Protein 7ARH (pdb70)

InterPro domains:
  IPR003838 ABC3 transporter permease, C-terminal [PF02687] (270-392)
  IPR011925 Lipoprotein-releasing system transmembrane protein LolC/E [TIGR02212] (4-399)
  IPR025857 MacB-like periplasmic core domain [PF12704] (27-212)
  IPR051447 Lipoprotein-releasing system transmembrane protein [PTHR30489] (1-399)

Solvent-accessible surface area: 60764 Å² total; per-residue (Å²): 114,55,130,71,29,28,72,13,22,2,115,95,24,34,51,85,36,116,73,241,38,15,149,103,29,42,90,6,16,11,50,2,4,13,54,0,2,39,14,20,5,14,41,16,4,30,32,19,0,69,17,97,73,38,25,81,56,6,2,33,10,19,20,17,0,17,4,8,7,95,135,41,13,2,63,41,158,134,34,56,76,106,63,8,155,35,102,28,34,108,83,32,4,15,0,5,51,15,44,0,5,1,16,8,18,114,12,2,6,46,2,24,11,9,0,11,37,38,94,65,164,9,52,9,48,114,85,24,69,115,14,135,32,97,56,3,82,92,57,127,55,16,1,1,2,0,56,97,1,12,82,89,1,31,10,111,126,70,57,104,2,32,12,21,1,22,76,16,29,98,162,35,148,148,32,189,94,52,26,72,101,99,16,65,8,45,3,30,4,37,12,129,25,64,1,2,23,35,7,5,8,11,8,25,90,32,55,5,47,83,152,86,43,17,20,0,14,6,7,39,23,116,102,25,108,98,6,86,82,24,27,144,53,179,40,42,155,29,20,97,37,69,17,26,117,117,133,42,19,89,39,11,79,8,7,122,39,32,42,88,106,39,14,120,26,4,36,31,0,9,28,5,2,8,60,5,4,19,0,41,6,0,10,13,6,52,71,16,51,13,37,16,15,3,32,8,5,10,3,11,18,37,194,73,3,34,86,19,12,29,28,21,0,22,32,1,2,100,87,0,0,104,85,0,15,57,73,0,31,108,56,1,52,71,21,91,104,150,127,93,104,125,43,132,114,173,68,81,82,94,54,42,43,20,64,77,106,120,36,32,105,91,20,11,116,80,4,60,45,63,4,75,120,18,0,76,104,0,0,126,102,2,20,51,52,81,23,10,79,52,74,109,178,129,70,62,88,57,8,79,20,142,46,19,22,182,92,187,46,49,23,15,69,60,3,52,82,30,11,20,85,3,5,9,50,1,2,18,44,9,9,28,11,30,2,11,14,13,0,34,52,99,21,0,66,76,57,3,14,26,6,22,20,13,0,19,5,44,21,44,121,120,95,33,116,88,36,94,76,10,54,77,74,6,70,145,25,132,27,11,42,6,13,4,14,4,5,83,29,38,4,7,8,41,25,59,96,28,23,108,45,11,94,14,35,0,12,50,23,123,65,6,108,137,17,19,37,17,19,76,37,32,99,37,151,41,54,182,91,33,126,68,69,51,44,19,5,6,16,0,112,12,3,16,100,23,12,153,27,139,122,47,53,143,10,29,22,12,18,15,38,56,41,128,102,146,101,46,95,105,40,66,145,33,162,1,41,4,36,8,25,2,51,11,6,2,61,22,17,60,33,13,2,11,9,9,20,67,8,0,28,92,15,36,122,75,58,69,9,5,41,0,6,5,0,65,4,108,65,27,180,61,2,97,129,17,5,90,74,2,2,95,79,45,65,99,96,2,100,13,82,16,10,66,46,64,36,14,61,22,43,108,10,13,94,76,49,51,63,63,21,96,116,8,3,61,50,0,4,22,3,2,3,38,11,1,11,12,33,1,18,34,12,9,102,104,45,21,26,26,8,5,8,7,34,5,11,2,9,86,71,47,19,2,65,12,7,12,12,86,28,2,32,65,32,1,89,142,0,3,85,45,0,30,114,84,0,36,80,40,1,117,101,10,72,78,64,28,109,156,71,32,157,108,114,73,138,128,53,40,43,54,66,68,29,33,2,76,72,40,5,26,48,26,78,185,112,35,18,125,122,8,51,70,29,2,53,112,34,1,87,105,14,0,110,115,3,0,126,98,0,13,110,43,70,16,24,150,55,143,13,215,73,14,6,67,10,72,94,7,36,20,40,109,75,87,32,99,52,80,50,54,41,8,58,86,13,78,20,39,0,21,79,19,36,38,1,2,4,20,6,34,104,69,8,12,26,66,34,32,3,19,8,16,3,10,19,29,100,30,98,45,43,28,3,53,8,86,59,97,30,12,58,175,58,68,90,55,33,42,2,74,44,25,10,60,76,9,3,4,4,15,71,116,48,38,14,2,67,36,11,30,4,39,70,2,0,6,12,5,0,67,16,28,150,73,132,113,83,63,38,86,55,64,0,64,78,49,2,109,62,13,34,13,68,127,67,12,126,69,127,7,96,105,26,67,32,25,36,65,1,41,3,8,6,7,5,12,21,4,10,80,5,76,0,5,2,4,14,18,4,49,42,70,28,65,91,91,24,14,61,25,3,36,125,41,16,22,90,39,45,179,71,64,29,10,1,13,10,6,1,8,108,71,114,132,17,5,109,146,26,86,106,68,22,10,19,97,65,11,135,59,141,84,114,143,216,69,8,0,64,8,81,69,6,34,20,79,44,142,49,61,136,117,87,62,56,38,9,32,90,18,89,16,36,0,12,105,32,48,31,1,0,5,29,10,57,100,77,15,6,15,32,44,26,4,13,7,19,2,1,12,5,93,10,112,43,47,54,5,67,5,70,66,86,25,15,68,172,62,79,51,62,42,31,13,105,27,8,14,50,68,6,2,8,7,26,50,102,50,38,12,18,59,11,4,27,2,36,31,0,1,0,11,5,2,24,26,20,159,99,141,99,77,63,9,103,52,73,0,76,97,23,4,143,62,9,40,11,59,143,38,10,123,60,109,7,78,70,24,58,37,25,40,72,3,38,4,9,16,6,5,12,18,6,14,68,10,69,0,0,2,1,10,11,4,26,25,91,30,79,82,155,30,8,54,28,7,21,114,41,18,24,74,30,56,168,127,112,23,7,1,10,6,6,1,4,121,44,114,133,62,5,136,102,22,83,91,66,29,6,10,89,75,8,129,57,121,66,114,124,88,26,24,73,79,128,115,114,134,118

Secondary structure (DSSP, 8-state):
--S-TTTGGGSSSSS---STTHHHHHTHHHHHHHHHHHHHHHHHHHHHHHHHHHIIIIITTS--EEEE-SSSSB-TTTS-TTS---TTEEEEEEEB--EEEEE-SS---EEEEEEE-TTS--TTSTT-SS--GGG--TTT-EEEEEHHHHHHHT--SS-EEEEEESSS----SS----EEEEEEEEEEE--SSSGGGSEEEEES--SSS----BSEEEEEES-TT-TTTTTTS---SS-EEE-GGGTSTTTHHHHHHHHHHHHHHTTHHHHHHHHHHHHHHHHHHHTTHHHHHHHHHH---HHHHHTHHHHHHHHHHHHHHHHHHHHHHHHHHTSSSS---S---S--S-------HHHHHHHHHHHHHHHHHTSHHHHHHHHHS-SSSS--/--SEE-----B--S-TTTT--SB-S---EE-TT-EEEEE--TTSSTTTSHHHHHTSS---SS--EETTEETTTS-TTHHHHHHHHTEEEE-SS----TTS-HHHHTTSHHHHTT--TTTHHHHTHHHHHHHT-STTTTS-GGGS-TTTGGGTTTSSSTTS--SEEEEE-TTSSS-HHHHTHHHHHHTTHHHHT--EEEEEES-STTSTTSSEE---STT--SS--/---TTTTTTTTTT----STHHHHHHHHHHTTTTTTHHHHHHHHHHHHHHHHHHHHTTTTS-S-EE--SS---S--TTHHHHHHTSTTEEEEEEEEEE--EE-SSS--B---EEE--TTTTTTT---GGGBSSS--TT--SSS-EEEEETTTHHHH---TT-EEEEEE----SSS-----EEEEEEEEEEE--SSSTTSS-EEE-STTTTTTTT-SS--SEEEEEES--S--SSTTTGGGTTTSS---EE-SHHHHTTHHHHHHHHHTTHHHHHHHHHHHHTHHHHHHHSHHHHSSHHHHHHHHHTT--HHHHHSHHHHHHHHHHHHHHHHHHHHHHHTTTT-HHHHHHHHHHHSS-SS-TTTSS-SS------HHHHHHHHHHHHHHHHHHTHHHHHHHTT--TTTS--/--SEEEE----EEESSSSEEESS-S-EEEE-TT-EEEEE--TTSSSSTHHHHHHTSS--SSS--EETTEETTTS-TTTTTTHHHHSEEEE-SS----TTS-HHHHTTHHHHHTT--GGGGGGSSHHHHHHHT-GGGTTS-GGGS-HHHHTTTTTSSSTTS--SEEEEE-SSSSS-STTTTHHHHHHHHHHHHT--EEEEEESSSSGGGGSSEE---STT--SS--/----------

Organism: Escherichia coli (strain K12) (NCBI:txid83333)

Sequence (1261 aa):
YQPVALFIGLRYMRGRAADRFGRFVSWLSTIGITLGVMALVTVLSVMNGFERELQNNILGLMPQAILSSEHGSLNPQQLPETAVKLDGVNRVAPITTGDVVLQSARSVAVGVMLGIDPAQKDPLTPYLVNVKQTDLEPGKYNVILGEQLASQLGVNRGDQIRVMVPSASQFTPMGRIPSQRLFNVIGTFAANSEVDGYEMLVNIEDASRLMGNITGWRLWLDEPLKVDSLSQQKLPEGSKWQDWRDRKGELFQAVRMEKNMMGLLLSLIVAVAAFNIITSLGLMVMEKQGEVAILQTQGLTPRQIMMVFMVQGASAGIIGAILGAALGALLASQLNNLMPIIGVLLDGAALPVAIEPLQVIVIALVAMAIALLSTLYPSWRAAATQPAEALRPLSLLIGLRFSRGRRRGGMVSLISVISTIGIALGVAVLIVGLSAMNGFERELNNRILAVVPHGEIEAVDQPWTNWQEALDHVQKVPGIAAAAPYINFTGLVESGANLRAIQVKGVNPQQEQRLSALPSFVQGDAWRNFKAGEQQIIIGKGVADALKVKQGDWVSIMIPNSNPEHKLMQPKRVRLHVAGILQLSGQLDHSFAMIPLADAQQYLDMGSSVSGIALKMTDVFNANKLVRDAGEVTNSYVYIKSWIGTYGYMYRDIQMIRAIMYLAMVLVIGVACFNIVSTLVMAVKDKSGDIAVLRTLGAKDGLIRAIFVWYGLLAGLFGSLCGVIIGVVVSLQLTPIIEWIEKLIGHQFLSSDIYFIDFLPSELHWLDVFYVLVTALLLSLLASWYPARRASNIDPARVLSKILLQCDNLCKRYQEGSVQTDVLHNVSFSVGEGEMMAIVGSSGSGKSTLLHLLGGLDTPTSGDVIFNGQPMSKLSSAAKAELRNQKLGFIYQFHHLLPDFTALENVAMPLLIGKKKPAEINSRALEMLKAVGLDHRANHRPSELSGGERQRVAIARALVNNPRLVLADEPTGNLDARNADSIFQLLGELNRLQGTAFLVVTHDLQLAKRMSRQLEMRDGRLTAELKILLQCDNLCKRYQEGSVQTDVLHNVSFSVGEGEMMAIVGSSGSGKSTLLHLLGGLDTPTSGDVIFNGQPMSKLSSAAKAELRNQKLGFIYQFHHLLPDFTALENVAMPLLIGKKKPAEINSRALEMLKAVGLDHRANHRPSELSGGERQRVAIARALVNNPRLVLADEPTGNLDARNADSIFQLLGELNRLQGTAFLVVTHDLQLAKRMSRQLEMRDGRLTAELCSSNAKIDQL

B-factor: mean 107.0, std 33.99, range [40.9, 192.32]

Nearest PDB structures (foldseek):
  7arj-assembly1_D  TM=9.709E-01  e=2.591E-40  Escherichia coli K-12
  7v8i-assembly1_F  TM=9.201E-01  e=4.115E-40  Escherichia coli K-12
  7v8m-assembly1_F  TM=9.454E-01  e=4.212E-38  Escherichia coli K-12
  5lj7-assembly1_B  TM=8.978E-01  e=3.561E-24  Aggregatibacter actinomycetemcomitans
  5lil-assembly1_A  TM=8.970E-01  e=4.956E-24  Aggregatibacter actinomycetemcomitans

Structure (mmCIF, N/CA/C/O backbone):
data_7ARH
#
_entry.id   7ARH
#
_cell.length_a   1.00
_cell.length_b   1.00
_cell.length_c   1.00
_cell.angle_alpha   90.00
_cell.angle_beta   90.00
_cell.angle_gamma   90.00
#
_symmetry.space_group_name_H-M   'P 1'
#
loop_
_entity.id
_entity.type
_entity.pdbx_description
1 polymer 'Lipoprotein-releasing ABC transporter permease subunit LolC'
2 polymer 'Lipoprotein-releasing system transmembrane protein LolE'
3 polymer 'Lipoprotein-releasing system ATP-binding protein LolD'
4 polymer LPP
5 non-polymer '(2S)-3-hydroxypropane-1,2-diyl dihexadecanoate'
6 non-polymer 'PALMITIC ACID'
#
loop_
_atom_site.group_PDB
_atom_site.id
_atom_site.type_symbol
_atom_site.label_atom_id
_atom_site.label_alt_id
_atom_site.label_comp_id
_atom_site.label_asym_id
_atom_site.label_entity_id
_atom_site.label_seq_id
_atom_site.pdbx_PDB_ins_code
_atom_site.Cartn_x
_atom_site.Cartn_y
_atom_site.Cartn_z
_atom_site.occupancy
_atom_site.B_iso_or_equiv
_atom_site.auth_seq_id
_atom_site.auth_comp_id
_atom_site.auth_asym_id
_atom_site.auth_atom_id
_atom_site.pdbx_PDB_model_num
ATOM 1 N N . TYR A 1 2 ? 125.382 95.225 93.931 1.00 117.95 2 TYR C N 1
ATOM 2 C CA . TYR A 1 2 ? 124.120 94.539 93.683 1.00 117.95 2 TYR C CA 1
ATOM 3 C C . TYR A 1 2 ? 123.541 93.972 94.975 1.00 117.95 2 TYR C C 1
ATOM 4 O O . TYR A 1 2 ? 124.181 93.170 95.655 1.00 117.95 2 TYR C O 1
ATOM 13 N N . GLN A 1 3 ? 122.323 94.397 95.308 1.00 109.39 3 GLN C N 1
ATOM 14 C CA . GLN A 1 3 ? 121.643 93.957 96.511 1.00 109.39 3 GLN C CA 1
ATOM 15 C C . GLN A 1 3 ? 120.297 93.333 96.163 1.00 109.39 3 GLN C C 1
ATOM 16 O O . GLN A 1 3 ? 119.643 93.769 95.209 1.00 109.39 3 GLN C O 1
ATOM 22 N N . PRO A 1 4 ? 119.863 92.307 96.903 1.00 108.45 4 PRO C N 1
ATOM 23 C CA . PRO A 1 4 ? 118.537 91.727 96.632 1.00 108.45 4 PRO C CA 1
ATOM 24 C C . PRO A 1 4 ? 117.391 92.638 97.035 1.00 108.45 4 PRO C C 1
ATOM 25 O O . PRO A 1 4 ? 116.297 92.521 96.470 1.00 108.45 4 PRO C O 1
ATOM 29 N N . VAL A 1 5 ? 117.605 93.536 97.990 1.00 104.60 5 VAL C N 1
ATOM 30 C CA . VAL A 1 5 ? 116.575 94.487 98.391 1.00 104.60 5 VAL C CA 1
ATOM 31 C C . VAL A 1 5 ? 116.500 95.597 97.352 1.00 104.60 5 VAL C C 1
ATOM 32 O O . VAL A 1 5 ? 117.513 96.224 97.019 1.00 104.60 5 VAL C O 1
ATOM 36 N N . ALA A 1 6 ? 115.296 95.844 96.836 1.00 105.63 6 ALA C N 1
ATOM 37 C CA . ALA A 1 6 ? 115.099 96.848 95.798 1.00 105.63 6 ALA C CA 1
ATOM 38 C C . ALA A 1 6 ? 115.051 98.271 96.339 1.00 105.63 6 ALA C C 1
ATOM 39 O O . ALA A 1 6 ? 115.059 99.216 95.544 1.00 105.63 6 ALA C O 1
ATOM 41 N N . LEU A 1 7 ? 115.003 98.448 97.658 1.00 104.64 7 LEU C N 1
ATOM 42 C CA . LEU A 1 7 ? 114.907 99.770 98.265 1.00 104.64 7 LEU C CA 1
ATOM 43 C C . LEU A 1 7 ? 116.251 100.308 98.734 1.00 104.64 7 LEU C C 1
ATOM 44 O O . LEU A 1 7 ? 116.499 101.513 98.633 1.00 104.64 7 LEU C O 1
ATOM 49 N N . PHE A 1 8 ? 117.125 99.445 99.245 1.00 106.26 8 PHE C N 1
ATOM 50 C CA . PHE A 1 8 ? 118.424 99.861 99.757 1.00 106.26 8 PHE C CA 1
ATOM 51 C C . PHE A 1 8 ? 119.512 99.869 98.691 1.00 106.26 8 PHE C C 1
ATOM 52 O O . PHE A 1 8 ? 120.644 100.265 98.986 1.00 106.26 8 PHE C O 1
ATOM 60 N N . ILE A 1 9 ? 119.201 99.448 97.467 1.00 104.56 9 ILE C N 1
ATOM 61 C CA . ILE A 1 9 ? 120.212 99.395 96.417 1.00 104.56 9 ILE C CA 1
ATOM 62 C C . ILE A 1 9 ? 120.451 100.773 95.790 1.00 104.56 9 ILE C C 1
ATOM 63 O O . ILE A 1 9 ? 121.585 101.095 95.419 1.00 104.56 9 ILE C O 1
ATOM 68 N N . GLY A 1 10 ? 119.427 101.622 95.724 1.00 101.80 10 GLY C N 1
ATOM 69 C CA . GLY A 1 10 ? 119.562 102.921 95.097 1.00 101.80 10 GLY C CA 1
ATOM 70 C C . GLY A 1 10 ? 119.960 104.032 96.046 1.00 101.80 10 GLY C C 1
ATOM 71 O O . GLY A 1 10 ? 119.688 105.207 95.781 1.00 101.80 10 GLY C O 1
ATOM 72 N N . LEU A 1 11 ? 120.604 103.677 97.160 1.00 96.88 11 LEU C N 1
ATOM 73 C CA . LEU A 1 11 ? 120.998 104.663 98.156 1.00 96.88 11 LEU C CA 1
ATOM 74 C C . LEU A 1 11 ? 122.442 104.531 98.621 1.00 96.88 11 LEU C C 1
ATOM 75 O O . LEU A 1 11 ? 122.900 105.384 99.387 1.00 96.88 11 LEU C O 1
ATOM 80 N N . ARG A 1 12 ? 123.171 103.501 98.191 1.00 105.43 12 ARG C N 1
ATOM 81 C CA . ARG A 1 12 ? 124.558 103.341 98.608 1.00 105.43 12 ARG C CA 1
ATOM 82 C C . ARG A 1 12 ? 125.504 104.278 97.869 1.00 105.43 12 ARG C C 1
ATOM 83 O O . ARG A 1 12 ? 126.624 104.503 98.341 1.00 105.43 12 ARG C O 1
ATOM 91 N N . TYR A 1 13 ? 125.085 104.825 96.731 1.00 106.65 13 TYR C N 1
ATOM 92 C CA . TYR A 1 13 ? 125.901 105.751 95.959 1.00 106.65 13 TYR C CA 1
ATOM 93 C C . TYR A 1 13 ? 125.467 107.201 96.123 1.00 106.65 13 TYR C C 1
ATOM 94 O O . TYR A 1 13 ? 126.075 108.087 95.514 1.00 106.65 13 TYR C O 1
ATOM 103 N N . MET A 1 14 ? 124.438 107.466 96.925 1.00 96.99 14 MET C N 1
ATOM 104 C CA . MET A 1 14 ? 123.958 108.822 97.153 1.00 96.99 14 MET C CA 1
ATOM 105 C C . MET A 1 14 ? 124.628 109.497 98.343 1.00 96.99 14 MET C C 1
ATOM 106 O O . MET A 1 14 ? 124.270 110.632 98.674 1.00 96.99 14 MET C O 1
ATOM 111 N N . ARG A 1 15 ? 125.585 108.831 98.991 1.00 87.96 15 ARG C N 1
ATOM 112 C CA . ARG A 1 15 ? 126.315 109.409 100.108 1.00 87.96 15 ARG C CA 1
ATOM 113 C C . ARG A 1 15 ? 127.795 109.620 99.833 1.00 87.96 15 ARG C C 1
ATOM 114 O O . ARG A 1 15 ? 128.438 110.373 100.573 1.00 87.96 15 ARG C O 1
ATOM 122 N N . GLY A 1 16 ? 128.351 108.987 98.803 1.00 98.17 16 GLY C N 1
ATOM 123 C CA . GLY A 1 16 ? 129.749 109.156 98.464 1.00 98.17 16 GLY C CA 1
ATOM 124 C C . GLY A 1 16 ? 129.957 109.499 97.004 1.00 98.17 16 GLY C C 1
ATOM 125 O O . GLY A 1 16 ? 130.915 109.036 96.378 1.00 98.17 16 GLY C O 1
ATOM 126 N N . ARG A 1 17 ? 129.056 110.314 96.449 1.00 99.19 17 ARG C N 1
ATOM 127 C CA . ARG A 1 17 ? 129.130 110.667 95.036 1.00 99.19 17 ARG C CA 1
ATOM 128 C C . ARG A 1 17 ? 130.237 111.670 94.738 1.00 99.19 17 ARG C C 1
ATOM 129 O O . ARG A 1 17 ? 130.649 111.791 93.580 1.00 99.19 17 ARG C O 1
ATOM 137 N N . ALA A 1 18 ? 130.727 112.387 95.747 1.00 95.75 18 ALA C N 1
ATOM 138 C CA . ALA A 1 18 ? 131.779 113.384 95.576 1.00 95.75 18 ALA C CA 1
ATOM 139 C C . ALA A 1 18 ? 133.061 112.843 96.196 1.00 95.75 18 ALA C C 1
ATOM 140 O O . ALA A 1 18 ? 133.136 112.651 97.414 1.00 95.75 18 ALA C O 1
ATOM 142 N N . ALA A 1 19 ? 134.067 112.599 95.357 1.00 92.22 19 ALA C N 1
ATOM 143 C CA . ALA A 1 19 ? 135.362 112.100 95.819 1.00 92.22 19 ALA C CA 1
ATOM 144 C C . ALA A 1 19 ? 136.334 113.261 96.041 1.00 92.22 19 ALA C C 1
ATOM 145 O O . ALA A 1 19 ? 137.408 113.345 95.447 1.00 92.22 19 ALA C O 1
ATOM 147 N N . ASP A 1 20 ? 135.927 114.170 96.923 1.00 87.80 20 ASP C N 1
ATOM 148 C CA . ASP A 1 20 ? 136.705 115.353 97.252 1.00 87.80 20 ASP C CA 1
ATOM 149 C C . ASP A 1 20 ? 137.010 115.372 98.744 1.00 87.80 20 ASP C C 1
ATOM 150 O O . ASP A 1 20 ? 136.390 114.659 99.538 1.00 87.80 20 ASP C O 1
ATOM 155 N N . ARG A 1 21 ? 137.988 116.202 99.118 1.00 87.86 21 ARG C N 1
ATOM 156 C CA . ARG A 1 21 ? 138.352 116.329 100.525 1.00 87.86 21 ARG C CA 1
ATOM 157 C C . ARG A 1 21 ? 137.309 117.115 101.309 1.00 87.86 21 ARG C C 1
ATOM 158 O O . ARG A 1 21 ? 137.178 116.929 102.524 1.00 87.86 21 ARG C O 1
ATOM 166 N N . PHE A 1 22 ? 136.562 117.992 100.638 1.00 76.91 22 PHE C N 1
ATOM 167 C CA . PHE A 1 22 ? 135.519 118.782 101.279 1.00 76.91 22 PHE C CA 1
ATOM 168 C C . PHE A 1 22 ? 134.111 118.352 100.899 1.00 76.91 22 PHE C C 1
ATOM 169 O O . PHE A 1 22 ? 133.192 118.517 101.704 1.00 76.91 22 PHE C O 1
ATOM 177 N N . GLY A 1 23 ? 133.921 117.796 99.699 1.00 74.46 23 GLY C N 1
ATOM 178 C CA . GLY A 1 23 ? 132.602 117.368 99.265 1.00 74.46 23 GLY C CA 1
ATOM 179 C C . GLY A 1 23 ? 132.058 116.169 100.015 1.00 74.46 23 GLY C C 1
ATOM 180 O O . GLY A 1 23 ? 130.838 115.985 100.063 1.00 74.46 23 GLY C O 1
ATOM 181 N N . ARG A 1 24 ? 132.935 115.352 100.601 1.00 74.88 24 ARG C N 1
ATOM 182 C CA . ARG A 1 24 ? 132.478 114.233 101.416 1.00 74.88 24 ARG C CA 1
ATOM 183 C C . ARG A 1 24 ? 132.131 114.672 102.833 1.00 74.88 24 ARG C C 1
ATOM 184 O O . ARG A 1 24 ? 131.288 114.044 103.484 1.00 74.88 24 ARG C O 1
ATOM 192 N N . PHE A 1 25 ? 132.759 115.744 103.319 1.00 65.37 25 PHE C N 1
ATOM 193 C CA . PHE A 1 25 ? 132.482 116.250 104.657 1.00 65.37 25 PHE C CA 1
ATOM 194 C C . PHE A 1 25 ? 131.137 116.960 104.753 1.00 65.37 25 PHE C C 1
ATOM 195 O O . PHE A 1 25 ? 130.570 117.035 105.848 1.00 65.37 25 PHE C O 1
ATOM 203 N N . VAL A 1 26 ? 130.618 117.476 103.636 1.00 65.61 26 VAL C N 1
ATOM 204 C CA . VAL A 1 26 ? 129.342 118.185 103.660 1.00 65.61 26 VAL C CA 1
ATOM 205 C C . VAL A 1 26 ? 128.188 117.203 103.831 1.00 65.61 26 VAL C C 1
ATOM 206 O O . VAL A 1 26 ? 127.268 117.435 104.627 1.00 65.61 26 VAL C O 1
ATOM 210 N N . SER A 1 27 ? 128.231 116.077 103.113 1.00 64.32 27 SER C N 1
ATOM 211 C CA . SER A 1 27 ? 127.161 115.088 103.195 1.00 64.32 27 SER C CA 1
ATOM 212 C C . SER A 1 27 ? 127.173 114.319 104.510 1.00 64.32 27 SER C C 1
ATOM 213 O O . SER A 1 27 ? 126.153 113.723 104.872 1.00 64.32 27 SER C O 1
ATOM 216 N N . TRP A 1 28 ? 128.295 114.316 105.230 1.00 61.21 28 TRP C N 1
ATOM 217 C CA . TRP A 1 28 ? 128.396 113.661 106.526 1.00 61.21 28 TRP C CA 1
A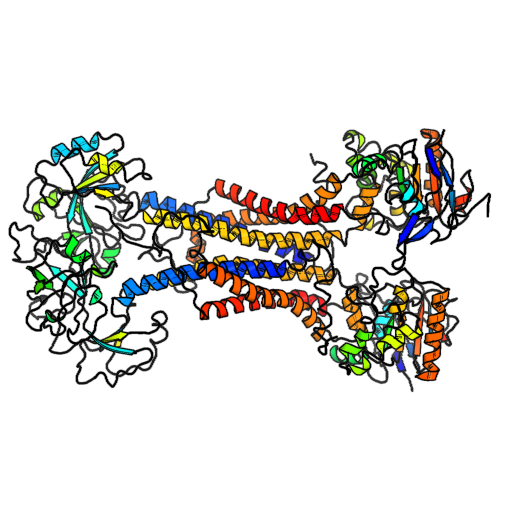TOM 218 C C . TRP A 1 28 ? 128.280 114.646 107.685 1.00 61.21 28 TRP C C 1
ATOM 219 O O . TRP A 1 28 ? 128.749 114.352 108.790 1.00 61.21 28 TRP C O 1
ATOM 230 N N . LEU A 1 29 ? 127.670 115.811 107.454 1.00 56.36 29 LEU C N 1
ATOM 231 C CA . LEU A 1 29 ? 127.479 116.778 108.529 1.00 56.36 29 LEU C CA 1
ATOM 232 C C . LEU A 1 29 ? 126.360 116.365 109.474 1.00 56.36 29 LEU C C 1
ATOM 233 O O . LEU A 1 29 ? 126.372 116.752 110.648 1.00 56.36 29 LEU C O 1
ATOM 238 N N . SER A 1 30 ? 125.392 115.586 108.986 1.00 54.48 30 SER C N 1
ATOM 239 C CA . SER A 1 30 ? 124.295 115.131 109.830 1.00 54.48 30 SER C CA 1
ATOM 240 C C . SER A 1 30 ? 124.725 114.043 110.804 1.00 54.48 30 SER C C 1
ATOM 241 O O . SER A 1 30 ? 124.054 113.839 111.820 1.00 54.48 30 SER C O 1
ATOM 244 N N . THR A 1 31 ? 125.821 113.340 110.517 1.00 54.44 31 THR C N 1
ATOM 245 C CA . THR A 1 31 ? 126.316 112.320 111.435 1.00 54.44 31 THR C CA 1
ATOM 246 C C . THR A 1 31 ? 127.015 112.946 112.637 1.00 54.44 31 THR C C 1
ATOM 247 O O . THR A 1 31 ? 126.861 112.467 113.767 1.00 54.44 31 THR C O 1
ATOM 251 N N . ILE A 1 32 ? 127.769 114.025 112.413 1.00 53.45 32 ILE C N 1
ATOM 252 C CA . ILE A 1 32 ? 128.528 114.657 113.488 1.00 53.45 32 ILE C CA 1
ATOM 253 C C . ILE A 1 32 ? 127.602 115.415 114.435 1.00 53.45 32 ILE C C 1
ATOM 254 O O . ILE A 1 32 ? 127.903 115.559 115.628 1.00 53.45 32 ILE C O 1
ATOM 259 N N . GLY A 1 33 ? 126.459 115.892 113.935 1.00 51.25 33 GLY C N 1
ATOM 260 C CA . GLY A 1 33 ? 125.533 116.624 114.784 1.00 51.25 33 GLY C CA 1
ATOM 261 C C . GLY A 1 33 ? 124.827 115.755 115.806 1.00 51.25 33 GLY C C 1
ATOM 262 O O . GLY A 1 33 ? 124.475 116.230 116.890 1.00 51.25 33 GLY C O 1
ATOM 263 N N . ILE A 1 34 ? 124.611 114.482 115.485 1.00 52.08 34 ILE C N 1
ATOM 264 C CA . ILE A 1 34 ? 124.024 113.559 116.448 1.00 52.08 34 ILE C CA 1
ATOM 265 C C . ILE A 1 34 ? 125.099 112.861 117.281 1.00 52.08 34 ILE C C 1
ATOM 266 O O . ILE A 1 34 ? 124.839 112.473 118.424 1.00 52.08 34 ILE C O 1
ATOM 271 N N . THR A 1 35 ? 126.309 112.705 116.735 1.00 53.20 35 THR C N 1
ATOM 272 C CA . THR A 1 35 ? 127.402 112.106 117.496 1.00 53.20 35 THR C CA 1
ATOM 273 C C . THR A 1 35 ? 127.864 113.032 118.617 1.00 53.20 35 THR C C 1
ATOM 274 O O . THR A 1 35 ? 128.046 112.592 119.759 1.00 53.20 35 THR C O 1
ATOM 278 N N . LEU A 1 36 ? 128.025 114.323 118.317 1.00 51.59 36 LEU C N 1
ATOM 279 C CA . LEU A 1 36 ? 128.413 115.288 119.339 1.00 51.59 36 LEU C CA 1
ATOM 280 C C . LEU A 1 36 ? 127.283 115.589 120.317 1.00 51.59 36 LEU C C 1
ATOM 281 O O . LEU A 1 36 ? 127.551 116.086 121.415 1.00 51.59 36 LEU C O 1
ATOM 286 N N . GLY A 1 37 ? 126.033 115.304 119.946 1.00 51.03 37 GLY C N 1
ATOM 287 C CA . GLY A 1 37 ? 124.927 115.535 120.859 1.00 51.03 37 GLY C CA 1
ATOM 288 C C . GLY A 1 37 ? 124.745 114.439 121.886 1.00 51.03 37 GLY C C 1
ATOM 289 O O . GLY A 1 37 ? 124.270 114.703 122.995 1.00 51.03 37 GLY C O 1
ATOM 290 N N . VAL A 1 38 ? 125.113 113.205 121.542 1.00 52.02 38 VAL C N 1
ATOM 291 C CA . VAL A 1 38 ? 124.998 112.102 122.491 1.00 52.02 38 VAL C CA 1
ATOM 292 C C . VAL A 1 38 ? 126.175 112.100 123.460 1.00 52.02 38 VAL C C 1
ATOM 293 O O . VAL A 1 38 ? 125.994 111.939 124.673 1.00 52.02 38 VAL C O 1
ATOM 297 N N . MET A 1 39 ? 127.393 112.320 122.952 1.00 57.87 39 MET C N 1
ATOM 298 C CA . MET A 1 39 ? 128.579 112.302 123.805 1.00 57.87 39 MET C CA 1
ATOM 299 C C . MET A 1 39 ? 128.658 113.511 124.731 1.00 57.87 39 MET C C 1
ATOM 300 O O . MET A 1 39 ? 129.414 113.477 125.707 1.00 57.87 39 MET C O 1
ATOM 305 N N . ALA A 1 40 ? 127.905 114.573 124.451 1.00 54.23 40 ALA C N 1
ATOM 306 C CA . ALA A 1 40 ? 127.747 115.680 125.382 1.00 54.23 40 ALA C CA 1
ATOM 307 C C . ALA A 1 40 ? 126.547 115.501 126.300 1.00 54.23 40 ALA C C 1
ATOM 308 O O . ALA A 1 40 ? 126.198 116.431 127.033 1.00 54.23 40 ALA C O 1
ATOM 310 N N . LEU A 1 41 ? 125.905 114.335 126.268 1.00 50.25 41 LEU C N 1
ATOM 311 C CA . LEU A 1 41 ? 124.762 114.024 127.117 1.00 50.25 41 LEU C CA 1
ATOM 312 C C . LEU A 1 41 ? 125.018 112.862 128.062 1.00 50.25 41 LEU C C 1
ATOM 313 O O . LEU A 1 41 ? 124.636 112.931 129.231 1.00 50.25 41 LEU C O 1
ATOM 318 N N . VAL A 1 42 ? 125.665 111.797 127.587 1.00 51.77 42 VAL C N 1
ATOM 319 C CA . VAL A 1 42 ? 125.950 110.651 128.445 1.00 51.77 42 VAL C CA 1
ATOM 320 C C . VAL A 1 42 ? 127.124 110.949 129.371 1.00 51.77 42 VAL C C 1
ATOM 321 O O . VAL A 1 42 ? 127.153 110.491 130.520 1.00 51.77 42 VAL C O 1
ATOM 325 N N . THR A 1 43 ? 128.099 111.731 128.897 1.00 57.81 43 THR C N 1
ATOM 326 C CA . THR A 1 43 ? 129.280 112.029 129.704 1.00 57.81 43 THR C CA 1
ATOM 327 C C . THR A 1 43 ? 128.947 112.992 130.840 1.00 57.81 43 THR C C 1
ATOM 328 O O . THR A 1 43 ? 129.423 112.819 131.970 1.00 57.81 43 THR C O 1
ATOM 332 N N . VAL A 1 44 ? 128.106 113.990 130.569 1.00 54.99 44 VAL C N 1
ATOM 333 C CA . VAL A 1 44 ? 127.739 114.962 131.594 1.00 54.99 44 VAL C CA 1
ATOM 334 C C . VAL A 1 44 ? 126.785 114.344 132.611 1.00 54.99 44 VAL C C 1
ATOM 335 O O . VAL A 1 44 ? 126.869 114.628 133.811 1.00 54.99 44 VAL C O 1
ATOM 339 N N . LEU A 1 45 ? 125.882 113.469 132.160 1.00 51.20 45 LEU C N 1
ATOM 340 C CA . LEU A 1 45 ? 124.969 112.808 133.086 1.00 51.20 45 LEU C CA 1
ATOM 341 C C . LEU A 1 45 ? 125.640 111.683 133.865 1.00 51.20 45 LEU C C 1
ATOM 342 O O . LEU A 1 45 ? 125.062 111.194 134.841 1.00 51.20 45 LEU C O 1
ATOM 347 N N . SER A 1 46 ? 126.841 111.260 133.458 1.00 57.57 46 SER C N 1
ATOM 348 C CA . SER A 1 46 ? 127.547 110.223 134.202 1.00 57.57 46 SER C CA 1
ATOM 349 C C . SER A 1 46 ? 128.142 110.763 135.496 1.00 57.57 46 SER C C 1
ATOM 350 O O . SER A 1 46 ? 128.176 110.049 136.504 1.00 57.57 46 SER C O 1
ATOM 353 N N . VAL A 1 47 ? 128.613 112.013 135.492 1.00 58.59 47 VAL C N 1
ATOM 354 C CA . VAL A 1 47 ? 129.151 112.591 136.719 1.00 58.59 47 VAL C CA 1
ATOM 355 C C . VAL A 1 47 ? 128.027 113.114 137.604 1.00 58.59 47 VAL C C 1
ATOM 356 O O . VAL A 1 47 ? 128.236 113.370 138.797 1.00 58.59 47 VAL C O 1
ATOM 360 N N . MET A 1 48 ? 126.823 113.285 137.049 1.00 57.12 48 MET C N 1
ATOM 361 C CA . MET A 1 48 ? 125.672 113.610 137.883 1.00 57.12 48 MET C CA 1
ATOM 362 C C . MET A 1 48 ? 125.145 112.374 138.599 1.00 57.12 48 MET C C 1
ATOM 363 O O . MET A 1 48 ? 124.613 112.482 139.709 1.00 57.12 48 MET C O 1
ATOM 368 N N . ASN A 1 49 ? 125.283 111.199 137.983 1.00 57.17 49 ASN C N 1
ATOM 369 C CA . ASN A 1 49 ? 124.956 109.952 138.660 1.00 57.17 49 ASN C CA 1
ATOM 370 C C . ASN A 1 49 ? 126.003 109.566 139.694 1.00 57.17 49 ASN C C 1
ATOM 371 O O . ASN A 1 49 ? 125.680 108.846 140.645 1.00 57.17 49 ASN C O 1
ATOM 376 N N . GLY A 1 50 ? 127.245 110.026 139.530 1.00 58.92 50 GLY C N 1
ATOM 377 C CA . GLY A 1 50 ? 128.254 109.796 140.548 1.00 58.92 50 GLY C CA 1
ATOM 378 C C . GLY A 1 50 ? 128.041 110.641 141.786 1.00 58.92 50 GLY C C 1
ATOM 379 O O . GLY A 1 50 ? 128.454 110.254 142.884 1.00 58.92 50 GLY C O 1
ATOM 380 N N . PHE A 1 51 ? 127.401 111.803 141.632 1.00 60.05 51 PHE C N 1
ATOM 381 C CA . PHE A 1 51 ? 127.038 112.607 142.793 1.00 60.05 51 PHE C CA 1
ATOM 382 C C . PHE A 1 51 ? 125.892 111.965 143.564 1.00 60.05 51 PHE C C 1
ATOM 383 O O . PHE A 1 51 ? 125.864 112.012 144.799 1.00 60.05 51 PHE C O 1
ATOM 391 N N . GLU A 1 52 ? 124.940 111.360 142.851 1.00 60.17 52 GLU C N 1
ATOM 392 C CA . GLU A 1 52 ? 123.838 110.667 143.505 1.00 60.17 52 GLU C CA 1
ATOM 393 C C . GLU A 1 52 ? 124.264 109.324 144.082 1.00 60.17 52 GLU C C 1
ATOM 394 O O . GLU A 1 52 ? 123.618 108.830 145.012 1.00 60.17 52 GLU C O 1
ATOM 400 N N . ARG A 1 53 ? 125.333 108.725 143.551 1.00 63.80 53 ARG C N 1
ATOM 401 C CA . ARG A 1 53 ? 125.835 107.467 144.091 1.00 63.80 53 ARG C CA 1
ATOM 402 C C . ARG A 1 53 ? 126.536 107.690 145.426 1.00 63.80 53 ARG C C 1
ATOM 403 O O . ARG A 1 53 ? 126.322 106.930 146.377 1.00 63.80 53 ARG C O 1
ATOM 411 N N . GLU A 1 54 ? 127.376 108.723 145.514 1.00 66.79 54 GLU C N 1
ATOM 412 C CA . GLU A 1 54 ? 128.086 109.013 146.753 1.00 66.79 54 GLU C CA 1
ATOM 413 C C . GLU A 1 54 ? 127.193 109.656 147.804 1.00 66.79 54 GLU C C 1
ATOM 414 O O . GLU A 1 54 ? 127.522 109.600 148.994 1.00 66.79 54 GLU C O 1
ATOM 420 N N . LEU A 1 55 ? 126.076 110.265 147.396 1.00 63.55 55 LEU C N 1
ATOM 421 C CA . LEU A 1 55 ? 125.153 110.838 148.369 1.00 63.55 55 LEU C CA 1
ATOM 422 C C . LEU A 1 55 ? 124.352 109.758 149.082 1.00 63.55 55 LEU C C 1
ATOM 423 O O . LEU A 1 55 ? 123.981 109.931 150.248 1.00 63.55 55 LEU C O 1
ATOM 428 N N . GLN A 1 56 ? 124.077 108.641 148.406 1.00 66.25 56 GLN C N 1
ATOM 429 C CA . GLN A 1 56 ? 123.343 107.551 149.035 1.00 66.25 56 GLN C CA 1
ATOM 430 C C . GLN A 1 56 ? 124.245 106.669 149.887 1.00 66.25 56 GLN C C 1
ATOM 431 O O . GLN A 1 56 ? 123.765 106.024 150.827 1.00 66.25 56 GLN C O 1
ATOM 437 N N . ASN A 1 57 ? 125.542 106.625 149.580 1.00 69.68 57 ASN C N 1
ATOM 438 C CA . ASN A 1 57 ? 126.474 105.824 150.363 1.00 69.68 57 ASN C CA 1
ATOM 439 C C . ASN A 1 57 ? 126.850 106.482 151.683 1.00 69.68 57 ASN C C 1
ATOM 440 O O . ASN A 1 57 ? 127.364 105.799 152.575 1.00 69.68 57 ASN C O 1
ATOM 445 N N . ASN A 1 58 ? 126.608 107.787 151.828 1.00 68.29 58 ASN C N 1
ATOM 446 C CA . ASN A 1 58 ? 126.915 108.497 153.060 1.00 68.29 58 ASN C CA 1
ATOM 447 C C . ASN A 1 58 ? 125.686 108.916 153.851 1.00 68.29 58 ASN C C 1
ATOM 448 O O . ASN A 1 58 ? 125.822 109.263 155.028 1.00 68.29 58 ASN C O 1
ATOM 453 N N . ILE A 1 59 ? 124.500 108.896 153.244 1.00 63.13 59 ILE C N 1
ATOM 454 C CA . ILE A 1 59 ? 123.277 109.283 153.939 1.00 63.13 59 ILE C CA 1
ATOM 455 C C . ILE A 1 59 ? 122.335 108.089 154.018 1.00 63.13 59 ILE C C 1
ATOM 456 O O . ILE A 1 59 ? 121.993 107.628 155.112 1.00 63.13 59 ILE C O 1
ATOM 461 N N . LEU A 1 60 ? 121.914 107.576 152.859 1.00 61.86 60 LEU C N 1
ATOM 462 C CA . LEU A 1 60 ? 120.994 106.446 152.829 1.00 61.86 60 LEU C CA 1
ATOM 463 C C . LEU A 1 60 ? 121.669 105.126 153.175 1.00 61.86 60 LEU C C 1
ATOM 464 O O . LEU A 1 60 ? 120.982 104.186 153.589 1.00 61.86 60 LEU C O 1
ATOM 469 N N . GLY A 1 61 ? 122.989 105.032 153.016 1.00 64.40 61 GLY C N 1
ATOM 470 C CA . GLY A 1 61 ? 123.709 103.837 153.412 1.00 64.40 61 GLY C CA 1
ATOM 471 C C . GLY A 1 61 ? 123.998 103.727 154.891 1.00 64.40 61 GLY C C 1
ATOM 472 O O . GLY A 1 61 ? 124.502 102.692 155.336 1.00 64.40 61 GLY C O 1
ATOM 473 N N . LEU A 1 62 ? 123.691 104.771 155.662 1.00 67.31 62 LEU C N 1
ATOM 474 C CA . LEU A 1 62 ? 123.931 104.784 157.096 1.00 67.31 62 LEU C CA 1
ATOM 475 C C . LEU A 1 62 ? 122.658 104.895 157.922 1.00 67.31 62 LEU C C 1
ATOM 476 O O . LEU A 1 62 ? 122.735 104.814 159.154 1.00 67.31 62 LEU C O 1
ATOM 481 N N . MET A 1 63 ? 121.500 105.077 157.291 1.00 67.00 63 MET C N 1
ATOM 482 C CA . MET A 1 63 ? 120.218 105.182 157.965 1.00 67.00 63 MET C CA 1
ATOM 483 C C . MET A 1 63 ? 119.273 104.095 157.458 1.00 67.00 63 MET C C 1
ATOM 484 O O . MET A 1 63 ? 119.467 103.568 156.357 1.00 67.00 63 MET C O 1
ATOM 489 N N . PRO A 1 64 ? 118.271 103.702 158.251 1.00 70.22 64 PRO C N 1
ATOM 490 C CA . PRO A 1 64 ? 117.264 102.760 157.740 1.00 70.22 64 PRO C CA 1
ATOM 491 C C . PRO A 1 64 ? 116.377 103.423 156.695 1.00 70.22 64 PRO C C 1
ATOM 492 O O . PRO A 1 64 ? 115.819 104.499 156.924 1.00 70.22 64 PRO C O 1
ATOM 496 N N . GLN A 1 65 ? 116.254 102.769 155.539 1.00 66.30 65 GLN C N 1
ATOM 497 C CA . GLN A 1 65 ? 115.488 103.333 154.432 1.00 66.30 65 GLN C CA 1
ATOM 498 C C . GLN A 1 65 ? 113.988 103.221 154.679 1.00 66.30 65 GLN C C 1
ATOM 499 O O . GLN A 1 65 ? 113.280 104.232 154.746 1.00 66.30 65 GLN C O 1
ATOM 505 N N . ALA A 1 66 ? 113.486 101.997 154.818 1.00 72.45 66 ALA C N 1
ATOM 506 C CA . ALA A 1 66 ? 112.069 101.754 155.038 1.00 72.45 66 ALA C CA 1
ATOM 507 C C . ALA A 1 66 ? 111.885 100.874 156.264 1.00 72.45 66 ALA C C 1
ATOM 508 O O . ALA A 1 66 ? 112.654 99.934 156.487 1.00 72.45 66 ALA C O 1
ATOM 510 N N . ILE A 1 67 ? 110.862 101.185 157.055 1.00 81.63 67 ILE C N 1
ATOM 511 C CA . ILE A 1 67 ? 110.534 100.441 158.264 1.00 81.63 67 ILE C CA 1
ATOM 512 C C . ILE A 1 67 ? 109.105 99.922 158.130 1.00 81.63 67 ILE C C 1
ATOM 513 O O . ILE A 1 67 ? 108.205 100.659 157.709 1.00 81.63 67 ILE C O 1
ATOM 518 N N . LEU A 1 68 ? 108.909 98.642 158.446 1.00 87.98 68 LEU C N 1
ATOM 519 C CA . LEU A 1 68 ? 107.593 98.010 158.358 1.00 87.98 68 LEU C CA 1
ATOM 520 C C . LEU A 1 68 ? 106.970 98.022 159.747 1.00 87.98 68 LEU C C 1
ATOM 521 O O . LEU A 1 68 ? 107.089 97.069 160.517 1.00 87.98 68 LEU C O 1
ATOM 526 N N . SER A 1 69 ? 106.298 99.121 160.072 1.00 92.23 69 SER C N 1
ATOM 527 C CA . SER A 1 69 ? 105.642 99.291 161.358 1.00 92.23 69 SER C CA 1
ATOM 528 C C . SER A 1 69 ? 104.137 99.085 161.218 1.00 92.23 69 SER C C 1
ATOM 529 O O . SER A 1 69 ? 103.579 99.097 160.120 1.00 92.23 69 SER C O 1
ATOM 532 N N . SER A 1 70 ? 103.482 98.896 162.358 1.00 99.48 70 SER C N 1
ATOM 533 C CA . SER A 1 70 ? 102.044 98.688 162.391 1.00 99.48 70 SER C CA 1
ATOM 534 C C . SER A 1 70 ? 101.310 100.026 162.440 1.00 99.48 70 SER C C 1
ATOM 535 O O . SER A 1 70 ? 101.898 101.083 162.679 1.00 99.48 70 SER C O 1
ATOM 538 N N . GLU A 1 71 ? 100.000 99.969 162.207 1.00 103.23 71 GLU C N 1
ATOM 539 C CA . GLU A 1 71 ? 99.163 101.160 162.220 1.00 103.23 71 GLU C CA 1
ATOM 540 C C . GLU A 1 71 ? 98.535 101.432 163.580 1.00 103.23 71 GLU C C 1
ATOM 541 O O . GLU A 1 71 ? 97.970 102.514 163.777 1.00 103.23 71 GLU C O 1
ATOM 547 N N . HIS A 1 72 ? 98.618 100.487 164.517 1.00 104.07 72 HIS C N 1
ATOM 548 C CA . HIS A 1 72 ? 98.058 100.648 165.854 1.00 104.07 72 HIS C CA 1
ATOM 549 C C . HIS A 1 72 ? 99.134 100.904 166.904 1.00 104.07 72 HIS C C 1
ATOM 550 O O . HIS A 1 72 ? 98.928 100.613 168.088 1.00 104.07 72 HIS C O 1
ATOM 557 N N . GLY A 1 73 ? 100.279 101.444 166.495 1.00 101.66 73 GLY C N 1
ATOM 558 C CA . GLY A 1 73 ? 101.357 101.722 167.422 1.00 101.66 73 GLY C CA 1
ATOM 559 C C . GLY A 1 73 ? 102.564 100.831 167.222 1.00 101.66 73 GLY C C 1
ATOM 560 O O . GLY A 1 73 ? 103.223 100.891 166.179 1.00 101.66 73 GLY C O 1
ATOM 561 N N . SER A 1 74 ? 102.863 99.997 168.214 1.00 99.79 74 SER C N 1
ATOM 562 C CA . SER A 1 74 ? 104.001 99.096 168.138 1.00 99.79 74 SER C CA 1
ATOM 563 C C . SER A 1 74 ? 103.636 97.847 167.338 1.00 99.79 74 SER C C 1
ATOM 564 O O . SER A 1 74 ? 102.505 97.677 166.873 1.00 99.79 74 SER C O 1
ATOM 567 N N . LEU A 1 75 ? 104.611 96.954 167.177 1.00 96.88 75 LEU C N 1
ATOM 568 C CA . LEU A 1 75 ? 104.433 95.720 166.422 1.00 96.88 75 LEU C CA 1
ATOM 569 C C . LEU A 1 75 ? 104.961 94.567 167.261 1.00 96.88 75 LEU C C 1
ATOM 570 O O . LEU A 1 75 ? 106.127 94.578 167.670 1.00 96.88 75 LEU C O 1
ATOM 575 N N . ASN A 1 76 ? 104.109 93.581 167.516 1.00 98.68 76 ASN C N 1
ATOM 576 C CA . ASN A 1 76 ? 104.512 92.412 168.288 1.00 98.68 76 ASN C CA 1
ATOM 577 C C . ASN A 1 76 ? 105.381 91.504 167.427 1.00 98.68 76 ASN C C 1
ATOM 578 O O . ASN A 1 76 ? 104.958 91.121 166.330 1.00 98.68 76 ASN C O 1
ATOM 583 N N . PRO A 1 77 ? 106.593 91.149 167.868 1.00 95.98 77 PRO C N 1
ATOM 584 C CA . PRO A 1 77 ? 107.435 90.255 167.055 1.00 95.98 77 PRO C CA 1
ATOM 585 C C . PRO A 1 77 ? 106.940 88.820 167.012 1.00 95.98 77 PRO C C 1
ATOM 586 O O . PRO A 1 77 ? 107.299 88.090 166.080 1.00 95.98 77 PRO C O 1
ATOM 590 N N . GLN A 1 78 ? 106.132 88.391 167.984 1.00 100.36 78 GLN C N 1
ATOM 591 C CA . GLN A 1 78 ? 105.595 87.037 167.972 1.00 100.36 78 GLN C CA 1
ATOM 592 C C . GLN A 1 78 ? 104.479 86.858 166.952 1.00 100.36 78 GLN C C 1
ATOM 593 O O . GLN A 1 78 ? 104.252 85.733 166.494 1.00 100.36 78 GLN C O 1
ATOM 599 N N . GLN A 1 79 ? 103.782 87.936 166.587 1.00 103.43 79 GLN C N 1
ATOM 600 C CA . GLN A 1 79 ? 102.717 87.832 165.596 1.00 103.43 79 GLN C CA 1
ATOM 601 C C . GLN A 1 79 ? 103.261 87.932 164.176 1.00 103.43 79 GLN C C 1
ATOM 602 O O . GLN A 1 79 ? 102.787 87.230 163.277 1.00 103.43 79 GLN C O 1
ATOM 608 N N . LEU A 1 80 ? 104.251 88.799 163.956 1.00 99.87 80 LEU C N 1
ATOM 609 C CA . LEU A 1 80 ? 104.874 88.992 162.647 1.00 99.87 80 LEU C CA 1
ATOM 610 C C . LEU A 1 80 ? 106.343 88.605 162.749 1.00 99.87 80 LEU C C 1
ATOM 611 O O . LEU A 1 80 ? 107.196 89.446 163.075 1.00 99.87 80 LEU C O 1
ATOM 616 N N . PRO A 1 81 ? 106.689 87.342 162.480 1.00 99.43 81 PRO C N 1
ATOM 617 C CA . PRO A 1 81 ? 108.097 86.930 162.559 1.00 99.43 81 PRO C CA 1
ATOM 618 C C . PRO A 1 81 ? 108.896 87.328 161.328 1.00 99.43 81 PRO C C 1
ATOM 619 O O . PRO A 1 81 ? 108.383 88.011 160.435 1.00 99.43 81 PRO C O 1
ATOM 623 N N . GLU A 1 82 ? 110.156 86.899 161.269 1.00 98.04 82 GLU C N 1
ATOM 624 C CA . GLU A 1 82 ? 111.026 87.209 160.142 1.00 98.04 82 GLU C CA 1
ATOM 625 C C . GLU A 1 82 ? 110.836 86.266 158.960 1.00 98.04 82 GLU C C 1
ATOM 626 O O . GLU A 1 82 ? 111.534 86.418 157.952 1.00 98.04 82 GLU C O 1
ATOM 632 N N . THR A 1 83 ? 109.921 85.302 159.056 1.00 101.83 83 THR C N 1
ATOM 633 C CA . THR A 1 83 ? 109.669 84.368 157.967 1.00 101.83 83 THR C CA 1
ATOM 634 C C . THR A 1 83 ? 108.509 84.783 157.073 1.00 101.83 83 THR C C 1
ATOM 635 O O . THR A 1 83 ? 108.428 84.310 155.934 1.00 101.83 83 THR C O 1
ATOM 639 N N . ALA A 1 84 ? 107.617 85.649 157.554 1.00 102.50 84 ALA C N 1
ATOM 640 C CA . ALA A 1 84 ? 106.453 86.088 156.794 1.00 102.50 84 ALA C CA 1
ATOM 641 C C . ALA A 1 84 ? 106.602 87.523 156.296 1.00 102.50 84 ALA C C 1
ATOM 642 O O . ALA A 1 84 ? 105.607 88.224 156.097 1.00 102.50 84 ALA C O 1
ATOM 644 N N . VAL A 1 85 ? 107.839 87.973 156.091 1.00 103.60 85 VAL C N 1
ATOM 645 C CA . VAL A 1 85 ? 108.096 89.322 155.600 1.00 103.60 85 VAL C CA 1
ATOM 646 C C . VAL A 1 85 ? 108.838 89.244 154.273 1.00 103.60 85 VAL C C 1
ATOM 647 O O . VAL A 1 85 ? 109.609 90.145 153.925 1.00 103.60 85 VAL C O 1
ATOM 651 N N . LYS A 1 86 ? 108.607 88.167 153.523 1.00 104.16 86 LYS C N 1
ATOM 652 C CA . LYS A 1 86 ? 109.253 87.985 152.229 1.00 104.16 86 LYS C CA 1
ATOM 653 C C . LYS A 1 86 ? 108.626 88.896 151.181 1.00 104.16 86 LYS C C 1
ATOM 654 O O . LYS A 1 86 ? 107.616 88.542 150.564 1.00 104.16 86 LYS C O 1
ATOM 660 N N . LEU A 1 87 ? 109.217 90.068 150.976 1.00 102.87 87 LEU C N 1
ATOM 661 C CA . LEU A 1 87 ? 108.727 91.053 150.024 1.00 102.87 87 LEU C CA 1
ATOM 662 C C . LEU A 1 87 ? 109.701 91.174 148.855 1.00 102.87 87 LEU C C 1
ATOM 663 O O . LEU A 1 87 ? 110.702 90.457 148.768 1.00 102.87 87 LEU C O 1
ATOM 668 N N . ASP A 1 88 ? 109.397 92.098 147.948 1.00 99.31 88 ASP C N 1
ATOM 669 C CA . ASP A 1 88 ? 110.212 92.320 146.762 1.00 99.31 88 ASP C CA 1
ATOM 670 C C . ASP A 1 88 ? 111.276 93.370 147.055 1.00 99.31 88 ASP C C 1
ATOM 671 O O . ASP A 1 88 ? 110.962 94.466 147.531 1.00 99.31 88 ASP C O 1
ATOM 676 N N . GLY A 1 89 ? 112.532 93.031 146.768 1.00 92.36 89 GLY C N 1
ATOM 677 C CA . GLY A 1 89 ? 113.644 93.926 146.998 1.00 92.36 89 GLY C CA 1
ATOM 678 C C . GLY A 1 89 ? 114.295 93.805 148.358 1.00 92.36 89 GLY C C 1
ATOM 679 O O . GLY A 1 89 ? 115.327 94.447 148.592 1.00 92.36 89 GLY C O 1
ATOM 680 N N . VAL A 1 90 ? 113.733 93.006 149.259 1.00 88.80 90 VAL C N 1
ATOM 681 C CA . VAL A 1 90 ? 114.271 92.842 150.604 1.00 88.80 90 VAL C CA 1
ATOM 682 C C . VAL A 1 90 ? 115.246 91.674 150.612 1.00 88.80 90 VAL C C 1
ATOM 683 O O . VAL A 1 90 ? 114.930 90.583 150.121 1.00 88.80 90 VAL C O 1
ATOM 687 N N . ASN A 1 91 ? 116.436 91.901 151.171 1.00 85.50 91 ASN C N 1
ATOM 688 C CA . ASN A 1 91 ? 117.441 90.859 151.315 1.00 85.50 91 ASN C CA 1
ATOM 689 C C . ASN A 1 91 ? 117.866 90.609 152.754 1.00 85.50 91 ASN C C 1
ATOM 690 O O . ASN A 1 91 ? 118.505 89.585 153.016 1.00 85.50 91 ASN C O 1
ATOM 695 N N . ARG A 1 92 ? 117.535 91.502 153.685 1.00 83.39 92 ARG C N 1
ATOM 696 C CA . ARG A 1 92 ? 117.893 91.329 155.086 1.00 83.39 92 ARG C CA 1
ATOM 697 C C . ARG A 1 92 ? 116.876 92.059 155.949 1.00 83.39 92 ARG C C 1
ATOM 698 O O . ARG A 1 92 ? 116.548 93.218 155.677 1.00 83.39 92 ARG C O 1
ATOM 706 N N . VAL A 1 93 ? 116.381 91.381 156.981 1.00 84.76 93 VAL C N 1
ATOM 707 C CA . VAL A 1 93 ? 115.386 91.930 157.895 1.00 84.76 93 VAL C CA 1
ATOM 708 C C . VAL A 1 93 ? 116.002 91.975 159.287 1.00 84.76 93 VAL C C 1
ATOM 709 O O . VAL A 1 93 ? 116.460 90.947 159.801 1.00 84.76 93 VAL C O 1
ATOM 713 N N . ALA A 1 94 ? 116.015 93.162 159.892 1.00 83.47 94 ALA C N 1
ATOM 714 C CA . ALA A 1 94 ? 116.575 93.355 161.218 1.00 83.47 94 ALA C CA 1
ATOM 715 C C . ALA A 1 94 ? 115.617 94.171 162.076 1.00 83.47 94 ALA C C 1
ATOM 716 O O . ALA A 1 94 ? 114.989 95.114 161.578 1.00 83.47 94 ALA C O 1
ATOM 718 N N . PRO A 1 95 ? 115.479 93.836 163.359 1.00 87.33 95 PRO C N 1
ATOM 719 C CA . PRO A 1 95 ? 114.593 94.619 164.229 1.00 87.33 95 PRO C CA 1
ATOM 720 C C . PRO A 1 95 ? 115.216 95.958 164.594 1.00 87.33 95 PRO C C 1
ATOM 721 O O . PRO A 1 95 ? 116.420 96.059 164.845 1.00 87.33 95 PRO C O 1
ATOM 725 N N . ILE A 1 96 ? 114.376 96.995 164.621 1.00 87.30 96 ILE C N 1
ATOM 726 C CA . ILE A 1 96 ? 114.828 98.358 164.872 1.00 87.30 96 ILE C CA 1
ATOM 727 C C . ILE A 1 96 ? 113.659 99.161 165.433 1.00 87.30 96 ILE C C 1
ATOM 728 O O . ILE A 1 96 ? 112.495 98.771 165.315 1.00 87.30 96 ILE C O 1
ATOM 733 N N . THR A 1 97 ? 113.983 100.276 166.089 1.00 91.15 97 THR C N 1
ATOM 734 C CA . THR A 1 97 ? 112.987 101.206 166.598 1.00 91.15 97 THR C CA 1
ATOM 735 C C . THR A 1 97 ? 113.363 102.627 166.200 1.00 91.15 97 THR C C 1
ATOM 736 O O . THR A 1 97 ? 114.535 102.937 165.965 1.00 91.15 97 THR C O 1
ATOM 740 N N . THR A 1 98 ? 112.348 103.486 166.103 1.00 92.77 98 THR C N 1
ATOM 741 C CA . THR A 1 98 ? 112.551 104.883 165.732 1.00 92.77 98 THR C CA 1
ATOM 742 C C . THR A 1 98 ? 111.928 105.808 166.769 1.00 92.77 98 THR C C 1
ATOM 743 O O . THR A 1 98 ? 111.504 105.357 167.838 1.00 92.77 98 THR C O 1
ATOM 747 N N . GLY A 1 99 ? 111.870 107.102 166.465 1.00 93.69 99 GLY C N 1
ATOM 748 C CA . GLY A 1 99 ? 111.258 108.058 167.367 1.00 93.69 99 GLY C CA 1
ATOM 749 C C . GLY A 1 99 ? 112.026 109.355 167.507 1.00 93.69 99 GLY C C 1
ATOM 750 O O . GLY A 1 99 ? 113.261 109.360 167.504 1.00 93.69 99 GLY C O 1
ATOM 751 N N . ASP A 1 100 ? 111.301 110.464 167.631 1.00 99.60 100 ASP C N 1
ATOM 752 C CA . ASP A 1 100 ? 111.917 111.771 167.819 1.00 99.60 100 ASP C CA 1
ATOM 753 C C . ASP A 1 100 ? 112.299 111.945 169.284 1.00 99.60 100 ASP C C 1
ATOM 754 O O . ASP A 1 100 ? 111.442 111.850 170.170 1.00 99.60 100 ASP C O 1
ATOM 759 N N . VAL A 1 101 ? 113.581 112.198 169.540 1.00 93.91 101 VAL C N 1
ATOM 760 C CA . VAL A 1 101 ? 114.089 112.390 170.890 1.00 93.91 101 VAL C CA 1
ATOM 761 C C . VAL A 1 101 ? 114.766 113.754 170.972 1.00 93.91 101 VAL C C 1
ATOM 762 O O . VAL A 1 101 ? 115.050 114.399 169.962 1.00 93.91 101 VAL C O 1
ATOM 766 N N . VAL A 1 102 ? 115.019 114.189 172.203 1.00 95.39 102 VAL C N 1
ATOM 767 C CA . VAL A 1 102 ? 115.676 115.463 172.472 1.00 95.39 102 VAL C CA 1
ATOM 768 C C . VAL A 1 102 ? 116.752 115.235 173.531 1.00 95.39 102 VAL C C 1
ATOM 769 O O . VAL A 1 102 ? 116.554 114.475 174.487 1.00 95.39 102 VAL C O 1
ATOM 773 N N . LEU A 1 103 ? 117.920 115.834 173.317 1.00 96.20 103 LEU C N 1
ATOM 774 C CA . LEU A 1 103 ? 119.026 115.682 174.247 1.00 96.20 103 LEU C CA 1
ATOM 775 C C . LEU A 1 103 ? 118.898 116.670 175.403 1.00 96.20 103 LEU C C 1
ATOM 776 O O . LEU A 1 103 ? 118.197 117.682 175.319 1.00 96.20 103 LEU C O 1
ATOM 781 N N . GLN A 1 104 ? 119.593 116.358 176.497 1.00 102.63 104 GLN C N 1
ATOM 782 C CA . GLN A 1 104 ? 119.610 117.226 177.674 1.00 102.63 104 GLN C CA 1
ATOM 783 C C . GLN A 1 104 ? 120.930 116.979 178.401 1.00 102.63 104 GLN C C 1
ATOM 784 O O . GLN A 1 104 ? 121.074 115.977 179.107 1.00 102.63 104 GLN C O 1
ATOM 790 N N . SER A 1 105 ? 121.880 117.888 178.218 1.00 101.42 105 SER C N 1
ATOM 791 C CA . SER A 1 105 ? 123.196 117.802 178.836 1.00 101.42 105 SER C CA 1
ATOM 792 C C . SER A 1 105 ? 123.376 118.953 179.821 1.00 101.42 105 SER C C 1
ATOM 793 O O . SER A 1 105 ? 122.477 119.772 180.031 1.00 101.42 105 SER C O 1
ATOM 796 N N . ALA A 1 106 ? 124.561 119.009 180.430 1.00 106.34 106 ALA C N 1
ATOM 797 C CA . ALA A 1 106 ? 124.875 120.056 181.394 1.00 106.34 106 ALA C CA 1
ATOM 798 C C . ALA A 1 106 ? 125.302 121.362 180.739 1.00 106.34 106 ALA C C 1
ATOM 799 O O . ALA A 1 106 ? 125.462 122.364 181.445 1.00 106.34 106 ALA C O 1
ATOM 801 N N . ARG A 1 107 ? 125.489 121.379 179.421 1.00 106.40 107 ARG C N 1
ATOM 802 C CA . ARG A 1 107 ? 125.902 122.576 178.700 1.00 106.40 107 ARG C CA 1
ATOM 803 C C . ARG A 1 107 ? 124.840 123.079 177.735 1.00 106.40 107 ARG C C 1
ATOM 804 O O . ARG A 1 107 ? 124.473 124.257 177.780 1.00 106.40 107 ARG C O 1
ATOM 812 N N . SER A 1 108 ? 124.329 122.212 176.864 1.00 104.11 108 SER C N 1
ATOM 813 C CA . SER A 1 108 ? 123.325 122.607 175.886 1.00 104.11 108 SER C CA 1
ATOM 814 C C . SER A 1 108 ? 122.515 121.380 175.494 1.00 104.11 108 SER C C 1
ATOM 815 O O . SER A 1 108 ? 122.801 120.258 175.918 1.00 104.11 108 SER C O 1
ATOM 818 N N . VAL A 1 109 ? 121.494 121.612 174.675 1.00 102.01 109 VAL C N 1
ATOM 819 C CA . VAL A 1 109 ? 120.648 120.549 174.158 1.00 102.01 109 VAL C CA 1
ATOM 820 C C . VAL A 1 109 ? 120.914 120.395 172.663 1.00 102.01 109 VAL C C 1
ATOM 821 O O . VAL A 1 109 ? 121.617 121.195 172.046 1.00 102.01 109 VAL C O 1
ATOM 825 N N . ALA A 1 110 ? 120.337 119.347 172.080 1.00 98.79 110 ALA C N 1
ATOM 826 C CA . ALA A 1 110 ? 120.540 119.046 170.670 1.00 98.79 110 ALA C CA 1
ATOM 827 C C . ALA A 1 110 ? 119.321 118.304 170.138 1.00 98.79 110 ALA C C 1
ATOM 828 O O . ALA A 1 110 ? 118.376 118.006 170.874 1.00 98.79 110 ALA C O 1
ATOM 830 N N . VAL A 1 111 ? 119.352 118.008 168.842 1.00 93.42 111 VAL C N 1
ATOM 831 C CA . VAL A 1 111 ? 118.272 117.304 168.169 1.00 93.42 111 VAL C CA 1
ATOM 832 C C . VAL A 1 111 ? 118.818 115.973 167.655 1.00 93.42 111 VAL C C 1
ATOM 833 O O . VAL A 1 111 ? 120.026 115.798 167.455 1.00 93.42 111 VAL C O 1
ATOM 837 N N . GLY A 1 112 ? 117.921 115.008 167.493 1.00 91.44 112 GLY C N 1
ATOM 838 C CA . GLY A 1 112 ? 118.315 113.701 166.999 1.00 91.44 112 GLY C CA 1
ATOM 839 C C . GLY A 1 112 ? 117.132 112.759 166.999 1.00 91.44 112 GLY C C 1
ATOM 840 O O . GLY A 1 112 ? 116.063 113.062 167.539 1.00 91.44 112 GLY C O 1
ATOM 841 N N . VAL A 1 113 ? 117.341 111.605 166.371 1.00 88.28 113 VAL C N 1
ATOM 842 C CA . VAL A 1 113 ? 116.351 110.536 166.323 1.00 88.28 113 VAL C CA 1
ATOM 843 C C . VAL A 1 113 ? 116.947 109.296 166.974 1.00 88.28 113 VAL C C 1
ATOM 844 O O . VAL A 1 113 ? 118.145 109.025 166.838 1.00 88.28 113 VAL C O 1
ATOM 848 N N . MET A 1 114 ? 116.112 108.550 167.692 1.00 92.41 114 MET C N 1
ATOM 849 C CA . MET A 1 114 ? 116.576 107.358 168.384 1.00 92.41 114 MET C CA 1
ATOM 850 C C . MET A 1 114 ? 116.713 106.201 167.404 1.00 92.41 114 MET C C 1
ATOM 851 O O . MET A 1 114 ? 115.838 105.970 166.565 1.00 92.41 114 MET C O 1
ATOM 856 N N . LEU A 1 115 ? 117.824 105.472 167.515 1.00 90.01 115 LEU C N 1
ATOM 857 C CA . LEU A 1 115 ? 118.168 104.399 166.583 1.00 90.01 115 LEU C CA 1
ATOM 858 C C . LEU A 1 115 ? 118.616 103.197 167.413 1.00 90.01 115 LEU C C 1
ATOM 859 O O . LEU A 1 115 ? 119.808 103.025 167.681 1.00 90.01 115 LEU C O 1
ATOM 864 N N . GLY A 1 116 ? 117.655 102.370 167.819 1.00 91.50 116 GLY C N 1
ATOM 865 C CA . GLY A 1 116 ? 117.943 101.204 168.633 1.00 91.50 116 GLY C CA 1
ATOM 866 C C . GLY A 1 116 ? 118.251 99.964 167.820 1.00 91.50 116 GLY C C 1
ATOM 867 O O . GLY A 1 116 ? 117.403 99.485 167.062 1.00 91.50 116 GLY C O 1
ATOM 868 N N . ILE A 1 117 ? 119.459 99.426 167.978 1.00 91.92 117 ILE C N 1
ATOM 869 C CA . ILE A 1 117 ? 119.914 98.290 167.192 1.00 91.92 117 ILE C CA 1
ATOM 870 C C . ILE A 1 117 ? 120.196 97.115 168.125 1.00 91.92 117 ILE C C 1
ATOM 871 O O . ILE A 1 117 ? 120.361 97.272 169.338 1.00 91.92 117 ILE C O 1
ATOM 876 N N . ASP A 1 118 ? 120.211 95.916 167.541 1.00 98.28 118 ASP C N 1
ATOM 877 C CA . ASP A 1 118 ? 120.561 94.705 168.269 1.00 98.28 118 ASP C CA 1
ATOM 878 C C . ASP A 1 118 ? 122.064 94.480 168.179 1.00 98.28 118 ASP C C 1
ATOM 879 O O . ASP A 1 118 ? 122.606 94.447 167.066 1.00 98.28 118 ASP C O 1
ATOM 884 N N . PRO A 1 119 ? 122.774 94.329 169.302 1.00 95.51 119 PRO C N 1
ATOM 885 C CA . PRO A 1 119 ? 124.233 94.140 169.233 1.00 95.51 119 PRO C CA 1
ATOM 886 C C . PRO A 1 119 ? 124.662 92.756 168.768 1.00 95.51 119 PRO C C 1
ATOM 887 O O . PRO A 1 119 ? 125.852 92.566 168.484 1.00 95.51 119 PRO C O 1
ATOM 891 N N . ALA A 1 120 ? 123.749 91.792 168.682 1.00 97.91 120 ALA C N 1
ATOM 892 C CA . ALA A 1 120 ? 124.084 90.438 168.263 1.00 97.91 120 ALA C CA 1
ATOM 893 C C . ALA A 1 120 ? 124.070 90.257 166.750 1.00 97.91 120 ALA C C 1
ATOM 894 O O . ALA A 1 120 ? 124.280 89.136 166.275 1.00 97.91 120 ALA C O 1
ATOM 896 N N . GLN A 1 121 ? 123.832 91.319 165.988 1.00 98.03 121 GLN C N 1
ATOM 897 C CA . GLN A 1 121 ? 123.778 91.255 164.536 1.00 98.03 121 GLN C CA 1
ATOM 898 C C . GLN A 1 121 ? 124.830 92.178 163.933 1.00 98.03 121 GLN C C 1
ATOM 899 O O . GLN A 1 121 ? 125.413 93.027 164.612 1.00 98.03 121 GLN C O 1
ATOM 905 N N . LYS A 1 122 ? 125.066 92.000 162.637 1.00 93.51 122 LYS C N 1
ATOM 906 C CA . LYS A 1 122 ? 126.048 92.803 161.923 1.00 93.51 122 LYS C CA 1
ATOM 907 C C . LYS A 1 122 ? 125.449 94.147 161.527 1.00 93.51 122 LYS C C 1
ATOM 908 O O . LYS A 1 122 ? 124.306 94.224 161.068 1.00 93.51 122 LYS C O 1
ATOM 914 N N . ASP A 1 123 ? 126.231 95.209 161.709 1.00 92.33 123 ASP C N 1
ATOM 915 C CA . ASP A 1 123 ? 125.805 96.561 161.397 1.00 92.33 123 ASP C CA 1
ATOM 916 C C . ASP A 1 123 ? 126.872 97.256 160.560 1.00 92.33 123 ASP C C 1
ATOM 917 O O . ASP A 1 123 ? 128.070 97.054 160.794 1.00 92.33 123 ASP C O 1
ATOM 922 N N . PRO A 1 124 ? 126.474 98.066 159.572 1.00 93.61 124 PRO C N 1
ATOM 923 C CA . PRO A 1 124 ? 127.473 98.783 158.759 1.00 93.61 124 PRO C CA 1
ATOM 924 C C . PRO A 1 124 ? 128.205 99.895 159.498 1.00 93.61 124 PRO C C 1
ATOM 925 O O . PRO A 1 124 ? 129.223 100.379 158.986 1.00 93.61 124 PRO C O 1
ATOM 929 N N . LEU A 1 125 ? 127.732 100.318 160.670 1.00 91.06 125 LEU C N 1
ATOM 930 C CA . LEU A 1 125 ? 128.410 101.352 161.442 1.00 91.06 125 LEU C CA 1
ATOM 931 C C . LEU A 1 125 ? 129.578 100.816 162.260 1.00 91.06 125 LEU C C 1
ATOM 932 O O . LEU A 1 125 ? 130.309 101.614 162.857 1.00 91.06 125 LEU C O 1
ATOM 937 N N . THR A 1 126 ? 129.772 99.498 162.302 1.00 93.43 126 THR C N 1
ATOM 938 C CA . THR A 1 126 ? 130.842 98.878 163.081 1.00 93.43 126 THR C CA 1
ATOM 939 C C . THR A 1 126 ? 132.273 99.155 162.596 1.00 93.43 126 THR C C 1
ATOM 940 O O . THR A 1 126 ? 133.169 99.217 163.447 1.00 93.43 126 THR C O 1
ATOM 944 N N . PRO A 1 127 ? 132.576 99.326 161.293 1.00 91.01 127 PRO C N 1
ATOM 945 C CA . PRO A 1 127 ? 133.908 99.862 160.956 1.00 91.01 127 PRO C CA 1
ATOM 946 C C . PRO A 1 127 ? 134.075 101.336 161.279 1.00 91.01 127 PRO C C 1
ATOM 947 O O . PRO A 1 127 ? 135.217 101.800 161.384 1.00 91.01 127 PRO C O 1
ATOM 951 N N . TYR A 1 128 ? 132.988 102.087 161.440 1.00 87.76 128 TYR C N 1
ATOM 952 C CA . TYR A 1 128 ? 133.068 103.505 161.760 1.00 87.76 128 TYR C CA 1
ATOM 953 C C . TYR A 1 128 ? 133.162 103.774 163.257 1.00 87.76 128 TYR C C 1
ATOM 954 O O . TYR A 1 128 ? 133.262 104.939 163.655 1.00 87.76 128 TYR C O 1
ATOM 963 N N . LEU A 1 129 ? 133.133 102.737 164.090 1.00 92.47 129 LEU C N 1
ATOM 964 C CA . LEU A 1 129 ? 133.235 102.911 165.533 1.00 92.47 129 LEU C CA 1
ATOM 965 C C . LEU A 1 129 ? 134.686 103.175 165.916 1.00 92.47 129 LEU C C 1
ATOM 966 O O . LEU A 1 129 ? 135.561 102.337 165.674 1.00 92.47 129 LEU C O 1
ATOM 971 N N . VAL A 1 130 ? 134.941 104.337 166.511 1.00 95.16 130 VAL C N 1
ATOM 972 C CA . VAL A 1 130 ? 136.277 104.707 166.963 1.00 95.16 130 VAL C CA 1
ATOM 973 C C . VAL A 1 130 ? 136.463 104.148 168.369 1.00 95.16 130 VAL C C 1
ATOM 974 O O . VAL A 1 130 ? 135.901 104.681 169.330 1.00 95.16 130 VAL C O 1
ATOM 978 N N . ASN A 1 131 ? 137.276 103.083 168.475 1.00 98.42 131 ASN C N 1
ATOM 979 C CA . ASN A 1 131 ? 137.575 102.265 169.659 1.00 98.42 131 ASN C CA 1
ATOM 980 C C . ASN A 1 131 ? 136.369 101.976 170.553 1.00 98.42 131 ASN C C 1
ATOM 981 O O . ASN A 1 131 ? 136.477 101.996 171.783 1.00 98.42 131 ASN C O 1
ATOM 986 N N . VAL A 1 132 ? 135.226 101.671 169.942 1.00 101.03 132 VAL C N 1
ATOM 987 C CA . VAL A 1 132 ? 134.002 101.332 170.658 1.00 101.03 132 VAL C CA 1
ATOM 988 C C . VAL A 1 132 ? 133.557 99.948 170.208 1.00 101.03 132 VAL C C 1
ATOM 989 O O . VAL A 1 132 ? 133.341 99.718 169.013 1.00 101.03 132 VAL C O 1
ATOM 993 N N . LYS A 1 133 ? 133.425 99.032 171.162 1.00 103.91 133 LYS C N 1
ATOM 994 C CA . LYS A 1 133 ? 132.958 97.685 170.873 1.00 103.91 133 LYS C CA 1
ATOM 995 C C . LYS A 1 133 ? 131.436 97.645 170.856 1.00 103.91 133 LYS C C 1
ATOM 996 O O . LYS A 1 133 ? 130.765 98.388 171.577 1.00 103.91 133 LYS C O 1
ATOM 1002 N N . GLN A 1 134 ? 130.893 96.761 170.017 1.00 104.65 134 GLN C N 1
ATOM 1003 C CA . GLN A 1 134 ? 129.447 96.623 169.901 1.00 104.65 134 GLN C CA 1
ATOM 1004 C C . GLN A 1 134 ? 128.837 95.838 171.055 1.00 104.65 134 GLN C C 1
ATOM 1005 O O . GLN A 1 134 ? 127.621 95.912 171.263 1.00 104.65 134 GLN C O 1
ATOM 1011 N N . THR A 1 135 ? 129.649 95.098 171.811 1.00 106.65 135 THR C N 1
ATOM 1012 C CA . THR A 1 135 ? 129.148 94.290 172.915 1.00 106.65 135 THR C CA 1
ATOM 1013 C C . THR A 1 135 ? 128.827 95.105 174.162 1.00 106.65 135 THR C C 1
ATOM 1014 O O . THR A 1 135 ? 128.250 94.555 175.106 1.00 106.65 135 THR C O 1
ATOM 1018 N N . ASP A 1 136 ? 129.181 96.391 174.193 1.00 106.75 136 ASP C N 1
ATOM 1019 C CA . ASP A 1 136 ? 128.901 97.223 175.356 1.00 106.75 136 ASP C CA 1
ATOM 1020 C C . ASP A 1 136 ? 127.440 97.641 175.446 1.00 106.75 136 ASP C C 1
ATOM 1021 O O . ASP A 1 136 ? 126.996 98.062 176.520 1.00 106.75 136 ASP C O 1
ATOM 1026 N N . LEU A 1 137 ? 126.684 97.535 174.352 1.00 101.44 137 LEU C N 1
ATOM 1027 C CA . LEU A 1 137 ? 125.265 97.889 174.346 1.00 101.44 137 LEU C CA 1
ATOM 1028 C C . LEU A 1 137 ? 124.476 96.739 174.967 1.00 101.44 137 LEU C C 1
ATOM 1029 O O . LEU A 1 137 ? 123.926 95.871 174.285 1.00 101.44 137 LEU C O 1
ATOM 1034 N N . GLU A 1 138 ? 124.425 96.740 176.299 1.00 102.20 138 GLU C N 1
ATOM 1035 C CA . GLU A 1 138 ? 123.733 95.715 177.061 1.00 102.20 138 GLU C CA 1
ATOM 1036 C C . GLU A 1 138 ? 122.371 96.218 177.527 1.00 102.20 138 GLU C C 1
ATOM 1037 O O . GLU A 1 138 ? 122.214 97.405 177.834 1.00 102.20 138 GLU C O 1
ATOM 1043 N N . PRO A 1 139 ? 121.362 95.346 177.574 1.00 99.02 139 PRO C N 1
ATOM 1044 C CA . PRO A 1 139 ? 120.049 95.766 178.083 1.00 99.02 139 PRO C CA 1
ATOM 1045 C C . PRO A 1 139 ? 120.087 95.978 179.591 1.00 99.02 139 PRO C C 1
ATOM 1046 O O . PRO A 1 139 ? 120.579 95.132 180.341 1.00 99.02 139 PRO C O 1
ATOM 1050 N N . GLY A 1 140 ? 119.565 97.123 180.027 1.00 97.54 140 GLY C N 1
ATOM 1051 C CA . GLY A 1 140 ? 119.573 97.508 181.418 1.00 97.54 140 GLY C CA 1
ATOM 1052 C C . GLY A 1 140 ? 120.674 98.477 181.796 1.00 97.54 140 GLY C C 1
ATOM 1053 O O . GLY A 1 140 ? 120.579 99.120 182.848 1.00 97.54 140 GLY C O 1
ATOM 1054 N N . LYS A 1 141 ? 121.711 98.600 180.969 1.00 100.51 141 LYS C N 1
ATOM 1055 C CA . LYS A 1 141 ? 122.798 99.532 181.238 1.00 100.51 141 LYS C CA 1
ATOM 1056 C C . LYS A 1 141 ? 122.544 100.914 180.653 1.00 100.51 141 LYS C C 1
ATOM 1057 O O . LYS A 1 141 ? 123.096 101.897 181.164 1.00 100.51 141 LYS C O 1
ATOM 1063 N N . TYR A 1 142 ? 121.728 100.988 179.593 1.00 96.29 142 TYR C N 1
ATOM 1064 C CA . TYR A 1 142 ? 121.309 102.226 178.924 1.00 96.29 142 TYR C CA 1
ATOM 1065 C C . TYR A 1 142 ? 122.510 103.023 178.405 1.00 96.29 142 TYR C C 1
ATOM 1066 O O . TYR A 1 142 ? 122.721 104.186 178.753 1.00 96.29 142 TYR C O 1
ATOM 1075 N N . ASN A 1 143 ? 123.291 102.373 177.548 1.00 95.53 143 ASN C N 1
ATOM 1076 C CA . ASN A 1 143 ? 124.498 102.960 176.982 1.00 95.53 143 ASN C CA 1
ATOM 1077 C C . ASN A 1 143 ? 124.177 103.615 175.645 1.00 95.53 143 ASN C C 1
ATOM 1078 O O . ASN A 1 143 ? 123.526 103.006 174.789 1.00 95.53 143 ASN C O 1
ATOM 1083 N N . VAL A 1 144 ? 124.631 104.855 175.473 1.00 87.93 144 VAL C N 1
ATOM 1084 C CA . VAL A 1 144 ? 124.391 105.639 174.267 1.00 87.93 144 VAL C CA 1
ATOM 1085 C C . VAL A 1 144 ? 125.732 105.915 173.601 1.00 87.93 144 VAL C C 1
ATOM 1086 O O . VAL A 1 144 ? 126.689 106.325 174.268 1.00 87.93 144 VAL C O 1
ATOM 1090 N N . ILE A 1 145 ? 125.800 105.690 172.292 1.00 87.26 145 ILE C N 1
ATOM 1091 C CA . ILE A 1 145 ? 126.989 105.970 171.497 1.00 87.26 145 ILE C CA 1
ATOM 1092 C C . ILE A 1 145 ? 126.679 107.202 170.656 1.00 87.26 145 ILE C C 1
ATOM 1093 O O . ILE A 1 145 ? 125.985 107.115 169.637 1.00 87.26 145 ILE C O 1
ATOM 1098 N N . LEU A 1 146 ? 127.193 108.355 171.075 1.00 89.43 146 LEU C N 1
ATOM 1099 C CA . LEU A 1 146 ? 126.934 109.600 170.371 1.00 89.43 146 LEU C CA 1
ATOM 1100 C C . LEU A 1 146 ? 127.806 109.704 169.121 1.00 89.43 146 LEU C C 1
ATOM 1101 O O . LEU A 1 146 ? 128.787 108.977 168.946 1.00 89.43 146 LEU C O 1
ATOM 1106 N N . GLY A 1 147 ? 127.434 110.636 168.240 1.00 90.61 147 GLY C N 1
ATOM 1107 C CA . GLY A 1 147 ? 128.149 110.845 167.001 1.00 90.61 147 GLY C CA 1
ATOM 1108 C C . GLY A 1 147 ? 129.319 111.802 167.152 1.00 90.61 147 GLY C C 1
ATOM 1109 O O . GLY A 1 147 ? 129.581 112.357 168.219 1.00 90.61 147 GLY C O 1
ATOM 1110 N N . GLU A 1 148 ? 130.031 111.995 166.041 1.00 91.56 148 GLU C N 1
ATOM 1111 C CA . GLU A 1 148 ? 131.203 112.866 166.039 1.00 91.56 148 GLU C CA 1
ATOM 1112 C C . GLU A 1 148 ? 130.799 114.336 166.073 1.00 91.56 148 GLU C C 1
ATOM 1113 O O . GLU A 1 148 ? 131.238 115.092 166.947 1.00 91.56 148 GLU C O 1
ATOM 1119 N N . GLN A 1 149 ? 129.961 114.758 165.125 1.00 90.68 149 GLN C N 1
ATOM 1120 C CA . GLN A 1 149 ? 129.498 116.140 165.091 1.00 90.68 149 GLN C CA 1
ATOM 1121 C C . GLN A 1 149 ? 128.449 116.434 166.154 1.00 90.68 149 GLN C C 1
ATOM 1122 O O . GLN A 1 149 ? 128.206 117.607 166.457 1.00 90.68 149 GLN C O 1
ATOM 1128 N N . LEU A 1 150 ? 127.825 115.402 166.724 1.00 89.57 150 LEU C N 1
ATOM 1129 C CA . LEU A 1 150 ? 126.836 115.610 167.775 1.00 89.57 150 LEU C CA 1
ATOM 1130 C C . LEU A 1 150 ? 127.504 115.922 169.109 1.00 89.57 150 LEU C C 1
ATOM 1131 O O . LEU A 1 150 ? 127.101 116.856 169.811 1.00 89.57 150 LEU C O 1
ATOM 1136 N N . ALA A 1 151 ? 128.529 115.151 169.473 1.00 90.98 151 ALA C N 1
ATOM 1137 C CA . ALA A 1 151 ? 129.239 115.365 170.728 1.00 90.98 151 ALA C CA 1
ATOM 1138 C C . ALA A 1 151 ? 130.246 116.505 170.659 1.00 90.98 151 ALA C C 1
ATOM 1139 O O . ALA A 1 151 ? 130.762 116.914 171.704 1.00 90.98 151 ALA C O 1
ATOM 1141 N N . SER A 1 152 ? 130.540 117.022 169.464 1.00 92.59 152 SER C N 1
ATOM 1142 C CA . SER A 1 152 ? 131.495 118.120 169.350 1.00 92.59 152 SER C CA 1
ATOM 1143 C C . SER A 1 152 ? 130.878 119.440 169.796 1.00 92.59 152 SER C C 1
ATOM 1144 O O . SER A 1 152 ? 131.556 120.273 170.409 1.00 92.59 152 SER C O 1
ATOM 1147 N N . GLN A 1 153 ? 129.596 119.649 169.500 1.00 97.89 153 GLN C N 1
ATOM 1148 C CA . GLN A 1 153 ? 128.906 120.870 169.888 1.00 97.89 153 GLN C CA 1
ATOM 1149 C C . GLN A 1 153 ? 128.196 120.754 171.230 1.00 97.89 153 GLN C C 1
ATOM 1150 O O . GLN A 1 153 ? 127.761 121.776 171.772 1.00 97.89 153 GLN C O 1
ATOM 1156 N N . LEU A 1 154 ? 128.068 119.546 171.776 1.00 96.92 154 LEU C N 1
ATOM 1157 C CA . LEU A 1 154 ? 127.438 119.355 173.075 1.00 96.92 154 LEU C CA 1
ATOM 1158 C C . LEU A 1 154 ? 128.428 119.394 174.229 1.00 96.92 154 LEU C C 1
ATOM 1159 O O . LEU A 1 154 ? 128.017 119.637 175.370 1.00 96.92 154 LEU C O 1
ATOM 1164 N N . GLY A 1 155 ? 129.711 119.166 173.964 1.00 99.15 155 GLY C N 1
ATOM 1165 C CA . GLY A 1 155 ? 130.700 119.150 175.025 1.00 99.15 155 GLY C CA 1
ATOM 1166 C C . GLY A 1 155 ? 130.640 117.926 175.908 1.00 99.15 155 GLY C C 1
ATOM 1167 O O . GLY A 1 155 ? 131.001 118.001 177.087 1.00 99.15 155 GLY C O 1
ATOM 1168 N N . VAL A 1 156 ? 130.194 116.795 175.370 1.00 93.61 156 VAL C N 1
ATOM 1169 C CA . VAL A 1 156 ? 130.054 115.555 176.123 1.00 93.61 156 VAL C CA 1
ATOM 1170 C C . VAL A 1 156 ? 131.140 114.601 175.648 1.00 93.61 156 VAL C C 1
ATOM 1171 O O . VAL A 1 156 ? 131.081 114.084 174.526 1.00 93.61 156 VAL C O 1
ATOM 1175 N N . ASN A 1 157 ? 132.134 114.367 176.500 1.00 97.52 157 ASN C N 1
ATOM 1176 C CA . ASN A 1 157 ? 133.212 113.441 176.195 1.00 97.52 157 ASN C CA 1
ATOM 1177 C C . ASN A 1 157 ? 132.843 112.049 176.709 1.00 97.52 157 ASN C C 1
ATOM 1178 O O . ASN A 1 157 ? 131.700 111.788 177.092 1.00 97.52 157 ASN C O 1
ATOM 1183 N N . ARG A 1 158 ? 133.811 111.137 176.716 1.00 101.25 158 ARG C N 1
ATOM 1184 C CA . ARG A 1 158 ? 133.573 109.786 177.198 1.00 101.25 158 ARG C CA 1
ATOM 1185 C C . ARG A 1 158 ? 133.496 109.762 178.721 1.00 101.25 158 ARG C C 1
ATOM 1186 O O . ARG A 1 158 ? 134.163 110.537 179.413 1.00 101.25 158 ARG C O 1
ATOM 1194 N N . GLY A 1 159 ? 132.665 108.864 179.238 1.00 98.91 159 GLY C N 1
ATOM 1195 C CA . GLY A 1 159 ? 132.493 108.744 180.673 1.00 98.91 159 GLY C CA 1
ATOM 1196 C C . GLY A 1 159 ? 131.651 109.833 181.298 1.00 98.91 159 GLY C C 1
ATOM 1197 O O . GLY A 1 159 ? 131.951 110.282 182.411 1.00 98.91 159 GLY C O 1
ATOM 1198 N N . ASP A 1 160 ? 130.602 110.274 180.613 1.00 98.57 160 ASP C N 1
ATOM 1199 C CA . ASP A 1 160 ? 129.711 111.316 181.106 1.00 98.57 160 ASP C CA 1
ATOM 1200 C C . ASP A 1 160 ? 128.297 110.753 181.244 1.00 98.57 160 ASP C C 1
ATOM 1201 O O . ASP A 1 160 ? 128.060 109.554 181.068 1.00 98.57 160 ASP C O 1
ATOM 1206 N N . GLN A 1 161 ? 127.351 111.634 181.565 1.00 100.21 161 GLN C N 1
ATOM 1207 C CA . GLN A 1 161 ? 125.960 111.246 181.759 1.00 100.21 161 GLN C CA 1
ATOM 1208 C C . GLN A 1 161 ? 125.058 112.288 181.119 1.00 100.21 161 GLN C C 1
ATOM 1209 O O . GLN A 1 161 ? 125.211 113.486 181.374 1.00 100.21 161 GLN C O 1
ATOM 1215 N N . ILE A 1 162 ? 124.122 111.829 180.289 1.00 98.27 162 ILE C N 1
ATOM 1216 C CA . ILE A 1 162 ? 123.203 112.718 179.585 1.00 98.27 162 ILE C CA 1
ATOM 1217 C C . ILE A 1 162 ? 121.769 112.343 179.935 1.00 98.27 162 ILE C C 1
ATOM 1218 O O . ILE A 1 162 ? 121.529 111.441 180.744 1.00 98.27 162 ILE C O 1
ATOM 1223 N N . ARG A 1 163 ? 120.807 113.040 179.334 1.00 101.32 163 ARG C N 1
ATOM 1224 C CA . ARG A 1 163 ? 119.395 112.762 179.554 1.00 101.32 163 ARG C CA 1
ATOM 1225 C C . ARG A 1 163 ? 118.670 112.799 178.219 1.00 101.32 163 ARG C C 1
ATOM 1226 O O . ARG A 1 163 ? 118.737 113.801 177.502 1.00 101.32 163 ARG C O 1
ATOM 1234 N N . VAL A 1 164 ? 117.984 111.708 177.889 1.00 99.66 164 VAL C N 1
ATOM 1235 C CA . VAL A 1 164 ? 117.241 111.582 176.640 1.00 99.66 164 VAL C CA 1
ATOM 1236 C C . VAL A 1 164 ? 115.756 111.580 176.972 1.00 99.66 164 VAL C C 1
ATOM 1237 O O . VAL A 1 164 ? 115.287 110.744 177.754 1.00 99.66 164 VAL C O 1
ATOM 1241 N N . MET A 1 165 ? 115.019 112.515 176.380 1.00 104.67 165 MET C N 1
ATOM 1242 C CA . MET A 1 165 ? 113.584 112.642 176.584 1.00 104.67 165 MET C CA 1
ATOM 1243 C C . MET A 1 165 ? 112.863 112.401 175.266 1.00 104.67 165 MET C C 1
ATOM 1244 O O . MET A 1 165 ? 113.343 112.805 174.202 1.00 104.67 165 MET C O 1
ATOM 1249 N N . VAL A 1 166 ? 111.712 111.739 175.341 1.00 106.44 166 VAL C N 1
ATOM 1250 C CA . VAL A 1 166 ? 110.922 111.419 174.154 1.00 106.44 166 VAL C CA 1
ATOM 1251 C C . VAL A 1 166 ? 109.639 112.243 174.174 1.00 106.44 166 VAL C C 1
ATOM 1252 O O . VAL A 1 166 ? 108.690 111.892 174.891 1.00 106.44 166 VAL C O 1
ATOM 1256 N N . PRO A 1 167 ? 109.563 113.342 173.415 1.00 106.82 167 PRO C N 1
ATOM 1257 C CA . PRO A 1 167 ? 108.322 114.131 173.392 1.00 106.82 167 PRO C CA 1
ATOM 1258 C C . PRO A 1 167 ? 107.201 113.490 172.593 1.00 106.82 167 PRO C C 1
ATOM 1259 O O . PRO A 1 167 ? 106.030 113.796 172.854 1.00 106.82 167 PRO C O 1
ATOM 1263 N N . SER A 1 168 ? 107.517 112.620 171.633 1.00 112.59 168 SER C N 1
ATOM 1264 C CA . SER A 1 168 ? 106.482 111.984 170.825 1.00 112.59 168 SER C CA 1
ATOM 1265 C C . SER A 1 168 ? 105.761 110.892 171.609 1.00 112.59 168 SER C C 1
ATOM 1266 O O . SER A 1 168 ? 104.541 110.947 171.796 1.00 112.59 168 SER C O 1
ATOM 1269 N N . ALA A 1 169 ? 106.506 109.888 172.076 1.00 117.03 169 ALA C N 1
ATOM 1270 C CA . ALA A 1 169 ? 105.930 108.787 172.847 1.00 117.03 169 ALA C CA 1
ATOM 1271 C C . ALA A 1 169 ? 105.895 109.190 174.318 1.00 117.03 169 ALA C C 1
ATOM 1272 O O . ALA A 1 169 ? 106.749 108.817 175.126 1.00 117.03 169 ALA C O 1
ATOM 1274 N N . SER A 1 170 ? 104.877 109.972 174.664 1.00 126.66 170 SER C N 1
ATOM 1275 C CA . SER A 1 170 ? 104.680 110.457 176.021 1.00 126.66 170 SER C CA 1
ATOM 1276 C C . SER A 1 170 ? 103.426 109.838 176.622 1.00 126.66 170 SER C C 1
ATOM 1277 O O . SER A 1 170 ? 102.434 109.599 175.926 1.00 126.66 170 SER C O 1
ATOM 1280 N N . GLN A 1 171 ? 103.479 109.580 177.926 1.00 134.00 171 GLN C N 1
ATOM 1281 C CA . GLN A 1 171 ? 102.351 108.994 178.638 1.00 134.00 171 GLN C CA 1
ATOM 1282 C C . GLN A 1 171 ? 101.292 110.062 178.879 1.00 134.00 171 GLN C C 1
ATOM 1283 O O . GLN A 1 171 ? 101.557 111.069 179.546 1.00 134.00 171 GLN C O 1
ATOM 1289 N N . PHE A 1 172 ? 100.094 109.846 178.334 1.00 142.49 172 PHE C N 1
ATOM 1290 C CA . PHE A 1 172 ? 98.991 110.797 178.470 1.00 142.49 172 PHE C CA 1
ATOM 1291 C C . PHE A 1 172 ? 98.337 110.600 179.835 1.00 142.49 172 PHE C C 1
ATOM 1292 O O . PHE A 1 172 ? 97.330 109.904 179.992 1.00 142.49 172 PHE C O 1
ATOM 1300 N N . THR A 1 173 ? 98.932 111.234 180.843 1.00 148.10 173 THR C N 1
ATOM 1301 C CA . THR A 1 173 ? 98.405 111.190 182.196 1.00 148.10 173 THR C CA 1
ATOM 1302 C C . THR A 1 173 ? 97.166 112.078 182.315 1.00 148.10 173 THR C C 1
ATOM 1303 O O . THR A 1 173 ? 97.060 113.100 181.630 1.00 148.10 173 THR C O 1
ATOM 1307 N N . PRO A 1 174 ? 96.204 111.700 183.165 1.00 151.84 174 PRO C N 1
ATOM 1308 C CA . PRO A 1 174 ? 95.017 112.552 183.348 1.00 151.84 174 PRO C CA 1
ATOM 1309 C C . PRO A 1 174 ? 95.294 113.845 184.098 1.00 151.84 174 PRO C C 1
ATOM 1310 O O . PRO A 1 174 ? 94.480 114.773 184.012 1.00 151.84 174 PRO C O 1
ATOM 1314 N N . MET A 1 175 ? 96.408 113.942 184.828 1.00 151.95 175 MET C N 1
ATOM 1315 C CA . MET A 1 175 ? 96.685 115.152 185.594 1.00 151.95 175 MET C CA 1
ATOM 1316 C C . MET A 1 175 ? 97.369 116.229 184.760 1.00 151.95 175 MET C C 1
ATOM 1317 O O . MET A 1 175 ? 97.337 117.407 185.135 1.00 151.95 175 MET C O 1
ATOM 1322 N N . GLY A 1 176 ? 97.986 115.858 183.640 1.00 147.37 176 GLY C N 1
ATOM 1323 C CA . GLY A 1 176 ? 98.657 116.832 182.801 1.00 147.37 176 GLY C CA 1
ATOM 1324 C C . GLY A 1 176 ? 99.434 116.218 181.656 1.00 147.37 176 GLY C C 1
ATOM 1325 O O . GLY A 1 176 ? 99.026 115.198 181.096 1.00 147.37 176 GLY C O 1
ATOM 1326 N N . ARG A 1 177 ? 100.559 116.834 181.297 1.00 140.77 177 ARG C N 1
ATOM 1327 C CA . ARG A 1 177 ? 101.402 116.366 180.200 1.00 140.77 177 ARG C CA 1
ATOM 1328 C C . ARG A 1 177 ? 102.843 116.305 180.688 1.00 140.77 177 ARG C C 1
ATOM 1329 O O . ARG A 1 177 ? 103.495 117.344 180.838 1.00 140.77 177 ARG C O 1
ATOM 1337 N N . ILE A 1 178 ? 103.338 115.096 180.931 1.00 132.39 178 ILE C N 1
ATOM 1338 C CA . ILE A 1 178 ? 104.722 114.899 181.355 1.00 132.39 178 ILE C CA 1
ATOM 1339 C C . ILE A 1 178 ? 105.395 113.890 180.430 1.00 132.39 178 ILE C C 1
ATOM 1340 O O . ILE A 1 178 ? 104.835 112.815 180.167 1.00 132.39 178 ILE C O 1
ATOM 1345 N N . PRO A 1 179 ? 106.576 114.195 179.898 1.00 121.52 179 PRO C N 1
ATOM 1346 C CA . PRO A 1 179 ? 107.263 113.253 179.011 1.00 121.52 179 PRO C CA 1
ATOM 1347 C C . PRO A 1 179 ? 108.111 112.249 179.775 1.00 121.52 179 PRO C C 1
ATOM 1348 O O . PRO A 1 179 ? 108.635 112.520 180.857 1.00 121.52 179 PRO C O 1
ATOM 1352 N N . SER A 1 180 ? 108.238 111.064 179.183 1.00 108.18 180 SER C N 1
ATOM 1353 C CA . SER A 1 180 ? 109.027 109.995 179.780 1.00 108.18 180 SER C CA 1
ATOM 1354 C C . SER A 1 180 ? 110.506 110.204 179.480 1.00 108.18 180 SER C C 1
ATOM 1355 O O . SER A 1 180 ? 110.884 110.479 178.336 1.00 108.18 180 SER C O 1
ATOM 1358 N N . GLN A 1 181 ? 111.341 110.071 180.509 1.00 103.00 181 GLN C N 1
ATOM 1359 C CA . GLN A 1 181 ? 112.778 110.241 180.360 1.00 103.00 181 GLN C CA 1
ATOM 1360 C C . GLN A 1 181 ? 113.491 109.426 181.428 1.00 103.00 181 GLN C C 1
ATOM 1361 O O . GLN A 1 181 ? 113.001 109.282 182.552 1.00 103.00 181 GLN C O 1
ATOM 1367 N N . ARG A 1 182 ? 114.653 108.890 181.063 1.00 99.49 182 ARG C N 1
ATOM 1368 C CA . ARG A 1 182 ? 115.480 108.099 181.964 1.00 99.49 182 ARG C CA 1
ATOM 1369 C C . ARG A 1 182 ? 116.897 108.662 181.965 1.00 99.49 182 ARG C C 1
ATOM 1370 O O . ARG A 1 182 ? 117.209 109.624 181.257 1.00 99.49 182 ARG C O 1
ATOM 1378 N N . LEU A 1 183 ? 117.761 108.051 182.770 1.00 101.05 183 LEU C N 1
ATOM 1379 C CA . LEU A 1 183 ? 119.158 108.450 182.868 1.00 101.05 183 LEU C CA 1
ATOM 1380 C C . LEU A 1 183 ? 120.000 107.604 181.922 1.00 101.05 183 LEU C C 1
ATOM 1381 O O . LEU A 1 183 ? 119.848 106.380 181.865 1.00 101.05 183 LEU C O 1
ATOM 1386 N N . PHE A 1 184 ? 120.889 108.263 181.182 1.00 96.98 184 PHE C N 1
ATOM 1387 C CA . PHE A 1 184 ? 121.693 107.606 180.163 1.00 96.98 184 PHE C CA 1
ATOM 1388 C C . PHE A 1 184 ? 123.140 108.056 180.282 1.00 96.98 184 PHE C C 1
ATOM 1389 O O . PHE A 1 184 ? 123.414 109.240 180.493 1.00 96.98 184 PHE C O 1
ATOM 1397 N N . ASN A 1 185 ? 124.063 107.109 180.142 1.00 94.00 185 ASN C N 1
ATOM 1398 C CA . ASN A 1 185 ? 125.488 107.398 180.148 1.00 94.00 185 ASN C CA 1
ATOM 1399 C C . ASN A 1 185 ? 126.095 107.066 178.790 1.00 94.00 185 ASN C C 1
ATOM 1400 O O . ASN A 1 185 ? 125.598 106.202 178.062 1.00 94.00 185 ASN C O 1
ATOM 1405 N N . VAL A 1 186 ? 127.174 107.766 178.455 1.00 93.27 186 VAL C N 1
ATOM 1406 C CA . VAL A 1 186 ? 127.847 107.599 177.174 1.00 93.27 186 VAL C CA 1
ATOM 1407 C C . VAL A 1 186 ? 129.070 106.716 177.366 1.00 93.27 186 VAL C C 1
ATOM 1408 O O . VAL A 1 186 ? 129.634 106.621 178.462 1.00 93.27 186 VAL C O 1
ATOM 1412 N N . ILE A 1 187 ? 129.483 106.058 176.286 1.00 93.53 187 ILE C N 1
ATOM 1413 C CA . ILE A 1 187 ? 130.642 105.178 176.322 1.00 93.53 187 ILE C CA 1
ATOM 1414 C C . ILE A 1 187 ? 131.698 105.537 175.285 1.00 93.53 187 ILE C C 1
ATOM 1415 O O . ILE A 1 187 ? 132.864 105.143 175.453 1.00 93.53 187 ILE C O 1
ATOM 1420 N N . GLY A 1 188 ? 131.353 106.261 174.229 1.00 96.24 188 GLY C N 1
ATOM 1421 C CA . GLY A 1 188 ? 132.339 106.605 173.227 1.00 96.24 188 GLY C CA 1
ATOM 1422 C C . GLY A 1 188 ? 131.763 107.524 172.175 1.00 96.24 188 GLY C C 1
ATOM 1423 O O . GLY A 1 188 ? 130.652 108.041 172.311 1.00 96.24 188 GLY C O 1
ATOM 1424 N N . THR A 1 189 ? 132.544 107.720 171.115 1.00 92.92 189 THR C N 1
ATOM 1425 C CA . THR A 1 189 ? 132.163 108.613 170.025 1.00 92.92 189 THR C CA 1
ATOM 1426 C C . THR A 1 189 ? 132.686 108.034 168.721 1.00 92.92 189 THR C C 1
ATOM 1427 O O . THR A 1 189 ? 133.892 107.810 168.584 1.00 92.92 189 THR C O 1
ATOM 1431 N N . PHE A 1 190 ? 131.787 107.793 167.771 1.00 87.69 190 PHE C N 1
ATOM 1432 C CA . PHE A 1 190 ? 132.145 107.248 166.471 1.00 87.69 190 PHE C CA 1
ATOM 1433 C C . PHE A 1 190 ? 132.089 108.340 165.409 1.00 87.69 190 PHE C C 1
ATOM 1434 O O . PHE A 1 190 ? 131.337 109.311 165.529 1.00 87.69 190 PHE C O 1
ATOM 1442 N N . ALA A 1 191 ? 132.900 108.170 164.368 1.00 86.18 191 ALA C N 1
ATOM 1443 C CA . ALA A 1 191 ? 132.974 109.113 163.262 1.00 86.18 191 ALA C CA 1
ATOM 1444 C C . ALA A 1 191 ? 132.836 108.364 161.946 1.00 86.18 191 ALA C C 1
ATOM 1445 O O . ALA A 1 191 ? 133.365 107.259 161.792 1.00 86.18 191 ALA C O 1
ATOM 1447 N N . ALA A 1 192 ? 132.124 108.973 160.996 1.00 82.30 192 ALA C N 1
ATOM 1448 C CA . ALA A 1 192 ? 131.901 108.363 159.695 1.00 82.30 192 ALA C CA 1
ATOM 1449 C C . ALA A 1 192 ? 132.095 109.322 158.529 1.00 82.30 192 ALA C C 1
ATOM 1450 O O . ALA A 1 192 ? 131.949 108.893 157.378 1.00 82.30 192 ALA C O 1
ATOM 1452 N N . ASN A 1 193 ? 132.417 110.595 158.801 1.00 85.73 193 ASN C N 1
ATOM 1453 C CA . ASN A 1 193 ? 132.633 111.653 157.804 1.00 85.73 193 ASN C CA 1
ATOM 1454 C C . ASN A 1 193 ? 131.410 111.834 156.900 1.00 85.73 193 ASN C C 1
ATOM 1455 O O . ASN A 1 193 ? 131.476 111.700 155.676 1.00 85.73 193 ASN C O 1
ATOM 1460 N N . SER A 1 194 ? 130.284 112.142 157.534 1.00 82.39 194 SER C N 1
ATOM 1461 C CA . SER A 1 194 ? 129.026 112.348 156.829 1.00 82.39 194 SER C CA 1
ATOM 1462 C C . SER A 1 194 ? 128.210 113.381 157.597 1.00 82.39 194 SER C C 1
ATOM 1463 O O . SER A 1 194 ? 128.711 114.035 158.517 1.00 82.39 194 SER C O 1
ATOM 1466 N N . GLU A 1 195 ? 126.941 113.529 157.216 1.00 80.31 195 GLU C N 1
ATOM 1467 C CA . GLU A 1 195 ? 126.045 114.474 157.863 1.00 80.31 195 GLU C CA 1
ATOM 1468 C C . GLU A 1 195 ? 125.040 113.814 158.795 1.00 80.31 195 GLU C C 1
ATOM 1469 O O . GLU A 1 195 ? 124.376 114.522 159.559 1.00 80.31 195 GLU C O 1
ATOM 1475 N N . VAL A 1 196 ? 124.913 112.484 158.759 1.00 80.63 196 VAL C N 1
ATOM 1476 C CA . VAL A 1 196 ? 123.963 111.791 159.627 1.00 80.63 196 VAL C CA 1
ATOM 1477 C C . VAL A 1 196 ? 124.512 111.533 161.020 1.00 80.63 196 VAL C C 1
ATOM 1478 O O . VAL A 1 196 ? 123.775 111.039 161.882 1.00 80.63 196 VAL C O 1
ATOM 1482 N N . ASP A 1 197 ? 125.784 111.854 161.268 1.00 82.47 197 ASP C N 1
ATOM 1483 C CA . ASP A 1 197 ? 126.374 111.643 162.583 1.00 82.47 197 ASP C CA 1
ATOM 1484 C C . ASP A 1 197 ? 125.915 112.672 163.607 1.00 82.47 197 ASP C C 1
ATOM 1485 O O . ASP A 1 197 ? 126.076 112.441 164.811 1.00 82.47 197 ASP C O 1
ATOM 1490 N N . GLY A 1 198 ? 125.351 113.794 163.163 1.00 84.08 198 GLY C N 1
ATOM 1491 C CA . GLY A 1 198 ? 124.914 114.833 164.075 1.00 84.08 198 GLY C CA 1
ATOM 1492 C C . GLY A 1 198 ? 123.544 114.632 164.682 1.00 84.08 198 GLY C C 1
ATOM 1493 O O . GLY A 1 198 ? 123.171 115.387 165.585 1.00 84.08 198 GLY C O 1
ATOM 1494 N N . TYR A 1 199 ? 122.778 113.642 164.211 1.00 84.17 199 TYR C N 1
ATOM 1495 C CA . TYR A 1 199 ? 121.446 113.416 164.759 1.00 84.17 199 TYR C CA 1
ATOM 1496 C C . TYR A 1 199 ? 121.118 111.934 164.923 1.00 84.17 199 TYR C C 1
ATOM 1497 O O . TYR A 1 199 ? 119.936 111.576 164.982 1.00 84.17 199 TYR C O 1
ATOM 1506 N N . GLU A 1 200 ? 122.121 111.062 164.999 1.00 87.79 200 GLU C N 1
ATOM 1507 C CA . GLU A 1 200 ? 121.883 109.632 165.149 1.00 87.79 200 GLU C CA 1
ATOM 1508 C C . GLU A 1 200 ? 122.811 109.066 166.212 1.00 87.79 200 GLU C C 1
ATOM 1509 O O . GLU A 1 200 ? 124.026 109.282 166.158 1.00 87.79 200 GLU C O 1
ATOM 1515 N N . MET A 1 201 ? 122.236 108.346 167.172 1.00 88.84 201 MET C N 1
ATOM 1516 C CA . MET A 1 201 ? 122.996 107.668 168.211 1.00 88.84 201 MET C CA 1
ATOM 1517 C C . MET A 1 201 ? 122.572 106.207 168.271 1.00 88.84 201 MET C C 1
ATOM 1518 O O . MET A 1 201 ? 121.470 105.841 167.854 1.00 88.84 201 MET C O 1
ATOM 1523 N N . LEU A 1 202 ? 123.462 105.370 168.798 1.00 88.08 202 LEU C N 1
ATOM 1524 C CA . LEU A 1 202 ? 123.230 103.932 168.890 1.00 88.08 202 LEU C CA 1
ATOM 1525 C C . LEU A 1 202 ? 122.898 103.577 170.335 1.00 88.08 202 LEU C C 1
ATOM 1526 O O . LEU A 1 202 ? 123.754 103.675 171.220 1.00 88.08 202 LEU C O 1
ATOM 1531 N N . VAL A 1 203 ? 121.652 103.165 170.570 1.00 89.35 203 VAL C N 1
ATOM 1532 C CA . VAL A 1 203 ? 121.207 102.745 171.894 1.00 89.35 203 VAL C CA 1
ATOM 1533 C C . VAL A 1 203 ? 120.776 101.287 171.830 1.00 89.35 203 VAL C C 1
ATOM 1534 O O . VAL A 1 203 ? 120.816 100.663 170.763 1.00 89.35 203 VAL C O 1
ATOM 1538 N N . ASN A 1 204 ? 120.366 100.734 172.968 1.00 95.07 204 ASN C N 1
ATOM 1539 C CA . ASN A 1 204 ? 119.904 99.356 173.017 1.00 95.07 204 ASN C CA 1
ATOM 1540 C C . ASN A 1 204 ? 118.506 99.238 172.422 1.00 95.07 204 ASN C C 1
ATOM 1541 O O . ASN A 1 204 ? 117.726 100.195 172.416 1.00 95.07 204 ASN C O 1
ATOM 1546 N N . ILE A 1 205 ? 118.196 98.044 171.912 1.00 98.75 205 ILE C N 1
ATOM 1547 C CA . ILE A 1 205 ? 116.891 97.816 171.299 1.00 98.75 205 ILE C CA 1
ATOM 1548 C C . ILE A 1 205 ? 115.812 97.681 172.372 1.00 98.75 205 ILE C C 1
ATOM 1549 O O . ILE A 1 205 ? 114.677 98.143 172.194 1.00 98.75 205 ILE C O 1
ATOM 1554 N N . GLU A 1 206 ? 116.157 97.103 173.521 1.00 101.27 206 GLU C N 1
ATOM 1555 C CA . GLU A 1 206 ? 115.212 96.922 174.621 1.00 101.27 206 GLU C CA 1
ATOM 1556 C C . GLU A 1 206 ? 115.246 98.172 175.492 1.00 101.27 206 GLU C C 1
ATOM 1557 O O . GLU A 1 206 ? 116.177 98.375 176.275 1.00 101.27 206 GLU C O 1
ATOM 1563 N N . ASP A 1 207 ? 114.226 99.016 175.353 1.00 101.62 207 ASP C N 1
ATOM 1564 C CA . ASP A 1 207 ? 114.128 100.250 176.117 1.00 101.62 207 ASP C CA 1
ATOM 1565 C C . ASP A 1 207 ? 112.689 100.448 176.569 1.00 101.62 207 ASP C C 1
ATOM 1566 O O . ASP A 1 207 ? 111.747 100.003 175.909 1.00 101.62 207 ASP C O 1
ATOM 1571 N N . ALA A 1 208 ? 112.530 101.127 177.705 1.00 103.01 208 ALA C N 1
ATOM 1572 C CA . ALA A 1 208 ? 111.219 101.396 178.279 1.00 103.01 208 ALA C CA 1
ATOM 1573 C C . ALA A 1 208 ? 110.838 102.869 178.206 1.00 103.01 208 ALA C C 1
ATOM 1574 O O . ALA A 1 208 ? 109.895 103.289 178.885 1.00 103.01 208 ALA C O 1
ATOM 1576 N N . SER A 1 209 ? 111.547 103.663 177.401 1.00 104.52 209 SER C N 1
ATOM 1577 C CA . SER A 1 209 ? 111.219 105.079 177.274 1.00 104.52 209 SER C CA 1
ATOM 1578 C C . SER A 1 209 ? 109.974 105.304 176.427 1.00 104.52 209 SER C C 1
ATOM 1579 O O . SER A 1 209 ? 109.236 106.267 176.663 1.00 104.52 209 SER C O 1
ATOM 1582 N N . ARG A 1 210 ? 109.725 104.439 175.449 1.00 104.08 210 ARG C N 1
ATOM 1583 C CA . ARG A 1 210 ? 108.549 104.544 174.601 1.00 104.08 210 ARG C CA 1
ATOM 1584 C C . ARG A 1 210 ? 107.408 103.728 175.209 1.00 104.08 210 ARG C C 1
ATOM 1585 O O . ARG A 1 210 ? 107.472 103.289 176.361 1.00 104.08 210 ARG C O 1
ATOM 1593 N N . LEU A 1 211 ? 106.344 103.525 174.437 1.00 105.70 211 LEU C N 1
ATOM 1594 C CA . LEU A 1 211 ? 105.209 102.746 174.906 1.00 105.70 211 LEU C CA 1
ATOM 1595 C C . LEU A 1 211 ? 105.552 101.258 174.931 1.00 105.70 211 LEU C C 1
ATOM 1596 O O . LEU A 1 211 ? 106.449 100.790 174.222 1.00 105.70 211 LEU C O 1
ATOM 1601 N N . MET A 1 212 ? 104.813 100.526 175.770 1.00 105.92 212 MET C N 1
ATOM 1602 C CA . MET A 1 212 ? 104.951 99.080 175.999 1.00 105.92 212 MET C CA 1
ATOM 1603 C C . MET A 1 212 ? 106.369 98.662 176.397 1.00 105.92 212 MET C C 1
ATOM 1604 O O . MET A 1 212 ? 107.170 98.259 175.554 1.00 105.92 212 MET C O 1
ATOM 1609 N N . GLY A 1 217 ? 107.746 94.280 176.326 1.00 99.77 217 GLY C N 1
ATOM 1610 C CA . GLY A 1 217 ? 108.990 94.451 175.599 1.00 99.77 217 GLY C CA 1
ATOM 1611 C C . GLY A 1 217 ? 108.906 94.003 174.153 1.00 99.77 217 GLY C C 1
ATOM 1612 O O . GLY A 1 217 ? 109.162 92.841 173.837 1.00 99.77 217 GLY C O 1
ATOM 1613 N N . ASN A 1 218 ? 108.543 94.931 173.271 1.00 100.12 218 ASN C N 1
ATOM 1614 C CA . ASN A 1 218 ? 108.410 94.661 171.847 1.00 100.12 218 ASN C CA 1
ATOM 1615 C C . ASN A 1 218 ? 109.142 95.741 171.058 1.00 100.12 218 ASN C C 1
ATOM 1616 O O . ASN A 1 218 ? 109.783 96.632 171.623 1.00 100.12 218 ASN C O 1
ATOM 1621 N N . ILE A 1 219 ? 109.041 95.655 169.732 1.00 94.52 219 ILE C N 1
ATOM 1622 C CA . ILE A 1 219 ? 109.684 96.610 168.837 1.00 94.52 219 ILE C CA 1
ATOM 1623 C C . ILE A 1 219 ? 108.615 97.392 168.088 1.00 94.52 219 ILE C C 1
ATOM 1624 O O . ILE A 1 219 ? 107.415 97.151 168.264 1.00 94.52 219 ILE C O 1
ATOM 1629 N N . THR A 1 220 ? 109.040 98.339 167.253 1.00 92.82 220 THR C N 1
ATOM 1630 C CA . THR A 1 220 ? 108.122 99.127 166.441 1.00 92.82 220 THR C CA 1
ATOM 1631 C C . THR A 1 220 ? 108.044 98.646 164.999 1.00 92.82 220 THR C C 1
ATOM 1632 O O . THR A 1 220 ? 106.957 98.634 164.414 1.00 92.82 220 THR C O 1
ATOM 1636 N N . GLY A 1 221 ? 109.167 98.247 164.414 1.00 89.36 221 GLY C N 1
ATOM 1637 C CA . GLY A 1 221 ? 109.171 97.776 163.049 1.00 89.36 221 GLY C CA 1
ATOM 1638 C C . GLY A 1 221 ? 110.426 96.991 162.740 1.00 89.36 221 GLY C C 1
ATOM 1639 O O . GLY A 1 221 ? 111.213 96.663 163.631 1.00 89.36 221 GLY C O 1
ATOM 1640 N N . TRP A 1 222 ? 110.602 96.692 161.456 1.00 86.75 222 TRP C N 1
ATOM 1641 C CA . TRP A 1 222 ? 111.750 95.944 160.966 1.00 86.75 222 TRP C CA 1
ATOM 1642 C C . TRP A 1 222 ? 112.513 96.780 159.950 1.00 86.75 222 TRP C C 1
ATOM 1643 O O . TRP A 1 222 ? 111.911 97.437 159.096 1.00 86.75 222 TRP C O 1
ATOM 1654 N N . ARG A 1 223 ? 113.841 96.750 160.044 1.00 80.75 223 ARG C N 1
ATOM 1655 C CA . ARG A 1 223 ? 114.696 97.442 159.090 1.00 80.75 223 ARG C CA 1
ATOM 1656 C C . ARG A 1 223 ? 114.959 96.537 157.894 1.00 80.75 223 ARG C C 1
ATOM 1657 O O . ARG A 1 223 ? 115.351 95.377 158.059 1.00 80.75 223 ARG C O 1
ATOM 1665 N N . LEU A 1 224 ? 114.745 97.071 156.695 1.00 75.65 224 LEU C N 1
ATOM 1666 C CA . LEU A 1 224 ? 114.932 96.321 155.464 1.00 75.65 224 LEU C CA 1
ATOM 1667 C C . LEU A 1 224 ? 115.876 97.076 154.539 1.00 75.65 224 LEU C C 1
ATOM 1668 O O . LEU A 1 224 ? 115.835 98.306 154.450 1.00 75.65 224 LEU C O 1
ATOM 1673 N N . TRP A 1 225 ? 116.731 96.323 153.855 1.00 78.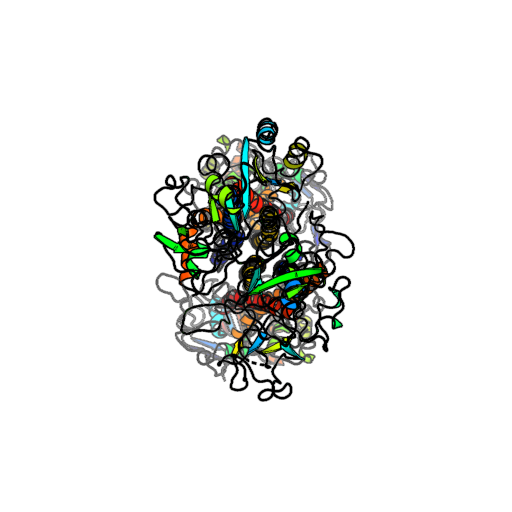18 225 TRP C N 1
ATOM 1674 C CA . TRP A 1 225 ? 117.672 96.873 152.892 1.00 78.18 225 TRP C CA 1
ATOM 1675 C C . TRP A 1 225 ? 117.174 96.610 151.476 1.00 78.18 225 TRP C C 1
ATOM 1676 O O . TRP A 1 225 ? 116.562 95.576 151.197 1.00 78.18 225 TRP C O 1
ATOM 1687 N N . LEU A 1 226 ? 117.440 97.560 150.585 1.00 80.44 226 LEU C N 1
ATOM 1688 C CA . LEU A 1 226 ? 117.021 97.472 149.196 1.00 80.44 226 LEU C CA 1
ATOM 1689 C C . LEU A 1 226 ? 118.240 97.450 148.284 1.00 80.44 226 LEU C C 1
ATOM 1690 O O . LEU A 1 226 ? 119.285 98.028 148.601 1.00 80.44 226 LEU C O 1
ATOM 1695 N N . ASP A 1 227 ? 118.097 96.773 147.143 1.00 85.88 227 ASP C N 1
ATOM 1696 C CA . ASP A 1 227 ? 119.176 96.733 146.163 1.00 85.88 227 ASP C CA 1
ATOM 1697 C C . ASP A 1 227 ? 119.283 98.048 145.402 1.00 85.88 227 ASP C C 1
ATOM 1698 O O . ASP A 1 227 ? 120.391 98.523 145.128 1.00 85.88 227 ASP C O 1
ATOM 1703 N N . GLU A 1 228 ? 118.147 98.646 145.052 1.00 90.48 228 GLU C N 1
ATOM 1704 C CA . GLU A 1 228 ? 118.107 99.936 144.365 1.00 90.48 228 GLU C CA 1
ATOM 1705 C C . GLU A 1 228 ? 117.155 100.856 145.116 1.00 90.48 228 GLU C C 1
ATOM 1706 O O . GLU A 1 228 ? 115.927 100.666 145.056 1.00 90.48 228 GLU C O 1
ATOM 1712 N N . PRO A 1 229 ? 117.672 101.861 145.833 1.00 80.23 229 PRO C N 1
ATOM 1713 C CA . PRO A 1 229 ? 116.789 102.766 146.581 1.00 80.23 229 PRO C CA 1
ATOM 1714 C C . PRO A 1 229 ? 116.292 103.945 145.755 1.00 80.23 229 PRO C C 1
ATOM 1715 O O . PRO A 1 229 ? 115.793 104.929 146.309 1.00 80.23 229 PRO C O 1
ATOM 1719 N N . LEU A 1 230 ? 116.432 103.865 144.433 1.00 91.23 230 LEU C N 1
ATOM 1720 C CA . LEU A 1 230 ? 115.918 104.890 143.535 1.00 91.23 230 LEU C CA 1
ATOM 1721 C C . LEU A 1 230 ? 114.460 104.670 143.151 1.00 91.23 230 LEU C C 1
ATOM 1722 O O . LEU A 1 230 ? 113.882 105.524 142.470 1.00 91.23 230 LEU C O 1
ATOM 1727 N N . LYS A 1 231 ? 113.856 103.560 143.566 1.00 90.59 231 LYS C N 1
ATOM 1728 C CA . LYS A 1 231 ? 112.501 103.192 143.167 1.00 90.59 231 LYS C CA 1
ATOM 1729 C C . LYS A 1 231 ? 111.687 102.747 144.376 1.00 90.59 231 LYS C C 1
ATOM 1730 O O . LYS A 1 231 ? 111.022 101.709 144.363 1.00 90.59 231 LYS C O 1
ATOM 1736 N N . VAL A 1 232 ? 111.739 103.538 145.451 1.00 87.30 232 VAL C N 1
ATOM 1737 C CA . VAL A 1 232 ? 110.953 103.224 146.641 1.00 87.30 232 VAL C CA 1
ATOM 1738 C C . VAL A 1 232 ? 109.472 103.490 146.395 1.00 87.30 232 VAL C C 1
ATOM 1739 O O . VAL A 1 232 ? 108.609 102.762 146.903 1.00 87.30 232 VAL C O 1
ATOM 1743 N N . ASP A 1 233 ? 109.150 104.518 145.607 1.00 91.23 233 ASP C N 1
ATOM 1744 C CA . ASP A 1 233 ? 107.758 104.811 145.289 1.00 91.23 233 ASP C CA 1
ATOM 1745 C C . ASP A 1 233 ? 107.164 103.810 144.305 1.00 91.23 233 ASP C C 1
ATOM 1746 O O . ASP A 1 233 ? 105.937 103.681 144.238 1.00 91.23 233 ASP C O 1
ATOM 1751 N N . SER A 1 234 ? 108.002 103.102 143.544 1.00 91.47 234 SER C N 1
ATOM 1752 C CA . SER A 1 234 ? 107.497 102.112 142.601 1.00 91.47 234 SER C CA 1
ATOM 1753 C C . SER A 1 234 ? 107.040 100.837 143.298 1.00 91.47 234 SER C C 1
ATOM 1754 O O . SER A 1 234 ? 106.081 100.200 142.847 1.00 91.47 234 SER C O 1
ATOM 1757 N N . LEU A 1 235 ? 107.703 100.449 144.388 1.00 91.69 235 LEU C N 1
ATOM 1758 C CA . LEU A 1 235 ? 107.342 99.258 145.144 1.00 91.69 235 LEU C CA 1
ATOM 1759 C C . LEU A 1 235 ? 106.494 99.581 146.370 1.00 91.69 235 LEU C C 1
ATOM 1760 O O . LEU A 1 235 ? 106.358 98.738 147.262 1.00 91.69 235 LEU C O 1
ATOM 1765 N N . SER A 1 236 ? 105.922 100.781 146.430 1.00 94.55 236 SER C N 1
ATOM 1766 C CA . SER A 1 236 ? 105.068 101.182 147.540 1.00 94.55 236 SER C CA 1
ATOM 1767 C C . SER A 1 236 ? 103.619 100.748 147.359 1.00 94.55 236 SER C C 1
ATOM 1768 O O . SER A 1 236 ? 102.809 100.950 148.271 1.00 94.55 236 SER C O 1
ATOM 1771 N N . GLN A 1 237 ? 103.272 100.161 146.214 1.00 100.13 237 GLN C N 1
ATOM 1772 C CA . GLN A 1 237 ? 101.912 99.716 145.935 1.00 100.13 237 GLN C CA 1
ATOM 1773 C C . GLN A 1 237 ? 101.851 98.210 145.700 1.00 100.13 237 GLN C C 1
ATOM 1774 O O . GLN A 1 237 ? 101.044 97.732 144.900 1.00 100.13 237 GLN C O 1
ATOM 1780 N N . GLN A 1 238 ? 102.699 97.450 146.389 1.00 98.76 238 GLN C N 1
ATOM 1781 C CA . GLN A 1 238 ? 102.711 96.001 146.261 1.00 98.76 238 GLN C CA 1
ATOM 1782 C C . GLN A 1 238 ? 101.872 95.380 147.378 1.00 98.76 238 GLN C C 1
ATOM 1783 O O . GLN A 1 238 ? 101.207 96.077 148.149 1.00 98.76 238 GLN C O 1
ATOM 1789 N N . LYS A 1 239 ? 101.896 94.052 147.475 1.00 102.39 239 LYS C N 1
ATOM 1790 C CA . LYS A 1 239 ? 101.112 93.342 148.478 1.00 102.39 239 LYS C CA 1
ATOM 1791 C C . LYS A 1 239 ? 101.863 93.345 149.805 1.00 102.39 239 LYS C C 1
ATOM 1792 O O . LYS A 1 239 ? 102.957 92.779 149.909 1.00 102.39 239 LYS C O 1
ATOM 1798 N N . LEU A 1 240 ? 101.273 93.979 150.815 1.00 101.70 240 LEU C N 1
ATOM 1799 C CA . LEU A 1 240 ? 101.822 94.024 152.159 1.00 101.70 240 LEU C CA 1
ATOM 1800 C C . LEU A 1 240 ? 100.978 93.171 153.102 1.00 101.70 240 LEU C C 1
ATOM 1801 O O . LEU A 1 240 ? 99.772 93.014 152.886 1.00 101.70 240 LEU C O 1
ATOM 1806 N N . PRO A 1 241 ? 101.582 92.582 154.135 1.00 100.76 241 PRO C N 1
ATOM 1807 C CA . PRO A 1 241 ? 100.794 91.831 155.119 1.00 100.76 241 PRO C CA 1
ATOM 1808 C C . PRO A 1 241 ? 99.907 92.750 155.946 1.00 100.76 241 PRO C C 1
ATOM 1809 O O . PRO A 1 241 ? 100.159 93.949 156.087 1.00 100.76 241 PRO C O 1
ATOM 1813 N N . GLU A 1 242 ? 98.846 92.160 156.491 1.00 105.26 242 GLU C N 1
ATOM 1814 C CA . GLU A 1 242 ? 97.864 92.920 157.248 1.00 105.26 242 GLU C CA 1
ATOM 1815 C C . GLU A 1 242 ? 98.430 93.334 158.605 1.00 105.26 242 GLU C C 1
ATOM 1816 O O . GLU A 1 242 ? 99.353 92.716 159.144 1.00 105.26 242 GLU C O 1
ATOM 1822 N N . GLY A 1 243 ? 97.862 94.404 159.152 1.00 103.03 243 GLY C N 1
ATOM 1823 C CA . GLY A 1 243 ? 98.344 94.951 160.408 1.00 103.03 243 GLY C CA 1
ATOM 1824 C C . GLY A 1 243 ? 99.691 95.633 160.300 1.00 103.03 243 GLY C C 1
ATOM 1825 O O . GLY A 1 243 ? 100.501 95.545 161.232 1.00 103.03 243 GLY C O 1
ATOM 1826 N N . SER A 1 244 ? 99.952 96.311 159.184 1.00 98.88 244 SER C N 1
ATOM 1827 C CA . SER A 1 244 ? 101.231 96.971 158.975 1.00 98.88 244 SER C CA 1
ATOM 1828 C C . SER A 1 244 ? 101.023 98.212 158.120 1.00 98.88 244 SER C C 1
ATOM 1829 O O . SER A 1 244 ? 100.045 98.323 157.376 1.00 98.88 244 SER C O 1
ATOM 1832 N N . LYS A 1 245 ? 101.963 99.147 158.238 1.00 93.64 245 LYS C N 1
ATOM 1833 C CA . LYS A 1 245 ? 101.936 100.397 157.490 1.00 93.64 245 LYS C CA 1
ATOM 1834 C C . LYS A 1 245 ? 103.315 100.647 156.899 1.00 93.64 245 LYS C C 1
ATOM 1835 O O . LYS A 1 245 ? 104.322 100.551 157.607 1.00 93.64 245 LYS C O 1
ATOM 1841 N N . TRP A 1 246 ? 103.357 100.962 155.608 1.00 82.99 246 TRP C N 1
ATOM 1842 C CA . TRP A 1 246 ? 104.619 101.201 154.919 1.00 82.99 246 TRP C CA 1
ATOM 1843 C C . TRP A 1 246 ? 105.127 102.600 155.247 1.00 82.99 246 TRP C C 1
ATOM 1844 O O . TRP A 1 246 ? 104.470 103.597 154.929 1.00 82.99 246 TRP C O 1
ATOM 1855 N N . GLN A 1 247 ? 106.296 102.673 155.882 1.00 80.25 247 GLN C N 1
ATOM 1856 C CA . GLN A 1 247 ? 106.925 103.941 156.242 1.00 80.25 247 GLN C CA 1
ATOM 1857 C C . GLN A 1 247 ? 108.332 103.960 155.662 1.00 80.25 247 GLN C C 1
ATOM 1858 O O . GLN A 1 247 ? 109.205 103.214 156.117 1.00 80.25 247 GLN C O 1
ATOM 1864 N N . ASP A 1 248 ? 108.550 104.808 154.662 1.00 75.90 248 ASP C N 1
ATOM 1865 C CA . ASP A 1 248 ? 109.835 104.933 153.998 1.00 75.90 248 ASP C CA 1
ATOM 1866 C C . ASP A 1 248 ? 110.564 106.178 154.503 1.00 75.90 248 ASP C C 1
ATOM 1867 O O . ASP A 1 248 ? 110.132 106.839 155.453 1.00 75.90 248 ASP C O 1
ATOM 1872 N N . TRP A 1 249 ? 111.684 106.506 153.862 1.00 67.72 249 TRP C N 1
ATOM 1873 C CA . TRP A 1 249 ? 112.500 107.654 154.235 1.00 67.72 249 TRP C CA 1
ATOM 1874 C C . TRP A 1 249 ? 112.024 108.957 153.604 1.00 67.72 249 TRP C C 1
ATOM 1875 O O . TRP A 1 249 ? 112.716 109.974 153.719 1.00 67.72 249 TRP C O 1
ATOM 1886 N N . ARG A 1 250 ? 110.863 108.956 152.951 1.00 76.57 250 ARG C N 1
ATOM 1887 C CA . ARG A 1 250 ? 110.337 110.155 152.310 1.00 76.57 250 ARG C CA 1
ATOM 1888 C C . ARG A 1 250 ? 109.679 111.119 153.289 1.00 76.57 250 ARG C C 1
ATOM 1889 O O . ARG A 1 250 ? 109.284 112.216 152.879 1.00 76.57 250 ARG C O 1
ATOM 1897 N N . ASP A 1 251 ? 109.547 110.744 154.563 1.00 76.93 251 ASP C N 1
ATOM 1898 C CA . ASP A 1 251 ? 108.959 111.644 155.548 1.00 76.93 251 ASP C CA 1
ATOM 1899 C C . ASP A 1 251 ? 109.962 112.668 156.070 1.00 76.93 251 ASP C C 1
ATOM 1900 O O . ASP A 1 251 ? 109.571 113.786 156.422 1.00 76.93 251 ASP C O 1
ATOM 1905 N N . ARG A 1 252 ? 111.244 112.310 156.128 1.00 74.80 252 ARG C N 1
ATOM 1906 C CA . ARG A 1 252 ? 112.293 113.209 156.588 1.00 74.80 252 ARG C CA 1
ATOM 1907 C C . ARG A 1 252 ? 113.212 113.665 155.465 1.00 74.80 252 ARG C C 1
ATOM 1908 O O . ARG A 1 252 ? 113.433 114.868 155.296 1.00 74.80 252 ARG C O 1
ATOM 1916 N N . LYS A 1 253 ? 113.759 112.729 154.689 1.00 66.58 253 LYS C N 1
ATOM 1917 C CA . LYS A 1 253 ? 114.646 113.043 153.576 1.00 66.58 253 LYS C CA 1
ATOM 1918 C C . LYS A 1 253 ? 113.924 113.004 152.233 1.00 66.58 253 LYS C C 1
ATOM 1919 O O . LYS A 1 253 ? 114.529 112.661 151.212 1.00 66.58 253 LYS C O 1
ATOM 1925 N N . GLY A 1 254 ? 112.639 113.349 152.214 1.00 66.02 254 GLY C N 1
ATOM 1926 C CA . GLY A 1 254 ? 111.856 113.345 150.997 1.00 66.02 254 GLY C CA 1
ATOM 1927 C C . GLY A 1 254 ? 112.044 114.538 150.091 1.00 66.02 254 GLY C C 1
ATOM 1928 O O . GLY A 1 254 ? 111.457 114.577 149.006 1.00 66.02 254 GLY C O 1
ATOM 1929 N N . GLU A 1 255 ? 112.845 115.520 150.502 1.00 63.74 255 GLU C N 1
ATOM 1930 C CA . GLU A 1 255 ? 113.117 116.693 149.686 1.00 63.74 255 GLU C CA 1
ATOM 1931 C C . GLU A 1 255 ? 114.586 116.834 149.320 1.00 63.74 255 GLU C C 1
ATOM 1932 O O . GLU A 1 255 ? 114.926 117.708 148.514 1.00 63.74 255 GLU C O 1
ATOM 1938 N N . LEU A 1 256 ? 115.465 116.004 149.881 1.00 61.37 256 LEU C N 1
ATOM 1939 C CA . LEU A 1 256 ? 116.892 116.069 149.579 1.00 61.37 256 LEU C CA 1
ATOM 1940 C C . LEU A 1 256 ? 117.240 115.234 148.349 1.00 61.37 256 LEU C C 1
ATOM 1941 O O . LEU A 1 256 ? 117.797 115.752 147.376 1.00 61.37 256 LEU C O 1
ATOM 1946 N N . PHE A 1 257 ? 116.918 113.940 148.382 1.00 62.32 257 PHE C N 1
ATOM 1947 C CA . PHE A 1 257 ? 117.187 113.071 147.243 1.00 62.32 257 PHE C CA 1
ATOM 1948 C C . PHE A 1 257 ? 116.198 113.275 146.106 1.00 62.32 257 PHE C C 1
ATOM 1949 O O . PHE A 1 257 ? 116.488 112.882 144.971 1.00 62.32 257 PHE C O 1
ATOM 1957 N N . GLN A 1 258 ? 115.038 113.872 146.384 1.00 57.68 258 GLN C N 1
ATOM 1958 C CA . GLN A 1 258 ? 114.131 114.289 145.324 1.00 57.68 258 GLN C CA 1
ATOM 1959 C C . GLN A 1 258 ? 114.623 115.541 144.612 1.00 57.68 258 GLN C C 1
ATOM 1960 O O . GLN A 1 258 ? 114.238 115.779 143.462 1.00 57.68 258 GLN C O 1
ATOM 1966 N N . ALA A 1 259 ? 115.463 116.342 145.271 1.00 56.88 259 ALA C N 1
ATOM 1967 C CA . ALA A 1 259 ? 116.033 117.525 144.640 1.00 56.88 259 ALA C CA 1
ATOM 1968 C C . ALA A 1 259 ? 117.097 117.175 143.608 1.00 56.88 259 ALA C C 1
ATOM 1969 O O . ALA A 1 259 ? 117.342 117.971 142.696 1.00 56.88 259 ALA C O 1
ATOM 1971 N N . VAL A 1 260 ? 117.735 116.009 143.736 1.00 54.09 260 VAL C N 1
ATOM 1972 C CA . VAL A 1 260 ? 118.740 115.595 142.762 1.00 54.09 260 VAL C CA 1
ATOM 1973 C C . VAL A 1 260 ? 118.075 115.157 141.462 1.00 54.09 260 VAL C C 1
ATOM 1974 O O . VAL A 1 260 ? 118.608 115.396 140.371 1.00 54.09 260 VAL C O 1
ATOM 1978 N N . ARG A 1 261 ? 116.897 114.532 141.551 1.00 57.67 261 ARG C N 1
ATOM 1979 C CA . ARG A 1 261 ? 116.201 114.071 140.355 1.00 57.67 261 ARG C CA 1
ATOM 1980 C C . ARG A 1 261 ? 115.622 115.231 139.553 1.00 57.67 261 ARG C C 1
ATOM 1981 O O . ARG A 1 261 ? 115.469 115.121 138.331 1.00 57.67 261 ARG C O 1
ATOM 1989 N N . MET A 1 262 ? 115.301 116.346 140.214 1.00 59.29 262 MET C N 1
ATOM 1990 C CA . MET A 1 262 ? 114.801 117.508 139.488 1.00 59.29 262 MET C CA 1
ATOM 1991 C C . MET A 1 262 ? 115.921 118.228 138.749 1.00 59.29 262 MET C C 1
ATOM 1992 O O . MET A 1 262 ? 115.673 118.860 137.716 1.00 59.29 262 MET C O 1
ATOM 1997 N N . GLU A 1 263 ? 117.152 118.145 139.257 1.00 59.95 263 GLU C N 1
ATOM 1998 C CA . GLU A 1 263 ? 118.284 118.766 138.579 1.00 59.95 263 GLU C CA 1
ATOM 1999 C C . GLU A 1 263 ? 118.697 117.993 137.333 1.00 59.95 263 GLU C C 1
ATOM 2000 O O . GLU A 1 263 ? 119.250 118.585 136.399 1.00 59.95 263 GLU C O 1
ATOM 2006 N N . LYS A 1 264 ? 118.444 116.684 137.300 1.00 57.19 264 LYS C N 1
ATOM 2007 C CA . LYS A 1 264 ? 118.739 115.893 136.112 1.00 57.19 264 LYS C CA 1
ATOM 2008 C C . LYS A 1 264 ? 117.742 116.137 134.988 1.00 57.19 264 LYS C C 1
ATOM 2009 O O . LYS A 1 264 ? 118.089 115.945 133.818 1.00 57.19 264 LYS C O 1
ATOM 2015 N N . ASN A 1 265 ? 116.518 116.552 135.315 1.00 58.85 265 ASN C N 1
ATOM 2016 C CA . ASN A 1 265 ? 115.524 116.878 134.302 1.00 58.85 265 ASN C CA 1
ATOM 2017 C C . ASN A 1 265 ? 115.725 118.263 133.701 1.00 58.85 265 ASN C C 1
ATOM 2018 O O . ASN A 1 265 ? 115.107 118.569 132.676 1.00 58.85 265 ASN C O 1
ATOM 2023 N N . MET A 1 266 ? 116.561 119.101 134.311 1.00 65.30 266 MET C N 1
ATOM 2024 C CA . MET A 1 266 ? 116.876 120.423 133.785 1.00 65.30 266 MET C CA 1
ATOM 2025 C C . MET A 1 266 ? 118.190 120.452 133.016 1.00 65.30 266 MET C C 1
ATOM 2026 O O . MET A 1 266 ? 118.278 121.111 131.976 1.00 65.30 266 MET C O 1
ATOM 2031 N N . MET A 1 267 ? 119.215 119.753 133.508 1.00 62.41 267 MET C N 1
ATOM 2032 C CA . MET A 1 267 ? 120.476 119.677 132.779 1.00 62.41 267 MET C CA 1
ATOM 2033 C C . MET A 1 267 ? 120.360 118.739 131.583 1.00 62.41 267 MET C C 1
ATOM 2034 O O . MET A 1 267 ? 120.899 119.025 130.507 1.00 62.41 267 MET C O 1
ATOM 2039 N N . GLY A 1 268 ? 119.648 117.621 131.748 1.00 58.06 268 GLY C N 1
ATOM 2040 C CA . GLY A 1 268 ? 119.457 116.681 130.658 1.00 58.06 268 GLY C CA 1
ATOM 2041 C C . GLY A 1 268 ? 118.570 117.195 129.544 1.00 58.06 268 GLY C C 1
ATOM 2042 O O . GLY A 1 268 ? 118.696 116.734 128.405 1.00 58.06 268 GLY C O 1
ATOM 2043 N N . LEU A 1 269 ? 117.677 118.138 129.844 1.00 57.70 269 LEU C N 1
ATOM 2044 C CA . LEU A 1 269 ? 116.845 118.747 128.815 1.00 57.70 269 LEU C CA 1
ATOM 2045 C C . LEU A 1 269 ? 117.553 119.899 128.116 1.00 57.70 269 LEU C C 1
ATOM 2046 O O . LEU A 1 269 ? 117.262 120.177 126.946 1.00 57.70 269 LEU C O 1
ATOM 2051 N N . LEU A 1 270 ? 118.476 120.574 128.807 1.00 56.64 270 LEU C N 1
ATOM 2052 C CA . LEU A 1 270 ? 119.275 121.612 128.163 1.00 56.64 270 LEU C CA 1
ATOM 2053 C C . LEU A 1 270 ? 120.284 121.005 127.196 1.00 56.64 270 LEU C C 1
ATOM 2054 O O . LEU A 1 270 ? 120.530 121.558 126.117 1.00 56.64 270 LEU C O 1
ATOM 2059 N N . LEU A 1 271 ? 120.870 119.865 127.561 1.00 54.22 271 LEU C N 1
ATOM 2060 C CA . LEU A 1 271 ? 121.789 119.157 126.680 1.00 54.22 271 LEU C CA 1
ATOM 2061 C C . LEU A 1 271 ? 121.075 118.385 125.579 1.00 54.22 271 LEU C C 1
ATOM 2062 O O . LEU A 1 271 ? 121.734 117.930 124.638 1.00 54.22 271 LEU C O 1
ATOM 2067 N N . SER A 1 272 ? 119.755 118.226 125.674 1.00 53.55 272 SER C N 1
ATOM 2068 C CA . SER A 1 272 ? 118.969 117.608 124.614 1.00 53.55 272 SER C CA 1
ATOM 2069 C C . SER A 1 272 ? 118.652 118.571 123.479 1.00 53.55 272 SER C C 1
ATOM 2070 O O . SER A 1 272 ? 118.033 118.158 122.493 1.00 53.55 272 SER C O 1
ATOM 2073 N N . LEU A 1 273 ? 119.049 119.839 123.595 1.00 52.38 273 LEU C N 1
ATOM 2074 C CA . LEU A 1 273 ? 118.887 120.797 122.511 1.00 52.38 273 LEU C CA 1
ATOM 2075 C C . LEU A 1 273 ? 119.959 120.659 121.439 1.00 52.38 273 LEU C C 1
ATOM 2076 O O . LEU A 1 273 ? 119.821 121.263 120.371 1.00 52.38 273 LEU C O 1
ATOM 2081 N N . ILE A 1 274 ? 121.019 119.890 121.697 1.00 48.10 274 ILE C N 1
ATOM 2082 C CA . ILE A 1 274 ? 122.045 119.674 120.681 1.00 48.10 274 ILE C CA 1
ATOM 2083 C C . ILE A 1 274 ? 121.527 118.741 119.595 1.00 48.10 274 ILE C C 1
ATOM 2084 O O . ILE A 1 274 ? 121.769 118.960 118.402 1.00 48.10 274 ILE C O 1
ATOM 2089 N N . VAL A 1 275 ? 120.805 117.687 119.987 1.00 48.71 275 VAL C N 1
ATOM 2090 C CA . VAL A 1 275 ? 120.207 116.780 119.009 1.00 48.71 275 VAL C CA 1
ATOM 2091 C C . VAL A 1 275 ? 118.885 117.294 118.468 1.00 48.71 275 VAL C C 1
ATOM 2092 O O . VAL A 1 275 ? 118.389 116.761 117.468 1.00 48.71 275 VAL C O 1
ATOM 2096 N N . ALA A 1 276 ? 118.297 118.313 119.099 1.00 47.71 276 ALA C N 1
ATOM 2097 C CA . ALA A 1 276 ? 117.076 118.906 118.564 1.00 47.71 276 ALA C CA 1
ATOM 2098 C C . ALA A 1 276 ? 117.377 119.785 117.357 1.00 47.71 276 ALA C C 1
ATOM 2099 O O . ALA A 1 276 ? 116.627 119.778 116.374 1.00 47.71 276 ALA C O 1
ATOM 2101 N N . VAL A 1 277 ? 118.468 120.551 117.416 1.00 46.56 277 VAL C N 1
ATOM 2102 C CA . VAL A 1 277 ? 118.900 121.327 116.258 1.00 46.56 277 VAL C CA 1
ATOM 2103 C C . VAL A 1 277 ? 119.487 120.402 115.196 1.00 46.56 277 VAL C C 1
ATOM 2104 O O . VAL A 1 277 ? 119.321 120.638 113.992 1.00 46.56 277 VAL C O 1
ATOM 2108 N N . ALA A 1 278 ? 120.143 119.317 115.620 1.00 47.68 278 ALA C N 1
ATOM 2109 C CA . ALA A 1 278 ? 120.667 118.337 114.673 1.00 47.68 278 ALA C CA 1
ATOM 2110 C C . ALA A 1 278 ? 119.549 117.564 113.981 1.00 47.68 278 ALA C C 1
ATOM 2111 O O . ALA A 1 278 ? 119.737 117.080 112.860 1.00 47.68 278 ALA C O 1
ATOM 2113 N N . ALA A 1 279 ? 118.388 117.435 114.629 1.00 51.04 279 ALA C N 1
ATOM 2114 C CA . ALA A 1 279 ? 117.229 116.865 113.953 1.00 51.04 279 ALA C CA 1
ATOM 2115 C C . ALA A 1 279 ? 116.644 117.839 112.939 1.00 51.04 279 ALA C C 1
ATOM 2116 O O . ALA A 1 279 ? 116.038 117.413 111.949 1.00 51.04 279 ALA C O 1
ATOM 2118 N N . PHE A 1 280 ? 116.814 119.143 113.167 1.00 52.09 280 PHE C N 1
ATOM 2119 C CA . PHE A 1 280 ? 116.398 120.144 112.194 1.00 52.09 280 PHE C CA 1
ATOM 2120 C C . PHE A 1 280 ? 117.343 120.224 111.004 1.00 52.09 280 PHE C C 1
ATOM 2121 O O . PHE A 1 280 ? 116.944 120.720 109.944 1.00 52.09 280 PHE C O 1
ATOM 2129 N N . ASN A 1 281 ? 118.583 119.753 111.156 1.00 53.78 281 ASN C N 1
ATOM 2130 C CA . ASN A 1 281 ? 119.519 119.715 110.039 1.00 53.78 281 ASN C CA 1
ATOM 2131 C C . ASN A 1 281 ? 119.157 118.641 109.023 1.00 53.78 281 ASN C C 1
ATOM 2132 O O . ASN A 1 281 ? 119.531 118.763 107.852 1.00 53.78 281 ASN C O 1
ATOM 2137 N N . ILE A 1 282 ? 118.438 117.597 109.445 1.00 52.94 282 ILE C N 1
ATOM 2138 C CA . ILE A 1 282 ? 118.020 116.546 108.523 1.00 52.94 282 ILE C CA 1
ATOM 2139 C C . ILE A 1 282 ? 116.929 117.061 107.588 1.00 52.94 282 ILE C C 1
ATOM 2140 O O . ILE A 1 282 ? 116.871 116.677 106.413 1.00 52.94 282 ILE C O 1
ATOM 2145 N N . ILE A 1 283 ? 116.079 117.969 108.077 1.00 53.95 283 ILE C N 1
ATOM 2146 C CA . ILE A 1 283 ? 115.023 118.543 107.246 1.00 53.95 283 ILE C CA 1
ATOM 2147 C C . ILE A 1 283 ? 115.607 119.472 106.188 1.00 53.95 283 ILE C C 1
ATOM 2148 O O . ILE A 1 283 ? 115.062 119.588 105.084 1.00 53.95 283 ILE C O 1
ATOM 2153 N N . THR A 1 284 ? 116.722 120.135 106.492 1.00 55.67 284 THR C N 1
ATOM 2154 C CA . THR A 1 284 ? 117.353 121.032 105.533 1.00 55.67 284 THR C CA 1
ATOM 2155 C C . THR A 1 284 ? 118.335 120.320 104.613 1.00 55.67 284 THR C C 1
ATOM 2156 O O . THR A 1 284 ? 118.542 120.768 103.479 1.00 55.67 284 THR C O 1
ATOM 2160 N N . SER A 1 285 ? 118.949 119.226 105.068 1.00 57.24 285 SER C N 1
ATOM 2161 C CA . SER A 1 285 ? 119.851 118.477 104.199 1.00 57.24 285 SER C CA 1
ATOM 2162 C C . SER A 1 285 ? 119.092 117.623 103.194 1.00 57.24 285 SER C C 1
ATOM 2163 O O . SER A 1 285 ? 119.577 117.409 102.078 1.00 57.24 285 SER C O 1
ATOM 2166 N N . LEU A 1 286 ? 117.910 117.130 103.566 1.00 59.72 286 LEU C N 1
ATOM 2167 C CA . LEU A 1 286 ? 117.081 116.355 102.654 1.00 59.72 286 LEU C CA 1
ATOM 2168 C C . LEU A 1 286 ? 116.033 117.194 101.939 1.00 59.72 286 LEU C C 1
ATOM 2169 O O . LEU A 1 286 ? 115.515 116.756 100.907 1.00 59.72 286 LEU C O 1
ATOM 2174 N N . GLY A 1 287 ? 115.709 118.379 102.459 1.00 64.07 287 GLY C N 1
ATOM 2175 C CA . GLY A 1 287 ? 114.771 119.245 101.765 1.00 64.07 287 GLY C CA 1
ATOM 2176 C C . GLY A 1 287 ? 115.378 119.883 100.530 1.00 64.07 287 GLY C C 1
ATOM 2177 O O . GLY A 1 287 ? 114.692 120.088 99.525 1.00 64.07 287 GLY C O 1
ATOM 2178 N N . LEU A 1 288 ? 116.671 120.204 100.587 1.00 64.76 288 LEU C N 1
ATOM 2179 C CA . LEU A 1 288 ? 117.368 120.738 99.425 1.00 64.76 288 LEU C CA 1
ATOM 2180 C C . LEU A 1 288 ? 117.851 119.645 98.482 1.00 64.76 288 LEU C C 1
ATOM 2181 O O . LEU A 1 288 ? 118.161 119.940 97.323 1.00 64.76 288 LEU C O 1
ATOM 2186 N N . MET A 1 289 ? 117.918 118.396 98.949 1.00 69.46 289 MET C N 1
ATOM 2187 C CA . MET A 1 289 ? 118.391 117.301 98.110 1.00 69.46 289 MET C CA 1
ATOM 2188 C C . MET A 1 289 ? 117.334 116.844 97.112 1.00 69.46 289 MET C C 1
ATOM 2189 O O . MET A 1 289 ? 117.681 116.347 96.034 1.00 69.46 289 MET C O 1
ATOM 2194 N N . VAL A 1 290 ? 116.053 116.999 97.450 1.00 74.00 290 VAL C N 1
ATOM 2195 C CA . VAL A 1 290 ? 114.985 116.591 96.541 1.00 74.00 290 VAL C CA 1
ATOM 2196 C C . VAL A 1 290 ? 114.879 117.563 95.371 1.00 74.00 290 VAL C C 1
ATOM 2197 O O . VAL A 1 290 ? 114.723 117.150 94.215 1.00 74.00 290 VAL C O 1
ATOM 2201 N N . MET A 1 291 ? 114.994 118.865 95.647 1.00 77.26 291 MET C N 1
ATOM 2202 C CA . MET A 1 291 ? 114.837 119.877 94.608 1.00 77.26 291 MET C CA 1
ATOM 2203 C C . MET A 1 291 ? 116.001 119.902 93.624 1.00 77.26 291 MET C C 1
ATOM 2204 O O . MET A 1 291 ? 115.819 120.342 92.484 1.00 77.26 291 MET C O 1
ATOM 2209 N N . GLU A 1 292 ? 117.185 119.443 94.030 1.00 75.38 292 GLU C N 1
ATOM 2210 C CA . GLU A 1 292 ? 118.299 119.336 93.097 1.00 75.38 292 GLU C CA 1
ATOM 2211 C C . GLU A 1 292 ? 118.355 117.980 92.406 1.00 75.38 292 GLU C C 1
ATOM 2212 O O . GLU A 1 292 ? 119.202 117.784 91.529 1.00 75.38 292 GLU C O 1
ATOM 2218 N N . LYS A 1 293 ? 117.480 117.049 92.779 1.00 78.35 293 LYS C N 1
ATOM 2219 C CA . LYS A 1 293 ? 117.375 115.740 92.146 1.00 78.35 293 LYS C CA 1
ATOM 2220 C C . LYS A 1 293 ? 115.938 115.463 91.733 1.00 78.35 293 LYS C C 1
ATOM 2221 O O . LYS A 1 293 ? 115.416 114.362 91.930 1.00 78.35 293 LYS C O 1
ATOM 2227 N N . GLN A 1 294 ? 115.273 116.466 91.155 1.00 85.09 294 GLN C N 1
ATOM 2228 C CA . GLN A 1 294 ? 113.895 116.293 90.711 1.00 85.09 294 GLN C CA 1
ATOM 2229 C C . GLN A 1 294 ? 113.793 115.438 89.455 1.00 85.09 294 GLN C C 1
ATOM 2230 O O . GLN A 1 294 ? 112.748 114.821 89.224 1.00 85.09 294 GLN C O 1
ATOM 2236 N N . GLY A 1 295 ? 114.849 115.388 88.641 1.00 90.58 295 GLY C N 1
ATOM 2237 C CA . GLY A 1 295 ? 114.830 114.559 87.450 1.00 90.58 295 GLY C CA 1
ATOM 2238 C C . GLY A 1 295 ? 114.978 113.079 87.729 1.00 90.58 295 GLY C C 1
ATOM 2239 O O . GLY A 1 295 ? 114.558 112.259 86.906 1.00 90.58 295 GLY C O 1
ATOM 2240 N N . GLU A 1 296 ? 115.563 112.717 88.872 1.00 89.09 296 GLU C N 1
ATOM 2241 C CA . GLU A 1 296 ? 115.733 111.313 89.223 1.00 89.09 296 GLU C CA 1
ATOM 2242 C C . GLU A 1 296 ? 114.482 110.709 89.844 1.00 89.09 296 GLU C C 1
ATOM 2243 O O . GLU A 1 296 ? 114.375 109.480 89.918 1.00 89.09 296 GLU C O 1
ATOM 2249 N N . VAL A 1 297 ? 113.539 111.539 90.291 1.00 90.22 297 VAL C N 1
ATOM 2250 C CA . VAL A 1 297 ? 112.293 111.020 90.845 1.00 90.22 297 VAL C CA 1
ATOM 2251 C C . VAL A 1 297 ? 111.357 110.569 89.731 1.00 90.22 297 VAL C C 1
ATOM 2252 O O . VAL A 1 297 ? 110.707 109.522 89.836 1.00 90.22 297 VAL C O 1
ATOM 2256 N N . ALA A 1 298 ? 111.287 111.337 88.640 1.00 97.35 298 ALA C N 1
ATOM 2257 C CA . ALA A 1 298 ? 110.410 110.991 87.528 1.00 97.35 298 ALA C CA 1
ATOM 2258 C C . ALA A 1 298 ? 110.930 109.812 86.716 1.00 97.35 298 ALA C C 1
ATOM 2259 O O . ALA A 1 298 ? 110.154 109.198 85.975 1.00 97.35 298 ALA C O 1
ATOM 2261 N N . ILE A 1 299 ? 112.219 109.487 86.830 1.00 99.83 299 ILE C N 1
ATOM 2262 C CA . ILE A 1 299 ? 112.761 108.326 86.131 1.00 99.83 299 ILE C CA 1
ATOM 2263 C C . ILE A 1 299 ? 112.276 107.037 86.784 1.00 99.83 299 ILE C C 1
ATOM 2264 O O . ILE A 1 299 ? 111.872 106.090 86.096 1.00 99.83 299 ILE C O 1
ATOM 2269 N N . LEU A 1 300 ? 112.272 106.994 88.120 1.00 98.09 300 LEU C N 1
ATOM 2270 C CA . LEU A 1 300 ? 111.789 105.814 88.830 1.00 98.09 300 LEU C CA 1
ATOM 2271 C C . LEU A 1 300 ? 110.282 105.638 88.680 1.00 98.09 300 LEU C C 1
ATOM 2272 O O . LEU A 1 300 ? 109.786 104.507 88.723 1.00 98.09 300 LEU C O 1
ATOM 2277 N N . GLN A 1 301 ? 109.543 106.735 88.494 1.00 102.50 301 GLN C N 1
ATOM 2278 C CA . GLN A 1 301 ? 108.106 106.623 88.265 1.00 102.50 301 GLN C CA 1
ATOM 2279 C C . GLN A 1 301 ? 107.798 106.112 86.863 1.00 102.50 301 GLN C C 1
ATOM 2280 O O . GLN A 1 301 ? 106.767 105.463 86.654 1.00 102.50 301 GLN C O 1
ATOM 2286 N N . THR A 1 302 ? 108.673 106.391 85.893 1.00 107.11 302 THR C N 1
ATOM 2287 C CA . THR A 1 302 ? 108.466 105.888 84.540 1.00 107.11 302 THR C CA 1
ATOM 2288 C C . THR A 1 302 ? 108.954 104.454 84.385 1.00 107.11 302 THR C C 1
ATOM 2289 O O . THR A 1 302 ? 108.371 103.687 83.610 1.00 107.11 302 THR C O 1
ATOM 2293 N N . GLN A 1 303 ? 110.012 104.074 85.106 1.00 107.54 303 GLN C N 1
ATOM 2294 C CA . GLN A 1 303 ? 110.481 102.694 85.072 1.00 107.54 303 GLN C CA 1
ATOM 2295 C C . GLN A 1 303 ? 109.590 101.762 85.882 1.00 107.54 303 GLN C C 1
ATOM 2296 O O . GLN A 1 303 ? 109.663 100.542 85.703 1.00 107.54 303 GLN C O 1
ATOM 2302 N N . GLY A 1 304 ? 108.759 102.307 86.766 1.00 105.52 304 GLY C N 1
ATOM 2303 C CA . GLY A 1 304 ? 107.835 101.512 87.548 1.00 105.52 304 GLY C CA 1
ATOM 2304 C C . GLY A 1 304 ? 108.182 101.475 89.021 1.00 105.52 304 GLY C C 1
ATOM 2305 O O . GLY A 1 304 ? 109.035 100.690 89.448 1.00 105.52 304 GLY C O 1
ATOM 2306 N N . LEU A 1 305 ? 107.506 102.314 89.807 1.00 99.39 305 LEU C N 1
ATOM 2307 C CA . LEU A 1 305 ? 107.700 102.370 91.250 1.00 99.39 305 LEU C CA 1
ATOM 2308 C C . LEU A 1 305 ? 106.491 103.056 91.865 1.00 99.39 305 LEU C C 1
ATOM 2309 O O . LEU A 1 305 ? 106.094 104.134 91.412 1.00 99.39 305 LEU C O 1
ATOM 2314 N N . THR A 1 306 ? 105.909 102.430 92.883 1.00 96.88 306 THR C N 1
ATOM 2315 C CA . THR A 1 306 ? 104.767 103.016 93.561 1.00 96.88 306 THR C CA 1
ATOM 2316 C C . THR A 1 306 ? 105.217 104.195 94.427 1.00 96.88 306 THR C C 1
ATOM 2317 O O . THR A 1 306 ? 106.346 104.214 94.925 1.00 96.88 306 THR C O 1
ATOM 2321 N N . PRO A 1 307 ? 104.364 105.215 94.589 1.00 93.67 307 PRO C N 1
ATOM 2322 C CA . PRO A 1 307 ? 104.724 106.348 95.460 1.00 93.67 307 PRO C CA 1
ATOM 2323 C C . PRO A 1 307 ? 104.814 106.000 96.939 1.00 93.67 307 PRO C C 1
ATOM 2324 O O . PRO A 1 307 ? 105.386 106.790 97.702 1.00 93.67 307 PRO C O 1
ATOM 2328 N N . ARG A 1 308 ? 104.271 104.859 97.370 1.00 91.78 308 ARG C N 1
ATOM 2329 C CA . ARG A 1 308 ? 104.421 104.449 98.762 1.00 91.78 308 ARG C CA 1
ATOM 2330 C C . ARG A 1 308 ? 105.844 103.985 99.049 1.00 91.78 308 ARG C C 1
ATOM 2331 O O . ARG A 1 308 ? 106.365 104.203 100.148 1.00 91.78 308 ARG C O 1
ATOM 2339 N N . GLN A 1 309 ? 106.491 103.348 98.070 1.00 90.40 309 GLN C N 1
ATOM 2340 C CA . GLN A 1 309 ? 107.861 102.885 98.253 1.00 90.40 309 GLN C CA 1
ATOM 2341 C C . GLN A 1 309 ? 108.892 103.976 97.999 1.00 90.40 309 GLN C C 1
ATOM 2342 O O . GLN A 1 309 ? 110.007 103.887 98.523 1.00 90.40 309 GLN C O 1
ATOM 2348 N N . ILE A 1 310 ? 108.550 105.004 97.214 1.00 82.25 310 ILE C N 1
ATOM 2349 C CA . ILE A 1 310 ? 109.484 106.107 96.984 1.00 82.25 310 ILE C CA 1
ATOM 2350 C C . ILE A 1 310 ? 109.558 107.051 98.174 1.00 82.25 310 ILE C C 1
ATOM 2351 O O . ILE A 1 310 ? 110.504 107.844 98.267 1.00 82.25 310 ILE C O 1
ATOM 2356 N N . MET A 1 311 ? 108.596 106.975 99.099 1.00 75.64 311 MET C N 1
ATOM 2357 C CA . MET A 1 311 ? 108.700 107.726 100.344 1.00 75.64 311 MET C CA 1
ATOM 2358 C C . MET A 1 311 ? 109.736 107.108 101.274 1.00 75.64 311 MET C C 1
ATOM 2359 O O . MET A 1 311 ? 110.417 107.828 102.012 1.00 75.64 311 MET C O 1
ATOM 2364 N N . MET A 1 312 ? 109.885 105.782 101.234 1.00 77.56 312 MET C N 1
ATOM 2365 C CA . MET A 1 312 ? 110.833 105.065 102.075 1.00 77.56 312 MET C CA 1
ATOM 2366 C C . MET A 1 312 ? 112.275 105.239 101.604 1.00 77.56 312 MET C C 1
ATOM 2367 O O . MET A 1 312 ? 113.204 104.972 102.375 1.00 77.56 312 MET C O 1
ATOM 2372 N N . VAL A 1 313 ? 112.480 105.727 100.377 1.00 78.02 313 VAL C N 1
ATOM 2373 C CA . VAL A 1 313 ? 113.831 105.911 99.850 1.00 78.02 313 VAL C CA 1
ATOM 2374 C C . VAL A 1 313 ? 114.543 107.048 100.576 1.00 78.02 313 VAL C C 1
ATOM 2375 O O . VAL A 1 313 ? 115.693 106.902 101.008 1.00 78.02 313 VAL C O 1
ATOM 2379 N N . PHE A 1 314 ? 113.870 108.185 100.747 1.00 74.82 314 PHE C N 1
ATOM 2380 C CA . PHE A 1 314 ? 114.459 109.301 101.474 1.00 74.82 314 PHE C CA 1
ATOM 2381 C C . PHE A 1 314 ? 114.406 109.123 102.987 1.00 74.82 314 PHE C C 1
ATOM 2382 O O . PHE A 1 314 ? 115.001 109.931 103.708 1.00 74.82 314 PHE C O 1
ATOM 2390 N N . MET A 1 315 ? 113.713 108.094 103.482 1.00 71.86 315 MET C N 1
ATOM 2391 C CA . MET A 1 315 ? 113.701 107.819 104.914 1.00 71.86 315 MET C CA 1
ATOM 2392 C C . MET A 1 315 ? 115.002 107.183 105.384 1.00 71.86 315 MET C C 1
ATOM 2393 O O . MET A 1 315 ? 115.360 107.312 106.560 1.00 71.86 315 MET C O 1
ATOM 2398 N N . VAL A 1 316 ? 115.715 106.494 104.489 1.00 70.70 316 VAL C N 1
ATOM 2399 C CA . VAL A 1 316 ? 116.964 105.841 104.868 1.00 70.70 316 VAL C CA 1
ATOM 2400 C C . VAL A 1 316 ? 118.079 106.868 105.037 1.00 70.70 316 VAL C C 1
ATOM 2401 O O . VAL A 1 316 ? 118.941 106.722 105.915 1.00 70.70 316 VAL C O 1
ATOM 2405 N N . GLN A 1 317 ? 118.073 107.928 104.222 1.00 76.99 317 GLN C N 1
ATOM 2406 C CA . GLN A 1 317 ? 119.084 108.975 104.328 1.00 76.99 317 GLN C CA 1
ATOM 2407 C C . GLN A 1 317 ? 118.960 109.780 105.616 1.00 76.99 317 GLN C C 1
ATOM 2408 O O . GLN A 1 317 ? 119.966 110.308 106.101 1.00 76.99 317 GLN C O 1
ATOM 2414 N N . GLY A 1 318 ? 117.757 109.883 106.178 1.00 68.09 318 GLY C N 1
ATOM 2415 C CA . GLY A 1 318 ? 117.570 110.531 107.459 1.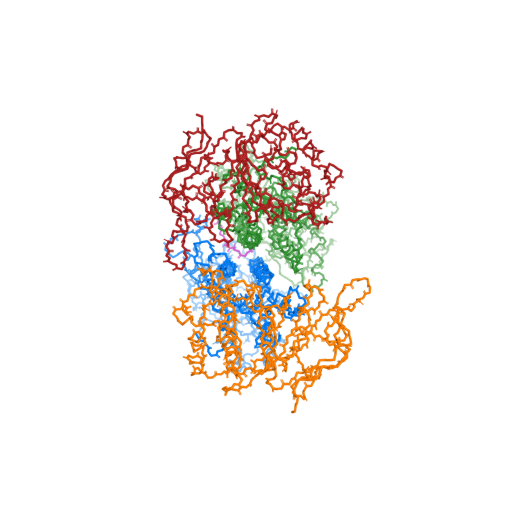00 68.09 318 GLY C CA 1
ATOM 2416 C C . GLY A 1 318 ? 117.672 109.620 108.656 1.00 68.09 318 GLY C C 1
ATOM 2417 O O . GLY A 1 318 ? 117.667 110.099 109.794 1.00 68.09 318 GLY C O 1
ATOM 2418 N N . ALA A 1 319 ? 117.764 108.309 108.431 1.00 65.11 319 ALA C N 1
ATOM 2419 C CA . ALA A 1 319 ? 117.916 107.341 109.505 1.00 65.11 319 ALA C CA 1
ATOM 2420 C C . ALA A 1 319 ? 119.302 106.718 109.563 1.00 65.11 319 ALA C C 1
ATOM 2421 O O . ALA A 1 319 ? 119.644 106.110 110.583 1.00 65.11 319 ALA C O 1
ATOM 2423 N N . SER A 1 320 ? 120.104 106.846 108.503 1.00 66.39 320 SER C N 1
ATOM 2424 C CA . SER A 1 320 ? 121.463 106.317 108.537 1.00 66.39 320 SER C CA 1
ATOM 2425 C C . SER A 1 320 ? 122.369 107.162 109.422 1.00 66.39 320 SER C C 1
ATOM 2426 O O . SER A 1 320 ? 123.309 106.635 110.028 1.00 66.39 320 SER C O 1
ATOM 2429 N N . ALA A 1 321 ? 122.106 108.467 109.509 1.00 61.79 321 ALA C N 1
ATOM 2430 C CA . ALA A 1 321 ? 122.869 109.332 110.397 1.00 61.79 321 ALA C CA 1
ATOM 2431 C C . ALA A 1 321 ? 122.453 109.185 111.854 1.00 61.79 321 ALA C C 1
ATOM 2432 O O . ALA A 1 321 ? 123.246 109.504 112.746 1.00 61.79 321 ALA C O 1
ATOM 2434 N N . GLY A 1 322 ? 121.232 108.712 112.113 1.00 58.94 322 GLY C N 1
ATOM 2435 C CA . GLY A 1 322 ? 120.791 108.528 113.484 1.00 58.94 322 GLY C CA 1
ATOM 2436 C C . GLY A 1 322 ? 121.198 107.201 114.084 1.00 58.94 322 GLY C C 1
ATOM 2437 O O . GLY A 1 322 ? 121.359 107.097 115.304 1.00 58.94 322 GLY C O 1
ATOM 2438 N N . ILE A 1 323 ? 121.370 106.174 113.252 1.00 59.06 323 ILE C N 1
ATOM 2439 C CA . ILE A 1 323 ? 121.784 104.869 113.755 1.00 59.06 323 ILE C CA 1
ATOM 2440 C C . ILE A 1 323 ? 123.276 104.861 114.063 1.00 59.06 323 ILE C C 1
ATOM 2441 O O . ILE A 1 323 ? 123.693 104.525 115.177 1.00 59.06 323 ILE C O 1
ATOM 2446 N N . ILE A 1 324 ? 124.103 105.245 113.087 1.00 58.18 324 ILE C N 1
ATOM 2447 C CA . ILE A 1 324 ? 125.546 105.258 113.303 1.00 58.18 324 ILE C CA 1
ATOM 2448 C C . ILE A 1 324 ? 125.989 106.474 114.113 1.00 58.18 324 ILE C C 1
ATOM 2449 O O . ILE A 1 324 ? 127.114 106.494 114.627 1.00 58.18 324 ILE C O 1
ATOM 2454 N N . GLY A 1 325 ? 125.127 107.484 114.262 1.00 58.14 325 GLY C N 1
ATOM 2455 C CA . GLY A 1 325 ? 125.471 108.626 115.090 1.00 58.14 325 GLY C CA 1
ATOM 2456 C C . GLY A 1 325 ? 125.230 108.397 116.565 1.00 58.14 325 GLY C C 1
ATOM 2457 O O . GLY A 1 325 ? 125.897 109.011 117.404 1.00 58.14 325 GLY C O 1
ATOM 2458 N N . ALA A 1 326 ? 124.285 107.521 116.906 1.00 58.77 326 ALA C N 1
ATOM 2459 C CA . ALA A 1 326 ? 123.998 107.211 118.300 1.00 58.77 326 ALA C CA 1
ATOM 2460 C C . ALA A 1 326 ? 124.911 106.132 118.863 1.00 58.77 326 ALA C C 1
ATOM 2461 O O . ALA A 1 326 ? 125.198 106.142 120.065 1.00 58.77 326 ALA C O 1
ATOM 2463 N N . ILE A 1 327 ? 125.370 105.200 118.025 1.00 59.97 327 ILE C N 1
ATOM 2464 C CA . ILE A 1 327 ? 126.289 104.167 118.493 1.00 59.97 327 ILE C CA 1
ATOM 2465 C C . ILE A 1 327 ? 127.681 104.750 118.703 1.00 59.97 327 ILE C C 1
ATOM 2466 O O . ILE A 1 327 ? 128.335 104.483 119.720 1.00 59.97 327 ILE C O 1
ATOM 2471 N N . LEU A 1 328 ? 128.151 105.565 117.754 1.00 61.41 328 LEU C N 1
ATOM 2472 C CA . LEU A 1 328 ? 129.457 106.201 117.896 1.00 61.41 328 LEU C CA 1
ATOM 2473 C C . LEU A 1 328 ? 129.439 107.284 118.969 1.00 61.41 328 LEU C C 1
ATOM 2474 O O . LEU A 1 328 ? 130.462 107.527 119.620 1.00 61.41 328 LEU C O 1
ATOM 2479 N N . GLY A 1 329 ? 128.290 107.930 119.179 1.00 61.27 329 GLY C N 1
ATOM 2480 C CA . GLY A 1 329 ? 128.188 108.917 120.239 1.00 61.27 329 GLY C CA 1
ATOM 2481 C C . GLY A 1 329 ? 128.158 108.303 121.623 1.00 61.27 329 GLY C C 1
ATOM 2482 O O . GLY A 1 329 ? 128.660 108.899 122.581 1.00 61.27 329 GLY C O 1
ATOM 2483 N N . ALA A 1 330 ? 127.572 107.110 121.753 1.00 60.13 330 ALA C N 1
ATOM 2484 C CA . ALA A 1 330 ? 127.551 106.427 123.040 1.00 60.13 330 ALA C CA 1
ATOM 2485 C C . ALA A 1 330 ? 128.871 105.730 123.338 1.00 60.13 330 ALA C C 1
ATOM 2486 O O . ALA A 1 330 ? 129.218 105.546 124.510 1.00 60.13 330 ALA C O 1
ATOM 2488 N N . ALA A 1 331 ? 129.611 105.331 122.301 1.00 61.39 331 ALA C N 1
ATOM 2489 C CA . ALA A 1 331 ? 130.916 104.718 122.517 1.00 61.39 331 ALA C CA 1
ATOM 2490 C C . ALA A 1 331 ? 131.945 105.754 122.950 1.00 61.39 331 ALA C C 1
ATOM 2491 O O . ALA A 1 331 ? 132.725 105.513 123.878 1.00 61.39 331 ALA C O 1
ATOM 2493 N N . LEU A 1 332 ? 131.959 106.914 122.292 1.00 65.05 332 LEU C N 1
ATOM 2494 C CA . LEU A 1 332 ? 132.842 107.999 122.698 1.00 65.05 332 LEU C CA 1
ATOM 2495 C C . LEU A 1 332 ? 132.357 108.704 123.956 1.00 65.05 332 LEU C C 1
ATOM 2496 O O . LEU A 1 332 ? 133.166 109.330 124.650 1.00 65.05 332 LEU C O 1
ATOM 2501 N N . GLY A 1 333 ? 131.061 108.621 124.263 1.00 65.27 333 GLY C N 1
ATOM 2502 C CA . GLY A 1 333 ? 130.563 109.225 125.487 1.00 65.27 333 GLY C CA 1
ATOM 2503 C C . GLY A 1 333 ? 130.928 108.421 126.720 1.00 65.27 333 GLY C C 1
ATOM 2504 O O . GLY A 1 333 ? 131.231 108.987 127.774 1.00 65.27 333 GLY C O 1
ATOM 2505 N N . ALA A 1 334 ? 130.906 107.092 126.607 1.00 68.01 334 ALA C N 1
ATOM 2506 C CA . ALA A 1 334 ? 131.308 106.233 127.712 1.00 68.01 334 ALA C CA 1
ATOM 2507 C C . ALA A 1 334 ? 132.820 106.152 127.869 1.00 68.01 334 ALA C C 1
ATOM 2508 O O . ALA A 1 334 ? 133.300 105.875 128.974 1.00 68.01 334 ALA C O 1
ATOM 2510 N N . LEU A 1 335 ? 133.577 106.382 126.794 1.00 69.98 335 LEU C N 1
ATOM 2511 C CA . LEU A 1 335 ? 135.032 106.359 126.886 1.00 69.98 335 LEU C CA 1
ATOM 2512 C C . LEU A 1 335 ? 135.574 107.635 127.517 1.00 69.98 335 LEU C C 1
ATOM 2513 O O . LEU A 1 335 ? 136.601 107.593 128.204 1.00 69.98 335 LEU C O 1
ATOM 2518 N N . LEU A 1 336 ? 134.908 108.770 127.297 1.00 69.34 336 LEU C N 1
ATOM 2519 C CA . LEU A 1 336 ? 135.351 110.023 127.898 1.00 69.34 336 LEU C CA 1
ATOM 2520 C C . LEU A 1 336 ? 135.026 110.087 129.384 1.00 69.34 336 LEU C C 1
ATOM 2521 O O . LEU A 1 336 ? 135.786 110.684 130.156 1.00 69.34 336 LEU C O 1
ATOM 2526 N N . ALA A 1 337 ? 133.915 109.478 129.803 1.00 70.28 337 ALA C N 1
ATOM 2527 C CA . ALA A 1 337 ? 133.537 109.500 131.211 1.00 70.28 337 ALA C CA 1
ATOM 2528 C C . ALA A 1 337 ? 134.402 108.560 132.042 1.00 70.28 337 ALA C C 1
ATOM 2529 O O . ALA A 1 337 ? 134.731 108.872 133.192 1.00 70.28 337 ALA C O 1
ATOM 2531 N N . SER A 1 338 ? 134.779 107.410 131.481 1.00 76.33 338 SER C N 1
ATOM 2532 C CA . SER A 1 338 ? 135.595 106.455 132.222 1.00 76.33 338 SER C CA 1
ATOM 2533 C C . SER A 1 338 ? 137.057 106.881 132.270 1.00 76.33 338 SER C C 1
ATOM 2534 O O . SER A 1 338 ? 137.727 106.694 133.292 1.00 76.33 338 SER C O 1
ATOM 2537 N N . GLN A 1 339 ? 137.568 107.454 131.182 1.00 82.25 339 GLN C N 1
ATOM 2538 C CA . GLN A 1 339 ? 138.955 107.906 131.096 1.00 82.25 339 GLN C CA 1
ATOM 2539 C C . GLN A 1 339 ? 139.075 109.410 131.300 1.00 82.25 339 GLN C C 1
ATOM 2540 O O . GLN A 1 339 ? 139.902 110.068 130.662 1.00 82.25 339 GLN C O 1
ATOM 2546 N N . LEU A 1 340 ? 138.251 109.978 132.183 1.00 84.74 340 LEU C N 1
ATOM 2547 C CA . LEU A 1 340 ? 138.280 111.418 132.415 1.00 84.74 340 LEU C CA 1
ATOM 2548 C C . LEU A 1 340 ? 139.503 111.820 133.233 1.00 84.74 340 LEU C C 1
ATOM 2549 O O . LEU A 1 340 ? 140.306 112.657 132.805 1.00 84.74 340 LEU C O 1
ATOM 2554 N N . ASN A 1 341 ? 139.660 111.231 134.415 1.00 95.89 341 ASN C N 1
ATOM 2555 C CA . ASN A 1 341 ? 140.775 111.523 135.307 1.00 95.89 341 ASN C CA 1
ATOM 2556 C C . ASN A 1 341 ? 141.590 110.268 135.599 1.00 95.89 341 ASN C C 1
ATOM 2557 O O . ASN A 1 341 ? 141.982 110.008 136.739 1.00 95.89 341 ASN C O 1
ATOM 2562 N N . ASN A 1 342 ? 141.857 109.473 134.564 1.00 106.37 342 ASN C N 1
ATOM 2563 C CA . ASN A 1 342 ? 142.620 108.238 134.699 1.00 106.37 342 ASN C CA 1
ATOM 2564 C C . ASN A 1 342 ? 144.090 108.416 134.341 1.00 106.37 342 ASN C C 1
ATOM 2565 O O . ASN A 1 342 ? 144.968 108.101 135.150 1.00 106.37 342 ASN C O 1
ATOM 2570 N N . LEU A 1 343 ? 144.379 108.917 133.140 1.00 119.04 343 LEU C N 1
ATOM 2571 C CA . LEU A 1 343 ? 145.758 109.105 132.698 1.00 119.04 343 LEU C CA 1
ATOM 2572 C C . LEU A 1 343 ? 146.260 110.512 133.014 1.00 119.04 343 LEU C C 1
ATOM 2573 O O . LEU A 1 343 ? 147.263 110.678 133.714 1.00 119.04 343 LEU C O 1
ATOM 2578 N N . MET A 1 344 ? 145.571 111.529 132.504 1.00 131.76 344 MET C N 1
ATOM 2579 C CA . MET A 1 344 ? 145.954 112.917 132.712 1.00 131.76 344 MET C CA 1
ATOM 2580 C C . MET A 1 344 ? 144.710 113.784 132.606 1.00 131.76 344 MET C C 1
ATOM 2581 O O . MET A 1 344 ? 143.790 113.450 131.849 1.00 131.76 344 MET C O 1
ATOM 2586 N N . PRO A 1 345 ? 144.638 114.888 133.365 1.00 140.90 345 PRO C N 1
ATOM 2587 C CA . PRO A 1 345 ? 143.488 115.794 133.235 1.00 140.90 345 PRO C CA 1
ATOM 2588 C C . PRO A 1 345 ? 143.500 116.553 131.917 1.00 140.90 345 PRO C C 1
ATOM 2589 O O . PRO A 1 345 ? 144.387 117.377 131.673 1.00 140.90 345 PRO C O 1
ATOM 2593 N N . ILE A 1 346 ? 142.518 116.278 131.060 1.00 146.67 346 ILE C N 1
ATOM 2594 C CA . ILE A 1 346 ? 142.441 116.897 129.741 1.00 146.67 346 ILE C CA 1
ATOM 2595 C C . ILE A 1 346 ? 141.381 117.983 129.656 1.00 146.67 346 ILE C C 1
ATOM 2596 O O . ILE A 1 346 ? 141.377 118.743 128.673 1.00 146.67 346 ILE C O 1
ATOM 2601 N N . ILE A 1 347 ? 140.487 118.087 130.642 1.00 147.00 347 ILE C N 1
ATOM 2602 C CA . ILE A 1 347 ? 139.443 119.108 130.626 1.00 147.00 347 ILE C CA 1
ATOM 2603 C C . ILE A 1 347 ? 139.818 120.346 131.428 1.00 147.00 347 ILE C C 1
ATOM 2604 O O . ILE A 1 347 ? 139.092 121.352 131.365 1.00 147.00 347 ILE C O 1
ATOM 2609 N N . GLY A 1 348 ? 140.917 120.311 132.172 1.00 153.59 348 GLY C N 1
ATOM 2610 C CA . GLY A 1 348 ? 141.343 121.448 132.971 1.00 153.59 348 GLY C CA 1
ATOM 2611 C C . GLY A 1 348 ? 141.570 121.054 134.416 1.00 153.59 348 GLY C C 1
ATOM 2612 O O . GLY A 1 348 ? 140.940 120.133 134.943 1.00 153.59 348 GLY C O 1
ATOM 2613 N N . VAL A 1 349 ? 142.486 121.764 135.069 1.00 161.26 349 VAL C N 1
ATOM 2614 C CA . VAL A 1 349 ? 142.822 121.512 136.467 1.00 161.26 349 VAL C CA 1
ATOM 2615 C C . VAL A 1 349 ? 141.816 122.279 137.318 1.00 161.26 349 VAL C C 1
ATOM 2616 O O . VAL A 1 349 ? 141.936 123.491 137.507 1.00 161.26 349 VAL C O 1
ATOM 2620 N N . LEU A 1 350 ? 140.818 121.569 137.835 1.00 160.62 350 LEU C N 1
ATOM 2621 C CA . LEU A 1 350 ? 139.809 122.188 138.679 1.00 160.62 350 LEU C CA 1
ATOM 2622 C C . LEU A 1 350 ? 140.334 122.356 140.100 1.00 160.62 350 LEU C C 1
ATOM 2623 O O . LEU A 1 350 ? 141.088 121.523 140.611 1.00 160.62 350 LEU C O 1
ATOM 2628 N N . LEU A 1 351 ? 139.927 123.452 140.737 1.00 156.47 351 LEU C N 1
ATOM 2629 C CA . LEU A 1 351 ? 140.386 123.781 142.087 1.00 156.47 351 LEU C CA 1
ATOM 2630 C C . LEU A 1 351 ? 139.413 123.241 143.137 1.00 156.47 351 LEU C C 1
ATOM 2631 O O . LEU A 1 351 ? 138.838 123.975 143.940 1.00 156.47 351 LEU C O 1
ATOM 2636 N N . ASP A 1 352 ? 139.236 121.921 143.117 1.00 147.61 352 ASP C N 1
ATOM 2637 C CA . ASP A 1 352 ? 138.391 121.237 144.088 1.00 147.61 352 ASP C CA 1
ATOM 2638 C C . ASP A 1 352 ? 139.174 120.275 144.968 1.00 147.61 352 ASP C C 1
ATOM 2639 O O . ASP A 1 352 ? 139.100 120.374 146.199 1.00 147.61 352 ASP C O 1
ATOM 2644 N N . GLY A 1 353 ? 139.935 119.359 144.375 1.00 137.89 353 GLY C N 1
ATOM 2645 C CA . GLY A 1 353 ? 140.720 118.397 145.132 1.00 137.89 353 GLY C CA 1
ATOM 2646 C C . GLY A 1 353 ? 139.903 117.402 145.928 1.00 137.89 353 GLY C C 1
ATOM 2647 O O . GLY A 1 353 ? 140.278 117.062 147.057 1.00 137.89 353 GLY C O 1
ATOM 2648 N N . ALA A 1 354 ? 138.792 116.923 145.367 1.00 129.09 354 ALA C N 1
ATOM 2649 C CA . ALA A 1 354 ? 137.882 116.040 146.086 1.00 129.09 354 ALA C CA 1
ATOM 2650 C C . ALA A 1 354 ? 137.752 114.666 145.442 1.00 129.09 354 ALA C C 1
ATOM 2651 O O . ALA A 1 354 ? 136.891 113.884 145.869 1.00 129.09 354 ALA C O 1
ATOM 2653 N N . ALA A 1 355 ? 138.583 114.363 144.434 1.00 110.64 355 ALA C N 1
ATOM 2654 C CA . ALA A 1 355 ? 138.634 113.080 143.718 1.00 110.64 355 ALA C CA 1
ATOM 2655 C C . ALA A 1 355 ? 137.272 112.735 143.102 1.00 110.64 355 ALA C C 1
ATOM 2656 O O . ALA A 1 355 ? 136.586 111.796 143.513 1.00 110.64 355 ALA C O 1
ATOM 2658 N N . LEU A 1 356 ? 136.894 113.560 142.116 1.00 93.53 356 LEU C N 1
ATOM 2659 C CA . LEU A 1 356 ? 135.622 113.505 141.400 1.00 93.53 356 LEU C CA 1
ATOM 2660 C C . LEU A 1 356 ? 135.392 112.150 140.738 1.00 93.53 356 LEU C C 1
ATOM 2661 O O . LEU A 1 356 ? 136.130 111.772 139.819 1.00 93.53 356 LEU C O 1
ATOM 2666 N N . PRO A 1 357 ? 134.393 111.393 141.180 1.00 85.22 357 PRO C N 1
ATOM 2667 C CA . PRO A 1 357 ? 134.136 110.073 140.606 1.00 85.22 357 PRO C CA 1
ATOM 2668 C C . PRO A 1 357 ? 133.184 110.148 139.416 1.00 85.22 357 PRO C C 1
ATOM 2669 O O . PRO A 1 357 ? 132.685 111.212 139.045 1.00 85.22 357 PRO C O 1
ATOM 2673 N N . VAL A 1 358 ? 132.942 108.982 138.822 1.00 73.44 358 VAL C N 1
ATOM 2674 C CA . VAL A 1 358 ? 132.042 108.849 137.687 1.00 73.44 358 VAL C CA 1
ATOM 2675 C C . VAL A 1 358 ? 131.224 107.577 137.885 1.00 73.44 358 VAL C C 1
ATOM 2676 O O . VAL A 1 358 ? 131.652 106.641 138.570 1.00 73.44 358 VAL C O 1
ATOM 2680 N N . ALA A 1 359 ? 130.016 107.564 137.324 1.00 63.69 359 ALA C N 1
ATOM 2681 C CA . ALA A 1 359 ? 129.120 106.415 137.420 1.00 63.69 359 ALA C CA 1
ATOM 2682 C C . ALA A 1 359 ? 128.405 106.261 136.086 1.00 63.69 359 ALA C C 1
ATOM 2683 O O . ALA A 1 359 ? 127.596 107.115 135.711 1.00 63.69 359 ALA C O 1
ATOM 2685 N N . ILE A 1 360 ? 128.701 105.178 135.375 1.00 61.84 360 ILE C N 1
ATOM 2686 C CA . ILE A 1 360 ? 128.119 104.898 134.068 1.00 61.84 360 ILE C CA 1
ATOM 2687 C C . ILE A 1 360 ? 127.080 103.801 134.250 1.00 61.84 360 ILE C C 1
ATOM 2688 O O . ILE A 1 360 ? 127.426 102.638 134.491 1.00 61.84 360 ILE C O 1
ATOM 2693 N N . GLU A 1 361 ? 125.806 104.167 134.137 1.00 62.11 361 GLU C N 1
ATOM 2694 C CA . GLU A 1 361 ? 124.727 103.192 134.244 1.00 62.11 361 GLU C CA 1
ATOM 2695 C C . GLU A 1 361 ? 124.464 102.561 132.882 1.00 62.11 361 GLU C C 1
ATOM 2696 O O . GLU A 1 361 ? 124.303 103.287 131.895 1.00 62.11 361 GLU C O 1
ATOM 2702 N N . PRO A 1 362 ? 124.427 101.227 132.786 1.00 61.51 362 PRO C N 1
ATOM 2703 C CA . PRO A 1 362 ? 124.201 100.599 131.474 1.00 61.51 362 PRO C CA 1
ATOM 2704 C C . PRO A 1 362 ? 122.780 100.760 130.961 1.00 61.51 362 PRO C C 1
ATOM 2705 O O . PRO A 1 362 ? 122.567 100.714 129.743 1.00 61.51 362 PRO C O 1
ATOM 2709 N N . LEU A 1 363 ? 121.802 100.946 131.848 1.00 59.06 363 LEU C N 1
ATOM 2710 C CA . LEU A 1 363 ? 120.426 101.140 131.407 1.00 59.06 363 LEU C CA 1
ATOM 2711 C C . LEU A 1 363 ? 120.193 102.550 130.878 1.00 59.06 363 LEU C C 1
ATOM 2712 O O . LEU A 1 363 ? 119.299 102.757 130.050 1.00 59.06 363 LEU C O 1
ATOM 2717 N N . GLN A 1 364 ? 120.986 103.523 131.334 1.00 57.59 364 GLN C N 1
ATOM 2718 C CA . GLN A 1 364 ? 120.808 104.902 130.897 1.00 57.59 364 GLN C CA 1
ATOM 2719 C C . GLN A 1 364 ? 121.318 105.137 129.481 1.00 57.59 364 GLN C C 1
ATOM 2720 O O . GLN A 1 364 ? 120.882 106.092 128.830 1.00 57.59 364 GLN C O 1
ATOM 2726 N N . VAL A 1 365 ? 122.227 104.292 128.990 1.00 56.60 365 VAL C N 1
ATOM 2727 C CA . VAL A 1 365 ? 122.753 104.468 127.641 1.00 56.60 365 VAL C CA 1
ATOM 2728 C C . VAL A 1 365 ? 121.730 104.017 126.603 1.00 56.60 365 VAL C C 1
ATOM 2729 O O . VAL A 1 365 ? 121.635 104.593 125.512 1.00 56.60 365 VAL C O 1
ATOM 2733 N N . ILE A 1 366 ? 120.936 102.997 126.933 1.00 56.21 366 ILE C N 1
ATOM 2734 C CA . ILE A 1 366 ? 119.984 102.445 125.973 1.00 56.21 366 ILE C CA 1
ATOM 2735 C C . ILE A 1 366 ? 118.782 103.367 125.800 1.00 56.21 366 ILE C C 1
ATOM 2736 O O . ILE A 1 366 ? 118.254 103.512 124.692 1.00 56.21 366 ILE C O 1
ATOM 2741 N N . VAL A 1 367 ? 118.333 104.007 126.881 1.00 53.12 367 VAL C N 1
ATOM 2742 C CA . VAL A 1 367 ? 117.172 104.886 126.784 1.00 53.12 367 VAL C CA 1
ATOM 2743 C C . VAL A 1 367 ? 117.549 106.211 126.111 1.00 53.12 367 VAL C C 1
ATOM 2744 O O . VAL A 1 367 ? 116.716 106.830 125.438 1.00 53.12 367 VAL C O 1
ATOM 2748 N N . ILE A 1 368 ? 118.811 106.633 126.224 1.00 52.85 368 ILE C N 1
ATOM 2749 C CA . ILE A 1 368 ? 119.245 107.879 125.597 1.00 52.85 368 ILE C CA 1
ATOM 2750 C C . ILE A 1 368 ? 119.392 107.696 124.089 1.00 52.85 368 ILE C C 1
ATOM 2751 O O . ILE A 1 368 ? 118.957 108.547 123.301 1.00 52.85 368 ILE C O 1
ATOM 2756 N N . ALA A 1 369 ? 119.964 106.564 123.663 1.00 52.59 369 ALA C N 1
ATOM 2757 C CA . ALA A 1 369 ? 120.195 106.309 122.245 1.00 52.59 369 ALA C CA 1
ATOM 2758 C C . ALA A 1 369 ? 118.906 106.085 121.463 1.00 52.59 369 ALA C C 1
ATOM 2759 O O . ALA A 1 369 ? 118.880 106.340 120.255 1.00 52.59 369 ALA C O 1
ATOM 2761 N N . LEU A 1 370 ? 117.840 105.620 122.117 1.00 51.68 370 LEU C N 1
ATOM 2762 C CA . LEU A 1 370 ? 116.557 105.472 121.441 1.00 51.68 370 LEU C CA 1
ATOM 2763 C C . LEU A 1 370 ? 115.835 106.800 121.258 1.00 51.68 370 LEU C C 1
ATOM 2764 O O . LEU A 1 370 ? 114.926 106.885 120.425 1.00 51.68 370 LEU C O 1
ATOM 2769 N N . VAL A 1 371 ? 116.212 107.832 122.016 1.00 54.76 371 VAL C N 1
ATOM 2770 C CA . VAL A 1 371 ? 115.633 109.156 121.811 1.00 54.76 371 VAL C CA 1
ATOM 2771 C C . VAL A 1 371 ? 116.193 109.788 120.542 1.00 54.76 371 VAL C C 1
ATOM 2772 O O . VAL A 1 371 ? 115.449 110.358 119.733 1.00 54.76 371 VAL C O 1
ATOM 2776 N N . ALA A 1 372 ? 117.508 109.667 120.331 1.00 54.32 372 ALA C N 1
ATOM 2777 C CA . ALA A 1 372 ? 118.143 110.231 119.144 1.00 54.32 372 ALA C CA 1
ATOM 2778 C C . ALA A 1 372 ? 117.767 109.489 117.868 1.00 54.32 372 ALA C C 1
ATOM 2779 O O . ALA A 1 372 ? 117.863 110.067 116.781 1.00 54.32 372 ALA C O 1
ATOM 2781 N N . MET A 1 373 ? 117.345 108.231 117.972 1.00 55.96 373 MET C N 1
ATOM 2782 C CA . MET A 1 373 ? 116.847 107.481 116.828 1.00 55.96 373 MET C CA 1
ATOM 2783 C C . MET A 1 373 ? 115.361 107.705 116.581 1.00 55.96 373 MET C C 1
ATOM 2784 O O . MET A 1 373 ? 114.827 107.186 115.596 1.00 55.96 373 MET C O 1
ATOM 2789 N N . ALA A 1 374 ? 114.686 108.463 117.445 1.00 56.96 374 ALA C N 1
ATOM 2790 C CA . ALA A 1 374 ? 113.260 108.734 117.312 1.00 56.96 374 ALA C CA 1
ATOM 2791 C C . ALA A 1 374 ? 112.980 110.120 116.745 1.00 56.96 374 ALA C C 1
ATOM 2792 O O . ALA A 1 374 ? 112.149 110.262 115.843 1.00 56.96 374 ALA C O 1
ATOM 2794 N N . ILE A 1 375 ? 113.658 111.151 117.258 1.00 61.66 375 ILE C N 1
ATOM 2795 C CA . ILE A 1 375 ? 113.461 112.500 116.742 1.00 61.66 375 ILE C CA 1
ATOM 2796 C C . ILE A 1 375 ? 114.113 112.681 115.378 1.00 61.66 375 ILE C C 1
ATOM 2797 O O . ILE A 1 375 ? 113.734 113.590 114.630 1.00 61.66 375 ILE C O 1
ATOM 2802 N N . ALA A 1 376 ? 115.088 111.839 115.032 1.00 61.75 376 ALA C N 1
ATOM 2803 C CA . ALA A 1 376 ? 115.673 111.870 113.699 1.00 61.75 376 ALA C CA 1
ATOM 2804 C C . ALA A 1 376 ? 114.803 111.167 112.667 1.00 61.75 376 ALA C C 1
ATOM 2805 O O . ALA A 1 376 ? 115.002 111.370 111.465 1.00 61.75 376 ALA C O 1
ATOM 2807 N N . LEU A 1 377 ? 113.848 110.349 113.109 1.00 61.68 377 LEU C N 1
ATOM 2808 C CA . LEU A 1 377 ? 112.956 109.643 112.200 1.00 61.68 377 LEU C CA 1
ATOM 2809 C C . LEU A 1 377 ? 111.652 110.390 111.956 1.00 61.68 377 LEU C C 1
ATOM 2810 O O . LEU A 1 377 ? 111.115 110.335 110.844 1.00 61.68 377 LEU C O 1
ATOM 2815 N N . LEU A 1 378 ? 111.130 111.085 112.970 1.00 65.76 378 LEU C N 1
ATOM 2816 C CA . LEU A 1 378 ? 109.892 111.839 112.802 1.00 65.76 378 LEU C CA 1
ATOM 2817 C C . LEU A 1 378 ? 110.106 113.122 112.009 1.00 65.76 378 LEU C C 1
ATOM 2818 O O . LEU A 1 378 ? 109.165 113.621 111.383 1.00 65.76 378 LEU C O 1
ATOM 2823 N N . SER A 1 379 ? 111.323 113.666 112.021 1.00 62.48 379 SER C N 1
ATOM 2824 C CA . SER A 1 379 ? 111.636 114.843 111.221 1.00 62.48 379 SER C CA 1
ATOM 2825 C C . SER A 1 379 ? 111.946 114.503 109.770 1.00 62.48 379 SER C C 1
ATOM 2826 O O . SER A 1 379 ? 112.091 115.419 108.953 1.00 62.48 379 SER C O 1
ATOM 2829 N N . THR A 1 380 ? 112.051 113.218 109.435 1.00 66.11 380 THR C N 1
ATOM 2830 C CA . THR A 1 380 ? 112.321 112.781 108.073 1.00 66.11 380 THR C CA 1
ATOM 2831 C C . THR A 1 380 ? 111.042 112.572 107.267 1.00 66.11 380 THR C C 1
ATOM 2832 O O . THR A 1 380 ? 111.094 112.553 106.031 1.00 66.11 380 THR C O 1
ATOM 2836 N N . LEU A 1 381 ? 109.893 112.448 107.943 1.00 70.97 381 LEU C N 1
ATOM 2837 C CA . LEU A 1 381 ? 108.640 112.137 107.261 1.00 70.97 381 LEU C CA 1
ATOM 2838 C C . LEU A 1 381 ? 108.143 113.293 106.400 1.00 70.97 381 LEU C C 1
ATOM 2839 O O . LEU A 1 381 ? 107.470 113.062 105.390 1.00 70.97 381 LEU C O 1
ATOM 2844 N N . TYR A 1 382 ? 108.459 114.530 106.771 1.00 71.46 382 TYR C N 1
ATOM 2845 C CA . TYR A 1 382 ? 108.016 115.677 105.982 1.00 71.46 382 TYR C CA 1
ATOM 2846 C C . TYR A 1 382 ? 108.840 115.911 104.707 1.00 71.46 382 TYR C C 1
ATOM 2847 O O . TYR A 1 382 ? 108.233 116.244 103.681 1.00 71.46 382 TYR C O 1
ATOM 2856 N N . PRO A 1 383 ? 110.183 115.781 104.681 1.00 67.70 383 PRO C N 1
ATOM 2857 C CA . PRO A 1 383 ? 110.856 115.789 103.369 1.00 67.70 383 PRO C CA 1
ATOM 2858 C C . PRO A 1 383 ? 110.579 114.553 102.532 1.00 67.70 383 PRO C C 1
ATOM 2859 O O . PRO A 1 383 ? 110.670 114.630 101.301 1.00 67.70 383 PRO C O 1
ATOM 2863 N N . SER A 1 384 ? 110.245 113.420 103.153 1.00 71.36 384 SER C N 1
ATOM 2864 C CA . SER A 1 384 ? 109.917 112.220 102.395 1.00 71.36 384 SER C CA 1
ATOM 2865 C C . SER A 1 384 ? 108.523 112.277 101.785 1.00 71.36 384 SER C C 1
ATOM 2866 O O . SER A 1 384 ? 108.280 111.620 100.768 1.00 71.36 384 SER C O 1
ATOM 2869 N N . TRP A 1 385 ? 107.609 113.048 102.378 1.00 74.42 385 TRP C N 1
ATOM 2870 C CA . TRP A 1 385 ? 106.258 113.151 101.840 1.00 74.42 385 TRP C CA 1
ATOM 2871 C C . TRP A 1 385 ? 106.181 114.123 100.671 1.00 74.42 385 TRP C C 1
ATOM 2872 O O . TRP A 1 385 ? 105.338 113.951 99.784 1.00 74.42 385 TRP C O 1
ATOM 2883 N N . ARG A 1 386 ? 107.046 115.141 100.648 1.00 75.95 386 ARG C N 1
ATOM 2884 C CA . ARG A 1 386 ? 107.038 116.102 99.551 1.00 75.95 386 ARG C CA 1
ATOM 2885 C C . ARG A 1 386 ? 107.600 115.516 98.263 1.00 75.95 386 ARG C C 1
ATOM 2886 O O . ARG A 1 386 ? 107.265 116.003 97.178 1.00 75.95 386 ARG C O 1
ATOM 2894 N N . ALA A 1 387 ? 108.444 114.489 98.355 1.00 75.13 387 ALA C N 1
ATOM 2895 C CA . ALA A 1 387 ? 108.974 113.829 97.170 1.00 75.13 387 ALA C CA 1
ATOM 2896 C C . ALA A 1 387 ? 108.031 112.775 96.606 1.00 75.13 387 ALA C C 1
ATOM 2897 O O . ALA A 1 387 ? 108.268 112.285 95.497 1.00 75.13 387 ALA C O 1
ATOM 2899 N N . ALA A 1 388 ? 106.975 112.415 97.336 1.00 79.32 388 ALA C N 1
ATOM 2900 C CA . ALA A 1 388 ? 106.018 111.414 96.884 1.00 79.32 388 ALA C CA 1
ATOM 2901 C C . ALA A 1 388 ? 104.645 111.979 96.561 1.00 79.32 388 ALA C C 1
ATOM 2902 O O . ALA A 1 388 ? 103.973 111.455 95.672 1.00 79.32 388 ALA C O 1
ATOM 2904 N N . ALA A 1 389 ? 104.213 113.033 97.257 1.00 85.01 389 ALA C N 1
ATOM 2905 C CA . ALA A 1 389 ? 102.906 113.622 96.994 1.00 85.01 389 ALA C CA 1
ATOM 2906 C C . ALA A 1 389 ? 102.892 114.487 95.742 1.00 85.01 389 ALA C C 1
ATOM 2907 O O . ALA A 1 389 ? 101.812 114.761 95.208 1.00 85.01 389 ALA C O 1
ATOM 2909 N N . THR A 1 390 ? 104.055 114.924 95.268 1.00 98.15 390 THR C N 1
ATOM 2910 C CA . THR A 1 390 ? 104.118 115.725 94.057 1.00 98.15 390 THR C CA 1
ATOM 2911 C C . THR A 1 390 ? 103.894 114.851 92.827 1.00 98.15 390 THR C C 1
ATOM 2912 O O . THR A 1 390 ? 104.020 113.624 92.867 1.00 98.15 390 THR C O 1
ATOM 2916 N N . GLN A 1 391 ? 103.546 115.501 91.726 1.00 113.59 391 GLN C N 1
ATOM 2917 C CA . GLN A 1 391 ? 103.325 114.770 90.488 1.00 113.59 391 GLN C CA 1
ATOM 2918 C C . GLN A 1 391 ? 104.661 114.484 89.803 1.00 113.59 391 GLN C C 1
ATOM 2919 O O . GLN A 1 391 ? 105.569 115.319 89.844 1.00 113.59 391 GLN C O 1
ATOM 2925 N N . PRO A 1 392 ? 104.812 113.307 89.181 1.00 116.42 392 PRO C N 1
ATOM 2926 C CA . PRO A 1 392 ? 106.081 112.980 88.513 1.00 116.42 392 PRO C CA 1
ATOM 2927 C C . PRO A 1 392 ? 106.317 113.791 87.249 1.00 116.42 392 PRO C C 1
ATOM 2928 O O . PRO A 1 392 ? 107.456 114.163 86.947 1.00 116.42 392 PRO C O 1
ATOM 2932 N N . ALA A 1 393 ? 105.248 114.072 86.501 1.00 127.38 393 ALA C N 1
ATOM 2933 C CA . ALA A 1 393 ? 105.366 114.737 85.212 1.00 127.38 393 ALA C CA 1
ATOM 2934 C C . ALA A 1 393 ? 104.969 116.206 85.226 1.00 127.38 393 ALA C C 1
ATOM 2935 O O . ALA A 1 393 ? 105.405 116.951 84.343 1.00 127.38 393 ALA C O 1
ATOM 2937 N N . GLU A 1 394 ? 104.159 116.643 86.190 1.00 134.94 394 GLU C N 1
ATOM 2938 C CA . GLU A 1 394 ? 103.739 118.038 86.237 1.00 134.94 394 GLU C CA 1
ATOM 2939 C C . GLU A 1 394 ? 104.737 118.940 86.950 1.00 134.94 394 GLU C C 1
ATOM 2940 O O . GLU A 1 394 ? 104.525 120.157 86.990 1.00 134.94 394 GLU C O 1
ATOM 2946 N N . ALA A 1 395 ? 105.813 118.384 87.510 1.00 128.51 395 ALA C N 1
ATOM 2947 C CA . ALA A 1 395 ? 106.769 119.202 88.247 1.00 128.51 395 ALA C CA 1
ATOM 2948 C C . ALA A 1 395 ? 107.730 119.921 87.305 1.00 128.51 395 ALA C C 1
ATOM 2949 O O . ALA A 1 395 ? 107.750 121.155 87.245 1.00 128.51 395 ALA C O 1
ATOM 2951 N N . LEU A 1 396 ? 108.533 119.164 86.560 1.00 124.20 396 LEU C N 1
ATOM 2952 C CA . LEU A 1 396 ? 109.507 119.748 85.644 1.00 124.20 396 LEU C CA 1
ATOM 2953 C C . LEU A 1 396 ? 109.420 119.169 84.240 1.00 124.20 396 LEU C C 1
ATOM 2954 O O . LEU A 1 396 ? 109.619 119.902 83.264 1.00 124.20 396 LEU C O 1
ATOM 2959 N N . ARG A 1 397 ? 109.117 117.881 84.105 1.00 128.43 397 ARG C N 1
ATOM 2960 C CA . ARG A 1 397 ? 109.070 117.233 82.796 1.00 128.43 397 ARG C CA 1
ATOM 2961 C C . ARG A 1 397 ? 107.992 116.157 82.749 1.00 128.43 397 ARG C C 1
ATOM 2962 O O . ARG A 1 397 ? 108.281 114.969 82.893 1.00 128.43 397 ARG C O 1
ATOM 2970 N N . PRO B 2 4 ? 126.646 153.759 101.908 1.00 107.72 4 PRO E N 1
ATOM 2971 C CA . PRO B 2 4 ? 128.076 153.550 101.657 1.00 107.72 4 PRO E CA 1
ATOM 2972 C C . PRO B 2 4 ? 128.452 152.071 101.603 1.00 107.72 4 PRO E C 1
ATOM 2973 O O . PRO B 2 4 ? 129.256 151.610 102.413 1.00 107.72 4 PRO E O 1
ATOM 2977 N N . LEU B 2 5 ? 127.870 151.342 100.654 1.00 101.14 5 LEU E N 1
ATOM 2978 C CA . LEU B 2 5 ? 128.162 149.925 100.498 1.00 101.14 5 LEU E CA 1
ATOM 2979 C C . LEU B 2 5 ? 129.530 149.734 99.856 1.00 101.14 5 LEU E C 1
ATOM 2980 O O . LEU B 2 5 ? 129.912 150.469 98.941 1.00 101.14 5 LEU E O 1
ATOM 2985 N N . SER B 2 6 ? 130.267 148.740 100.341 1.00 92.37 6 SER E N 1
ATOM 2986 C CA . SER B 2 6 ? 131.603 148.452 99.852 1.00 92.37 6 SER E CA 1
ATOM 2987 C C . SER B 2 6 ? 131.535 147.412 98.735 1.00 92.37 6 SER E C 1
ATOM 2988 O O . SER B 2 6 ? 130.457 147.029 98.271 1.00 92.37 6 SER E O 1
ATOM 2991 N N . LEU B 2 7 ? 132.703 146.946 98.294 1.00 89.50 7 LEU E N 1
ATOM 2992 C CA . LEU B 2 7 ? 132.790 146.001 97.188 1.00 89.50 7 LEU E CA 1
ATOM 2993 C C . LEU B 2 7 ? 132.785 144.551 97.656 1.00 89.50 7 LEU E C 1
ATOM 2994 O O . LEU B 2 7 ? 132.341 143.669 96.910 1.00 89.50 7 LEU E O 1
ATOM 2999 N N . LEU B 2 8 ? 133.249 144.287 98.881 1.00 82.73 8 LEU E N 1
ATOM 3000 C CA . LEU B 2 8 ? 133.351 142.911 99.360 1.00 82.73 8 LEU E CA 1
ATOM 3001 C C . LEU B 2 8 ? 131.980 142.318 99.665 1.00 82.73 8 LEU E C 1
ATOM 3002 O O . LEU B 2 8 ? 131.727 141.145 99.367 1.00 82.73 8 LEU E O 1
ATOM 3007 N N . ILE B 2 9 ? 131.083 143.108 100.256 1.00 80.74 9 ILE E N 1
ATOM 3008 C CA . ILE B 2 9 ? 129.729 142.620 100.498 1.00 80.74 9 ILE E CA 1
ATOM 3009 C C . ILE B 2 9 ? 128.902 142.675 99.215 1.00 80.74 9 ILE E C 1
ATOM 3010 O O . ILE B 2 9 ? 128.136 141.751 98.917 1.00 80.74 9 ILE E O 1
ATOM 3015 N N . GLY B 2 10 ? 129.086 143.722 98.408 1.00 85.19 10 GLY E N 1
ATOM 3016 C CA . GLY B 2 10 ? 128.363 143.850 97.159 1.00 85.19 10 GLY E CA 1
ATOM 3017 C C . GLY B 2 10 ? 126.889 144.151 97.369 1.00 85.19 10 GLY E C 1
ATOM 3018 O O . GLY B 2 10 ? 126.480 144.779 98.350 1.00 85.19 10 GLY E O 1
ATOM 3019 N N . LEU B 2 11 ? 126.077 143.685 96.422 1.00 87.83 11 LEU E N 1
ATOM 3020 C CA . LEU B 2 11 ? 124.632 143.862 96.487 1.00 87.83 11 LEU E CA 1
ATOM 3021 C C . LEU B 2 11 ? 123.945 142.504 96.502 1.00 87.83 11 LEU E C 1
ATOM 3022 O O . LEU B 2 11 ? 122.980 142.278 95.765 1.00 87.83 11 LEU E O 1
ATOM 3027 N N . ARG B 2 12 ? 124.440 141.592 97.341 1.00 85.30 12 ARG E N 1
ATOM 3028 C CA . ARG B 2 12 ? 123.949 140.220 97.409 1.00 85.30 12 ARG E CA 1
ATOM 3029 C C . ARG B 2 12 ? 122.717 140.061 98.298 1.00 85.30 12 ARG E C 1
ATOM 3030 O O . ARG B 2 12 ? 122.394 138.931 98.683 1.00 85.30 12 ARG E O 1
ATOM 3038 N N . PHE B 2 13 ? 122.027 141.154 98.636 1.00 93.34 13 PHE E N 1
ATOM 3039 C CA . PHE B 2 13 ? 120.776 141.035 99.376 1.00 93.34 13 PHE E CA 1
ATOM 3040 C C . PHE B 2 13 ? 119.654 140.510 98.491 1.00 93.34 13 PHE E C 1
ATOM 3041 O O . PHE B 2 13 ? 118.745 139.829 98.980 1.00 93.34 13 PHE E O 1
ATOM 3049 N N . SER B 2 14 ? 119.702 140.807 97.191 1.00 94.32 14 SER E N 1
ATOM 3050 C CA . SER B 2 14 ? 118.708 140.309 96.252 1.00 94.32 14 SER E CA 1
ATOM 3051 C C . SER B 2 14 ? 119.001 138.893 95.775 1.00 94.32 14 SER E C 1
ATOM 3052 O O . SER B 2 14 ? 118.144 138.290 95.119 1.00 94.32 14 SER E O 1
ATOM 3055 N N . ARG B 2 15 ? 120.182 138.351 96.084 1.00 86.17 15 ARG E N 1
ATOM 3056 C CA . ARG B 2 15 ? 120.490 136.978 95.699 1.00 86.17 15 ARG E CA 1
ATOM 3057 C C . ARG B 2 15 ? 119.754 135.975 96.578 1.00 86.17 15 ARG E C 1
ATOM 3058 O O . ARG B 2 15 ? 119.435 134.870 96.125 1.00 86.17 15 ARG E O 1
ATOM 3066 N N . GLY B 2 16 ? 119.461 136.344 97.825 1.00 90.54 16 GLY E N 1
ATOM 3067 C CA . GLY B 2 16 ? 118.737 135.469 98.728 1.00 90.54 16 GLY E CA 1
ATOM 3068 C C . GLY B 2 16 ? 117.246 135.377 98.486 1.00 90.54 16 GLY E C 1
ATOM 3069 O O . GLY B 2 16 ? 116.575 134.582 99.151 1.00 90.54 16 GLY E O 1
ATOM 3070 N N . ARG B 2 17 ? 116.711 136.167 97.556 1.00 94.05 17 ARG E N 1
ATOM 3071 C CA . ARG B 2 17 ? 115.285 136.131 97.230 1.00 94.05 17 ARG E CA 1
ATOM 3072 C C . ARG B 2 17 ? 115.027 135.171 96.067 1.00 94.05 17 ARG E C 1
ATOM 3073 O O . ARG B 2 17 ? 114.549 135.544 94.996 1.00 94.05 17 ARG E O 1
ATOM 3081 N N . ARG B 2 18 ? 115.359 133.907 96.304 1.00 94.21 18 ARG E N 1
ATOM 3082 C CA . ARG B 2 18 ? 115.197 132.855 95.313 1.00 94.21 18 ARG E CA 1
ATOM 3083 C C . ARG B 2 18 ? 113.782 132.287 95.355 1.00 94.21 18 ARG E C 1
ATOM 3084 O O . ARG B 2 18 ? 113.038 132.467 96.322 1.00 94.21 18 ARG E O 1
ATOM 3092 N N . ARG B 2 19 ? 113.416 131.595 94.278 1.00 99.52 19 ARG E N 1
ATOM 3093 C CA . ARG B 2 19 ? 112.110 130.961 94.154 1.00 99.52 19 ARG E CA 1
ATOM 3094 C C . ARG B 2 19 ? 112.302 129.515 93.725 1.00 99.52 19 ARG E C 1
ATOM 3095 O O . ARG B 2 19 ? 113.059 129.236 92.790 1.00 99.52 19 ARG E O 1
ATOM 3103 N N . GLY B 2 20 ? 111.618 128.602 94.409 1.00 98.05 20 GLY E N 1
ATOM 3104 C CA . GLY B 2 20 ? 111.734 127.189 94.110 1.00 98.05 20 GLY E CA 1
ATOM 3105 C C . GLY B 2 20 ? 110.506 126.396 94.505 1.00 98.05 20 GLY E C 1
ATOM 3106 O O . GLY B 2 20 ? 109.373 126.818 94.254 1.00 98.05 20 GLY E O 1
ATOM 3107 N N . GLY B 2 21 ? 110.723 125.240 95.126 1.00 84.63 21 GLY E N 1
ATOM 3108 C CA . GLY B 2 21 ? 109.636 124.400 95.585 1.00 84.63 21 GLY E CA 1
ATOM 3109 C C . GLY B 2 21 ? 109.383 124.567 97.068 1.00 84.63 21 GLY E C 1
ATOM 3110 O O . GLY B 2 21 ? 108.713 125.515 97.487 1.00 84.63 21 GLY E O 1
ATOM 3111 N N . MET B 2 22 ? 109.917 123.649 97.876 1.00 76.20 22 MET E N 1
ATOM 3112 C CA . MET B 2 22 ? 109.802 123.715 99.328 1.00 76.20 22 MET E CA 1
ATOM 3113 C C . MET B 2 22 ? 110.935 124.509 99.973 1.00 76.20 22 MET E C 1
ATOM 3114 O O . MET B 2 22 ? 111.247 124.291 101.152 1.00 76.20 22 MET E O 1
ATOM 3119 N N . VAL B 2 23 ? 111.555 125.432 99.233 1.00 73.91 23 VAL E N 1
ATOM 3120 C CA . VAL B 2 23 ? 112.660 126.218 99.772 1.00 73.91 23 VAL E CA 1
ATOM 3121 C C . VAL B 2 23 ? 112.169 127.325 100.703 1.00 73.91 23 VAL E C 1
ATOM 3122 O O . VAL B 2 23 ? 112.969 127.895 101.456 1.00 73.91 23 VAL E O 1
ATOM 3126 N N . SER B 2 24 ? 110.867 127.629 100.692 1.00 68.32 24 SER E N 1
ATOM 3127 C CA . SER B 2 24 ? 110.332 128.642 101.596 1.00 68.32 24 SER E CA 1
ATOM 3128 C C . SER B 2 24 ? 110.288 128.146 103.036 1.00 68.32 24 SER E C 1
ATOM 3129 O O . SER B 2 24 ? 110.304 128.956 103.969 1.00 68.32 24 SER E O 1
ATOM 3132 N N . LEU B 2 25 ? 110.234 126.829 103.234 1.00 63.80 25 LEU E N 1
ATOM 3133 C CA . LEU B 2 25 ? 110.260 126.252 104.570 1.00 63.80 25 LEU E CA 1
ATOM 3134 C C . LEU B 2 25 ? 111.677 126.034 105.085 1.00 63.80 25 LEU E C 1
ATOM 3135 O O . LEU B 2 25 ? 111.875 125.976 106.304 1.00 63.80 25 LEU E O 1
ATOM 3140 N N . ILE B 2 26 ? 112.662 125.923 104.189 1.00 60.40 26 ILE E N 1
ATOM 3141 C CA . ILE B 2 26 ? 114.050 125.751 104.610 1.00 60.40 26 ILE E CA 1
ATOM 3142 C C . ILE B 2 26 ? 114.581 127.028 105.253 1.00 60.40 26 ILE E C 1
ATOM 3143 O O . ILE B 2 26 ? 115.370 126.972 106.205 1.00 60.40 26 ILE E O 1
ATOM 3148 N N . SER B 2 27 ? 114.142 128.193 104.771 1.00 57.05 27 SER E N 1
ATOM 3149 C CA . SER B 2 27 ? 114.565 129.457 105.362 1.00 57.05 27 SER E CA 1
ATOM 3150 C C . SER B 2 27 ? 113.916 129.714 106.717 1.00 57.05 27 SER E C 1
ATOM 3151 O O . SER B 2 27 ? 114.416 130.547 107.480 1.00 57.05 27 SER E O 1
ATOM 3154 N N . VAL B 2 28 ? 112.821 129.023 107.032 1.00 53.24 28 VAL E N 1
ATOM 3155 C CA . VAL B 2 28 ? 112.175 129.194 108.329 1.00 53.24 28 VAL E CA 1
ATOM 3156 C C . VAL B 2 28 ? 112.935 128.436 109.411 1.00 53.24 28 VAL E C 1
ATOM 3157 O O . VAL B 2 28 ? 113.226 128.979 110.483 1.00 53.24 28 VAL E O 1
ATOM 3161 N N . ILE B 2 29 ? 113.286 127.176 109.136 1.00 49.48 29 ILE E N 1
ATOM 3162 C CA . ILE B 2 29 ? 113.974 126.348 110.124 1.00 49.48 29 ILE E CA 1
ATOM 3163 C C . ILE B 2 29 ? 115.425 126.794 110.292 1.00 49.48 29 ILE E C 1
ATOM 3164 O O . ILE B 2 29 ? 116.028 126.587 111.354 1.00 49.48 29 ILE E O 1
ATOM 3169 N N . SER B 2 30 ? 116.000 127.435 109.270 1.00 49.12 30 SER E N 1
ATOM 3170 C CA . SER B 2 30 ? 117.380 127.904 109.356 1.00 49.12 30 SER E CA 1
ATOM 3171 C C . SER B 2 30 ? 117.542 129.080 110.313 1.00 49.12 30 SER E C 1
ATOM 3172 O O . SER B 2 30 ? 118.647 129.300 110.819 1.00 49.12 30 SER E O 1
ATOM 3175 N N . THR B 2 31 ? 116.475 129.837 110.571 1.00 50.59 31 THR E N 1
ATOM 3176 C CA . THR B 2 31 ? 116.509 130.919 111.545 1.00 50.59 31 THR E CA 1
ATOM 3177 C C . THR B 2 31 ? 115.879 130.542 112.879 1.00 50.59 31 THR E C 1
ATOM 3178 O O . THR B 2 31 ? 115.931 131.343 113.818 1.00 50.59 31 THR E O 1
ATOM 3182 N N . ILE B 2 32 ? 115.288 129.356 112.985 1.00 45.08 32 ILE E N 1
ATOM 3183 C CA . ILE B 2 32 ? 114.721 128.886 114.246 1.00 45.08 32 ILE E CA 1
ATOM 3184 C C . ILE B 2 32 ? 115.735 128.061 115.029 1.00 45.08 32 ILE E C 1
ATOM 3185 O O . ILE B 2 32 ? 115.936 128.277 116.228 1.00 45.08 32 ILE E O 1
ATOM 3190 N N . GLY B 2 33 ? 116.407 127.124 114.354 1.00 43.66 33 GLY E N 1
ATOM 3191 C CA . GLY B 2 33 ? 117.388 126.289 115.025 1.00 43.66 33 GLY E CA 1
ATOM 3192 C C . GLY B 2 33 ? 118.651 127.031 115.416 1.00 43.66 33 GLY E C 1
ATOM 3193 O O . GLY B 2 33 ? 119.327 126.646 116.374 1.00 43.66 33 GLY E O 1
ATOM 3194 N N . ILE B 2 34 ? 118.989 128.099 114.688 1.00 44.01 34 ILE E N 1
ATOM 3195 C CA . ILE B 2 34 ? 120.140 128.920 115.059 1.00 44.01 34 ILE E CA 1
ATOM 3196 C C . ILE B 2 34 ? 119.791 129.944 116.127 1.00 44.01 34 ILE E C 1
ATOM 3197 O O . ILE B 2 34 ? 120.697 130.513 116.749 1.00 44.01 34 ILE E O 1
ATOM 3202 N N . ALA B 2 35 ? 118.504 130.181 116.376 1.00 42.92 35 ALA E N 1
ATOM 3203 C CA . ALA B 2 35 ? 118.062 131.056 117.452 1.00 42.92 35 ALA E CA 1
ATOM 3204 C C . ALA B 2 35 ? 117.619 130.285 118.685 1.00 42.92 35 ALA E C 1
ATOM 3205 O O . ALA B 2 35 ? 117.291 130.903 119.703 1.00 42.92 35 ALA E O 1
ATOM 3207 N N . LEU B 2 36 ? 117.601 128.952 118.618 1.00 43.21 36 LEU E N 1
ATOM 3208 C CA . LEU B 2 36 ? 117.208 128.145 119.766 1.00 43.21 36 LEU E CA 1
ATOM 3209 C C . LEU B 2 36 ? 118.301 128.096 120.825 1.00 43.21 36 LEU E C 1
ATOM 3210 O O . LEU B 2 36 ? 117.996 127.879 122.002 1.00 43.21 36 LEU E O 1
ATOM 3215 N N . GLY B 2 37 ? 119.558 128.303 120.440 1.00 43.61 37 GLY E N 1
ATOM 3216 C CA . GLY B 2 37 ? 120.654 128.292 121.388 1.00 43.61 37 GLY E CA 1
ATOM 3217 C C . GLY B 2 37 ? 121.096 129.679 121.804 1.00 43.61 37 GLY E C 1
ATOM 3218 O O . GLY B 2 37 ? 121.873 129.834 122.751 1.00 43.61 37 GLY E O 1
ATOM 3219 N N . VAL B 2 38 ? 120.607 130.697 121.102 1.00 43.74 38 VAL E N 1
ATOM 3220 C CA . VAL B 2 38 ? 120.936 132.080 121.433 1.00 43.74 38 VAL E CA 1
ATOM 3221 C C . VAL B 2 38 ? 119.903 132.682 122.378 1.00 43.74 38 VAL E C 1
ATOM 3222 O O . VAL B 2 38 ? 120.259 133.357 123.348 1.00 43.74 38 VAL E O 1
ATOM 3226 N N . ALA B 2 39 ? 118.616 132.432 122.122 1.00 46.03 39 ALA E N 1
ATOM 3227 C CA . ALA B 2 39 ? 117.558 132.960 122.976 1.00 46.03 39 ALA E CA 1
ATOM 3228 C C . ALA B 2 39 ? 117.514 132.283 124.339 1.00 46.03 39 ALA E C 1
ATOM 3229 O O . ALA B 2 39 ? 117.027 132.887 125.300 1.00 46.03 39 ALA E O 1
ATOM 3231 N N . VAL B 2 40 ? 118.008 131.049 124.447 1.00 44.88 40 VAL E N 1
ATOM 3232 C CA . VAL B 2 40 ? 118.056 130.373 125.738 1.00 44.88 40 VAL E CA 1
ATOM 3233 C C . VAL B 2 40 ? 119.341 130.699 126.498 1.00 44.88 40 VAL E C 1
ATOM 3234 O O . VAL B 2 40 ? 119.401 130.488 127.718 1.00 44.88 40 VAL E O 1
ATOM 3238 N N . LEU B 2 41 ? 120.359 131.237 125.821 1.00 43.41 41 LEU E N 1
ATOM 3239 C CA . LEU B 2 41 ? 121.591 131.612 126.504 1.00 43.41 41 LEU E CA 1
ATOM 3240 C C . LEU B 2 41 ? 121.489 132.991 127.142 1.00 43.41 41 LEU E C 1
ATOM 3241 O O . LEU B 2 41 ? 122.148 133.250 128.155 1.00 43.41 41 LEU E O 1
ATOM 3246 N N . ILE B 2 42 ? 120.676 133.881 126.567 1.00 47.02 42 ILE E N 1
ATOM 3247 C CA . ILE B 2 42 ? 120.452 135.188 127.178 1.00 47.02 42 ILE E CA 1
ATOM 3248 C C . ILE B 2 42 ? 119.612 135.045 128.441 1.00 47.02 42 ILE E C 1
ATOM 3249 O O . ILE B 2 42 ? 119.916 135.648 129.478 1.00 47.02 42 ILE E O 1
ATOM 3254 N N . VAL B 2 43 ? 118.559 134.227 128.386 1.00 47.76 43 VAL E N 1
ATOM 3255 C CA . VAL B 2 43 ? 117.755 133.970 129.575 1.00 47.76 43 VAL E CA 1
ATOM 3256 C C . VAL B 2 43 ? 118.456 132.994 130.519 1.00 47.76 43 VAL E C 1
ATOM 3257 O O . VAL B 2 43 ? 118.116 132.935 131.708 1.00 47.76 43 VAL E O 1
ATOM 3261 N N . GLY B 2 44 ? 119.448 132.250 130.032 1.00 48.48 44 GLY E N 1
ATOM 3262 C CA . GLY B 2 44 ? 120.214 131.356 130.877 1.00 48.48 44 GLY E CA 1
ATOM 3263 C C . GLY B 2 44 ? 121.175 132.098 131.782 1.00 48.48 44 GLY E C 1
ATOM 3264 O O . GLY B 2 44 ? 121.305 131.769 132.965 1.00 48.48 44 GLY E O 1
ATOM 3265 N N . LEU B 2 45 ? 121.856 133.105 131.234 1.00 48.74 45 LEU E N 1
ATOM 3266 C CA . LEU B 2 45 ? 122.749 133.940 132.026 1.00 48.74 45 LEU E CA 1
ATOM 3267 C C . LEU B 2 45 ? 122.018 135.046 132.773 1.00 48.74 45 LEU E C 1
ATOM 3268 O O . LEU B 2 45 ? 122.632 135.708 133.617 1.00 48.74 45 LEU E O 1
ATOM 3273 N N . SER B 2 46 ? 120.734 135.267 132.482 1.00 52.03 46 SER E N 1
ATOM 3274 C CA . SER B 2 46 ? 119.966 136.249 133.239 1.00 52.03 46 SER E CA 1
ATOM 3275 C C . SER B 2 46 ? 119.635 135.729 134.631 1.00 52.03 46 SER E C 1
ATOM 3276 O O . SER B 2 46 ? 119.673 136.486 135.608 1.00 52.03 46 SER E O 1
ATOM 3279 N N . ALA B 2 47 ? 119.313 134.438 134.742 1.00 53.00 47 ALA E N 1
ATOM 3280 C CA . ALA B 2 47 ? 119.039 133.845 136.044 1.00 53.00 47 ALA E CA 1
ATOM 3281 C C . ALA B 2 47 ? 120.306 133.633 136.860 1.00 53.00 47 ALA E C 1
ATOM 3282 O O . ALA B 2 47 ? 120.229 133.553 138.091 1.00 53.00 47 ALA E O 1
ATOM 3284 N N . MET B 2 48 ? 121.466 133.535 136.206 1.00 52.79 48 MET E N 1
ATOM 3285 C CA . MET B 2 48 ? 122.722 133.427 136.941 1.00 52.79 48 MET E CA 1
ATOM 3286 C C . MET B 2 48 ? 123.098 134.756 137.581 1.00 52.79 48 MET E C 1
ATOM 3287 O O . MET B 2 48 ? 123.677 134.785 138.673 1.00 52.79 48 MET E O 1
ATOM 3292 N N . ASN B 2 49 ? 122.779 135.868 136.914 1.00 54.52 49 ASN E N 1
ATOM 3293 C CA . ASN B 2 49 ? 123.003 137.178 137.515 1.00 54.52 49 ASN E CA 1
ATOM 3294 C C . ASN B 2 49 ? 121.964 137.484 138.585 1.00 54.52 49 ASN E C 1
ATOM 3295 O O . ASN B 2 49 ? 122.228 138.278 139.495 1.00 54.52 49 ASN E O 1
ATOM 3300 N N . GLY B 2 50 ? 120.783 136.869 138.493 1.00 57.27 50 GLY E N 1
ATOM 3301 C CA . GLY B 2 50 ? 119.773 137.065 139.517 1.00 57.27 50 GLY E CA 1
ATOM 3302 C C . GLY B 2 50 ? 120.077 136.324 140.802 1.00 57.27 50 GLY E C 1
ATOM 3303 O O . GLY B 2 50 ? 119.672 136.761 141.883 1.00 57.27 50 GLY E O 1
ATOM 3304 N N . PHE B 2 51 ? 120.788 135.198 140.707 1.00 58.54 51 PHE E N 1
ATOM 3305 C CA . PHE B 2 51 ? 121.184 134.472 141.910 1.00 58.54 51 PHE E CA 1
ATOM 3306 C C . PHE B 2 51 ? 122.301 135.191 142.654 1.00 58.54 51 PHE E C 1
ATOM 3307 O O . PHE B 2 51 ? 122.372 135.115 143.886 1.00 58.54 51 PHE E O 1
ATOM 3315 N N . GLU B 2 52 ? 123.177 135.889 141.930 1.00 59.21 52 GLU E N 1
ATOM 3316 C CA . GLU B 2 52 ? 124.234 136.658 142.576 1.00 59.21 52 GLU E CA 1
ATOM 3317 C C . GLU B 2 52 ? 123.713 137.972 143.143 1.00 59.21 52 GLU E C 1
ATOM 3318 O O . GLU B 2 52 ? 124.284 138.496 144.105 1.00 59.21 52 GLU E O 1
ATOM 3324 N N . ARG B 2 53 ? 122.638 138.513 142.566 1.00 61.69 53 ARG E N 1
ATOM 3325 C CA . ARG B 2 53 ? 122.075 139.761 143.071 1.00 61.69 53 ARG E CA 1
ATOM 3326 C C . ARG B 2 53 ? 121.312 139.536 144.371 1.00 61.69 53 ARG E C 1
ATOM 3327 O O . ARG B 2 53 ? 121.393 140.354 145.295 1.00 61.69 53 ARG E O 1
ATOM 3335 N N . GLU B 2 54 ? 120.573 138.430 144.465 1.00 64.42 54 GLU E N 1
ATOM 3336 C CA . GLU B 2 54 ? 119.822 138.116 145.673 1.00 64.42 54 GLU E CA 1
ATOM 3337 C C . GLU B 2 54 ? 120.700 137.586 146.798 1.00 64.42 54 GLU E C 1
ATOM 3338 O O . GLU B 2 54 ? 120.241 137.534 147.945 1.00 64.42 54 GLU E O 1
ATOM 3344 N N . LEU B 2 55 ? 121.941 137.192 146.504 1.00 66.15 55 LEU E N 1
ATOM 3345 C CA . LEU B 2 55 ? 122.834 136.703 147.547 1.00 66.15 55 LEU E CA 1
ATOM 3346 C C . LEU B 2 55 ? 123.379 137.838 148.403 1.00 66.15 55 LEU E C 1
ATOM 3347 O O . LEU B 2 55 ? 123.604 137.649 149.604 1.00 66.15 55 LEU E O 1
ATOM 3352 N N 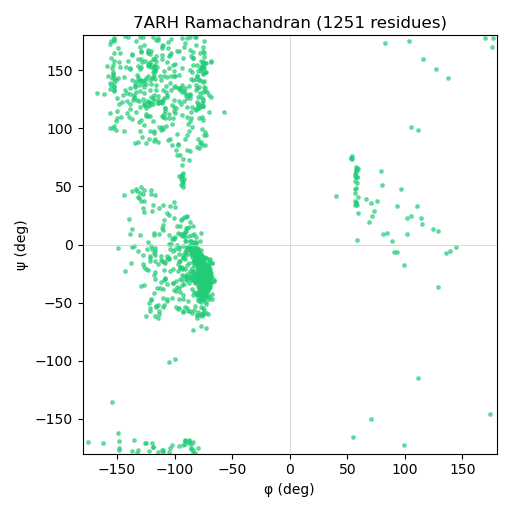. ASN B 2 56 ? 123.593 139.014 147.814 1.00 69.48 56 ASN E N 1
ATOM 3353 C CA . ASN B 2 56 ? 124.112 140.156 148.554 1.00 69.48 56 ASN E CA 1
ATOM 3354 C C . ASN B 2 56 ? 123.046 140.870 149.373 1.00 69.48 56 ASN E C 1
ATOM 3355 O O . ASN B 2 56 ? 123.386 141.766 150.153 1.00 69.48 56 ASN E O 1
ATOM 3360 N N . ASN B 2 57 ? 121.773 140.500 149.220 1.00 75.20 57 ASN E N 1
ATOM 3361 C CA . ASN B 2 57 ? 120.688 141.130 149.956 1.00 75.20 57 ASN E CA 1
ATOM 3362 C C . ASN B 2 57 ? 119.947 140.190 150.895 1.00 75.20 57 ASN E C 1
ATOM 3363 O O . ASN B 2 57 ? 119.341 140.669 151.859 1.00 75.20 57 ASN E O 1
ATOM 3368 N N . ARG B 2 58 ? 119.977 138.879 150.651 1.00 72.92 58 ARG E N 1
ATOM 3369 C CA . ARG B 2 58 ? 119.263 137.922 151.481 1.00 72.92 58 ARG E CA 1
ATOM 3370 C C . ARG B 2 58 ? 120.156 136.869 152.120 1.00 72.92 58 ARG E C 1
ATOM 3371 O O . ARG B 2 58 ? 119.685 136.146 153.006 1.00 72.92 58 ARG E O 1
ATOM 3379 N N . ILE B 2 59 ? 121.418 136.757 151.707 1.00 71.19 59 ILE E N 1
ATOM 3380 C CA . ILE B 2 59 ? 122.344 135.765 152.239 1.00 71.19 59 ILE E CA 1
ATOM 3381 C C . ILE B 2 59 ? 123.574 136.423 152.853 1.00 71.19 59 ILE E C 1
ATOM 3382 O O . ILE B 2 59 ? 123.900 136.189 154.020 1.00 71.19 59 ILE E O 1
ATOM 3387 N N . LEU B 2 60 ? 124.265 137.264 152.082 1.00 76.58 60 LEU E N 1
ATOM 3388 C CA . LEU B 2 60 ? 125.486 137.892 152.575 1.00 76.58 60 LEU E CA 1
ATOM 3389 C C . LEU B 2 60 ? 125.197 139.037 153.539 1.00 76.58 60 LEU E C 1
ATOM 3390 O O . LEU B 2 60 ? 126.045 139.365 154.376 1.00 76.58 60 LEU E O 1
ATOM 3395 N N . ALA B 2 61 ? 124.016 139.645 153.447 1.00 80.58 61 ALA E N 1
ATOM 3396 C CA . ALA B 2 61 ? 123.675 140.788 154.284 1.00 80.58 61 ALA E CA 1
ATOM 3397 C C . ALA B 2 61 ? 123.020 140.397 155.603 1.00 80.58 61 ALA E C 1
ATOM 3398 O O . ALA B 2 61 ? 122.720 141.285 156.408 1.00 80.58 61 ALA E O 1
ATOM 3400 N N . VAL B 2 62 ? 122.790 139.108 155.849 1.00 81.99 62 VAL E N 1
ATOM 3401 C CA . VAL B 2 62 ? 122.112 138.665 157.064 1.00 81.99 62 VAL E CA 1
ATOM 3402 C C . VAL B 2 62 ? 123.024 137.909 158.019 1.00 81.99 62 VAL E C 1
ATOM 3403 O O . VAL B 2 62 ? 122.635 137.699 159.180 1.00 81.99 62 VAL E O 1
ATOM 3407 N N . VAL B 2 63 ? 124.210 137.495 157.585 1.00 82.58 63 VAL E N 1
ATOM 3408 C CA . VAL B 2 63 ? 125.134 136.776 158.460 1.00 82.58 63 VAL E CA 1
ATOM 3409 C C . VAL B 2 63 ? 126.421 137.585 158.595 1.00 82.58 63 VAL E C 1
ATOM 3410 O O . VAL B 2 63 ? 126.788 138.321 157.668 1.00 82.58 63 VAL E O 1
ATOM 3414 N N . PRO B 2 64 ? 127.115 137.515 159.728 1.00 87.72 64 PRO E N 1
ATOM 3415 C CA . PRO B 2 64 ? 128.411 138.187 159.840 1.00 87.72 64 PRO E CA 1
ATOM 3416 C C . PRO B 2 64 ? 129.496 137.436 159.082 1.00 87.72 64 PRO E C 1
ATOM 3417 O O . PRO B 2 64 ? 129.444 136.219 158.898 1.00 87.72 64 PRO E O 1
ATOM 3421 N N . HIS B 2 65 ? 130.497 138.198 158.640 1.00 93.12 65 HIS E N 1
ATOM 3422 C CA . HIS B 2 65 ? 131.581 137.623 157.851 1.00 93.12 65 HIS E CA 1
ATOM 3423 C C . HIS B 2 65 ? 132.611 136.937 158.742 1.00 93.12 65 HIS E C 1
ATOM 3424 O O . HIS B 2 65 ? 132.848 135.731 158.622 1.00 93.12 65 HIS E O 1
ATOM 3431 N N . GLY B 2 66 ? 133.232 137.693 159.644 1.00 99.82 66 GLY E N 1
ATOM 3432 C CA . GLY B 2 66 ? 134.237 137.156 160.543 1.00 99.82 66 GLY E CA 1
ATOM 3433 C C . GLY B 2 66 ? 133.641 136.865 161.910 1.00 99.82 66 GLY E C 1
ATOM 3434 O O . GLY B 2 66 ? 132.878 137.668 162.451 1.00 99.82 66 GLY E O 1
ATOM 3435 N N . GLU B 2 67 ? 134.000 135.706 162.455 1.00 105.02 67 GLU E N 1
ATOM 3436 C CA . GLU B 2 67 ? 133.521 135.264 163.759 1.00 105.02 67 GLU E CA 1
ATOM 3437 C C . GLU B 2 67 ? 134.720 134.939 164.637 1.00 105.02 67 GLU E C 1
ATOM 3438 O O . GLU B 2 67 ? 135.523 134.064 164.297 1.00 105.02 67 GLU E O 1
ATOM 3444 N N . ILE B 2 68 ? 134.839 135.641 165.761 1.00 108.20 68 ILE E N 1
ATOM 3445 C CA . ILE B 2 68 ? 135.909 135.420 166.729 1.00 108.20 68 ILE E CA 1
ATOM 3446 C C . ILE B 2 68 ? 135.240 135.010 168.035 1.00 108.20 68 ILE E C 1
ATOM 3447 O O . ILE B 2 68 ? 134.638 135.842 168.724 1.00 108.20 68 ILE E O 1
ATOM 3452 N N . GLU B 2 69 ? 135.342 133.730 168.380 1.00 115.01 69 GLU E N 1
ATOM 3453 C CA . GLU B 2 69 ? 134.720 133.188 169.576 1.00 115.01 69 GLU E CA 1
ATOM 3454 C C . GLU B 2 69 ? 135.774 132.941 170.653 1.00 115.01 69 GLU E C 1
ATOM 3455 O O . GLU B 2 69 ? 136.963 133.212 170.476 1.00 115.01 69 GLU E O 1
ATOM 3461 N N . ALA B 2 70 ? 135.324 132.416 171.789 1.00 118.38 70 ALA E N 1
ATOM 3462 C CA . ALA B 2 70 ? 136.192 132.078 172.907 1.00 118.38 70 ALA E CA 1
ATOM 3463 C C . ALA B 2 70 ? 136.299 130.565 173.035 1.00 118.38 70 ALA E C 1
ATOM 3464 O O . ALA B 2 70 ? 135.331 129.841 172.783 1.00 118.38 70 ALA E O 1
ATOM 3466 N N . VAL B 2 71 ? 137.477 130.091 173.430 1.00 119.09 71 VAL E N 1
ATOM 3467 C CA . VAL B 2 71 ? 137.732 128.641 173.525 1.00 119.09 71 VAL E CA 1
ATOM 3468 C C . VAL B 2 71 ? 137.333 128.213 174.935 1.00 119.09 71 VAL E C 1
ATOM 3469 O O . VAL B 2 71 ? 138.156 128.039 175.841 1.00 119.09 71 VAL E O 1
ATOM 3473 N N . ASP B 2 72 ? 136.019 128.002 175.109 1.00 122.46 72 ASP E N 1
ATOM 3474 C CA . ASP B 2 72 ? 135.391 127.452 176.322 1.00 122.46 72 ASP E CA 1
ATOM 3475 C C . ASP B 2 72 ? 135.724 128.256 177.580 1.00 122.46 72 ASP E C 1
ATOM 3476 O O . ASP B 2 72 ? 135.919 127.690 178.658 1.00 122.46 72 ASP E O 1
ATOM 3481 N N . GLN B 2 73 ? 135.807 129.581 177.453 1.00 124.95 73 GLN E N 1
ATOM 3482 C CA . GLN B 2 73 ? 136.179 130.440 178.566 1.00 124.95 73 GLN E CA 1
ATOM 3483 C C . GLN B 2 73 ? 135.318 131.694 178.564 1.00 124.95 73 GLN E C 1
ATOM 3484 O O . GLN B 2 73 ? 135.110 132.302 177.503 1.00 124.95 73 GLN E O 1
ATOM 3490 N N . PRO B 2 74 ? 134.798 132.100 179.723 1.00 125.99 74 PRO E N 1
ATOM 3491 C CA . PRO B 2 74 ? 134.056 133.367 179.793 1.00 125.99 74 PRO E CA 1
ATOM 3492 C C . PRO B 2 74 ? 135.010 134.551 179.716 1.00 125.99 74 PRO E C 1
ATOM 3493 O O . PRO B 2 74 ? 136.024 134.597 180.415 1.00 125.99 74 PRO E O 1
ATOM 3497 N N . TRP B 2 75 ? 134.676 135.511 178.857 1.00 122.00 75 TRP E N 1
ATOM 3498 C CA . TRP B 2 75 ? 135.519 136.680 178.628 1.00 122.00 75 TRP E CA 1
ATOM 3499 C C . TRP B 2 75 ? 135.184 137.746 179.665 1.00 122.00 75 TRP E C 1
ATOM 3500 O O . TRP B 2 75 ? 134.116 138.365 179.608 1.00 122.00 75 TRP E O 1
ATOM 3511 N N . THR B 2 76 ? 136.098 137.961 180.610 1.00 125.62 76 THR E N 1
ATOM 3512 C CA . THR B 2 76 ? 135.934 138.989 181.627 1.00 125.62 76 THR E CA 1
ATOM 3513 C C . THR B 2 76 ? 136.528 140.329 181.218 1.00 125.62 76 THR E C 1
ATOM 3514 O O . THR B 2 76 ? 136.352 141.315 181.942 1.00 125.62 76 THR E O 1
ATOM 3518 N N . ASN B 2 77 ? 137.222 140.390 180.084 1.00 122.70 77 ASN E N 1
ATOM 3519 C CA . ASN B 2 77 ? 137.843 141.612 179.583 1.00 122.70 77 ASN E CA 1
ATOM 3520 C C . ASN B 2 77 ? 137.522 141.797 178.106 1.00 122.70 77 ASN E C 1
ATOM 3521 O O . ASN B 2 77 ? 138.388 142.103 177.284 1.00 122.70 77 ASN E O 1
ATOM 3526 N N . TRP B 2 78 ? 136.250 141.610 177.751 1.00 119.87 78 TRP E N 1
ATOM 3527 C CA . TRP B 2 78 ? 135.814 141.758 176.368 1.00 119.87 78 TRP E CA 1
ATOM 3528 C C . TRP B 2 78 ? 135.564 143.207 175.973 1.00 119.87 78 TRP E C 1
ATOM 3529 O O . TRP B 2 78 ? 135.304 143.471 174.794 1.00 119.87 78 TRP E O 1
ATOM 3540 N N . GLN B 2 79 ? 135.631 144.145 176.920 1.00 118.87 79 GLN E N 1
ATOM 3541 C CA . GLN B 2 79 ? 135.405 145.549 176.595 1.00 118.87 79 GLN E CA 1
ATOM 3542 C C . GLN B 2 79 ? 136.595 146.153 175.858 1.00 118.87 79 GLN E C 1
ATOM 3543 O O . GLN B 2 79 ? 136.413 146.956 174.937 1.00 118.87 79 GLN E O 1
ATOM 3549 N N . GLU B 2 80 ? 137.816 145.781 176.248 1.00 120.98 80 GLU E N 1
ATOM 3550 C CA . GLU B 2 80 ? 139.005 146.283 175.572 1.00 120.98 80 GLU E CA 1
ATOM 3551 C C . GLU B 2 80 ? 139.257 145.592 174.239 1.00 120.98 80 GLU E C 1
ATOM 3552 O O . GLU B 2 80 ? 140.000 146.127 173.410 1.00 120.98 80 GLU E O 1
ATOM 3558 N N . ALA B 2 81 ? 138.658 144.421 174.015 1.00 118.36 81 ALA E N 1
ATOM 3559 C CA . ALA B 2 81 ? 138.821 143.717 172.750 1.00 118.36 81 ALA E CA 1
ATOM 3560 C C . ALA B 2 81 ? 137.997 144.330 171.627 1.00 118.36 81 ALA E C 1
ATOM 3561 O O . ALA B 2 81 ? 138.307 144.100 170.453 1.00 118.36 81 ALA E O 1
ATOM 3563 N N . LEU B 2 82 ? 136.957 145.099 171.958 1.00 115.63 82 LEU E N 1
ATOM 3564 C CA . LEU B 2 82 ? 136.145 145.740 170.931 1.00 115.63 82 LEU E CA 1
ATOM 3565 C C . LEU B 2 82 ? 136.851 146.951 170.334 1.00 115.63 82 LEU E C 1
ATOM 3566 O O . LEU B 2 82 ? 136.582 147.316 169.184 1.00 115.63 82 LEU E O 1
ATOM 3571 N N . ASP B 2 83 ? 137.753 147.580 171.089 1.00 117.84 83 ASP E N 1
ATOM 3572 C CA . ASP B 2 83 ? 138.488 148.728 170.571 1.00 117.84 83 ASP E CA 1
ATOM 3573 C C . ASP B 2 83 ? 139.603 148.312 169.620 1.00 117.84 83 ASP E C 1
ATOM 3574 O O . ASP B 2 83 ? 139.930 149.061 168.693 1.00 117.84 83 ASP E O 1
ATOM 3579 N N . HIS B 2 84 ? 140.192 147.133 169.829 1.00 118.98 84 HIS E N 1
ATOM 3580 C CA . HIS B 2 84 ? 141.276 146.675 168.968 1.00 118.98 84 HIS E CA 1
ATOM 3581 C C . HIS B 2 84 ? 140.771 146.193 167.614 1.00 118.98 84 HIS E C 1
ATOM 3582 O O . HIS B 2 84 ? 141.467 146.355 166.606 1.00 118.98 84 HIS E O 1
ATOM 3589 N N . VAL B 2 85 ? 139.574 145.604 167.568 1.00 115.07 85 VAL E N 1
ATOM 3590 C CA . VAL B 2 85 ? 139.033 145.116 166.304 1.00 115.07 85 VAL E CA 1
ATOM 3591 C C . VAL B 2 85 ? 138.426 146.255 165.486 1.00 115.07 85 VAL E C 1
ATOM 3592 O O . VAL B 2 85 ? 138.372 146.170 164.251 1.00 115.07 85 VAL E O 1
ATOM 3596 N N . GLN B 2 86 ? 138.024 147.351 166.136 1.00 110.44 86 GLN E N 1
ATOM 3597 C CA . GLN B 2 86 ? 137.401 148.459 165.418 1.00 110.44 86 GLN E CA 1
ATOM 3598 C C . GLN B 2 86 ? 138.421 149.268 164.624 1.00 110.44 86 GLN E C 1
ATOM 3599 O O . GLN B 2 86 ? 138.081 149.833 163.578 1.00 110.44 86 GLN E O 1
ATOM 3605 N N . LYS B 2 87 ? 139.666 149.332 165.092 1.00 116.70 87 LYS E N 1
ATOM 3606 C CA . LYS B 2 87 ? 140.711 150.098 164.427 1.00 116.70 87 LYS E CA 1
ATOM 3607 C C . LYS B 2 87 ? 141.480 149.286 163.391 1.00 116.70 87 LYS E C 1
ATOM 3608 O O . LYS B 2 87 ? 142.548 149.722 162.950 1.00 116.70 87 LYS E O 1
ATOM 3614 N N . VAL B 2 88 ? 140.970 148.127 162.997 1.00 116.68 88 VAL E N 1
ATOM 3615 C CA . VAL B 2 88 ? 141.629 147.316 161.971 1.00 116.68 88 VAL E CA 1
ATOM 3616 C C . VAL B 2 88 ? 141.327 147.919 160.602 1.00 116.68 88 VAL E C 1
ATOM 3617 O O . VAL B 2 88 ? 140.154 148.199 160.304 1.00 116.68 88 VAL E O 1
ATOM 3621 N N . PRO B 2 89 ? 142.339 148.142 159.752 1.00 118.43 89 PRO E N 1
ATOM 3622 C CA . PRO B 2 89 ? 142.079 148.726 158.428 1.00 118.43 89 PRO E CA 1
ATOM 3623 C C . PRO B 2 89 ? 141.422 147.746 157.468 1.00 118.43 89 PRO E C 1
ATOM 3624 O O . PRO B 2 89 ? 142.100 147.081 156.677 1.00 118.43 89 PRO E O 1
ATOM 3628 N N . GLY B 2 90 ? 140.096 147.654 157.529 1.00 116.32 90 GLY E N 1
ATOM 3629 C CA . GLY B 2 90 ? 139.359 146.730 156.690 1.00 116.32 90 GLY E CA 1
ATOM 3630 C C . GLY B 2 90 ? 138.152 146.123 157.375 1.00 116.32 90 GLY E C 1
ATOM 3631 O O . GLY B 2 90 ? 137.413 145.342 156.768 1.00 116.32 90 GLY E O 1
ATOM 3632 N N . ILE B 2 91 ? 137.941 146.474 158.640 1.00 109.31 91 ILE E N 1
ATOM 3633 C CA . ILE B 2 91 ? 136.778 146.037 159.405 1.00 109.31 91 ILE E CA 1
ATOM 3634 C C . ILE B 2 91 ? 135.892 147.253 159.639 1.00 109.31 91 ILE E C 1
ATOM 3635 O O . ILE B 2 91 ? 136.337 148.252 160.218 1.00 109.31 91 ILE E O 1
ATOM 3640 N N . ALA B 2 92 ? 134.640 147.169 159.188 1.00 103.55 92 ALA E N 1
ATOM 3641 C CA . ALA B 2 92 ? 133.735 148.311 159.273 1.00 103.55 92 ALA E CA 1
ATOM 3642 C C . ALA B 2 92 ? 133.199 148.498 160.688 1.00 103.55 92 ALA E C 1
ATOM 3643 O O . ALA B 2 92 ? 133.429 149.536 161.319 1.00 103.55 92 ALA E O 1
ATOM 3645 N N . ALA B 2 93 ? 132.482 147.503 161.204 1.00 101.00 93 ALA E N 1
ATOM 3646 C CA . ALA B 2 93 ? 131.863 147.582 162.519 1.00 101.00 93 ALA E CA 1
ATOM 3647 C C . ALA B 2 93 ? 132.137 146.295 163.288 1.00 101.00 93 ALA E C 1
ATOM 3648 O O . ALA B 2 93 ? 132.714 145.338 162.763 1.00 101.00 93 ALA E O 1
ATOM 3650 N N . ALA B 2 94 ? 131.714 146.279 164.550 1.00 99.47 94 ALA E N 1
ATOM 3651 C CA . ALA B 2 94 ? 131.882 145.120 165.414 1.00 99.47 94 ALA E CA 1
ATOM 3652 C C . ALA B 2 94 ? 130.782 145.125 166.464 1.00 99.47 94 ALA E C 1
ATOM 3653 O O . ALA B 2 94 ? 130.388 146.187 166.953 1.00 99.47 94 ALA E O 1
ATOM 3655 N N . ALA B 2 95 ? 130.290 143.932 166.805 1.00 99.02 95 ALA E N 1
ATOM 3656 C CA . ALA B 2 95 ? 129.224 143.793 167.781 1.00 99.02 95 ALA E CA 1
ATOM 3657 C C . ALA B 2 95 ? 129.325 142.427 168.447 1.00 99.02 95 ALA E C 1
ATOM 3658 O O . ALA B 2 95 ? 129.538 141.426 167.745 1.00 99.02 95 ALA E O 1
ATOM 3660 N N . PRO B 2 96 ? 129.184 142.349 169.767 1.00 101.21 96 PRO E N 1
ATOM 3661 C CA . PRO B 2 96 ? 129.243 141.051 170.443 1.00 101.21 96 PRO E CA 1
ATOM 3662 C C . PRO B 2 96 ? 127.951 140.266 170.271 1.00 101.21 96 PRO E C 1
ATOM 3663 O O . PRO B 2 96 ? 126.882 140.815 169.996 1.00 101.21 96 PRO E O 1
ATOM 3667 N N . TYR B 2 97 ? 128.071 138.951 170.445 1.00 101.41 97 TYR E N 1
ATOM 3668 C CA . TYR B 2 97 ? 126.928 138.058 170.328 1.00 101.41 97 TYR E CA 1
ATOM 3669 C C . TYR B 2 97 ? 127.171 136.822 171.182 1.00 101.41 97 TYR E C 1
ATOM 3670 O O . TYR B 2 97 ? 128.313 136.395 171.374 1.00 101.41 97 TYR E O 1
ATOM 3679 N N . ILE B 2 98 ? 126.082 136.259 171.701 1.00 104.10 98 ILE E N 1
ATOM 3680 C CA . ILE B 2 98 ? 126.121 135.073 172.549 1.00 104.10 98 ILE E CA 1
ATOM 3681 C C . ILE B 2 98 ? 125.330 133.969 171.862 1.00 104.10 98 ILE E C 1
ATOM 3682 O O . ILE B 2 98 ? 124.162 134.164 171.507 1.00 104.10 98 ILE E O 1
ATOM 3687 N N . ASN B 2 99 ? 125.964 132.813 171.678 1.00 103.56 99 ASN E N 1
ATOM 3688 C CA . ASN B 2 99 ? 125.324 131.670 171.041 1.00 103.56 99 ASN E CA 1
ATOM 3689 C C . ASN B 2 99 ? 124.610 130.823 172.086 1.00 103.56 99 ASN E C 1
ATOM 3690 O O . ASN B 2 99 ? 125.204 130.444 173.101 1.00 103.56 99 ASN E O 1
ATOM 3695 N N . PHE B 2 100 ? 123.338 130.527 171.832 1.00 108.11 100 PHE E N 1
ATOM 3696 C CA . PHE B 2 100 ? 122.525 129.688 172.703 1.00 108.11 100 PHE E CA 1
ATOM 3697 C C . PHE B 2 100 ? 121.989 128.519 171.890 1.00 108.11 100 PHE E C 1
ATOM 3698 O O . PHE B 2 100 ? 121.260 128.722 170.913 1.00 108.11 100 PHE E O 1
ATOM 3706 N N . THR B 2 101 ? 122.348 127.301 172.293 1.00 108.80 101 THR E N 1
ATOM 3707 C CA . THR B 2 101 ? 121.897 126.090 171.609 1.00 108.80 101 THR E CA 1
ATOM 3708 C C . THR B 2 101 ? 120.715 125.517 172.385 1.00 108.80 101 THR E C 1
ATOM 3709 O O . THR B 2 101 ? 120.843 124.591 173.187 1.00 108.80 101 THR E O 1
ATOM 3713 N N . GLY B 2 102 ? 119.536 126.092 172.134 1.00 111.51 102 GLY E N 1
ATOM 3714 C CA . GLY B 2 102 ? 118.308 125.649 172.751 1.00 111.51 102 GLY E CA 1
ATOM 3715 C C . GLY B 2 102 ? 117.271 125.277 171.701 1.00 111.51 102 GLY E C 1
ATOM 3716 O O . GLY B 2 102 ? 117.420 125.570 170.510 1.00 111.51 102 GLY E O 1
ATOM 3717 N N . LEU B 2 103 ? 116.209 124.623 172.164 1.00 118.12 103 LEU E N 1
ATOM 3718 C CA . LEU B 2 103 ? 115.122 124.183 171.304 1.00 118.12 103 LEU E CA 1
ATOM 3719 C C . LEU B 2 103 ? 113.800 124.698 171.856 1.00 118.12 103 LEU E C 1
ATOM 3720 O O . LEU B 2 103 ? 113.731 125.252 172.956 1.00 118.12 103 LEU E O 1
ATOM 3725 N N . VAL B 2 104 ? 112.741 124.512 171.073 1.00 124.36 104 VAL E N 1
ATOM 3726 C CA . VAL B 2 104 ? 111.397 124.943 171.441 1.00 124.36 104 VAL E CA 1
ATOM 3727 C C . VAL B 2 104 ? 110.519 123.699 171.567 1.00 124.36 104 VAL E C 1
ATOM 3728 O O . VAL B 2 104 ? 110.646 122.754 170.776 1.00 124.36 104 VAL E O 1
ATOM 3732 N N . GLU B 2 105 ? 109.692 123.663 172.611 1.00 131.37 105 GLU E N 1
ATOM 3733 C CA . GLU B 2 105 ? 108.771 122.560 172.875 1.00 131.37 105 GLU E CA 1
ATOM 3734 C C . GLU B 2 105 ? 107.398 123.160 173.163 1.00 131.37 105 GLU E C 1
ATOM 3735 O O . GLU B 2 105 ? 107.052 123.421 174.318 1.00 131.37 105 GLU E O 1
ATOM 3741 N N . SER B 2 106 ? 106.614 123.379 172.109 1.00 133.57 106 SER E N 1
ATOM 3742 C CA . SER B 2 106 ? 105.281 123.959 172.255 1.00 133.57 106 SER E CA 1
ATOM 3743 C C . SER B 2 106 ? 104.398 123.418 171.140 1.00 133.57 106 SER E C 1
ATOM 3744 O O . SER B 2 106 ? 104.569 123.792 169.976 1.00 133.57 106 SER E O 1
ATOM 3747 N N . GLY B 2 107 ? 103.458 122.551 171.495 1.00 135.75 107 GLY E N 1
ATOM 3748 C CA . GLY B 2 107 ? 102.543 121.975 170.534 1.00 135.75 107 GLY E CA 1
ATOM 3749 C C . GLY B 2 107 ? 102.853 120.561 170.094 1.00 135.75 107 GLY E C 1
ATOM 3750 O O . GLY B 2 107 ? 102.411 120.173 169.005 1.00 135.75 107 GLY E O 1
ATOM 3751 N N . ALA B 2 108 ? 103.596 119.794 170.908 1.00 137.12 108 ALA E N 1
ATOM 3752 C CA . ALA B 2 108 ? 103.977 118.397 170.645 1.00 137.12 108 ALA E CA 1
ATOM 3753 C C . ALA B 2 108 ? 104.724 118.249 169.318 1.00 137.12 108 ALA E C 1
ATOM 3754 O O . ALA B 2 108 ? 104.351 117.458 168.449 1.00 137.12 108 ALA E O 1
ATOM 3756 N N . ASN B 2 109 ? 105.796 119.026 169.169 1.00 133.77 109 ASN E N 1
ATOM 3757 C CA . ASN B 2 109 ? 106.619 119.004 167.969 1.00 133.77 109 ASN E CA 1
ATOM 3758 C C . ASN B 2 109 ? 108.081 119.128 168.376 1.00 133.77 109 ASN E C 1
ATOM 3759 O O . ASN B 2 109 ? 108.411 119.246 169.560 1.00 133.77 109 ASN E O 1
ATOM 3764 N N . LEU B 2 110 ? 108.966 119.101 167.381 1.00 124.30 110 LEU E N 1
ATOM 3765 C CA . LEU B 2 110 ? 110.401 119.198 167.631 1.00 124.30 110 LEU E CA 1
ATOM 3766 C C . LEU B 2 110 ? 111.041 119.874 166.426 1.00 124.30 110 LEU E C 1
ATOM 3767 O O . LEU B 2 110 ? 111.013 119.327 165.319 1.00 124.30 110 LEU E O 1
ATOM 3772 N N . ARG B 2 111 ? 111.601 121.063 166.640 1.00 121.37 111 ARG E N 1
ATOM 3773 C CA . ARG B 2 111 ? 112.245 121.834 165.586 1.00 121.37 111 ARG E CA 1
ATOM 3774 C C . ARG B 2 111 ? 113.610 122.308 166.063 1.00 121.37 111 ARG E C 1
ATOM 3775 O O . ARG B 2 111 ? 113.786 122.637 167.240 1.00 121.37 111 ARG E O 1
ATOM 3783 N N . ALA B 2 112 ? 114.571 122.340 165.143 1.00 120.30 112 ALA E N 1
ATOM 3784 C CA . ALA B 2 112 ? 115.928 122.786 165.445 1.00 120.30 112 ALA E CA 1
ATOM 3785 C C . ALA B 2 112 ? 116.009 124.293 165.228 1.00 120.30 112 ALA E C 1
ATOM 3786 O O . ALA B 2 112 ? 115.955 124.768 164.089 1.00 120.30 112 ALA E O 1
ATOM 3788 N N . ILE B 2 113 ? 116.143 125.043 166.319 1.00 113.21 113 ILE E N 1
ATOM 3789 C CA . ILE B 2 113 ? 116.216 126.498 166.280 1.00 113.21 113 ILE E CA 1
ATOM 3790 C C . ILE B 2 113 ? 117.563 126.925 166.857 1.00 113.21 113 ILE E C 1
ATOM 3791 O O . ILE B 2 113 ? 118.105 126.265 167.751 1.00 113.21 113 ILE E O 1
ATOM 3796 N N . GLN B 2 114 ? 118.135 127.989 166.297 1.00 110.76 114 GLN E N 1
ATOM 3797 C CA . GLN B 2 114 ? 119.418 128.531 166.739 1.00 110.76 114 GLN E CA 1
ATOM 3798 C C . GLN B 2 114 ? 119.202 129.985 167.150 1.00 110.76 114 GLN E C 1
ATOM 3799 O O . GLN B 2 114 ? 119.178 130.881 166.300 1.00 110.76 114 GLN E O 1
ATOM 3805 N N . VAL B 2 115 ? 119.045 130.215 168.448 1.00 102.66 115 VAL E N 1
ATOM 3806 C CA . VAL B 2 115 ? 118.805 131.548 168.988 1.00 102.66 115 VAL E CA 1
ATOM 3807 C C . VAL B 2 115 ? 120.139 132.172 169.388 1.00 102.66 115 VAL E C 1
ATOM 3808 O O . VAL B 2 115 ? 121.021 131.502 169.941 1.00 102.66 115 VAL E O 1
ATOM 3812 N N . LYS B 2 116 ? 120.313 133.452 169.058 1.00 100.45 116 LYS E N 1
ATOM 3813 C CA . LYS B 2 116 ? 121.523 134.189 169.387 1.00 100.45 116 LYS E CA 1
ATOM 3814 C C . LYS B 2 116 ? 121.154 135.506 170.053 1.00 100.45 116 LYS E C 1
ATOM 3815 O O . LYS B 2 116 ? 120.086 136.071 169.802 1.00 100.45 116 LYS E O 1
ATOM 3821 N N . GLY B 2 117 ? 122.050 135.989 170.910 1.00 101.24 117 GLY E N 1
ATOM 3822 C CA . GLY B 2 117 ? 121.814 137.225 171.629 1.00 101.24 117 GLY E CA 1
ATOM 3823 C C . GLY B 2 117 ? 122.560 138.410 171.055 1.00 101.24 117 GLY E C 1
ATOM 3824 O O . GLY B 2 117 ? 123.768 138.552 171.266 1.00 101.24 117 GLY E O 1
ATOM 3825 N N . VAL B 2 118 ? 121.852 139.274 170.333 1.00 101.65 118 VAL E N 1
ATOM 3826 C CA . VAL B 2 118 ? 122.451 140.445 169.708 1.00 101.65 118 VAL E CA 1
ATOM 3827 C C . VAL B 2 118 ? 121.785 141.691 170.282 1.00 101.65 118 VAL E C 1
ATOM 3828 O O . VAL B 2 118 ? 120.651 141.647 170.772 1.00 101.65 118 VAL E O 1
ATOM 3832 N N . ASN B 2 119 ? 122.524 142.795 170.273 1.00 105.55 119 ASN E N 1
ATOM 3833 C CA . ASN B 2 119 ? 121.995 144.068 170.746 1.00 105.55 119 ASN E CA 1
ATOM 3834 C C . ASN B 2 119 ? 121.045 144.643 169.702 1.00 105.55 119 ASN E C 1
ATOM 3835 O O . ASN B 2 119 ? 121.447 144.816 168.546 1.00 105.55 119 ASN E O 1
ATOM 3840 N N . PRO B 2 120 ? 119.788 144.938 170.054 1.00 105.88 120 PRO E N 1
ATOM 3841 C CA . PRO B 2 120 ? 118.861 145.503 169.058 1.00 105.88 120 PRO E CA 1
ATOM 3842 C C . PRO B 2 120 ? 119.190 146.930 168.655 1.00 105.88 120 PRO E C 1
ATOM 3843 O O . PRO B 2 120 ? 118.750 147.367 167.584 1.00 105.88 120 PRO E O 1
ATOM 3847 N N . GLN B 2 121 ? 119.944 147.667 169.470 1.00 105.82 121 GLN E N 1
ATOM 3848 C CA . GLN B 2 121 ? 120.341 149.021 169.108 1.00 105.82 121 GLN E CA 1
ATOM 3849 C C . GLN B 2 121 ? 121.533 149.047 168.160 1.00 105.82 121 GLN E C 1
ATOM 3850 O O . GLN B 2 121 ? 121.719 150.039 167.448 1.00 105.82 121 GLN E O 1
ATOM 3856 N N . GLN B 2 122 ? 122.336 147.983 168.131 1.00 105.53 122 GLN E N 1
ATOM 3857 C CA . GLN B 2 122 ? 123.523 147.924 167.287 1.00 105.53 122 GLN E CA 1
ATOM 3858 C C . GLN B 2 122 ? 123.414 146.879 166.184 1.00 105.53 122 GLN E C 1
ATOM 3859 O O . GLN B 2 122 ? 124.410 146.611 165.501 1.00 105.53 122 GLN E O 1
ATOM 3865 N N . GLU B 2 123 ? 122.238 146.280 165.989 1.00 106.14 123 GLU E N 1
ATOM 3866 C CA . GLU B 2 123 ? 122.076 145.266 164.954 1.00 106.14 123 GLU E CA 1
ATOM 3867 C C . GLU B 2 123 ? 121.868 145.862 163.569 1.00 106.14 123 GLU E C 1
ATOM 3868 O O . GLU B 2 123 ? 121.996 145.140 162.574 1.00 106.14 123 GLU E O 1
ATOM 3874 N N . GLN B 2 124 ? 121.551 147.153 163.480 1.00 107.51 124 GLN E N 1
ATOM 3875 C CA . GLN B 2 124 ? 121.319 147.818 162.206 1.00 107.51 124 GLN E CA 1
ATOM 3876 C C . GLN B 2 124 ? 122.563 148.522 161.674 1.00 107.51 124 GLN E C 1
ATOM 3877 O O . GLN B 2 124 ? 122.451 149.363 160.775 1.00 107.51 124 GLN E O 1
ATOM 3883 N N . ARG B 2 125 ? 123.741 148.200 162.210 1.00 106.43 125 ARG E N 1
ATOM 3884 C CA . ARG B 2 125 ? 124.984 148.818 161.774 1.00 106.43 125 ARG E CA 1
ATOM 3885 C C . ARG B 2 125 ? 125.976 147.840 161.162 1.00 106.43 125 ARG E C 1
ATOM 3886 O O . ARG B 2 125 ? 126.989 148.284 160.610 1.00 106.43 125 ARG E O 1
ATOM 3894 N N . LEU B 2 126 ? 125.724 146.534 161.241 1.00 99.72 126 LEU E N 1
ATOM 3895 C CA . LEU B 2 126 ? 126.614 145.538 160.657 1.00 99.72 126 LEU E CA 1
ATOM 3896 C C . LEU B 2 126 ? 125.920 144.549 159.733 1.00 99.72 126 LEU E C 1
ATOM 3897 O O . LEU B 2 126 ? 126.612 143.881 158.954 1.00 99.72 126 LEU E O 1
ATOM 3902 N N . SER B 2 127 ? 124.596 144.429 159.785 1.00 94.86 127 SER E N 1
ATOM 3903 C CA . SER B 2 127 ? 123.875 143.495 158.934 1.00 94.86 127 SER E CA 1
ATOM 3904 C C . SER B 2 127 ? 122.464 144.016 158.709 1.00 94.86 127 SER E C 1
ATOM 3905 O O . SER B 2 127 ? 121.944 144.818 159.490 1.00 94.86 127 SER E O 1
ATOM 3908 N N . ALA B 2 128 ? 121.847 143.546 157.626 1.00 93.03 128 ALA E N 1
ATOM 3909 C CA . ALA B 2 128 ? 120.483 143.943 157.276 1.00 93.03 128 ALA E CA 1
ATOM 3910 C C . ALA B 2 128 ? 119.472 142.937 157.831 1.00 93.03 128 ALA E C 1
ATOM 3911 O O . ALA B 2 128 ? 118.663 142.350 157.113 1.00 93.03 128 ALA E O 1
ATOM 3913 N N . LEU B 2 129 ? 119.535 142.749 159.147 1.00 95.51 129 LEU E N 1
ATOM 3914 C CA . LEU B 2 129 ? 118.648 141.826 159.852 1.00 95.51 129 LEU E CA 1
ATOM 3915 C C . LEU B 2 129 ? 117.232 142.363 160.118 1.00 95.51 129 LEU E C 1
ATOM 3916 O O . LEU B 2 129 ? 116.279 141.631 159.820 1.00 95.51 129 LEU E O 1
ATOM 3921 N N . PRO B 2 130 ? 116.996 143.570 160.651 1.00 100.35 130 PRO E N 1
ATOM 3922 C CA . PRO B 2 130 ? 115.605 143.986 160.875 1.00 100.35 130 PRO E CA 1
ATOM 3923 C C . PRO B 2 130 ? 114.905 144.565 159.655 1.00 100.35 130 PRO E C 1
ATOM 3924 O O . PRO B 2 130 ? 113.801 145.098 159.799 1.00 100.35 130 PRO E O 1
ATOM 3928 N N . SER B 2 131 ? 115.500 144.483 158.467 1.00 97.09 131 SER E N 1
ATOM 3929 C CA . SER B 2 131 ? 114.880 144.979 157.247 1.00 97.09 131 SER E CA 1
ATOM 3930 C C . SER B 2 131 ? 114.051 143.917 156.534 1.00 97.09 131 SER E C 1
ATOM 3931 O O . SER B 2 131 ? 113.567 144.167 155.426 1.00 97.09 131 SER E O 1
ATOM 3934 N N . PHE B 2 132 ? 113.879 142.745 157.140 1.00 96.90 132 PHE E N 1
ATOM 3935 C CA . PHE B 2 132 ? 113.098 141.656 156.565 1.00 96.90 132 PHE E CA 1
ATOM 3936 C C . PHE B 2 132 ? 112.108 141.112 157.584 1.00 96.90 132 PHE E C 1
ATOM 3937 O O . PHE B 2 132 ? 111.886 139.902 157.681 1.00 96.90 132 PHE E O 1
ATOM 3945 N N . VAL B 2 133 ? 111.498 142.003 158.360 1.00 102.02 133 VAL E N 1
ATOM 3946 C CA . VAL B 2 133 ? 110.514 141.632 159.370 1.00 102.02 133 VAL E CA 1
ATOM 3947 C C . VAL B 2 133 ? 109.128 141.949 158.828 1.00 102.02 133 VAL E C 1
ATOM 3948 O O . VAL B 2 133 ? 108.893 143.044 158.302 1.00 102.02 133 VAL E O 1
ATOM 3952 N N . GLN B 2 134 ? 108.207 140.992 158.957 1.00 111.26 134 GLN E N 1
ATOM 3953 C CA . GLN B 2 134 ? 106.844 141.168 158.472 1.00 111.26 134 GLN E CA 1
ATOM 3954 C C . GLN B 2 134 ? 106.005 142.081 159.358 1.00 111.26 134 GLN E C 1
ATOM 3955 O O . GLN B 2 134 ? 104.909 142.476 158.946 1.00 111.26 134 GLN E O 1
ATOM 3961 N N . GLY B 2 135 ? 106.483 142.422 160.554 1.00 117.34 135 GLY E N 1
ATOM 3962 C CA . GLY B 2 135 ? 105.762 143.309 161.438 1.00 117.34 135 GLY E CA 1
ATOM 3963 C C . GLY B 2 135 ? 105.830 144.758 160.995 1.00 117.34 135 GLY E C 1
ATOM 3964 O O . GLY B 2 135 ? 106.508 145.125 160.035 1.00 117.34 135 GLY E O 1
ATOM 3965 N N . ASP B 2 136 ? 105.100 145.603 161.727 1.00 123.92 136 ASP E N 1
ATOM 3966 C CA . ASP B 2 136 ? 105.049 147.020 161.380 1.00 123.92 136 ASP E CA 1
ATOM 3967 C C . ASP B 2 136 ? 106.313 147.753 161.817 1.00 123.92 136 ASP E C 1
ATOM 3968 O O . ASP B 2 136 ? 106.757 148.690 161.144 1.00 123.92 136 ASP E O 1
ATOM 3973 N N . ALA B 2 137 ? 106.906 147.341 162.936 1.00 122.47 137 ALA E N 1
ATOM 3974 C CA . ALA B 2 137 ? 108.113 147.972 163.448 1.00 122.47 137 ALA E CA 1
ATOM 3975 C C . ALA B 2 137 ? 108.893 146.949 164.264 1.00 122.47 137 ALA E C 1
ATOM 3976 O O . ALA B 2 137 ? 108.442 145.821 164.482 1.00 122.47 137 ALA E O 1
ATOM 3978 N N . TRP B 2 138 ? 110.080 147.357 164.717 1.00 119.60 138 TRP E N 1
ATOM 3979 C CA . TRP B 2 138 ? 110.913 146.498 165.548 1.00 119.60 138 TRP E CA 1
ATOM 3980 C C . TRP B 2 138 ? 111.535 147.253 166.717 1.00 119.60 138 TRP E C 1
ATOM 3981 O O . TRP B 2 138 ? 112.442 146.717 167.366 1.00 119.60 138 TRP E O 1
ATOM 3992 N N . ARG B 2 139 ? 111.070 148.466 167.016 1.00 126.77 139 ARG E N 1
ATOM 3993 C CA . ARG B 2 139 ? 111.636 149.285 168.080 1.00 126.77 139 ARG E CA 1
ATOM 3994 C C . ARG B 2 139 ? 111.122 148.914 169.465 1.00 126.77 139 ARG E C 1
ATOM 3995 O O . ARG B 2 139 ? 111.511 149.560 170.443 1.00 126.77 139 ARG E O 1
ATOM 4003 N N . ASN B 2 140 ? 110.266 147.901 169.577 1.00 129.06 140 ASN E N 1
ATOM 4004 C CA . ASN B 2 140 ? 109.727 147.466 170.857 1.00 129.06 140 ASN E CA 1
ATOM 4005 C C . ASN B 2 140 ? 110.618 146.448 171.560 1.00 129.06 140 ASN E C 1
ATOM 4006 O O . ASN B 2 140 ? 110.212 145.891 172.585 1.00 129.06 140 ASN E O 1
ATOM 4011 N N . PHE B 2 141 ? 111.818 146.194 171.037 1.00 124.72 141 PHE E N 1
ATOM 4012 C CA . PHE B 2 141 ? 112.743 145.235 171.643 1.00 124.72 141 PHE E CA 1
ATOM 4013 C C . PHE B 2 141 ? 113.589 145.939 172.705 1.00 124.72 141 PHE E C 1
ATOM 4014 O O . PHE B 2 141 ? 114.780 146.208 172.536 1.00 124.72 141 PHE E O 1
ATOM 4022 N N . LYS B 2 142 ? 112.937 146.238 173.824 1.00 126.92 142 LYS E N 1
ATOM 4023 C CA . LYS B 2 142 ? 113.591 146.876 174.955 1.00 126.92 142 LYS E CA 1
ATOM 4024 C C . LYS B 2 142 ? 114.129 145.803 175.901 1.00 126.92 142 LYS E C 1
ATOM 4025 O O . LYS B 2 142 ? 114.168 144.614 175.572 1.00 126.92 142 LYS E O 1
ATOM 4031 N N . ALA B 2 143 ? 114.552 146.215 177.092 1.00 129.63 143 ALA E N 1
ATOM 4032 C CA . ALA B 2 143 ? 115.116 145.313 178.087 1.00 129.63 143 ALA E CA 1
ATOM 4033 C C . ALA B 2 143 ? 114.177 145.234 179.283 1.00 129.63 143 ALA E C 1
ATOM 4034 O O . ALA B 2 143 ? 113.858 146.260 179.894 1.00 129.63 143 ALA E O 1
ATOM 4036 N N . GLY B 2 144 ? 113.742 144.027 179.612 1.00 130.94 144 GLY E N 1
ATOM 4037 C CA . GLY B 2 144 ? 112.921 143.788 180.774 1.00 130.94 144 GLY E CA 1
ATOM 4038 C C . GLY B 2 144 ? 111.495 143.325 180.519 1.00 130.94 144 GLY E C 1
ATOM 4039 O O . GLY B 2 144 ? 110.645 143.505 181.401 1.00 130.94 144 GLY E O 1
ATOM 4040 N N . GLU B 2 145 ? 111.205 142.738 179.354 1.00 131.25 145 GLU E N 1
ATOM 4041 C CA . GLU B 2 145 ? 109.863 142.234 179.092 1.00 131.25 145 GLU E CA 1
ATOM 4042 C C . GLU B 2 145 ? 109.860 140.882 178.385 1.00 131.25 145 GLU E C 1
ATOM 4043 O O . GLU B 2 145 ? 108.784 140.430 177.968 1.00 131.25 145 GLU E O 1
ATOM 4049 N N . GLN B 2 146 ? 111.025 140.234 178.248 1.00 130.78 146 GLN E N 1
ATOM 4050 C CA . GLN B 2 146 ? 111.196 138.865 177.743 1.00 130.78 146 GLN E CA 1
ATOM 4051 C C . GLN B 2 146 ? 110.657 138.714 176.314 1.00 130.78 146 GLN E C 1
ATOM 4052 O O . GLN B 2 146 ? 109.693 137.994 176.046 1.00 130.78 146 GLN E O 1
ATOM 4058 N N . GLN B 2 147 ? 111.313 139.423 175.401 1.00 125.58 147 GLN E N 1
ATOM 4059 C CA . GLN B 2 147 ? 110.942 139.396 173.994 1.00 125.58 147 GLN E CA 1
ATOM 4060 C C . GLN B 2 147 ? 111.573 138.207 173.279 1.00 125.58 147 GLN E C 1
ATOM 4061 O O . GLN B 2 147 ? 112.618 137.691 173.684 1.00 125.58 147 GLN E O 1
ATOM 4067 N N . ILE B 2 148 ? 110.919 137.780 172.201 1.00 120.34 148 ILE E N 1
ATOM 4068 C CA . ILE B 2 148 ? 111.421 136.727 171.322 1.00 120.34 148 ILE E CA 1
ATOM 4069 C C . ILE B 2 148 ? 110.887 136.991 169.918 1.00 120.34 148 ILE E C 1
ATOM 4070 O O . ILE B 2 148 ? 109.760 137.468 169.744 1.00 120.34 148 ILE E O 1
ATOM 4075 N N . ILE B 2 149 ? 111.728 136.742 168.917 1.00 113.18 149 ILE E N 1
ATOM 4076 C CA . ILE B 2 149 ? 111.360 136.896 167.516 1.00 113.18 149 ILE E CA 1
ATOM 4077 C C . ILE B 2 149 ? 111.877 135.682 166.752 1.00 113.18 149 ILE E C 1
ATOM 4078 O O . ILE B 2 149 ? 113.056 135.327 166.858 1.00 113.18 149 ILE E O 1
ATOM 4083 N N . ILE B 2 150 ? 110.984 135.028 166.010 1.00 111.19 150 ILE E N 1
ATOM 4084 C CA . ILE B 2 150 ? 111.311 133.788 165.314 1.00 111.19 150 ILE E CA 1
ATOM 4085 C C . ILE B 2 150 ? 111.192 133.997 163.811 1.00 111.19 150 ILE E C 1
ATOM 4086 O O . ILE B 2 150 ? 110.799 135.075 163.351 1.00 111.19 150 ILE E O 1
ATOM 4091 N N . GLY B 2 151 ? 111.534 132.969 163.036 1.00 112.66 151 GLY E N 1
ATOM 4092 C CA . GLY B 2 151 ? 111.488 133.040 161.592 1.00 112.66 151 GLY E CA 1
ATOM 4093 C C . GLY B 2 151 ? 110.151 132.597 161.030 1.00 112.66 151 GLY E C 1
ATOM 4094 O O . GLY B 2 151 ? 109.177 132.368 161.749 1.00 112.66 151 GLY E O 1
ATOM 4095 N N . LYS B 2 152 ? 110.115 132.476 159.701 1.00 115.53 152 LYS E N 1
ATOM 4096 C CA . LYS B 2 152 ? 108.893 132.057 159.024 1.00 115.53 152 LYS E CA 1
ATOM 4097 C C . LYS B 2 152 ? 108.713 130.545 159.049 1.00 115.53 152 LYS E C 1
ATOM 4098 O O . LYS B 2 152 ? 107.576 130.061 159.099 1.00 115.53 152 LYS E O 1
ATOM 4104 N N . GLY B 2 153 ? 109.808 129.787 159.024 1.00 120.99 153 GLY E N 1
ATOM 4105 C CA . GLY B 2 153 ? 109.751 128.339 159.021 1.00 120.99 153 GLY E CA 1
ATOM 4106 C C . GLY B 2 153 ? 109.543 127.682 160.365 1.00 120.99 153 GLY E C 1
ATOM 4107 O O . GLY B 2 153 ? 109.603 126.453 160.458 1.00 120.99 153 GLY E O 1
ATOM 4108 N N . VAL B 2 154 ? 109.302 128.463 161.417 1.00 119.99 154 VAL E N 1
ATOM 4109 C CA . VAL B 2 154 ? 109.061 127.917 162.747 1.00 119.99 154 VAL E CA 1
ATOM 4110 C C . VAL B 2 154 ? 107.562 127.942 163.014 1.00 119.99 154 VAL E C 1
ATOM 4111 O O . VAL B 2 154 ? 107.021 127.054 163.684 1.00 119.99 154 VAL E O 1
ATOM 4115 N N . ALA B 2 155 ? 106.877 128.953 162.472 1.00 126.47 155 ALA E N 1
ATOM 4116 C CA . ALA B 2 155 ? 105.453 129.133 162.739 1.00 126.47 155 ALA E CA 1
ATOM 4117 C C . ALA B 2 155 ? 104.579 128.112 162.022 1.00 126.47 155 ALA E C 1
ATOM 4118 O O . ALA B 2 155 ? 103.409 127.957 162.387 1.00 126.47 155 ALA E O 1
ATOM 4120 N N . ASP B 2 156 ? 105.110 127.417 161.012 1.00 131.64 156 ASP E N 1
ATOM 4121 C CA . ASP B 2 156 ? 104.318 126.403 160.323 1.00 131.64 156 ASP E CA 1
ATOM 4122 C C . ASP B 2 156 ? 104.152 125.140 161.161 1.00 131.64 156 ASP E C 1
ATOM 4123 O O . ASP B 2 156 ? 103.145 124.435 161.025 1.00 131.64 156 ASP E O 1
ATOM 4128 N N . ALA B 2 157 ? 105.120 124.841 162.027 1.00 133.57 157 ALA E N 1
ATOM 4129 C CA . ALA B 2 157 ? 105.051 123.665 162.883 1.00 133.57 157 ALA E CA 1
ATOM 4130 C C . ALA B 2 157 ? 104.461 123.953 164.255 1.00 133.57 157 ALA E C 1
ATOM 4131 O O . ALA B 2 157 ? 103.901 123.041 164.873 1.00 133.57 157 ALA E O 1
ATOM 4133 N N . LEU B 2 158 ? 104.567 125.190 164.743 1.00 131.70 158 LEU E N 1
ATOM 4134 C CA . LEU B 2 158 ? 104.019 125.556 166.042 1.00 131.70 158 LEU E CA 1
ATOM 4135 C C . LEU B 2 158 ? 102.613 126.131 165.961 1.00 131.70 158 LEU E C 1
ATOM 4136 O O . LEU B 2 158 ? 101.904 126.114 166.975 1.00 131.70 158 LEU E O 1
ATOM 4141 N N . LYS B 2 159 ? 102.217 126.639 164.784 1.00 132.96 159 LYS E N 1
ATOM 4142 C CA . LYS B 2 159 ? 100.869 127.154 164.499 1.00 132.96 159 LYS E CA 1
ATOM 4143 C C . LYS B 2 159 ? 100.493 128.310 165.425 1.00 132.96 159 LYS E C 1
ATOM 4144 O O . LYS B 2 159 ? 99.361 128.404 165.905 1.00 132.96 159 LYS E O 1
ATOM 4150 N N . VAL B 2 160 ? 101.450 129.199 165.679 1.00 132.24 160 VAL E N 1
ATOM 4151 C CA . VAL B 2 160 ? 101.236 130.349 166.546 1.00 132.24 160 VAL E CA 1
ATOM 4152 C C . VAL B 2 160 ? 101.481 131.623 165.751 1.00 132.24 160 VAL E C 1
ATOM 4153 O O . VAL B 2 160 ? 102.248 131.641 164.782 1.00 132.24 160 VAL E O 1
ATOM 4157 N N . LYS B 2 161 ? 100.814 132.693 166.167 1.00 130.79 161 LYS E N 1
ATOM 4158 C CA . LYS B 2 161 ? 100.920 134.003 165.541 1.00 130.79 161 LYS E CA 1
ATOM 4159 C C . LYS B 2 161 ? 101.439 135.013 166.564 1.00 130.79 161 LYS E C 1
ATOM 4160 O O . LYS B 2 161 ? 101.870 134.649 167.662 1.00 130.79 161 LYS E O 1
ATOM 4166 N N . GLN B 2 162 ? 101.407 136.290 166.183 1.00 129.93 162 GLN E N 1
ATOM 4167 C CA . GLN B 2 162 ? 101.887 137.359 167.050 1.00 129.93 162 GLN E CA 1
ATOM 4168 C C . GLN B 2 162 ? 100.970 137.527 168.256 1.00 129.93 162 GLN E C 1
ATOM 4169 O O . GLN B 2 162 ? 99.754 137.687 168.110 1.00 129.93 162 GLN E O 1
ATOM 4175 N N . GLY B 2 163 ? 101.558 137.490 169.448 1.00 131.08 163 GLY E N 1
ATOM 4176 C CA . GLY B 2 163 ? 100.810 137.586 170.682 1.00 131.08 163 GLY E CA 1
ATOM 4177 C C . GLY B 2 163 ? 100.584 136.279 171.408 1.00 131.08 163 GLY E C 1
ATOM 4178 O O . GLY B 2 163 ? 99.812 136.256 172.373 1.00 131.08 163 GLY E O 1
ATOM 4179 N N . ASP B 2 164 ? 101.229 135.197 170.982 1.00 132.04 164 ASP E N 1
ATOM 4180 C CA . ASP B 2 164 ? 101.061 133.885 171.594 1.00 132.04 164 ASP E CA 1
ATOM 4181 C C . ASP B 2 164 ? 102.275 133.560 172.455 1.00 132.04 164 ASP E C 1
ATOM 4182 O O . ASP B 2 164 ? 103.413 133.833 172.060 1.00 132.04 164 ASP E O 1
ATOM 4187 N N . TRP B 2 165 ? 102.027 132.978 173.625 1.00 131.84 165 TRP E N 1
ATOM 4188 C CA . TRP B 2 165 ? 103.098 132.604 174.541 1.00 131.84 165 TRP E CA 1
ATOM 4189 C C . TRP B 2 165 ? 103.610 131.212 174.188 1.00 131.84 165 TRP E C 1
ATOM 4190 O O . TRP B 2 165 ? 102.829 130.257 174.116 1.00 131.84 165 TRP E O 1
ATOM 4201 N N . VAL B 2 166 ? 104.918 131.097 173.970 1.00 129.82 166 VAL E N 1
ATOM 4202 C CA . VAL B 2 166 ? 105.552 129.825 173.651 1.00 129.82 166 VAL E CA 1
ATOM 4203 C C . VAL B 2 166 ? 106.572 129.499 174.732 1.00 129.82 166 VAL E C 1
ATOM 4204 O O . VAL B 2 166 ? 107.038 130.380 175.463 1.00 129.82 166 VAL E O 1
ATOM 4208 N N . SER B 2 167 ? 106.917 128.218 174.831 1.00 128.22 167 SER E N 1
ATOM 4209 C CA . SER B 2 167 ? 107.869 127.725 175.819 1.00 128.22 167 SER E CA 1
ATOM 4210 C C . SER B 2 167 ? 109.041 127.075 175.097 1.00 128.22 167 SER E C 1
ATOM 4211 O O . SER B 2 167 ? 108.851 126.131 174.323 1.00 128.22 167 SER E O 1
ATOM 4214 N N . ILE B 2 168 ? 110.244 127.580 175.350 1.00 124.88 168 ILE E N 1
ATOM 4215 C CA . ILE B 2 168 ? 111.456 127.054 174.745 1.00 124.88 168 ILE E CA 1
ATOM 4216 C C . ILE B 2 168 ? 112.289 126.364 175.822 1.00 124.88 168 ILE E C 1
ATOM 4217 O O . ILE B 2 168 ? 112.019 126.475 177.019 1.00 124.88 168 ILE E O 1
ATOM 4222 N N . MET B 2 169 ? 113.314 125.641 175.381 1.00 121.86 169 MET E N 1
ATOM 4223 C CA . MET B 2 169 ? 114.223 124.933 176.274 1.00 121.86 169 MET E CA 1
ATOM 4224 C C . MET B 2 169 ? 115.501 125.748 176.427 1.00 121.86 169 MET E C 1
ATOM 4225 O O . MET B 2 169 ? 116.207 125.994 175.442 1.00 121.86 169 MET E O 1
ATOM 4230 N N . ILE B 2 170 ? 115.793 126.163 177.652 1.00 122.92 170 ILE E N 1
ATOM 4231 C CA . ILE B 2 170 ? 116.968 126.968 177.969 1.00 122.92 170 ILE E CA 1
ATOM 4232 C C . ILE B 2 170 ? 117.880 126.135 178.863 1.00 122.92 170 ILE E C 1
ATOM 4233 O O . ILE B 2 170 ? 117.449 125.695 179.937 1.00 122.92 170 ILE E O 1
ATOM 4238 N N . PRO B 2 171 ? 119.127 125.886 178.468 1.00 121.59 171 PRO E N 1
ATOM 4239 C CA . PRO B 2 171 ? 120.028 125.100 179.316 1.00 121.59 171 PRO E CA 1
ATOM 4240 C C . PRO B 2 171 ? 120.531 125.910 180.501 1.00 121.59 171 PRO E C 1
ATOM 4241 O O . PRO B 2 171 ? 120.551 127.143 180.491 1.00 121.59 171 PRO E O 1
ATOM 4245 N N . ASN B 2 172 ? 120.944 125.187 181.537 1.00 124.64 172 ASN E N 1
ATOM 4246 C CA . ASN B 2 172 ? 121.451 125.786 182.765 1.00 124.64 172 ASN E CA 1
ATOM 4247 C C . ASN B 2 172 ? 122.971 125.859 182.711 1.00 124.64 172 ASN E C 1
ATOM 4248 O O . ASN B 2 172 ? 123.632 124.880 182.350 1.00 124.64 172 ASN E O 1
ATOM 4253 N N . SER B 2 173 ? 123.518 127.019 183.072 1.00 129.72 173 SER E N 1
ATOM 4254 C CA . SER B 2 173 ? 124.967 127.224 183.085 1.00 129.72 173 SER E CA 1
ATOM 4255 C C . SER B 2 173 ? 125.511 126.925 184.483 1.00 129.72 173 SER E C 1
ATOM 4256 O O . SER B 2 173 ? 125.962 127.802 185.223 1.00 129.72 173 SER E O 1
ATOM 4259 N N . ASN B 2 174 ? 125.459 125.644 184.834 1.00 130.37 174 ASN E N 1
ATOM 4260 C CA . ASN B 2 174 ? 125.941 125.206 186.136 1.00 130.37 174 ASN E CA 1
ATOM 4261 C C . ASN B 2 174 ? 127.466 125.099 186.123 1.00 130.37 174 ASN E C 1
ATOM 4262 O O . ASN B 2 174 ? 128.049 124.675 185.122 1.00 130.37 174 ASN E O 1
ATOM 4267 N N . PRO B 2 175 ? 128.134 125.484 187.216 1.00 131.15 175 PRO E N 1
ATOM 4268 C CA . PRO B 2 175 ? 129.599 125.354 187.249 1.00 131.15 175 PRO E CA 1
ATOM 4269 C C . PRO B 2 175 ? 130.070 123.917 187.382 1.00 131.15 175 PRO E C 1
ATOM 4270 O O . PRO B 2 175 ? 131.169 123.592 186.914 1.00 131.15 175 PRO E O 1
ATOM 4274 N N . GLU B 2 176 ? 129.278 123.049 188.003 1.00 132.14 176 GLU E N 1
ATOM 4275 C CA . GLU B 2 176 ? 129.605 121.636 188.127 1.00 132.14 176 GLU E CA 1
ATOM 4276 C C . GLU B 2 176 ? 128.851 120.839 187.071 1.00 132.14 176 GLU E C 1
ATOM 4277 O O . GLU B 2 176 ? 127.716 121.171 186.719 1.00 132.14 176 GLU E O 1
ATOM 4283 N N . HIS B 2 177 ? 129.492 119.786 186.567 1.00 128.04 177 HIS E N 1
ATOM 4284 C CA . HIS B 2 177 ? 128.926 118.966 185.496 1.00 128.04 177 HIS E CA 1
ATOM 4285 C C . HIS B 2 177 ? 127.887 118.026 186.095 1.00 128.04 177 HIS E C 1
ATOM 4286 O O . HIS B 2 177 ? 128.180 116.886 186.458 1.00 128.04 177 HIS E O 1
ATOM 4293 N N . LYS B 2 178 ? 126.652 118.514 186.197 1.00 124.77 178 LYS E N 1
ATOM 4294 C CA . LYS B 2 178 ? 125.551 117.721 186.722 1.00 124.77 178 LYS E CA 1
ATOM 4295 C C . LYS B 2 178 ? 124.247 118.230 186.123 1.00 124.77 178 LYS E C 1
ATOM 4296 O O . LYS B 2 178 ? 124.183 119.323 185.555 1.00 124.77 178 LYS E O 1
ATOM 4302 N N . LEU B 2 179 ? 123.202 117.418 186.257 1.00 121.56 179 LEU E N 1
ATOM 4303 C CA . LEU B 2 179 ? 121.871 117.744 185.762 1.00 121.56 179 LEU E CA 1
ATOM 4304 C C . LEU B 2 179 ? 120.897 117.755 186.930 1.00 121.56 179 LEU E C 1
ATOM 4305 O O . LEU B 2 179 ? 120.820 116.781 187.686 1.00 121.56 179 LEU E O 1
ATOM 4310 N N . MET B 2 180 ? 120.157 118.854 187.076 1.00 128.60 180 MET E N 1
ATOM 4311 C CA . MET B 2 180 ? 119.191 118.999 188.156 1.00 128.60 180 MET E CA 1
ATOM 4312 C C . MET B 2 180 ? 117.756 119.058 187.646 1.00 128.60 180 MET E C 1
ATOM 4313 O O . MET B 2 180 ? 116.930 118.230 188.043 1.00 128.60 180 MET E O 1
ATOM 4318 N N . GLN B 2 181 ? 117.437 120.003 186.761 1.00 130.40 181 GLN E N 1
ATOM 4319 C CA . GLN B 2 181 ? 116.099 120.130 186.198 1.00 130.40 181 GLN E CA 1
ATOM 4320 C C . GLN B 2 181 ? 116.196 120.915 184.898 1.00 130.40 181 GLN E C 1
ATOM 4321 O O . GLN B 2 181 ? 117.149 121.682 184.714 1.00 130.40 181 GLN E O 1
ATOM 4327 N N . PRO B 2 182 ? 115.264 120.721 183.967 1.00 126.07 182 PRO E N 1
ATOM 4328 C CA . PRO B 2 182 ? 115.212 121.591 182.789 1.00 126.07 182 PRO E CA 1
ATOM 4329 C C . PRO B 2 182 ? 114.529 122.912 183.101 1.00 126.07 182 PRO E C 1
ATOM 4330 O O . PRO B 2 182 ? 113.643 123.001 183.954 1.00 126.07 182 PRO E O 1
ATOM 4334 N N . LYS B 2 183 ? 114.958 123.950 182.389 1.00 124.69 183 LYS E N 1
ATOM 4335 C CA . LYS B 2 183 ? 114.448 125.302 182.579 1.00 124.69 183 LYS E CA 1
ATOM 4336 C C . LYS B 2 183 ? 113.543 125.677 181.413 1.00 124.69 183 LYS E C 1
ATOM 4337 O O . LYS B 2 183 ? 113.936 125.544 180.249 1.00 124.69 183 LYS E O 1
ATOM 4343 N N . ARG B 2 184 ? 112.337 126.145 181.731 1.00 128.06 184 ARG E N 1
ATOM 4344 C CA . ARG B 2 184 ? 111.363 126.567 180.731 1.00 128.06 184 ARG E CA 1
ATOM 4345 C C . ARG B 2 184 ? 110.848 127.946 181.110 1.00 128.06 184 ARG E C 1
ATOM 4346 O O . ARG B 2 184 ? 110.249 128.116 182.177 1.00 128.06 184 ARG E O 1
ATOM 4354 N N . VAL B 2 185 ? 111.079 128.927 180.239 1.00 130.26 185 VAL E N 1
ATOM 4355 C CA . VAL B 2 185 ? 110.660 130.307 180.461 1.00 130.26 185 VAL E CA 1
ATOM 4356 C C . VAL B 2 185 ? 109.613 130.663 179.415 1.00 130.26 185 VAL E C 1
ATOM 4357 O O . VAL B 2 185 ? 109.838 130.479 178.213 1.00 130.26 185 VAL E O 1
ATOM 4361 N N . ARG B 2 186 ? 108.469 131.167 179.873 1.00 134.59 186 ARG E N 1
ATOM 4362 C CA . ARG B 2 186 ? 107.378 131.538 178.980 1.00 134.59 186 ARG E CA 1
ATOM 4363 C C . ARG B 2 186 ? 107.710 132.848 178.274 1.00 134.59 186 ARG E C 1
ATOM 4364 O O . ARG B 2 186 ? 107.902 133.881 178.925 1.00 134.59 186 ARG E O 1
ATOM 4372 N N . LEU B 2 187 ? 107.776 132.804 176.945 1.00 130.70 187 LEU E N 1
ATOM 4373 C CA . LEU B 2 187 ? 108.081 133.969 176.127 1.00 130.70 187 LEU E CA 1
ATOM 4374 C C . LEU B 2 187 ? 106.974 134.171 175.103 1.00 130.70 187 LEU E C 1
ATOM 4375 O O . LEU B 2 187 ? 106.419 133.200 174.579 1.00 130.70 187 LEU E O 1
ATOM 4380 N N . HIS B 2 188 ? 106.654 135.431 174.821 1.00 128.16 188 HIS E N 1
ATOM 4381 C CA . HIS B 2 188 ? 105.632 135.788 173.845 1.00 128.16 188 HIS E CA 1
ATOM 4382 C C . HIS B 2 188 ? 106.295 136.403 172.619 1.00 128.16 188 HIS E C 1
ATOM 4383 O O . HIS B 2 188 ? 107.165 137.272 172.746 1.00 128.16 188 HIS E O 1
ATOM 4390 N N . VAL B 2 189 ? 105.887 135.948 171.437 1.00 124.61 189 VAL E N 1
ATOM 4391 C CA . VAL B 2 189 ? 106.491 136.406 170.190 1.00 124.61 189 VAL E CA 1
ATOM 4392 C C . VAL B 2 189 ? 105.797 137.686 169.733 1.00 124.61 189 VAL E C 1
ATOM 4393 O O . VAL B 2 189 ? 104.589 137.870 169.933 1.00 124.61 189 VAL E O 1
ATOM 4397 N N . ALA B 2 190 ? 106.579 138.610 169.176 1.00 122.60 190 ALA E N 1
ATOM 4398 C CA . ALA B 2 190 ? 106.086 139.898 168.702 1.00 122.60 190 ALA E CA 1
ATOM 4399 C C . ALA B 2 190 ? 106.285 140.043 167.198 1.00 122.60 190 ALA E C 1
ATOM 4400 O O . ALA B 2 190 ? 106.686 141.098 166.704 1.00 122.60 190 ALA E O 1
ATOM 4402 N N . GLY B 2 191 ? 106.008 138.983 166.454 1.00 119.29 191 GLY E N 1
ATOM 4403 C CA . GLY B 2 191 ? 106.124 138.994 165.010 1.00 119.29 191 GLY E CA 1
ATOM 4404 C C . GLY B 2 191 ? 107.191 138.031 164.515 1.00 119.29 191 GLY E C 1
ATOM 4405 O O . GLY B 2 191 ? 108.092 137.612 165.242 1.00 119.29 191 GLY E O 1
ATOM 4406 N N . ILE B 2 192 ? 107.064 137.685 163.235 1.00 112.63 192 ILE E N 1
ATOM 4407 C CA . ILE B 2 192 ? 107.972 136.755 162.580 1.00 112.63 192 ILE E CA 1
ATOM 4408 C C . ILE B 2 192 ? 108.714 137.487 161.470 1.00 112.63 192 ILE E C 1
ATOM 4409 O O . ILE B 2 192 ? 108.311 138.563 161.019 1.00 112.63 192 ILE E O 1
ATOM 4414 N N . LEU B 2 193 ? 109.816 136.885 161.031 1.00 107.58 193 LEU E N 1
ATOM 4415 C CA . LEU B 2 193 ? 110.620 137.413 159.940 1.00 107.58 193 LEU E CA 1
ATOM 4416 C C . LEU B 2 193 ? 110.726 136.372 158.835 1.00 107.58 193 LEU E C 1
ATOM 4417 O O . LEU B 2 193 ? 110.614 135.167 159.081 1.00 107.58 193 LEU E O 1
ATOM 4422 N N . GLN B 2 194 ? 110.942 136.846 157.612 1.00 103.89 194 GLN E N 1
ATOM 4423 C CA . GLN B 2 194 ? 111.109 135.981 156.456 1.00 103.89 194 GLN E CA 1
ATOM 4424 C C . GLN B 2 194 ? 112.494 136.175 155.851 1.00 103.89 194 GLN E C 1
ATOM 4425 O O . GLN B 2 194 ? 113.052 137.276 155.870 1.00 103.89 194 GLN E O 1
ATOM 4431 N N . LEU B 2 195 ? 113.046 135.088 155.320 1.00 102.54 195 LEU E N 1
ATOM 4432 C CA . LEU B 2 195 ? 114.343 135.114 154.658 1.00 102.54 195 LEU E CA 1
ATOM 4433 C C . LEU B 2 195 ? 114.219 134.316 153.365 1.00 102.54 195 LEU E C 1
ATOM 4434 O O . LEU B 2 195 ? 113.114 133.981 152.928 1.00 102.54 195 LEU E O 1
ATOM 4439 N N . SER B 2 196 ? 115.358 134.016 152.738 1.00 95.68 196 SER E N 1
ATOM 4440 C CA . SER B 2 196 ? 115.325 133.560 151.348 1.00 95.68 196 SER E CA 1
ATOM 4441 C C . SER B 2 196 ? 114.901 132.098 151.221 1.00 95.68 196 SER E C 1
ATOM 4442 O O . SER B 2 196 ? 113.806 131.801 150.736 1.00 95.68 196 SER E O 1
ATOM 4445 N N . GLY B 2 197 ? 115.751 131.168 151.655 1.00 94.51 197 GLY E N 1
ATOM 4446 C CA . GLY B 2 197 ? 115.351 129.775 151.627 1.00 94.51 197 GLY E CA 1
ATOM 4447 C C . GLY B 2 197 ? 115.924 128.868 152.696 1.00 94.51 197 GLY E C 1
ATOM 4448 O O . GLY B 2 197 ? 115.579 127.684 152.746 1.00 94.51 197 GLY E O 1
ATOM 4449 N N . GLN B 2 198 ? 116.794 129.391 153.557 1.00 101.13 198 GLN E N 1
ATOM 4450 C CA . GLN B 2 198 ? 117.518 128.539 154.493 1.00 101.13 198 GLN E CA 1
ATOM 4451 C C . GLN B 2 198 ? 117.296 128.918 155.947 1.00 101.13 198 GLN E C 1
ATOM 4452 O O . GLN B 2 198 ? 116.974 128.048 156.766 1.00 101.13 198 GLN E O 1
ATOM 4458 N N . LEU B 2 199 ? 117.457 130.190 156.295 1.00 105.25 199 LEU E N 1
ATOM 4459 C CA . LEU B 2 199 ? 117.386 130.620 157.691 1.00 105.25 199 LEU E CA 1
ATOM 4460 C C . LEU B 2 199 ? 115.982 131.087 158.066 1.00 105.25 199 LEU E C 1
ATOM 4461 O O . LEU B 2 199 ? 115.779 132.192 158.566 1.00 105.25 199 LEU E O 1
ATOM 4466 N N . ASP B 2 200 ? 114.996 130.228 157.821 1.00 109.92 200 ASP E N 1
ATOM 4467 C CA . ASP B 2 200 ? 113.613 130.476 158.206 1.00 109.92 200 ASP E CA 1
ATOM 4468 C C . ASP B 2 200 ? 113.162 129.628 159.381 1.00 109.92 200 ASP E C 1
ATOM 4469 O O . ASP B 2 200 ? 112.364 130.089 160.200 1.00 109.92 200 ASP E O 1
ATOM 4474 N N . HIS B 2 201 ? 113.658 128.397 159.486 1.00 116.10 201 HIS E N 1
ATOM 4475 C CA . HIS B 2 201 ? 113.300 127.497 160.572 1.00 116.10 201 HIS E CA 1
ATOM 4476 C C . HIS B 2 201 ? 114.404 127.347 161.609 1.00 116.10 201 HIS E C 1
ATOM 4477 O O . HIS B 2 201 ? 114.223 126.607 162.581 1.00 116.10 201 HIS E O 1
ATOM 4484 N N . SER B 2 202 ? 115.535 128.028 161.434 1.00 114.76 202 SER E N 1
ATOM 4485 C CA . SER B 2 202 ? 116.667 127.907 162.348 1.00 114.76 202 SER E CA 1
ATOM 4486 C C . SER B 2 202 ? 117.269 129.273 162.645 1.00 114.76 202 SER E C 1
ATOM 4487 O O . SER B 2 202 ? 118.492 129.451 162.617 1.00 114.76 202 SER E O 1
ATOM 4490 N N . PHE B 2 203 ? 116.423 130.260 162.933 1.00 111.22 203 PHE E N 1
ATOM 4491 C CA . PHE B 2 203 ? 116.890 131.604 163.248 1.00 111.22 203 PHE E CA 1
ATOM 4492 C C . PHE B 2 203 ? 115.991 132.229 164.303 1.00 111.22 203 PHE E C 1
ATOM 4493 O O . PHE B 2 203 ? 114.766 132.240 164.154 1.00 111.22 203 PHE E O 1
ATOM 4501 N N . ALA B 2 204 ? 116.607 132.749 165.364 1.00 108.27 204 ALA E N 1
ATOM 4502 C CA . ALA B 2 204 ? 115.894 133.449 166.422 1.00 108.27 204 ALA E CA 1
ATOM 4503 C C . ALA B 2 204 ? 116.849 134.436 167.076 1.00 108.27 204 ALA E C 1
ATOM 4504 O O . ALA B 2 204 ? 118.068 134.248 167.050 1.00 108.27 204 ALA E O 1
ATOM 4506 N N . MET B 2 205 ? 116.287 135.492 167.661 1.00 104.10 205 MET E N 1
ATOM 4507 C CA . MET B 2 205 ? 117.091 136.549 168.258 1.00 104.10 205 MET E CA 1
ATOM 4508 C C . MET B 2 205 ? 116.500 136.971 169.594 1.00 104.10 205 MET E C 1
ATOM 4509 O O . MET B 2 205 ? 115.277 137.034 169.752 1.00 104.10 205 MET E O 1
ATOM 4514 N N . ILE B 2 206 ? 117.379 137.254 170.550 1.00 102.91 206 ILE E N 1
ATOM 4515 C CA . ILE B 2 206 ? 117.008 137.812 171.849 1.00 102.91 206 ILE E CA 1
ATOM 4516 C C . ILE B 2 206 ? 117.894 139.029 172.101 1.00 102.91 206 ILE E C 1
ATOM 4517 O O . ILE B 2 206 ? 118.997 139.108 171.540 1.00 102.91 206 ILE E O 1
ATOM 4522 N N . PRO B 2 207 ? 117.450 140.009 172.887 1.00 106.20 207 PRO E N 1
ATOM 4523 C CA . PRO B 2 207 ? 118.330 141.132 173.231 1.00 106.20 207 PRO E CA 1
ATOM 4524 C C . PRO B 2 207 ? 119.477 140.698 174.132 1.00 106.20 207 PRO E C 1
ATOM 4525 O O . PRO B 2 207 ? 119.421 139.674 174.818 1.00 106.20 207 PRO E O 1
ATOM 4529 N N . LEU B 2 208 ? 120.540 141.507 174.113 1.00 109.01 208 LEU E N 1
ATOM 4530 C CA . LEU B 2 208 ? 121.740 141.179 174.876 1.00 109.01 208 LEU E CA 1
ATOM 4531 C C . LEU B 2 208 ? 121.531 141.373 176.373 1.00 109.01 208 LEU E C 1
ATOM 4532 O O . LEU B 2 208 ? 122.133 140.655 177.179 1.00 109.01 208 LEU E O 1
ATOM 4537 N N . ALA B 2 209 ? 120.683 142.328 176.763 1.00 115.72 209 ALA E N 1
ATOM 4538 C CA . ALA B 2 209 ? 120.407 142.541 178.178 1.00 115.72 209 ALA E CA 1
ATOM 4539 C C . ALA B 2 209 ? 119.502 141.463 178.758 1.00 115.72 209 ALA E C 1
ATOM 4540 O O . ALA B 2 209 ? 119.540 141.226 179.970 1.00 115.72 209 ALA E O 1
ATOM 4542 N N . ASP B 2 210 ? 118.692 140.810 177.928 1.00 119.16 210 ASP E N 1
ATOM 4543 C CA . ASP B 2 210 ? 117.844 139.712 178.366 1.00 119.16 210 ASP E CA 1
ATOM 4544 C C . ASP B 2 210 ? 118.553 138.366 178.320 1.00 119.16 210 ASP E C 1
ATOM 4545 O O . ASP B 2 210 ? 117.973 137.360 178.742 1.00 119.16 210 ASP E O 1
ATOM 4550 N N . ALA B 2 211 ? 119.788 138.321 177.820 1.00 118.06 211 ALA E N 1
ATOM 4551 C CA . ALA B 2 211 ? 120.545 137.083 177.724 1.00 118.06 211 ALA E CA 1
ATOM 4552 C C . ALA B 2 211 ? 121.507 136.877 178.885 1.00 118.06 211 ALA E C 1
ATOM 4553 O O . ALA B 2 211 ? 121.971 135.750 179.090 1.00 118.06 211 ALA E O 1
ATOM 4555 N N . GLN B 2 212 ? 121.816 137.928 179.647 1.00 123.40 212 GLN E N 1
ATOM 4556 C CA . GLN B 2 212 ? 122.743 137.789 180.763 1.00 123.40 212 GLN E CA 1
ATOM 4557 C C . GLN B 2 212 ? 122.083 137.155 181.981 1.00 123.40 212 GLN E C 1
ATOM 4558 O O . GLN B 2 212 ? 122.774 136.551 182.809 1.00 123.40 212 GLN E O 1
ATOM 4564 N N . GLN B 2 213 ? 120.760 137.278 182.108 1.00 124.83 213 GLN E N 1
ATOM 4565 C CA . GLN B 2 213 ? 120.054 136.686 183.237 1.00 124.83 213 GLN E CA 1
ATOM 4566 C C . GLN B 2 213 ? 119.823 135.191 183.069 1.00 124.83 213 GLN E C 1
ATOM 4567 O O . GLN B 2 213 ? 119.531 134.509 184.057 1.00 124.83 213 GLN E O 1
ATOM 4573 N N . TYR B 2 214 ? 119.945 134.667 181.847 1.00 125.49 214 TYR E N 1
ATOM 4574 C CA . TYR B 2 214 ? 119.764 133.237 181.631 1.00 125.49 214 TYR E CA 1
ATOM 4575 C C . TYR B 2 214 ? 120.997 132.439 182.035 1.00 125.49 214 TYR E C 1
ATOM 4576 O O . TYR B 2 214 ? 120.873 131.276 182.433 1.00 125.49 214 TYR E O 1
ATOM 4585 N N . LEU B 2 215 ? 122.182 133.039 181.941 1.00 127.82 215 LEU E N 1
ATOM 4586 C CA . LEU B 2 215 ? 123.424 132.387 182.327 1.00 127.82 215 LEU E CA 1
ATOM 4587 C C . LEU B 2 215 ? 123.856 132.730 183.746 1.00 127.82 215 LEU E C 1
ATOM 4588 O O . LEU B 2 215 ? 124.856 132.176 184.217 1.00 127.82 215 LEU E O 1
ATOM 4593 N N . ASP B 2 216 ? 123.120 133.626 184.421 1.00 131.49 216 ASP E N 1
ATOM 4594 C CA . ASP B 2 216 ? 123.396 134.093 185.788 1.00 131.49 216 ASP E CA 1
ATOM 4595 C C . ASP B 2 216 ? 124.799 134.692 185.908 1.00 131.49 216 ASP E C 1
ATOM 4596 O O . ASP B 2 216 ? 125.540 134.421 186.856 1.00 131.49 216 ASP E O 1
ATOM 4601 N N . MET B 2 217 ? 125.159 135.516 184.931 1.00 134.25 217 MET E N 1
ATOM 4602 C CA . MET B 2 217 ? 126.455 136.177 184.883 1.00 134.25 217 MET E CA 1
ATOM 4603 C C . MET B 2 217 ? 126.257 137.692 184.920 1.00 134.25 217 MET E C 1
ATOM 4604 O O . MET B 2 217 ? 125.141 138.193 185.081 1.00 134.25 217 MET E O 1
ATOM 4609 N N . GLY B 2 218 ? 127.359 138.423 184.767 1.00 128.43 218 GLY E N 1
ATOM 4610 C CA . GLY B 2 218 ? 127.316 139.871 184.778 1.00 128.43 218 GLY E CA 1
ATOM 4611 C C . GLY B 2 218 ? 127.455 140.477 183.397 1.00 128.43 218 GLY E C 1
ATOM 4612 O O . GLY B 2 218 ? 126.490 140.514 182.627 1.00 128.43 218 GLY E O 1
ATOM 4613 N N . SER B 2 219 ? 128.652 140.960 183.073 1.00 126.50 219 SER E N 1
ATOM 4614 C CA . SER B 2 219 ? 128.953 141.553 181.771 1.00 126.50 219 SER E CA 1
ATOM 4615 C C . SER B 2 219 ? 130.029 140.696 181.109 1.00 126.50 219 SER E C 1
ATOM 4616 O O . SER B 2 219 ? 131.225 140.954 181.261 1.00 126.50 219 SER E O 1
ATOM 4619 N N . SER B 2 220 ? 129.597 139.675 180.371 1.00 122.53 220 SER E N 1
ATOM 4620 C CA . SER B 2 220 ? 130.518 138.772 179.695 1.00 122.53 220 SER E CA 1
ATOM 4621 C C . SER B 2 220 ? 129.834 138.192 178.468 1.00 122.53 220 SER E C 1
ATOM 4622 O O . SER B 2 220 ? 128.689 137.739 178.550 1.00 122.53 220 SER E O 1
ATOM 4625 N N . VAL B 2 221 ? 130.538 138.209 177.337 1.00 116.43 221 VAL E N 1
ATOM 4626 C CA . VAL B 2 221 ? 130.014 137.666 176.089 1.00 116.43 221 VAL E CA 1
ATOM 4627 C C . VAL B 2 221 ? 130.851 136.462 175.679 1.00 116.43 221 VAL E C 1
ATOM 4628 O O . VAL B 2 221 ? 131.847 136.133 176.332 1.00 116.43 221 VAL E O 1
ATOM 4632 N N . SER B 2 222 ? 130.453 135.799 174.596 1.00 112.15 222 SER E N 1
ATOM 4633 C CA . SER B 2 222 ? 131.148 134.618 174.098 1.00 112.15 222 SER E CA 1
ATOM 4634 C C . SER B 2 222 ? 131.876 134.851 172.785 1.00 112.15 222 SER E C 1
ATOM 4635 O O . SER B 2 222 ? 133.034 134.451 172.649 1.00 112.15 222 SER E O 1
ATOM 4638 N N . GLY B 2 223 ? 131.226 135.490 171.807 1.00 108.05 223 GLY E N 1
ATOM 4639 C CA . GLY B 2 223 ? 131.833 135.728 170.519 1.00 108.05 223 GLY E CA 1
ATOM 4640 C C . GLY B 2 223 ? 131.717 137.187 170.113 1.00 108.05 223 GLY E C 1
ATOM 4641 O O . GLY B 2 223 ? 130.944 137.958 170.688 1.00 108.05 223 GLY E O 1
ATOM 4642 N N . ILE B 2 224 ? 132.506 137.550 169.104 1.00 103.74 224 ILE E N 1
ATOM 4643 C CA . ILE B 2 224 ? 132.536 138.905 168.564 1.00 103.74 224 ILE E CA 1
ATOM 4644 C C . ILE B 2 224 ? 132.268 138.823 167.068 1.00 103.74 224 ILE E C 1
ATOM 4645 O O . ILE B 2 224 ? 133.045 138.207 166.328 1.00 103.74 224 ILE E O 1
ATOM 4650 N N . ALA B 2 225 ? 131.173 139.432 166.627 1.00 101.72 225 ALA E N 1
ATOM 4651 C CA . ALA B 2 225 ? 130.853 139.515 165.211 1.00 101.72 225 ALA E CA 1
ATOM 4652 C C . ALA B 2 225 ? 131.398 140.813 164.625 1.00 101.72 225 ALA E C 1
ATOM 4653 O O . ALA B 2 225 ? 131.691 141.772 165.343 1.00 101.72 225 ALA E O 1
ATOM 4655 N N . LEU B 2 226 ? 131.531 140.834 163.301 1.00 99.34 226 LEU E N 1
ATOM 4656 C CA . LEU B 2 226 ? 132.085 141.989 162.608 1.00 99.34 226 LEU E CA 1
ATOM 4657 C C . LEU B 2 226 ? 131.523 142.037 161.192 1.00 99.34 226 LEU E C 1
ATOM 4658 O O . LEU B 2 226 ? 130.771 141.155 160.767 1.00 99.34 226 LEU E O 1
ATOM 4663 N N . LYS B 2 227 ? 131.899 143.085 160.462 1.00 103.09 227 LYS E N 1
ATOM 4664 C CA . LYS B 2 227 ? 131.492 143.269 159.076 1.00 103.09 227 LYS E CA 1
ATOM 4665 C C . LYS B 2 227 ? 132.651 143.883 158.308 1.00 103.09 227 LYS E C 1
ATOM 4666 O O . LYS B 2 227 ? 133.268 144.844 158.776 1.00 103.09 227 LYS E O 1
ATOM 4672 N N . MET B 2 228 ? 132.944 143.327 157.136 1.00 112.09 228 MET E N 1
ATOM 4673 C CA . MET B 2 228 ? 134.052 143.776 156.309 1.00 112.09 228 MET E CA 1
ATOM 4674 C C . MET B 2 228 ? 133.532 144.326 154.988 1.00 112.09 228 MET E C 1
ATOM 4675 O O . MET B 2 228 ? 132.425 144.004 154.546 1.00 112.09 228 MET E O 1
ATOM 4680 N N . THR B 2 229 ? 134.351 145.170 154.358 1.00 113.52 229 THR E N 1
ATOM 4681 C CA . THR B 2 229 ? 133.978 145.764 153.078 1.00 113.52 229 THR E CA 1
ATOM 4682 C C . THR B 2 229 ? 134.134 144.762 151.939 1.00 113.52 229 THR E C 1
ATOM 4683 O O . THR B 2 229 ? 133.167 144.442 151.241 1.00 113.52 229 THR E O 1
ATOM 4687 N N . ASP B 2 230 ? 135.349 144.258 151.739 1.00 113.97 230 ASP E N 1
ATOM 4688 C CA . ASP B 2 230 ? 135.597 143.264 150.705 1.00 113.97 230 ASP E CA 1
ATOM 4689 C C . ASP B 2 230 ? 135.185 141.885 151.205 1.00 113.97 230 ASP E C 1
ATOM 4690 O O . ASP B 2 230 ? 135.506 141.501 152.334 1.00 113.97 230 ASP E O 1
ATOM 4695 N N . VAL B 2 231 ? 134.472 141.140 150.362 1.00 107.18 231 VAL E N 1
ATOM 4696 C CA . VAL B 2 231 ? 133.966 139.822 150.731 1.00 107.18 231 VAL E CA 1
ATOM 4697 C C . VAL B 2 231 ? 134.635 138.694 149.962 1.00 107.18 231 VAL E C 1
ATOM 4698 O O . VAL B 2 231 ? 134.436 137.522 150.320 1.00 107.18 231 VAL E O 1
ATOM 4702 N N . PHE B 2 232 ? 135.420 138.999 148.928 1.00 118.88 232 PHE E N 1
ATOM 4703 C CA . PHE B 2 232 ? 136.101 137.957 148.170 1.00 118.88 232 PHE E CA 1
ATOM 4704 C C . PHE B 2 232 ? 137.312 137.394 148.901 1.00 118.88 232 PHE E C 1
ATOM 4705 O O . PHE B 2 232 ? 137.783 136.309 148.546 1.00 118.88 232 PHE E O 1
ATOM 4713 N N . ASN B 2 233 ? 137.822 138.102 149.908 1.00 115.82 233 ASN E N 1
ATOM 4714 C CA . ASN B 2 233 ? 138.957 137.650 150.715 1.00 115.82 233 ASN E CA 1
ATOM 4715 C C . ASN B 2 233 ? 138.511 137.666 152.174 1.00 115.82 233 ASN E C 1
ATOM 4716 O O . ASN B 2 233 ? 138.698 138.661 152.880 1.00 115.82 233 ASN E O 1
ATOM 4721 N N . ALA B 2 234 ? 137.920 136.559 152.623 1.00 107.95 234 ALA E N 1
ATOM 4722 C CA . ALA B 2 234 ? 137.418 136.432 153.985 1.00 107.95 234 ALA E CA 1
ATOM 4723 C C . ALA B 2 234 ? 138.241 135.455 154.817 1.00 107.95 234 ALA E C 1
ATOM 4724 O O . ALA B 2 234 ? 137.780 134.998 155.866 1.00 107.95 234 ALA E O 1
ATOM 4726 N N . ASN B 2 235 ? 139.452 135.123 154.366 1.00 107.99 235 ASN E N 1
ATOM 4727 C CA . ASN B 2 235 ? 140.334 134.230 155.103 1.00 107.99 235 ASN E CA 1
ATOM 4728 C C . ASN B 2 235 ? 141.536 134.931 155.715 1.00 107.99 235 ASN E C 1
ATOM 4729 O O . ASN B 2 235 ? 142.110 134.407 156.675 1.00 107.99 235 ASN E O 1
ATOM 4734 N N . LYS B 2 236 ? 141.929 136.091 155.191 1.00 113.31 236 LYS E N 1
ATOM 4735 C CA . LYS B 2 236 ? 143.072 136.824 155.721 1.00 113.31 236 LYS E CA 1
ATOM 4736 C C . LYS B 2 236 ? 142.674 137.862 156.760 1.00 113.31 236 LYS E C 1
ATOM 4737 O O . LYS B 2 236 ? 143.458 138.142 157.675 1.00 113.31 236 LYS E O 1
ATOM 4743 N N . LEU B 2 237 ? 141.473 138.434 156.647 1.00 112.87 237 LEU E N 1
ATOM 4744 C CA . LEU B 2 237 ? 141.031 139.464 157.579 1.00 112.87 237 LEU E CA 1
ATOM 4745 C C . LEU B 2 237 ? 140.622 138.904 158.935 1.00 112.87 237 LEU E C 1
ATOM 4746 O O . LEU B 2 237 ? 140.523 139.669 159.900 1.00 112.87 237 LEU E O 1
ATOM 4751 N N . VAL B 2 238 ? 140.378 137.600 159.030 1.00 114.80 238 VAL E N 1
ATOM 4752 C CA . VAL B 2 238 ? 139.995 136.998 160.302 1.00 114.80 238 VAL E CA 1
ATOM 4753 C C . VAL B 2 238 ? 141.218 136.536 161.095 1.00 114.80 238 VAL E C 1
ATOM 4754 O O . VAL B 2 238 ? 141.193 136.542 162.331 1.00 114.80 238 VAL E O 1
ATOM 4758 N N . ARG B 2 239 ? 142.299 136.157 160.406 1.00 120.70 239 ARG E N 1
ATOM 4759 C CA . ARG B 2 239 ? 143.483 135.639 161.086 1.00 120.70 239 ARG E CA 1
ATOM 4760 C C . ARG B 2 239 ? 144.229 136.744 161.828 1.00 120.70 239 ARG E C 1
ATOM 4761 O O . ARG B 2 239 ? 144.626 136.568 162.986 1.00 120.70 239 ARG E O 1
ATOM 4769 N N . ASP B 2 240 ? 144.421 137.896 161.182 1.00 121.73 240 ASP E N 1
ATOM 4770 C CA . ASP B 2 240 ? 145.149 138.990 161.811 1.00 121.73 240 ASP E CA 1
ATOM 4771 C C . ASP B 2 240 ? 144.317 139.738 162.845 1.00 121.73 240 ASP E C 1
ATOM 4772 O O . ASP B 2 240 ? 144.888 140.430 163.696 1.00 121.73 240 ASP E O 1
ATOM 4777 N N . ALA B 2 241 ? 142.990 139.618 162.793 1.00 118.78 241 ALA E N 1
ATOM 4778 C CA . ALA B 2 241 ? 142.133 140.306 163.750 1.00 118.78 241 ALA E CA 1
ATOM 4779 C C . ALA B 2 241 ? 142.056 139.594 165.093 1.00 118.78 241 ALA E C 1
ATOM 4780 O O . ALA B 2 241 ? 141.600 140.195 166.072 1.00 118.78 241 ALA E O 1
ATOM 4782 N N . GLY B 2 242 ? 142.485 138.337 165.164 1.00 122.24 242 GLY E N 1
ATOM 4783 C CA . GLY B 2 242 ? 142.454 137.567 166.388 1.00 122.24 242 GLY E CA 1
ATOM 4784 C C . GLY B 2 242 ? 143.781 137.426 167.101 1.00 122.24 242 GLY E C 1
ATOM 4785 O O . GLY B 2 242 ? 143.852 136.707 168.104 1.00 122.24 242 GLY E O 1
ATOM 4786 N N . GLU B 2 243 ? 144.834 138.085 166.623 1.00 124.48 243 GLU E N 1
ATOM 4787 C CA . GLU B 2 243 ? 146.150 138.015 167.242 1.00 124.48 243 GLU E CA 1
ATOM 4788 C C . GLU B 2 243 ? 146.394 139.139 168.241 1.00 124.48 243 GLU E C 1
ATOM 4789 O O . GLU B 2 243 ? 147.526 139.299 168.710 1.00 124.48 243 GLU E O 1
ATOM 4795 N N . VAL B 2 244 ? 145.366 139.917 168.576 1.00 122.87 244 VAL E N 1
ATOM 4796 C CA . VAL B 2 244 ? 145.508 141.033 169.507 1.00 122.87 244 VAL E CA 1
ATOM 4797 C C . VAL B 2 244 ? 144.793 140.797 170.827 1.00 122.87 244 VAL E C 1
ATOM 4798 O O . VAL B 2 244 ? 145.057 141.532 171.794 1.00 122.87 244 VAL E O 1
ATOM 4802 N N . THR B 2 245 ? 143.904 139.808 170.909 1.00 123.94 245 THR E N 1
ATOM 4803 C CA . THR B 2 245 ? 143.165 139.538 172.139 1.00 123.94 245 THR E CA 1
ATOM 4804 C C . THR B 2 245 ? 143.930 138.585 173.055 1.00 123.94 245 THR E C 1
ATOM 4805 O O . THR B 2 245 ? 144.211 138.916 174.211 1.00 123.94 245 THR E O 1
ATOM 4809 N N . ASN B 2 246 ? 144.270 137.405 172.552 1.00 124.43 246 ASN E N 1
ATOM 4810 C CA . ASN B 2 246 ? 144.973 136.399 173.339 1.00 124.43 246 ASN E CA 1
ATOM 4811 C C . ASN B 2 246 ? 145.859 135.593 172.392 1.00 124.43 246 ASN E C 1
ATOM 4812 O O . ASN B 2 246 ? 146.156 136.035 171.277 1.00 124.43 246 ASN E O 1
ATOM 4817 N N . SER B 2 247 ? 146.294 134.415 172.845 1.00 124.70 247 SER E N 1
ATOM 4818 C CA . SER B 2 247 ? 147.212 133.596 172.058 1.00 124.70 247 SER E CA 1
ATOM 4819 C C . SER B 2 247 ? 146.517 132.988 170.844 1.00 124.70 247 SER E C 1
ATOM 4820 O O . SER B 2 247 ? 146.909 133.239 169.698 1.00 124.70 247 SER E O 1
ATOM 4823 N N . TYR B 2 248 ? 145.479 132.186 171.073 1.00 122.16 248 TYR E N 1
ATOM 4824 C CA . TYR B 2 248 ? 144.791 131.513 169.980 1.00 122.16 248 TYR E CA 1
ATOM 4825 C C . TYR B 2 248 ? 143.346 131.240 170.370 1.00 122.16 248 TYR E C 1
ATOM 4826 O O . TYR B 2 248 ? 143.067 130.803 171.490 1.00 122.16 248 TYR E O 1
ATOM 4835 N N . VAL B 2 249 ? 142.435 131.501 169.434 1.00 118.47 249 VAL E N 1
ATOM 4836 C CA . VAL B 2 249 ? 141.018 131.212 169.583 1.00 118.47 249 VAL E CA 1
ATOM 4837 C C . VAL B 2 249 ? 140.545 130.451 168.348 1.00 118.47 249 VAL E C 1
ATOM 4838 O O . VAL B 2 249 ? 141.312 130.192 167.422 1.00 118.47 249 VAL E O 1
ATOM 4842 N N . TYR B 2 250 ? 139.264 130.094 168.347 1.00 116.19 250 TYR E N 1
ATOM 4843 C CA . TYR B 2 250 ? 138.648 129.420 167.211 1.00 116.19 250 TYR E CA 1
ATOM 4844 C C . TYR B 2 250 ? 138.179 130.467 166.208 1.00 116.19 250 TYR E C 1
ATOM 4845 O O . TYR B 2 250 ? 137.272 131.254 166.502 1.00 116.19 250 TYR E O 1
ATOM 4854 N N . ILE B 2 251 ? 138.795 130.476 165.030 1.00 110.83 251 ILE E N 1
ATOM 4855 C CA . ILE B 2 251 ? 138.479 131.432 163.976 1.00 110.83 251 ILE E CA 1
ATOM 4856 C C . ILE B 2 251 ? 137.717 130.713 162.873 1.00 110.83 251 ILE E C 1
ATOM 4857 O O . ILE B 2 251 ? 137.985 129.542 162.577 1.00 110.83 251 ILE E O 1
ATOM 4862 N N . LYS B 2 252 ? 136.766 131.418 162.267 1.00 102.91 252 LYS E N 1
ATOM 4863 C CA . LYS B 2 252 ? 135.973 130.877 161.172 1.00 102.91 252 LYS E CA 1
ATOM 4864 C C . LYS B 2 252 ? 135.446 132.040 160.345 1.00 102.91 252 LYS E C 1
ATOM 4865 O O . LYS B 2 252 ? 135.594 133.208 160.713 1.00 102.91 252 LYS E O 1
ATOM 4871 N N . SER B 2 253 ? 134.826 131.704 159.218 1.00 91.75 253 SER E N 1
ATOM 4872 C CA . SER B 2 253 ? 134.283 132.706 158.311 1.00 91.75 253 SER E CA 1
ATOM 4873 C C . SER B 2 253 ? 133.055 132.119 157.624 1.00 91.75 253 SER E C 1
ATOM 4874 O O . SER B 2 253 ? 132.620 131.006 157.934 1.00 91.75 253 SER E O 1
ATOM 4877 N N . TRP B 2 254 ? 132.494 132.875 156.685 1.00 82.63 254 TRP E N 1
ATOM 4878 C CA . TRP B 2 254 ? 131.330 132.439 155.925 1.00 82.63 254 TRP E CA 1
ATOM 4879 C C . TRP B 2 254 ? 131.700 131.629 154.689 1.00 82.63 254 TRP E C 1
ATOM 4880 O O . TRP B 2 254 ? 130.806 131.244 153.931 1.00 82.63 254 TRP E O 1
ATOM 4891 N N . ILE B 2 255 ? 132.987 131.363 154.469 1.00 81.43 255 ILE E N 1
ATOM 4892 C CA . ILE B 2 255 ? 133.396 130.577 153.310 1.00 81.43 255 ILE E CA 1
ATOM 4893 C C . ILE B 2 255 ? 133.132 129.094 153.544 1.00 81.43 255 ILE E C 1
ATOM 4894 O O . ILE B 2 255 ? 132.641 128.392 152.653 1.00 81.43 255 ILE E O 1
ATOM 4899 N N . GLY B 2 256 ? 133.438 128.598 154.742 1.00 82.93 256 GLY E N 1
ATOM 4900 C CA . GLY B 2 256 ? 133.258 127.192 155.049 1.00 82.93 256 GLY E CA 1
ATOM 4901 C C . GLY B 2 256 ? 131.830 126.752 155.286 1.00 82.93 256 GLY E C 1
ATOM 4902 O O . GLY B 2 256 ? 131.568 125.546 155.308 1.00 82.93 256 GLY E O 1
ATOM 4903 N N . THR B 2 257 ? 130.899 127.692 155.466 1.00 77.56 257 THR E N 1
ATOM 4904 C CA . THR B 2 257 ? 129.506 127.357 155.717 1.00 77.56 257 THR E CA 1
ATOM 4905 C C . THR B 2 257 ? 128.526 127.962 154.722 1.00 77.56 257 THR E C 1
ATOM 4906 O O . THR B 2 257 ? 127.417 127.435 154.584 1.00 77.56 257 THR E O 1
ATOM 4910 N N . TYR B 2 258 ? 128.894 129.041 154.030 1.00 72.65 258 TYR E N 1
ATOM 4911 C CA . TYR B 2 258 ? 128.017 129.642 153.035 1.00 72.65 258 TYR E CA 1
ATOM 4912 C C . TYR B 2 258 ? 128.740 130.044 151.758 1.00 72.65 258 TYR E C 1
ATOM 4913 O O . TYR B 2 258 ? 128.086 130.535 150.833 1.00 72.65 258 TYR E O 1
ATOM 4922 N N . GLY B 2 259 ? 130.055 129.856 151.673 1.00 70.02 259 GLY E N 1
ATOM 4923 C CA . GLY B 2 259 ? 130.820 130.231 150.504 1.00 70.02 259 GLY E CA 1
ATOM 4924 C C . GLY B 2 259 ? 130.824 129.231 149.374 1.00 70.02 259 GLY E C 1
ATOM 4925 O O . GLY B 2 259 ? 131.465 129.475 148.348 1.00 70.02 259 GLY E O 1
ATOM 4926 N N . TYR B 2 260 ? 130.127 128.105 149.526 1.00 69.25 260 TYR E N 1
ATOM 4927 C CA . TYR B 2 260 ? 130.046 127.109 148.466 1.00 69.25 260 TYR E CA 1
ATOM 4928 C C . TYR B 2 260 ? 129.043 127.481 147.382 1.00 69.25 260 TYR E C 1
ATOM 4929 O O . TYR B 2 260 ? 129.012 126.820 146.338 1.00 69.25 260 TYR E O 1
ATOM 4938 N N . MET B 2 261 ? 128.225 128.513 147.602 1.00 65.32 261 MET E N 1
ATOM 4939 C CA . MET B 2 261 ? 127.257 128.927 146.595 1.00 65.32 261 MET E CA 1
ATOM 4940 C C . MET B 2 261 ? 127.916 129.677 145.444 1.00 65.32 261 MET E C 1
ATOM 4941 O O . MET B 2 261 ? 127.394 129.661 144.324 1.00 65.32 261 MET E O 1
ATOM 4946 N N . TYR B 2 262 ? 129.051 130.334 145.695 1.00 66.08 262 TYR E N 1
ATOM 4947 C CA . TYR B 2 262 ? 129.770 131.001 144.614 1.00 66.08 262 TYR E CA 1
ATOM 4948 C C . TYR B 2 262 ? 130.465 129.999 143.702 1.00 66.08 262 TYR E C 1
ATOM 4949 O O . TYR B 2 262 ? 130.679 130.284 142.519 1.00 66.08 262 TYR E O 1
ATOM 4958 N N . ARG B 2 263 ? 130.826 128.828 144.233 1.00 67.87 263 ARG E N 1
ATOM 4959 C CA . ARG B 2 263 ? 131.437 127.796 143.404 1.00 67.87 263 ARG E CA 1
ATOM 4960 C C . ARG B 2 263 ? 130.414 127.138 142.487 1.00 67.87 263 ARG E C 1
ATOM 4961 O O . ARG B 2 263 ? 130.743 126.775 141.352 1.00 67.87 263 ARG E O 1
ATOM 4969 N N . ASP B 2 264 ? 129.171 126.990 142.951 1.00 63.37 264 ASP E N 1
ATOM 4970 C CA . ASP B 2 264 ? 128.145 126.347 142.140 1.00 63.37 264 ASP E CA 1
ATOM 4971 C C . ASP B 2 264 ? 127.542 127.295 141.111 1.00 63.37 264 ASP E C 1
ATOM 4972 O O . ASP B 2 264 ? 127.040 126.838 140.079 1.00 63.37 264 ASP E O 1
ATOM 4977 N N . ILE B 2 265 ? 127.578 128.603 141.368 1.00 57.34 265 ILE E N 1
ATOM 4978 C CA . ILE B 2 265 ? 127.042 129.565 140.407 1.00 57.34 265 ILE E CA 1
ATOM 4979 C C . ILE B 2 265 ? 128.000 129.725 139.230 1.00 57.34 265 ILE E C 1
ATOM 4980 O O . ILE B 2 265 ? 127.589 129.686 138.063 1.00 57.34 265 ILE E O 1
ATOM 4985 N N . GLN B 2 266 ? 129.296 129.869 139.519 1.00 55.49 266 GLN E N 1
ATOM 4986 C CA . GLN B 2 266 ? 130.293 130.018 138.464 1.00 55.49 266 GLN E CA 1
ATOM 4987 C C . GLN B 2 266 ? 130.538 128.723 137.699 1.00 55.49 266 GLN E C 1
ATOM 4988 O O . GLN B 2 266 ? 131.089 128.769 136.594 1.00 55.49 266 GLN E O 1
ATOM 4994 N N . MET B 2 267 ? 130.150 127.574 138.258 1.00 59.13 267 MET E N 1
ATOM 4995 C CA . MET B 2 267 ? 130.302 126.314 137.538 1.00 59.13 267 MET E CA 1
ATOM 4996 C C . MET B 2 267 ? 129.276 126.179 136.421 1.00 59.13 267 MET E C 1
ATOM 4997 O O . MET B 2 267 ? 129.541 125.507 135.418 1.00 59.13 267 MET E O 1
ATOM 5002 N N . ILE B 2 268 ? 128.106 126.803 136.575 1.00 52.56 268 ILE E N 1
ATOM 5003 C CA . ILE B 2 268 ? 127.094 126.766 135.524 1.00 52.56 268 ILE E CA 1
ATOM 5004 C C . ILE B 2 268 ? 127.530 127.618 134.336 1.00 52.56 268 ILE E C 1
ATOM 5005 O O . ILE B 2 268 ? 127.303 127.253 133.175 1.00 52.56 268 ILE E O 1
ATOM 5010 N N . ARG B 2 269 ? 128.194 128.746 134.604 1.00 49.70 269 ARG E N 1
ATOM 5011 C CA . ARG B 2 269 ? 128.708 129.592 133.531 1.00 49.70 269 ARG E CA 1
ATOM 5012 C C . ARG B 2 269 ? 129.859 128.941 132.773 1.00 49.70 269 ARG E C 1
ATOM 5013 O O . ARG B 2 269 ? 130.100 129.297 131.615 1.00 49.70 269 ARG E O 1
ATOM 5021 N N . ALA B 2 270 ? 130.571 128.003 133.393 1.00 49.78 270 ALA E N 1
ATOM 5022 C CA . ALA B 2 270 ? 131.611 127.240 132.719 1.00 49.78 270 ALA E CA 1
ATOM 5023 C C . ALA B 2 270 ? 131.081 125.965 132.076 1.00 49.78 270 ALA E C 1
ATOM 5024 O O . ALA B 2 270 ? 131.869 125.197 131.515 1.00 49.78 270 ALA E O 1
ATOM 5026 N N . ILE B 2 271 ? 129.771 125.724 132.144 1.00 46.89 271 ILE E N 1
ATOM 5027 C CA . ILE B 2 271 ? 129.142 124.540 131.572 1.00 46.89 271 ILE E CA 1
ATOM 5028 C C . ILE B 2 271 ? 128.099 124.917 130.525 1.00 46.89 271 ILE E C 1
ATOM 5029 O O . ILE B 2 271 ? 128.094 124.375 129.414 1.00 46.89 271 ILE E O 1
ATOM 5034 N N . MET B 2 272 ? 127.224 125.875 130.853 1.00 44.14 272 MET E N 1
ATOM 5035 C CA . MET B 2 272 ? 126.182 126.296 129.919 1.00 44.14 272 MET E CA 1
ATOM 5036 C C . MET B 2 272 ? 126.769 127.044 128.726 1.00 44.14 272 MET E C 1
ATOM 5037 O O . MET B 2 272 ? 126.289 126.893 127.597 1.00 44.14 272 MET E O 1
ATOM 5042 N N . TYR B 2 273 ? 127.811 127.847 128.954 1.00 47.23 273 TYR E N 1
ATOM 5043 C CA . TYR B 2 273 ? 128.488 128.506 127.842 1.00 47.23 273 TYR E CA 1
ATOM 5044 C C . TYR B 2 273 ? 129.290 127.514 127.010 1.00 47.23 273 TYR E C 1
ATOM 5045 O O . TYR B 2 273 ? 129.447 127.707 125.799 1.00 47.23 273 TYR E O 1
ATOM 5054 N N . LEU B 2 274 ? 129.802 126.453 127.636 1.00 44.24 274 LEU E N 1
ATOM 5055 C CA . LEU B 2 274 ? 130.520 125.424 126.895 1.00 44.24 274 LEU E CA 1
ATOM 5056 C C . LEU B 2 274 ? 129.562 124.505 126.146 1.00 44.24 274 LEU E C 1
ATOM 5057 O O . LEU B 2 274 ? 129.924 123.967 125.094 1.00 44.24 274 LEU E O 1
ATOM 5062 N N . ALA B 2 275 ? 128.349 124.311 126.668 1.00 44.58 275 ALA E N 1
ATOM 5063 C CA . ALA B 2 275 ? 127.374 123.465 125.989 1.00 44.58 275 ALA E CA 1
ATOM 5064 C C . ALA B 2 275 ? 126.750 124.159 124.787 1.00 44.58 275 ALA E C 1
ATOM 5065 O O . ALA B 2 275 ? 126.375 123.489 123.819 1.00 44.58 275 ALA E O 1
ATOM 5067 N N . MET B 2 276 ? 126.637 125.488 124.821 1.00 44.01 276 MET E N 1
ATOM 5068 C CA . MET B 2 276 ? 126.048 126.229 123.714 1.00 44.01 276 MET E CA 1
ATOM 5069 C C . MET B 2 276 ? 127.008 126.425 122.549 1.00 44.01 276 MET E C 1
ATOM 5070 O O . MET B 2 276 ? 126.582 126.912 121.496 1.00 44.01 276 MET E O 1
ATOM 5075 N N . VAL B 2 277 ? 128.286 126.078 122.715 1.00 43.74 277 VAL E N 1
ATOM 5076 C CA . VAL B 2 277 ? 129.202 126.049 121.581 1.00 43.74 277 VAL E CA 1
ATOM 5077 C C . VAL B 2 277 ? 128.814 124.927 120.624 1.00 43.74 277 VAL E C 1
ATOM 5078 O O . VAL B 2 277 ? 128.785 125.113 119.401 1.00 43.74 277 VAL E O 1
ATOM 5082 N N . LEU B 2 278 ? 128.467 123.758 121.168 1.00 45.24 278 LEU E N 1
ATOM 5083 C CA . LEU B 2 278 ? 128.022 122.641 120.347 1.00 45.24 278 LEU E CA 1
ATOM 5084 C C . LEU B 2 278 ? 126.607 122.826 119.814 1.00 45.24 278 LEU E C 1
ATOM 5085 O O . LEU B 2 278 ? 126.244 122.179 118.827 1.00 45.24 278 LEU E O 1
ATOM 5090 N N . VAL B 2 279 ? 125.804 123.688 120.438 1.00 41.40 279 VAL E N 1
ATOM 5091 C CA . VAL B 2 279 ? 124.459 123.954 119.935 1.00 41.40 279 VAL E CA 1
ATOM 5092 C C . VAL B 2 279 ? 124.518 124.853 118.706 1.00 41.40 279 VAL E C 1
ATOM 5093 O O . VAL B 2 279 ? 123.884 124.575 117.682 1.00 41.40 279 VAL E O 1
ATOM 5097 N N . ILE B 2 280 ? 125.292 125.937 118.786 1.00 42.52 280 ILE E N 1
ATOM 5098 C CA . ILE B 2 280 ? 125.467 126.816 117.635 1.00 42.52 280 ILE E CA 1
ATOM 5099 C C . ILE B 2 280 ? 126.402 126.165 116.617 1.00 42.52 280 ILE E C 1
ATOM 5100 O O . ILE B 2 280 ? 126.314 126.436 115.411 1.00 42.52 280 ILE E O 1
ATOM 5105 N N . GLY B 2 281 ? 127.270 125.256 117.073 1.00 46.09 281 GLY E N 1
ATOM 5106 C CA . GLY B 2 281 ? 128.165 124.558 116.165 1.00 46.09 281 GLY E CA 1
ATOM 5107 C C . GLY B 2 281 ? 127.458 123.589 115.238 1.00 46.09 281 GLY E C 1
ATOM 5108 O O . GLY B 2 281 ? 127.894 123.386 114.101 1.00 46.09 281 GLY E O 1
ATOM 5109 N N . VAL B 2 282 ? 126.364 122.976 115.702 1.00 43.29 282 VAL E N 1
ATOM 5110 C CA . VAL B 2 282 ? 125.528 122.170 114.815 1.00 43.29 282 VAL E CA 1
ATOM 5111 C C . VAL B 2 282 ? 124.423 122.992 114.171 1.00 43.29 282 VAL E C 1
ATOM 5112 O O . VAL B 2 282 ? 123.780 122.515 113.224 1.00 43.29 282 VAL E O 1
ATOM 5116 N N . ALA B 2 283 ? 124.180 124.213 114.652 1.00 43.39 283 ALA E N 1
ATOM 5117 C CA . ALA B 2 283 ? 123.275 125.129 113.973 1.00 43.39 283 ALA E CA 1
ATOM 5118 C C . ALA B 2 283 ? 123.946 125.839 112.808 1.00 43.39 283 ALA E C 1
ATOM 5119 O O . ALA B 2 283 ? 123.255 126.267 111.877 1.00 43.39 283 ALA E O 1
ATOM 5121 N N . CYS B 2 284 ? 125.273 125.974 112.841 1.00 47.11 284 CYS E N 1
ATOM 5122 C CA . CYS B 2 284 ? 126.021 126.537 111.725 1.00 47.11 284 CYS E CA 1
ATOM 5123 C C . CYS B 2 284 ? 126.221 125.540 110.591 1.00 47.11 284 CYS E C 1
ATOM 5124 O O . CYS B 2 284 ? 126.695 125.935 109.520 1.00 47.11 284 CYS E O 1
ATOM 5127 N N . PHE B 2 285 ? 125.877 124.265 110.798 1.00 46.24 285 PHE E N 1
ATOM 5128 C CA . PHE B 2 285 ? 125.876 123.299 109.706 1.00 46.24 285 PHE E CA 1
ATOM 5129 C C . PHE B 2 285 ? 124.702 123.512 108.760 1.00 46.24 285 PHE E C 1
ATOM 5130 O O . PHE B 2 285 ? 124.759 123.065 107.610 1.00 46.24 285 PHE E O 1
ATOM 5138 N N . ASN B 2 286 ? 123.636 124.168 109.229 1.00 50.28 286 ASN E N 1
ATOM 5139 C CA . ASN B 2 286 ? 122.552 124.581 108.345 1.00 50.28 286 ASN E CA 1
ATOM 5140 C C . ASN B 2 286 ? 123.016 125.639 107.351 1.00 50.28 286 ASN E C 1
ATOM 5141 O O . ASN B 2 286 ? 122.500 125.702 106.229 1.00 50.28 286 ASN E O 1
ATOM 5146 N N . ILE B 2 287 ? 123.982 126.474 107.743 1.00 48.14 287 ILE E N 1
ATOM 5147 C CA . ILE B 2 287 ? 124.531 127.463 106.822 1.00 48.14 287 ILE E CA 1
ATOM 5148 C C . ILE B 2 287 ? 125.416 126.791 105.780 1.00 48.14 287 ILE E C 1
ATOM 5149 O O . ILE B 2 287 ? 125.483 127.242 104.630 1.00 48.14 287 ILE E O 1
ATOM 5154 N N . VAL B 2 288 ? 126.102 125.708 106.153 1.00 48.17 288 VAL E N 1
ATOM 5155 C CA . VAL B 2 288 ? 126.946 124.994 105.199 1.00 48.17 288 VAL E CA 1
ATOM 5156 C C . VAL B 2 288 ? 126.091 124.218 104.204 1.00 48.17 288 VAL E C 1
ATOM 5157 O O . VAL B 2 288 ? 126.431 124.127 103.017 1.00 48.17 288 VAL E O 1
ATOM 5161 N N . SER B 2 289 ? 124.955 123.678 104.654 1.00 51.41 289 SER E N 1
ATOM 5162 C CA . SER B 2 289 ? 124.076 122.921 103.769 1.00 51.41 289 SER E CA 1
ATOM 5163 C C . SER B 2 289 ? 123.346 123.807 102.767 1.00 51.41 289 SER E C 1
ATOM 5164 O O . SER B 2 289 ? 122.889 123.303 101.736 1.00 51.41 289 SER E O 1
ATOM 5167 N N . THR B 2 290 ? 123.228 125.106 103.038 1.00 52.31 290 THR E N 1
ATOM 5168 C CA . THR B 2 290 ? 122.586 126.034 102.118 1.00 52.31 290 THR E CA 1
ATOM 5169 C C . THR B 2 290 ? 123.580 126.897 101.354 1.00 52.31 290 THR E C 1
ATOM 5170 O O . THR B 2 290 ? 123.165 127.676 100.491 1.00 52.31 290 THR E O 1
ATOM 5174 N N . LEU B 2 291 ? 124.877 126.782 101.645 1.00 55.91 291 LEU E N 1
ATOM 5175 C CA . LEU B 2 291 ? 125.894 127.507 100.892 1.00 55.91 291 LEU E CA 1
ATOM 5176 C C . LEU B 2 291 ? 126.496 126.655 99.782 1.00 55.91 291 LEU E C 1
ATOM 5177 O O . LEU B 2 291 ? 126.736 127.158 98.680 1.00 55.91 291 LEU E O 1
ATOM 5182 N N . VAL B 2 292 ? 126.749 125.373 100.058 1.00 59.15 292 VAL E N 1
ATOM 5183 C CA . VAL B 2 292 ? 127.226 124.462 99.022 1.00 59.15 292 VAL E CA 1
ATOM 5184 C C . VAL B 2 292 ? 126.112 124.179 98.019 1.00 59.15 292 VAL E C 1
ATOM 5185 O O . VAL B 2 292 ? 126.368 124.030 96.817 1.00 59.15 292 VAL E O 1
ATOM 5189 N N . MET B 2 293 ? 124.861 124.138 98.487 1.00 65.77 293 MET E N 1
ATOM 5190 C CA . MET B 2 293 ? 123.724 123.967 97.589 1.00 65.77 293 MET E CA 1
ATOM 5191 C C . MET B 2 293 ? 123.505 125.199 96.717 1.00 65.77 293 MET E C 1
ATOM 5192 O O . MET B 2 293 ? 122.993 125.080 95.598 1.00 65.77 293 MET E O 1
ATOM 5197 N N . ALA B 2 294 ? 123.895 126.379 97.199 1.00 62.79 294 ALA E N 1
ATOM 5198 C CA . ALA B 2 294 ? 123.753 127.615 96.439 1.00 62.79 294 ALA E CA 1
ATOM 5199 C C . ALA B 2 294 ? 124.894 127.852 95.456 1.00 62.79 294 ALA E C 1
ATOM 5200 O O . ALA B 2 294 ? 124.900 128.887 94.781 1.00 62.79 294 ALA E O 1
ATOM 5202 N N . VAL B 2 295 ? 125.851 126.934 95.358 1.00 65.59 295 VAL E N 1
ATOM 5203 C CA . VAL B 2 295 ? 126.978 127.092 94.443 1.00 65.59 295 VAL E CA 1
ATOM 5204 C C . VAL B 2 295 ? 126.728 126.366 93.125 1.00 65.59 295 VAL E C 1
ATOM 5205 O O . VAL B 2 295 ? 126.917 126.936 92.046 1.00 65.59 295 VAL E O 1
ATOM 5209 N N . LYS B 2 296 ? 126.269 125.112 93.191 1.00 70.78 296 LYS E N 1
ATOM 5210 C CA . LYS B 2 296 ? 126.163 124.293 91.987 1.00 70.78 296 LYS E CA 1
ATOM 5211 C C . LYS B 2 296 ? 124.984 124.699 91.110 1.00 70.78 296 LYS E C 1
ATOM 5212 O O . LYS B 2 296 ? 125.031 124.505 89.890 1.00 70.78 296 LYS E O 1
ATOM 5218 N N . ASP B 2 297 ? 123.924 125.259 91.697 1.00 75.01 297 ASP E N 1
ATOM 5219 C CA . ASP B 2 297 ? 122.797 125.704 90.884 1.00 75.01 297 ASP E CA 1
ATOM 5220 C C . ASP B 2 297 ? 123.028 127.094 90.305 1.00 75.01 297 ASP E C 1
ATOM 5221 O O . ASP B 2 297 ? 122.540 127.394 89.210 1.0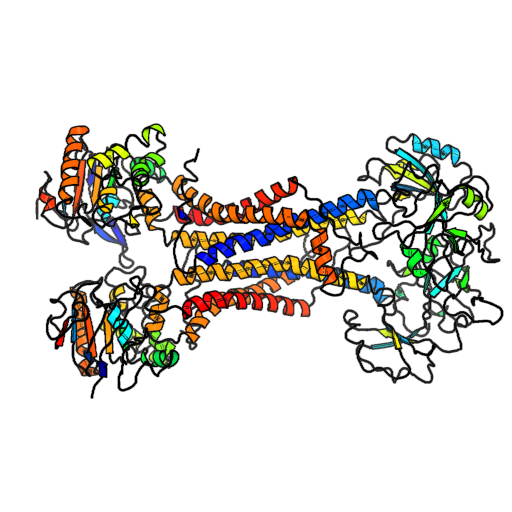0 75.01 297 ASP E O 1
ATOM 5226 N N . LYS B 2 298 ? 123.763 127.947 91.020 1.00 75.06 298 LYS E N 1
ATOM 5227 C CA . LYS B 2 298 ? 124.087 129.292 90.565 1.00 75.06 298 LYS E CA 1
ATOM 5228 C C . LYS B 2 298 ? 125.532 129.392 90.083 1.00 75.06 298 LYS E C 1
ATOM 5229 O O . LYS B 2 298 ? 126.171 130.436 90.229 1.00 75.06 298 LYS E 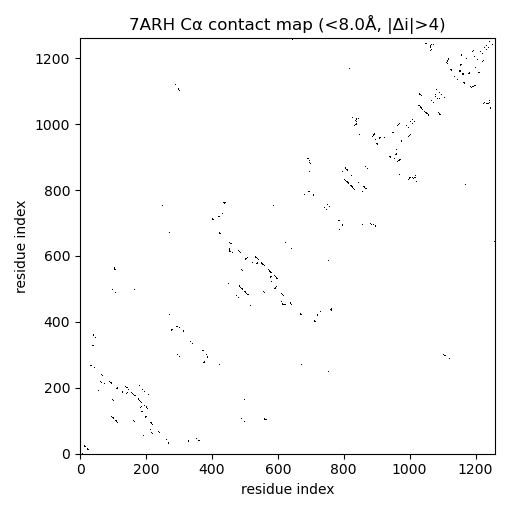O 1
ATOM 5235 N N . SER B 2 299 ? 126.057 128.310 89.508 1.00 78.26 299 SER E N 1
ATOM 5236 C CA . SER B 2 299 ? 127.420 128.304 88.992 1.00 78.26 299 SER E CA 1
ATOM 5237 C C . SER B 2 299 ? 127.555 129.037 87.665 1.00 78.26 299 SER E C 1
ATOM 5238 O O . SER B 2 299 ? 128.682 129.327 87.250 1.00 78.26 299 SER E O 1
ATOM 5241 N N . GLY B 2 300 ? 126.443 129.337 86.992 1.00 83.03 300 GLY E N 1
ATOM 5242 C CA . GLY B 2 300 ? 126.523 130.098 85.757 1.00 83.03 300 GLY E CA 1
ATOM 5243 C C . GLY B 2 300 ? 126.836 131.562 85.995 1.00 83.03 300 GLY E C 1
ATOM 5244 O O . GLY B 2 300 ? 127.544 132.190 85.204 1.00 83.03 300 GLY E O 1
ATOM 5245 N N . ASP B 2 301 ? 126.323 132.123 87.093 1.00 85.05 301 ASP E N 1
ATOM 5246 C CA . ASP B 2 301 ? 126.585 133.518 87.424 1.00 85.05 301 ASP E CA 1
ATOM 5247 C C . ASP B 2 301 ? 127.997 133.744 87.945 1.00 85.05 301 ASP E C 1
ATOM 5248 O O . ASP B 2 301 ? 128.482 134.881 87.907 1.00 85.05 301 ASP E O 1
ATOM 5253 N N . ILE B 2 302 ? 128.663 132.696 88.432 1.00 83.27 302 ILE E N 1
ATOM 5254 C CA . ILE B 2 302 ? 130.046 132.835 88.877 1.00 83.27 302 ILE E CA 1
ATOM 5255 C C . ILE B 2 302 ? 130.980 132.942 87.678 1.00 83.27 302 ILE E C 1
ATOM 5256 O O . ILE B 2 302 ? 131.972 133.681 87.708 1.00 83.27 302 ILE E O 1
ATOM 5261 N N . ALA B 2 303 ? 130.670 132.223 86.596 1.00 86.97 303 ALA E N 1
ATOM 5262 C CA . ALA B 2 303 ? 131.480 132.282 85.387 1.00 86.97 303 ALA E CA 1
ATOM 5263 C C . ALA B 2 303 ? 131.297 133.582 84.615 1.00 86.97 303 ALA E C 1
ATOM 5264 O O . ALA B 2 303 ? 132.151 133.920 83.789 1.00 86.97 303 ALA E O 1
ATOM 5266 N N . VAL B 2 304 ? 130.205 134.311 84.858 1.00 85.29 304 VAL E N 1
ATOM 5267 C CA . VAL B 2 304 ? 130.012 135.603 84.208 1.00 85.29 304 VAL E CA 1
ATOM 5268 C C . VAL B 2 304 ? 130.954 136.644 84.802 1.00 85.29 304 VAL E C 1
ATOM 5269 O O . VAL B 2 304 ? 131.595 137.409 84.071 1.00 85.29 304 VAL E O 1
ATOM 5273 N N . LEU B 2 305 ? 131.075 136.668 86.134 1.00 84.46 305 LEU E N 1
ATOM 5274 C CA . LEU B 2 305 ? 131.928 137.652 86.795 1.00 84.46 305 LEU E CA 1
ATOM 5275 C C . LEU B 2 305 ? 133.408 137.387 86.545 1.00 84.46 305 LEU E C 1
ATOM 5276 O O . LEU B 2 305 ? 134.216 138.322 86.584 1.00 84.46 305 LEU E O 1
ATOM 5281 N N . ARG B 2 306 ? 133.783 136.132 86.281 1.00 89.52 306 ARG E N 1
ATOM 5282 C CA . ARG B 2 306 ? 135.174 135.834 85.958 1.00 89.52 306 ARG E CA 1
ATOM 5283 C C . ARG B 2 306 ? 135.544 136.321 84.563 1.00 89.52 306 ARG E C 1
ATOM 5284 O O . ARG B 2 306 ? 136.702 136.680 84.321 1.00 89.52 306 ARG E O 1
ATOM 5292 N N . THR B 2 307 ? 134.582 136.342 83.639 1.00 93.49 307 THR E N 1
ATOM 5293 C CA . THR B 2 307 ? 134.830 136.885 82.310 1.00 93.49 307 THR E CA 1
ATOM 5294 C C . THR B 2 307 ? 134.808 138.407 82.290 1.00 93.49 307 THR E C 1
ATOM 5295 O O . THR B 2 307 ? 135.384 139.010 81.379 1.00 93.49 307 THR E O 1
ATOM 5299 N N . LEU B 2 308 ? 134.160 139.035 83.268 1.00 92.53 308 LEU E N 1
ATOM 5300 C CA . LEU B 2 308 ? 134.124 140.487 83.379 1.00 92.53 308 LEU E CA 1
ATOM 5301 C C . LEU B 2 308 ? 135.348 141.057 84.082 1.00 92.53 308 LEU E C 1
ATOM 5302 O O . LEU B 2 308 ? 135.487 142.282 84.156 1.00 92.53 308 LEU E O 1
ATOM 5307 N N . GLY B 2 309 ? 136.234 140.207 84.595 1.00 94.58 309 GLY E N 1
ATOM 5308 C CA . GLY B 2 309 ? 137.487 140.668 85.156 1.00 94.58 309 GLY E CA 1
ATOM 5309 C C . GLY B 2 309 ? 137.491 140.848 86.660 1.00 94.58 309 GLY E C 1
ATOM 5310 O O . GLY B 2 309 ? 137.950 141.877 87.162 1.00 94.58 309 GLY E O 1
ATOM 5311 N N . ALA B 2 310 ? 136.993 139.855 87.390 1.00 91.83 310 ALA E N 1
ATOM 5312 C CA . ALA B 2 310 ? 136.986 139.884 88.846 1.00 91.83 310 ALA E CA 1
ATOM 5313 C C . ALA B 2 310 ? 138.191 139.128 89.388 1.00 91.83 310 ALA E C 1
ATOM 5314 O O . ALA B 2 310 ? 138.627 138.132 88.804 1.00 91.83 310 ALA E O 1
ATOM 5316 N N . LYS B 2 311 ? 138.723 139.607 90.510 1.00 89.20 311 LYS E N 1
ATOM 5317 C CA . LYS B 2 311 ? 139.884 138.989 91.128 1.00 89.20 311 LYS E CA 1
ATOM 5318 C C . LYS B 2 311 ? 139.458 137.794 91.981 1.00 89.20 311 LYS E C 1
ATOM 5319 O O . LYS B 2 311 ? 138.278 137.448 92.076 1.00 89.20 311 LYS E O 1
ATOM 5325 N N . ASP B 2 312 ? 140.443 137.153 92.613 1.00 82.44 312 ASP E N 1
ATOM 5326 C CA . ASP B 2 312 ? 140.160 136.008 93.469 1.00 82.44 312 ASP E CA 1
ATOM 5327 C C . ASP B 2 312 ? 139.551 136.428 94.801 1.00 82.44 312 ASP E C 1
ATOM 5328 O O . ASP B 2 312 ? 138.730 135.693 95.361 1.00 82.44 312 ASP E O 1
ATOM 5333 N N . GLY B 2 313 ? 139.934 137.597 95.319 1.00 78.14 313 GLY E N 1
ATOM 5334 C CA . GLY B 2 313 ? 139.389 138.070 96.579 1.00 78.14 313 GLY E CA 1
ATOM 5335 C C . GLY B 2 313 ? 137.960 138.563 96.490 1.00 78.14 313 GLY E C 1
ATOM 5336 O O . GLY B 2 313 ? 137.268 138.608 97.511 1.00 78.14 313 GLY E O 1
ATOM 5337 N N . LEU B 2 314 ? 137.503 138.933 95.292 1.00 74.98 314 LEU E N 1
ATOM 5338 C CA . LEU B 2 314 ? 136.130 139.399 95.137 1.00 74.98 314 LEU E CA 1
ATOM 5339 C C . LEU B 2 314 ? 135.154 138.235 95.028 1.00 74.98 314 LEU E C 1
ATOM 5340 O O . LEU B 2 314 ? 134.075 138.268 95.631 1.00 74.98 314 LEU E O 1
ATOM 5345 N N . ILE B 2 315 ? 135.519 137.192 94.279 1.00 73.96 315 ILE E N 1
ATOM 5346 C CA . ILE B 2 315 ? 134.627 136.049 94.110 1.00 73.96 315 ILE E CA 1
ATOM 5347 C C . ILE B 2 315 ? 134.615 135.151 95.345 1.00 73.96 315 ILE E C 1
ATOM 5348 O O . ILE B 2 315 ? 133.714 134.314 95.487 1.00 73.96 315 ILE E O 1
ATOM 5353 N N . ARG B 2 316 ? 135.578 135.315 96.253 1.00 69.33 316 ARG E N 1
ATOM 5354 C CA . ARG B 2 316 ? 135.593 134.565 97.502 1.00 69.33 316 ARG E CA 1
ATOM 5355 C C . ARG B 2 316 ? 134.795 135.253 98.601 1.00 69.33 316 ARG E C 1
ATOM 5356 O O . ARG B 2 316 ? 134.181 134.572 99.430 1.00 69.33 316 ARG E O 1
ATOM 5364 N N . ALA B 2 317 ? 134.779 136.585 98.616 1.00 63.97 317 ALA E N 1
ATOM 5365 C CA . ALA B 2 317 ? 134.076 137.346 99.641 1.00 63.97 317 ALA E CA 1
ATOM 5366 C C . ALA B 2 317 ? 132.584 137.489 99.370 1.00 63.97 317 ALA E C 1
ATOM 5367 O O . ALA B 2 317 ? 131.879 138.078 100.197 1.00 63.97 317 ALA E O 1
ATOM 5369 N N . ILE B 2 318 ? 132.088 136.982 98.240 1.00 64.36 318 ILE E N 1
ATOM 5370 C CA . ILE B 2 318 ? 130.654 137.037 97.969 1.00 64.36 318 ILE E CA 1
ATOM 5371 C C . ILE B 2 318 ? 129.912 136.039 98.850 1.00 64.36 318 ILE E C 1
ATOM 5372 O O . ILE B 2 318 ? 128.935 136.386 99.525 1.00 64.36 318 ILE E O 1
ATOM 5377 N N . PHE B 2 319 ? 130.381 134.791 98.879 1.00 61.66 319 PHE E N 1
ATOM 5378 C CA . PHE B 2 319 ? 129.742 133.752 99.675 1.00 61.66 319 PHE E CA 1
ATOM 5379 C C . PHE B 2 319 ? 130.053 133.858 101.162 1.00 61.66 319 PHE E C 1
ATOM 5380 O O . PHE B 2 319 ? 129.406 133.173 101.961 1.00 61.66 319 PHE E O 1
ATOM 5388 N N . VAL B 2 320 ? 131.024 134.687 101.553 1.00 59.77 320 VAL E N 1
ATOM 5389 C CA . VAL B 2 320 ? 131.266 134.928 102.972 1.00 59.77 320 VAL E CA 1
ATOM 5390 C C . VAL B 2 320 ? 130.155 135.792 103.555 1.00 59.77 320 VAL E C 1
ATOM 5391 O O . VAL B 2 320 ? 129.548 135.449 104.576 1.00 59.77 320 VAL E O 1
ATOM 5395 N N . TRP B 2 321 ? 129.860 136.917 102.904 1.00 64.14 321 TRP E N 1
ATOM 5396 C CA . TRP B 2 321 ? 128.769 137.783 103.330 1.00 64.14 321 TRP E CA 1
ATOM 5397 C C . TRP B 2 321 ? 127.396 137.219 102.989 1.00 64.14 321 TRP E C 1
ATOM 5398 O O . TRP B 2 321 ? 126.401 137.670 103.566 1.00 64.14 321 TRP E O 1
ATOM 5409 N N . TYR B 2 322 ? 127.315 136.253 102.071 1.00 65.46 322 TYR E N 1
ATOM 5410 C CA . TYR B 2 322 ? 126.037 135.616 101.773 1.00 65.46 322 TYR E CA 1
ATOM 5411 C C . TYR B 2 322 ? 125.622 134.662 102.885 1.00 65.46 322 TYR E C 1
ATOM 5412 O O . TYR B 2 322 ? 124.437 134.582 103.228 1.00 65.46 322 TYR E O 1
ATOM 5421 N N . GLY B 2 323 ? 126.581 133.931 103.457 1.00 58.46 323 GLY E N 1
ATOM 5422 C CA . GLY B 2 323 ? 126.288 133.071 104.588 1.00 58.46 323 GLY E CA 1
ATOM 5423 C C . GLY B 2 323 ? 126.048 133.822 105.880 1.00 58.46 323 GLY E C 1
ATOM 5424 O O . GLY B 2 323 ? 125.414 133.280 106.792 1.00 58.46 323 GLY E O 1
ATOM 5425 N N . LEU B 2 324 ? 126.540 135.058 105.980 1.00 56.36 324 LEU E N 1
ATOM 5426 C CA . LEU B 2 324 ? 126.297 135.874 107.162 1.00 56.36 324 LEU E CA 1
ATOM 5427 C C . LEU B 2 324 ? 124.909 136.498 107.167 1.00 56.36 324 LEU E C 1
ATOM 5428 O O . LEU B 2 324 ? 124.446 136.929 108.227 1.00 56.36 324 LEU E O 1
ATOM 5433 N N . LEU B 2 325 ? 124.240 136.560 106.013 1.00 63.04 325 LEU E N 1
ATOM 5434 C CA . LEU B 2 325 ? 122.888 137.112 105.973 1.00 63.04 325 LEU E CA 1
ATOM 5435 C C . LEU B 2 325 ? 121.884 136.151 106.595 1.00 63.04 325 LEU E C 1
ATOM 5436 O O . LEU B 2 325 ? 120.912 136.582 107.227 1.00 63.04 325 LEU E O 1
ATOM 5441 N N . ALA B 2 326 ? 122.100 134.846 106.427 1.00 60.10 326 ALA E N 1
ATOM 5442 C CA . ALA B 2 326 ? 121.248 133.854 107.066 1.00 60.10 326 ALA E CA 1
ATOM 5443 C C . ALA B 2 326 ? 121.553 133.694 108.549 1.00 60.10 326 ALA E C 1
ATOM 5444 O O . ALA B 2 326 ? 120.714 133.169 109.288 1.00 60.10 326 ALA E O 1
ATOM 5446 N N . GLY B 2 327 ? 122.727 134.133 108.996 1.00 53.16 327 GLY E N 1
ATOM 5447 C CA . GLY B 2 327 ? 123.088 134.044 110.396 1.00 53.16 327 GLY E CA 1
ATOM 5448 C C . GLY B 2 327 ? 122.715 135.280 111.187 1.00 53.16 327 GLY E C 1
ATOM 5449 O O . GLY B 2 327 ? 122.370 135.183 112.367 1.00 53.16 327 GLY E O 1
ATOM 5450 N N . LEU B 2 328 ? 122.781 136.451 110.546 1.00 55.10 328 LEU E N 1
ATOM 5451 C CA . LEU B 2 328 ? 122.440 137.698 111.223 1.00 55.10 328 LEU E CA 1
ATOM 5452 C C . LEU B 2 328 ? 120.939 137.831 111.443 1.00 55.10 328 LEU E C 1
ATOM 5453 O O . LEU B 2 328 ? 120.515 138.461 112.418 1.00 55.10 328 LEU E O 1
ATOM 5458 N N . PHE B 2 329 ? 120.125 137.257 110.554 1.00 56.10 329 PHE E N 1
ATOM 5459 C CA . PHE B 2 329 ? 118.680 137.296 110.748 1.00 56.10 329 PHE E CA 1
ATOM 5460 C C . PHE B 2 329 ? 118.239 136.352 111.860 1.00 56.10 329 PHE E C 1
ATOM 5461 O O . PHE B 2 329 ? 117.201 136.581 112.491 1.00 56.10 329 PHE E O 1
ATOM 5469 N N . GLY B 2 330 ? 119.008 135.297 112.114 1.00 54.45 330 GLY E N 1
ATOM 5470 C CA . GLY B 2 330 ? 118.684 134.362 113.171 1.00 54.45 330 GLY E CA 1
ATOM 5471 C C . GLY B 2 330 ? 119.281 134.748 114.508 1.00 54.45 330 GLY E C 1
ATOM 5472 O O . GLY B 2 330 ? 118.706 134.449 115.559 1.00 54.45 330 GLY E O 1
ATOM 5473 N N . SER B 2 331 ? 120.441 135.409 114.483 1.00 53.89 331 SER E N 1
ATOM 5474 C CA . SER B 2 331 ? 121.062 135.853 115.727 1.00 53.89 331 SER E CA 1
ATOM 5475 C C . SER B 2 331 ? 120.317 137.041 116.321 1.00 53.89 331 SER E C 1
ATOM 5476 O O . SER B 2 331 ? 120.154 137.129 117.543 1.00 53.89 331 SER E O 1
ATOM 5479 N N . LEU B 2 332 ? 119.852 137.962 115.473 1.00 57.01 332 LEU E N 1
ATOM 5480 C CA . LEU B 2 332 ? 119.063 139.088 115.958 1.00 57.01 332 LEU E CA 1
ATOM 5481 C C . LEU B 2 332 ? 117.645 138.680 116.330 1.00 57.01 332 LEU E C 1
ATOM 5482 O O . LEU B 2 332 ? 116.967 139.426 117.043 1.00 57.01 332 LEU E O 1
ATOM 5487 N N . CYS B 2 333 ? 117.182 137.519 115.863 1.00 58.00 333 CYS E N 1
ATOM 5488 C CA . CYS B 2 333 ? 115.880 137.002 116.263 1.00 58.00 333 CYS E CA 1
ATOM 5489 C C . CYS B 2 333 ? 115.894 136.386 117.656 1.00 58.00 333 CYS E C 1
ATOM 5490 O O . CYS B 2 333 ? 114.821 136.119 118.207 1.00 58.00 333 CYS E O 1
ATOM 5493 N N . GLY B 2 334 ? 117.071 136.146 118.229 1.00 55.20 334 GLY E N 1
ATOM 5494 C CA . GLY B 2 334 ? 117.169 135.638 119.582 1.00 55.20 334 GLY E CA 1
ATOM 5495 C C . GLY B 2 334 ? 117.295 136.749 120.603 1.00 55.20 334 GLY E C 1
ATOM 5496 O O . GLY B 2 334 ? 117.032 136.544 121.792 1.00 55.20 334 GLY E O 1
ATOM 5497 N N . VAL B 2 335 ? 117.703 137.934 120.147 1.00 53.24 335 VAL E N 1
ATOM 5498 C CA . VAL B 2 335 ? 117.790 139.083 121.041 1.00 53.24 335 VAL E CA 1
ATOM 5499 C C . VAL B 2 335 ? 116.400 139.634 121.347 1.00 53.24 335 VAL E C 1
ATOM 5500 O O . VAL B 2 335 ? 116.155 140.129 122.453 1.00 53.24 335 VAL E O 1
ATOM 5504 N N . ILE B 2 336 ? 115.472 139.548 120.390 1.00 55.28 336 ILE E N 1
ATOM 5505 C CA . ILE B 2 336 ? 114.109 140.015 120.626 1.00 55.28 336 ILE E CA 1
ATOM 5506 C C . ILE B 2 336 ? 113.385 139.084 121.592 1.00 55.28 336 ILE E C 1
ATOM 5507 O O . ILE B 2 336 ? 112.636 139.535 122.466 1.00 55.28 336 ILE E O 1
ATOM 5512 N N . ILE B 2 337 ? 113.604 137.774 121.459 1.00 56.63 337 ILE E N 1
ATOM 5513 C CA . ILE B 2 337 ? 113.037 136.829 122.415 1.00 56.63 337 ILE E CA 1
ATOM 5514 C C . ILE B 2 337 ? 113.788 136.897 123.741 1.00 56.63 337 ILE E C 1
ATOM 5515 O O . ILE B 2 337 ? 113.192 136.731 124.812 1.00 56.63 337 ILE E O 1
ATOM 5520 N N . GLY B 2 338 ? 115.091 137.183 123.699 1.00 54.47 338 GLY E N 1
ATOM 5521 C CA . GLY B 2 338 ? 115.914 137.210 124.898 1.00 54.47 338 GLY E CA 1
ATOM 5522 C C . GLY B 2 338 ? 115.634 138.360 125.846 1.00 54.47 338 GLY E C 1
ATOM 5523 O O . GLY B 2 338 ? 116.079 138.304 126.998 1.00 54.47 338 GLY E O 1
ATOM 5524 N N . VAL B 2 339 ? 114.918 139.392 125.401 1.00 59.24 339 VAL E N 1
ATOM 5525 C CA . VAL B 2 339 ? 114.567 140.518 126.262 1.00 59.24 339 VAL E CA 1
ATOM 5526 C C . VAL B 2 339 ? 113.100 140.528 126.661 1.00 59.24 339 VAL E C 1
ATOM 5527 O O . VAL B 2 339 ? 112.731 141.291 127.569 1.00 59.24 339 VAL E O 1
ATOM 5531 N N . VAL B 2 340 ? 112.251 139.721 126.023 1.00 62.45 340 VAL E N 1
ATOM 5532 C CA . VAL B 2 340 ? 110.857 139.625 126.446 1.00 62.45 340 VAL E CA 1
ATOM 5533 C C . VAL B 2 340 ? 110.613 138.447 127.384 1.00 62.45 340 VAL E C 1
ATOM 5534 O O . VAL B 2 340 ? 109.556 138.391 128.029 1.00 62.45 340 VAL E O 1
ATOM 5538 N N . VAL B 2 341 ? 111.553 137.511 127.480 1.00 60.63 341 VAL E N 1
ATOM 5539 C CA . VAL B 2 341 ? 111.446 136.411 128.433 1.00 60.63 341 VAL E CA 1
ATOM 5540 C C . VAL B 2 341 ? 112.216 136.719 129.713 1.00 60.63 341 VAL E C 1
ATOM 5541 O O . VAL B 2 341 ? 111.755 136.405 130.813 1.00 60.63 341 VAL E O 1
ATOM 5545 N N . SER B 2 342 ? 113.376 137.370 129.591 1.00 57.18 342 SER E N 1
ATOM 5546 C CA . SER B 2 342 ? 114.184 137.681 130.767 1.00 57.18 342 SER E CA 1
ATOM 5547 C C . SER B 2 342 ? 113.560 138.798 131.597 1.00 57.18 342 SER E C 1
ATOM 5548 O O . SER B 2 342 ? 113.570 138.739 132.832 1.00 57.18 342 SER E O 1
ATOM 5551 N N . LEU B 2 343 ? 113.011 139.822 130.942 1.00 62.42 343 LEU E N 1
ATOM 5552 C CA . LEU B 2 343 ? 112.411 140.934 131.670 1.00 62.42 343 LEU E CA 1
ATOM 5553 C C . LEU B 2 343 ? 111.042 140.595 132.245 1.00 62.42 343 LEU E C 1
ATOM 5554 O O . LEU B 2 343 ? 110.578 141.292 133.153 1.00 62.42 343 LEU E O 1
ATOM 5559 N N . GLN B 2 344 ? 110.389 139.550 131.743 1.00 69.09 344 GLN E N 1
ATOM 5560 C CA . GLN B 2 344 ? 109.070 139.129 132.206 1.00 69.09 344 GLN E CA 1
ATOM 5561 C C . GLN B 2 344 ? 109.088 137.654 132.583 1.00 69.09 344 GLN E C 1
ATOM 5562 O O . GLN B 2 344 ? 108.212 136.875 132.202 1.00 69.09 344 GLN E O 1
ATOM 5568 N N . LEU B 2 345 ? 110.102 137.250 133.351 1.00 68.61 345 LEU E N 1
ATOM 5569 C CA . LEU B 2 345 ? 110.247 135.845 133.715 1.00 68.61 345 LEU E CA 1
ATOM 5570 C C . LEU B 2 345 ? 109.300 135.437 134.836 1.00 68.61 345 LEU E C 1
ATOM 5571 O O . LEU B 2 345 ? 108.860 134.282 134.877 1.00 68.61 345 LEU E O 1
ATOM 5576 N N . THR B 2 346 ? 108.978 136.355 135.744 1.00 76.63 346 THR E N 1
ATOM 5577 C CA . THR B 2 346 ? 108.090 136.065 136.868 1.00 76.63 346 THR E CA 1
ATOM 5578 C C . THR B 2 346 ? 106.631 135.747 136.504 1.00 76.63 346 THR E C 1
ATOM 5579 O O . THR B 2 346 ? 106.006 134.974 137.242 1.00 76.63 346 THR E O 1
ATOM 5583 N N . PRO B 2 347 ? 106.024 136.275 135.427 1.00 78.89 347 PRO E N 1
ATOM 5584 C CA . PRO B 2 347 ? 104.754 135.677 134.981 1.00 78.89 347 PRO E CA 1
ATOM 5585 C C . PRO B 2 347 ? 104.911 134.398 134.174 1.00 78.89 347 PRO E C 1
ATOM 5586 O O . PRO B 2 347 ? 103.901 133.729 133.917 1.00 78.89 347 PRO E O 1
ATOM 5590 N N . ILE B 2 348 ? 106.124 134.038 133.765 1.00 80.84 348 ILE E N 1
ATOM 5591 C CA . ILE B 2 348 ? 106.332 132.845 132.948 1.00 80.84 348 ILE E CA 1
ATOM 5592 C C . ILE B 2 348 ? 106.528 131.605 133.812 1.00 80.84 348 ILE E C 1
ATOM 5593 O O . ILE B 2 348 ? 105.883 130.576 133.590 1.00 80.84 348 ILE E O 1
ATOM 5598 N N . ILE B 2 349 ? 107.403 131.693 134.818 1.00 83.39 349 ILE E N 1
ATOM 5599 C CA . ILE B 2 349 ? 107.711 130.535 135.655 1.00 83.39 349 ILE E CA 1
ATOM 5600 C C . ILE B 2 349 ? 106.536 130.200 136.568 1.00 83.39 349 ILE E C 1
ATOM 5601 O O . ILE B 2 349 ? 106.249 129.025 136.829 1.00 83.39 349 ILE E O 1
ATOM 5606 N N . GLU B 2 350 ? 105.820 131.221 137.045 1.00 92.08 350 GLU E N 1
ATOM 5607 C CA . GLU B 2 350 ? 104.641 130.987 137.873 1.00 92.08 350 GLU E CA 1
ATOM 5608 C C . GLU B 2 350 ? 103.466 130.436 137.075 1.00 92.08 350 GLU E C 1
ATOM 5609 O O . GLU B 2 350 ? 102.550 129.855 137.667 1.00 92.08 350 GLU E O 1
ATOM 5615 N N . TRP B 2 351 ? 103.468 130.604 135.752 1.00 98.43 351 TRP E N 1
ATOM 5616 C CA . TRP B 2 351 ? 102.387 130.075 134.929 1.00 98.43 351 TRP E CA 1
ATOM 5617 C C . TRP B 2 351 ? 102.522 128.574 134.702 1.00 98.43 351 TRP E C 1
ATOM 5618 O O . TRP B 2 351 ? 101.511 127.878 134.580 1.00 98.43 351 TRP E O 1
ATOM 5629 N N . ILE B 2 352 ? 103.748 128.056 134.649 1.00 99.31 352 ILE E N 1
ATOM 5630 C CA . ILE B 2 352 ? 103.935 126.624 134.444 1.00 99.31 352 ILE E CA 1
ATOM 5631 C C . ILE B 2 352 ? 103.668 125.854 135.733 1.00 99.31 352 ILE E C 1
ATOM 5632 O O . ILE B 2 352 ? 103.172 124.722 135.693 1.00 99.31 352 ILE E O 1
ATOM 5637 N N . GLU B 2 353 ? 103.962 126.453 136.891 1.00 103.54 353 GLU E N 1
ATOM 5638 C CA . GLU B 2 353 ? 103.814 125.753 138.162 1.00 103.54 353 GLU E CA 1
ATOM 5639 C C . GLU B 2 353 ? 102.358 125.582 138.581 1.00 103.54 353 GLU E C 1
ATOM 5640 O O . GLU B 2 353 ? 102.073 124.742 139.440 1.00 103.54 353 GLU E O 1
ATOM 5646 N N . LYS B 2 354 ? 101.435 126.350 138.004 1.00 105.44 354 LYS E N 1
ATOM 5647 C CA . LYS B 2 354 ? 100.024 126.269 138.357 1.00 105.44 354 LYS E CA 1
ATOM 5648 C C . LYS B 2 354 ? 99.205 125.447 137.367 1.00 105.44 354 LYS E C 1
ATOM 5649 O O . LYS B 2 354 ? 97.976 125.400 137.488 1.00 105.44 354 LYS E O 1
ATOM 5655 N N . LEU B 2 355 ? 99.849 124.799 136.396 1.00 110.24 355 LEU E N 1
ATOM 5656 C CA . LEU B 2 355 ? 99.169 123.903 135.469 1.00 110.24 355 LEU E CA 1
ATOM 5657 C C . LEU B 2 355 ? 99.641 122.458 135.544 1.00 110.24 355 LEU E C 1
ATOM 5658 O O . LEU B 2 355 ? 98.867 121.559 135.209 1.00 110.24 355 LEU E O 1
ATOM 5663 N N . ILE B 2 356 ? 100.879 122.207 135.973 1.00 115.83 356 ILE E N 1
ATOM 5664 C CA . ILE B 2 356 ? 101.358 120.832 136.092 1.00 115.83 356 ILE E CA 1
ATOM 5665 C C . ILE B 2 356 ? 100.743 120.159 137.314 1.00 115.83 356 ILE E C 1
ATOM 5666 O O . ILE B 2 356 ? 100.271 119.018 137.245 1.00 115.83 356 ILE E O 1
ATOM 5671 N N . GLY B 2 357 ? 100.725 120.859 138.444 1.00 118.23 357 GLY E N 1
ATOM 5672 C CA . GLY B 2 357 ? 100.173 120.311 139.666 1.00 118.23 357 GLY E CA 1
ATOM 5673 C C . GLY B 2 357 ? 101.124 120.449 140.835 1.00 118.23 357 GLY E C 1
ATOM 5674 O O . GLY B 2 357 ? 100.699 120.686 141.970 1.00 118.23 357 GLY E O 1
ATOM 5675 N N . HIS B 2 358 ? 102.418 120.305 140.566 1.00 117.78 358 HIS E N 1
ATOM 5676 C CA . HIS B 2 358 ? 103.456 120.475 141.571 1.00 117.78 358 HIS E CA 1
ATOM 5677 C C . HIS B 2 358 ? 104.456 121.511 141.083 1.00 117.78 358 HIS E C 1
ATOM 5678 O O . HIS B 2 358 ? 104.831 121.520 139.906 1.00 117.78 358 HIS E O 1
ATOM 5685 N N . GLN B 2 359 ? 104.882 122.384 141.988 1.00 105.78 359 GLN E N 1
ATOM 5686 C CA . GLN B 2 359 ? 105.830 123.437 141.665 1.00 105.78 359 GLN E CA 1
ATOM 5687 C C . GLN B 2 359 ? 107.251 122.978 141.965 1.00 105.78 359 GLN E C 1
ATOM 5688 O O . GLN B 2 359 ? 107.483 122.132 142.832 1.00 105.78 359 GLN E O 1
ATOM 5694 N N . PHE B 2 360 ? 108.202 123.542 141.228 1.00 94.47 360 PHE E N 1
ATOM 5695 C CA . PHE B 2 360 ? 109.612 123.267 141.439 1.00 94.47 360 PHE E CA 1
ATOM 5696 C C . PHE B 2 360 ? 110.254 124.438 142.178 1.00 94.47 360 PHE E C 1
ATOM 5697 O O . PHE B 2 360 ? 109.608 125.455 142.453 1.00 94.47 360 PHE E O 1
ATOM 5705 N N . LEU B 2 361 ? 111.544 124.272 142.498 1.00 82.64 361 LEU E N 1
ATOM 5706 C CA . LEU B 2 361 ? 112.372 125.245 143.222 1.00 82.64 361 LEU E CA 1
ATOM 5707 C C . LEU B 2 361 ? 111.762 125.598 144.582 1.00 82.64 361 LEU E C 1
ATOM 5708 O O . LEU B 2 361 ? 111.394 126.742 144.856 1.00 82.64 361 LEU E O 1
ATOM 5713 N N . SER B 2 362 ? 111.657 124.581 145.433 1.00 83.69 362 SER E N 1
ATOM 5714 C CA . SER B 2 362 ? 111.081 124.752 146.758 1.00 83.69 362 SER E CA 1
ATOM 5715 C C . SER B 2 362 ? 112.067 125.440 147.694 1.00 83.69 362 SER E C 1
ATOM 5716 O O . SER B 2 362 ? 113.287 125.349 147.526 1.00 83.69 362 SER E O 1
ATOM 5719 N N . SER B 2 363 ? 111.522 126.135 148.692 1.00 83.33 363 SER E N 1
ATOM 5720 C CA . SER B 2 363 ? 112.332 126.881 149.655 1.00 83.33 363 SER E CA 1
ATOM 5721 C C . SER B 2 363 ? 112.572 126.054 150.920 1.00 83.33 363 SER E C 1
ATOM 5722 O O . SER B 2 363 ? 112.221 126.441 152.034 1.00 83.33 363 SER E O 1
ATOM 5725 N N . ASP B 2 364 ? 113.185 124.888 150.727 1.00 85.00 364 ASP E N 1
ATOM 5726 C CA . ASP B 2 364 ? 113.549 124.014 151.835 1.00 85.00 364 ASP E CA 1
ATOM 5727 C C . ASP B 2 364 ? 115.052 123.837 151.961 1.00 85.00 364 ASP E C 1
ATOM 5728 O O . ASP B 2 364 ? 115.613 124.074 153.038 1.00 85.00 364 ASP E O 1
ATOM 5733 N N . ILE B 2 365 ? 115.725 123.426 150.887 1.00 80.69 365 ILE E N 1
ATOM 5734 C CA . ILE B 2 365 ? 117.175 123.285 150.864 1.00 80.69 365 ILE E CA 1
ATOM 5735 C C . ILE B 2 365 ? 117.821 124.094 149.751 1.00 80.69 365 ILE E C 1
ATOM 5736 O O . ILE B 2 365 ? 119.052 124.124 149.658 1.00 80.69 365 ILE E O 1
ATOM 5741 N N . TYR B 2 366 ? 117.031 124.747 148.906 1.00 77.34 366 TYR E N 1
ATOM 5742 C CA . TYR B 2 366 ? 117.550 125.518 147.788 1.00 77.34 366 TYR E CA 1
ATOM 5743 C C . TYR B 2 366 ? 117.942 126.924 148.236 1.00 77.34 366 TYR E C 1
ATOM 5744 O O . TYR B 2 366 ? 117.987 127.243 149.427 1.00 77.34 366 TYR E O 1
ATOM 5753 N N . PHE B 2 367 ? 118.226 127.784 147.259 1.00 77.68 367 PHE E N 1
ATOM 5754 C CA . PHE B 2 367 ? 118.574 129.174 147.529 1.00 77.68 367 PHE E CA 1
ATOM 5755 C C . PHE B 2 367 ? 117.333 129.997 147.856 1.00 77.68 367 PHE E C 1
ATOM 5756 O O . PHE B 2 367 ? 117.225 130.578 148.941 1.00 77.68 367 PHE E O 1
ATOM 5764 N N . ILE B 2 368 ? 116.388 130.059 146.920 1.00 77.26 368 ILE E N 1
ATOM 5765 C CA . ILE B 2 368 ? 115.157 130.823 147.059 1.00 77.26 368 ILE E CA 1
ATOM 5766 C C . ILE B 2 368 ? 114.000 129.979 146.539 1.00 77.26 368 ILE E C 1
ATOM 5767 O O . ILE B 2 368 ? 114.174 128.828 146.130 1.00 77.26 368 ILE E O 1
ATOM 5772 N N . ASP B 2 369 ? 112.804 130.566 146.556 1.00 78.54 369 ASP E N 1
ATOM 5773 C CA . ASP B 2 369 ? 111.610 129.917 146.030 1.00 78.54 369 ASP E CA 1
ATOM 5774 C C . ASP B 2 369 ? 111.210 130.411 144.647 1.00 78.54 369 ASP E C 1
ATOM 5775 O O . ASP B 2 369 ? 110.685 129.627 143.850 1.00 78.54 369 ASP E O 1
ATOM 5780 N N . PHE B 2 370 ? 111.442 131.686 144.346 1.00 74.74 370 PHE E N 1
ATOM 5781 C CA . PHE B 2 370 ? 111.130 132.257 143.047 1.00 74.74 370 PHE E CA 1
ATOM 5782 C C . PHE B 2 370 ? 112.360 132.191 142.145 1.00 74.74 370 PHE E C 1
ATOM 5783 O O . PHE B 2 370 ? 113.442 131.760 142.552 1.00 74.74 370 PHE E O 1
ATOM 5791 N N . LEU B 2 371 ? 112.192 132.635 140.906 1.00 69.16 371 LEU E N 1
ATOM 5792 C CA . LEU B 2 371 ? 113.265 132.604 139.913 1.00 69.16 371 LEU E CA 1
ATOM 5793 C C . LEU B 2 371 ? 113.511 134.005 139.373 1.00 69.16 371 LEU E C 1
ATOM 5794 O O . LEU B 2 371 ? 112.656 134.544 138.645 1.00 69.16 371 LEU E O 1
ATOM 5799 N N . PRO B 2 372 ? 114.640 134.632 139.688 1.00 63.69 372 PRO E N 1
ATOM 5800 C CA . PRO B 2 372 ? 114.900 135.995 139.225 1.00 63.69 372 PRO E CA 1
ATOM 5801 C C . PRO B 2 372 ? 115.633 136.012 137.888 1.00 63.69 372 PRO E C 1
ATOM 5802 O O . PRO B 2 372 ? 116.067 134.982 137.367 1.00 63.69 372 PRO E O 1
ATOM 5806 N N . SER B 2 373 ? 115.769 137.220 137.342 1.00 61.08 373 SER E N 1
ATOM 5807 C CA . SER B 2 373 ? 116.473 137.414 136.076 1.00 61.08 373 SER E CA 1
ATOM 5808 C C . SER B 2 373 ? 116.963 138.854 136.024 1.00 61.08 373 SER E C 1
ATOM 5809 O O . SER B 2 373 ? 116.150 139.781 135.951 1.00 61.08 373 SER E O 1
ATOM 5812 N N . GLU B 2 374 ? 118.279 139.037 136.060 1.00 58.54 374 GLU E N 1
ATOM 5813 C CA . GLU B 2 374 ? 118.905 140.353 135.960 1.00 58.54 374 GLU E CA 1
ATOM 5814 C C . GLU B 2 374 ? 119.612 140.423 134.611 1.00 58.54 374 GLU E C 1
ATOM 5815 O O . GLU B 2 374 ? 120.723 139.908 134.455 1.00 58.54 374 GLU E O 1
ATOM 5821 N N . LEU B 2 375 ? 118.964 141.059 133.639 1.00 57.99 375 LEU E N 1
ATOM 5822 C CA . LEU B 2 375 ? 119.498 141.140 132.285 1.00 57.99 375 LEU E CA 1
ATOM 5823 C C . LEU B 2 375 ? 120.617 142.174 132.231 1.00 57.99 375 LEU E C 1
ATOM 5824 O O . LEU B 2 375 ? 120.406 143.346 132.561 1.00 57.99 375 LEU E O 1
ATOM 5829 N N . HIS B 2 376 ? 121.802 141.739 131.814 1.00 60.82 376 HIS E N 1
ATOM 5830 C CA . HIS B 2 376 ? 122.951 142.613 131.638 1.00 60.82 376 HIS E CA 1
ATOM 5831 C C . HIS B 2 376 ? 123.215 142.815 130.153 1.00 60.82 376 HIS E C 1
ATOM 5832 O O . HIS B 2 376 ? 123.164 141.862 129.369 1.00 60.82 376 HIS E O 1
ATOM 5839 N N . TRP B 2 377 ? 123.497 144.060 129.770 1.00 57.87 377 TRP E N 1
ATOM 5840 C CA . TRP B 2 377 ? 123.750 144.382 128.372 1.00 57.87 377 TRP E CA 1
ATOM 5841 C C . TRP B 2 377 ? 125.141 143.974 127.908 1.00 57.87 377 TRP E C 1
ATOM 5842 O O . TRP B 2 377 ? 125.391 143.958 126.698 1.00 57.87 377 TRP E O 1
ATOM 5853 N N . LEU B 2 378 ? 126.049 143.649 128.830 1.00 57.44 378 LEU E N 1
ATOM 5854 C CA . LEU B 2 378 ? 127.370 143.174 128.438 1.00 57.44 378 LEU E CA 1
ATOM 5855 C C . LEU B 2 378 ? 127.327 141.737 127.934 1.00 57.44 378 LEU E C 1
ATOM 5856 O O . LEU B 2 378 ? 128.105 141.373 127.046 1.00 57.44 378 LEU E O 1
ATOM 5861 N N . ASP B 2 379 ? 126.430 140.914 128.481 1.00 58.53 379 ASP E N 1
ATOM 5862 C CA . ASP B 2 379 ? 126.287 139.538 128.024 1.00 58.53 379 ASP E CA 1
ATOM 5863 C C . ASP B 2 379 ? 125.565 139.436 126.687 1.00 58.53 379 ASP E C 1
ATOM 5864 O O . ASP B 2 379 ? 125.686 138.409 126.010 1.00 58.53 379 ASP E O 1
ATOM 5869 N N . VAL B 2 380 ? 124.817 140.470 126.297 1.00 55.72 380 VAL E N 1
ATOM 5870 C CA . VAL B 2 380 ? 124.170 140.472 124.989 1.00 55.72 380 VAL E CA 1
ATOM 5871 C C . VAL B 2 380 ? 125.205 140.688 123.891 1.00 55.72 380 VAL E C 1
ATOM 5872 O O . VAL B 2 380 ? 125.123 140.090 122.811 1.00 55.72 380 VAL E O 1
ATOM 5876 N N . PHE B 2 381 ? 126.208 141.530 124.155 1.00 57.41 381 PHE E N 1
ATOM 5877 C CA . PHE B 2 381 ? 127.283 141.726 123.190 1.00 57.41 381 PHE E CA 1
ATOM 5878 C C . PHE B 2 381 ? 128.212 140.520 123.130 1.00 57.41 381 PHE E C 1
ATOM 5879 O O . PHE B 2 381 ? 128.827 140.265 122.089 1.00 57.41 381 PHE E O 1
ATOM 5887 N N . TYR B 2 382 ? 128.323 139.766 124.226 1.00 56.01 382 TYR E N 1
ATOM 5888 C CA . TYR B 2 382 ? 129.183 138.587 124.233 1.00 56.01 382 TYR E CA 1
ATOM 5889 C C . TYR B 2 382 ? 128.560 137.432 123.458 1.00 56.01 382 TYR E C 1
ATOM 5890 O O . TYR B 2 382 ? 129.276 136.662 122.808 1.00 56.01 382 TYR E O 1
ATOM 5899 N N . VAL B 2 383 ? 127.234 137.294 123.513 1.00 49.36 383 VAL E N 1
ATOM 5900 C CA . VAL B 2 383 ? 126.568 136.223 122.778 1.00 49.36 383 VAL E CA 1
ATOM 5901 C C . VAL B 2 383 ? 126.377 136.590 121.308 1.00 49.36 383 VAL E C 1
ATOM 5902 O O . VAL B 2 383 ? 126.185 135.699 120.470 1.00 49.36 383 VAL E O 1
ATOM 5906 N N . LEU B 2 384 ? 126.462 137.877 120.961 1.00 48.44 384 LEU E N 1
ATOM 5907 C CA . LEU B 2 384 ? 126.298 138.285 119.569 1.00 48.44 384 LEU E CA 1
ATOM 5908 C C . LEU B 2 384 ? 127.541 137.979 118.743 1.00 48.44 384 LEU E C 1
ATOM 5909 O O . LEU B 2 384 ? 127.432 137.493 117.612 1.00 48.44 384 LEU E O 1
ATOM 5914 N N . VAL B 2 385 ? 128.730 138.249 119.291 1.00 45.71 385 VAL E N 1
ATOM 5915 C CA . VAL B 2 385 ? 129.973 137.963 118.576 1.00 45.71 385 VAL E CA 1
ATOM 5916 C C . VAL B 2 385 ? 130.293 136.475 118.573 1.00 45.71 385 VAL E C 1
ATOM 5917 O O . VAL B 2 385 ? 130.944 135.988 117.638 1.00 45.71 385 VAL E O 1
ATOM 5921 N N . THR B 2 386 ? 129.784 135.721 119.552 1.00 46.47 386 THR E N 1
ATOM 5922 C CA . THR B 2 386 ? 130.042 134.285 119.605 1.00 46.47 386 THR E CA 1
ATOM 5923 C C . THR B 2 386 ? 129.260 133.537 118.531 1.00 46.47 386 THR E C 1
ATOM 5924 O O . THR B 2 386 ? 129.774 132.585 117.934 1.00 46.47 386 THR E O 1
ATOM 5928 N N . ALA B 2 387 ? 128.020 133.957 118.268 1.00 45.56 387 ALA E N 1
ATOM 5929 C CA . ALA B 2 387 ? 127.234 133.342 117.206 1.00 45.56 387 ALA E CA 1
ATOM 5930 C C . ALA B 2 387 ? 127.718 133.745 115.820 1.00 45.56 387 ALA E C 1
ATOM 5931 O O . ALA B 2 387 ? 127.523 132.986 114.865 1.00 45.56 387 ALA E O 1
ATOM 5933 N N . LEU B 2 388 ? 128.339 134.917 115.685 1.00 40.90 388 LEU E N 1
ATOM 5934 C CA . LEU B 2 388 ? 128.875 135.352 114.403 1.00 40.90 388 LEU E CA 1
ATOM 5935 C C . LEU B 2 388 ? 130.269 134.809 114.123 1.00 40.90 388 LEU E C 1
ATOM 5936 O O . LEU B 2 388 ? 130.657 134.721 112.952 1.00 40.90 388 LEU E O 1
ATOM 5941 N N . LEU B 2 389 ? 131.029 134.449 115.160 1.00 43.17 389 LEU E N 1
ATOM 5942 C CA . LEU B 2 389 ? 132.352 133.874 114.944 1.00 43.17 389 LEU E CA 1
ATOM 5943 C C . LEU B 2 389 ? 132.246 132.431 114.463 1.00 43.17 389 LEU E C 1
ATOM 5944 O O . LEU B 2 389 ? 133.077 131.976 113.670 1.00 43.17 389 LEU E O 1
ATOM 5949 N N . LEU B 2 390 ? 131.232 131.701 114.933 1.00 44.58 390 LEU E N 1
ATOM 5950 C CA . LEU B 2 390 ? 131.016 130.339 114.463 1.00 44.58 390 LEU E CA 1
ATOM 5951 C C . LEU B 2 390 ? 130.387 130.309 113.076 1.00 44.58 390 LEU E C 1
ATOM 5952 O O . LEU B 2 390 ? 130.595 129.348 112.328 1.00 44.58 390 LEU E O 1
ATOM 5957 N N . SER B 2 391 ? 129.621 131.342 112.718 1.00 45.92 391 SER E N 1
ATOM 5958 C CA . SER B 2 391 ? 129.047 131.402 111.378 1.00 45.92 391 SER E CA 1
ATOM 5959 C C . SER B 2 391 ? 130.091 131.789 110.339 1.00 45.92 391 SER E C 1
ATOM 5960 O O . SER B 2 391 ? 129.993 131.371 109.180 1.00 45.92 391 SER E O 1
ATOM 5963 N N . LEU B 2 392 ? 131.089 132.583 110.730 1.00 49.81 392 LEU E N 1
ATOM 5964 C CA . LEU B 2 392 ? 132.155 132.951 109.807 1.00 49.81 392 LEU E CA 1
ATOM 5965 C C . LEU B 2 392 ? 133.115 131.792 109.571 1.00 49.81 392 LEU E C 1
ATOM 5966 O O . LEU B 2 392 ? 133.675 131.670 108.476 1.00 49.81 392 LEU E O 1
ATOM 5971 N N . LEU B 2 393 ? 133.317 130.939 110.578 1.00 52.13 393 LEU E N 1
ATOM 5972 C CA . LEU B 2 393 ? 134.173 129.772 110.407 1.00 52.13 393 LEU E CA 1
ATOM 5973 C C . LEU B 2 393 ? 133.481 128.689 109.590 1.00 52.13 393 LEU E C 1
ATOM 5974 O O . LEU B 2 393 ? 134.155 127.892 108.928 1.00 52.13 393 LEU E O 1
ATOM 5979 N N . ALA B 2 394 ? 132.148 128.650 109.617 1.00 53.62 394 ALA E N 1
ATOM 5980 C CA . ALA B 2 394 ? 131.406 127.651 108.860 1.00 53.62 394 ALA E CA 1
ATOM 5981 C C . ALA B 2 394 ? 131.251 128.020 107.391 1.00 53.62 394 ALA E C 1
ATOM 5982 O O . ALA B 2 394 ? 131.113 127.122 106.555 1.00 53.62 394 ALA E O 1
ATOM 5984 N N . SER B 2 395 ? 131.266 129.309 107.060 1.00 54.81 395 SER E N 1
ATOM 5985 C CA . SER B 2 395 ? 131.109 129.767 105.687 1.00 54.81 395 SER E CA 1
ATOM 5986 C C . SER B 2 395 ? 132.435 130.069 105.003 1.00 54.81 395 SER E C 1
ATOM 5987 O O . SER B 2 395 ? 132.436 130.461 103.833 1.00 54.81 395 SER E O 1
ATOM 5990 N N . TRP B 2 396 ? 133.560 129.899 105.700 1.00 63.13 396 TRP E N 1
ATOM 5991 C CA . TRP B 2 396 ? 134.857 130.184 105.097 1.00 63.13 396 TRP E CA 1
ATOM 5992 C C . TRP B 2 396 ? 135.318 129.046 104.193 1.00 63.13 396 TRP E C 1
ATOM 5993 O O . TRP B 2 396 ? 135.950 129.289 103.159 1.00 63.13 396 TRP E O 1
ATOM 6004 N N . TYR B 2 397 ? 135.013 127.807 104.565 1.00 69.54 397 TYR E N 1
ATOM 6005 C CA . TYR B 2 397 ? 135.434 126.637 103.798 1.00 69.54 397 TYR E CA 1
ATOM 6006 C C . TYR B 2 397 ? 134.634 126.400 102.509 1.00 69.54 397 TYR E C 1
ATOM 6007 O O . TYR B 2 397 ? 135.247 125.993 101.513 1.00 69.54 397 TYR E O 1
ATOM 6016 N N . PRO B 2 398 ? 133.304 126.612 102.438 1.00 64.21 398 PRO E N 1
ATOM 6017 C CA . PRO B 2 398 ? 132.669 126.608 101.107 1.00 64.21 398 PRO E CA 1
ATOM 6018 C C . PRO B 2 398 ? 133.020 127.816 100.256 1.00 64.21 398 PRO E C 1
ATOM 6019 O O . PRO B 2 398 ? 132.851 127.754 99.032 1.00 64.21 398 PRO E O 1
ATOM 6023 N N . ALA B 2 399 ? 133.494 128.911 100.856 1.00 65.06 399 ALA E N 1
ATOM 6024 C CA . ALA B 2 399 ? 133.916 130.060 100.063 1.00 65.06 399 ALA E CA 1
ATOM 6025 C C . ALA B 2 399 ? 135.234 129.793 99.349 1.00 65.06 399 ALA E C 1
ATOM 6026 O O . ALA B 2 399 ? 135.476 130.344 98.269 1.00 65.06 399 ALA E O 1
ATOM 6028 N N . ARG B 2 400 ? 136.095 128.957 99.933 1.00 71.00 400 ARG E N 1
ATOM 6029 C CA . ARG B 2 400 ? 137.337 128.579 99.269 1.00 71.00 400 ARG E CA 1
ATOM 6030 C C . ARG B 2 400 ? 137.093 127.587 98.140 1.00 71.00 400 ARG E C 1
ATOM 6031 O O . ARG B 2 400 ? 137.836 127.582 97.152 1.00 71.00 400 ARG E O 1
ATOM 6039 N N . ARG B 2 401 ? 136.062 126.747 98.267 1.00 75.76 401 ARG E N 1
ATOM 6040 C CA . ARG B 2 401 ? 135.734 125.802 97.205 1.00 75.76 401 ARG E CA 1
ATOM 6041 C C . ARG B 2 401 ? 135.106 126.502 96.006 1.00 75.76 401 ARG E C 1
ATOM 6042 O O . ARG B 2 401 ? 135.332 126.093 94.862 1.00 75.76 401 ARG E O 1
ATOM 6050 N N . ALA B 2 402 ? 134.327 127.559 96.244 1.00 75.12 402 ALA E N 1
ATOM 6051 C CA . ALA B 2 402 ? 133.698 128.297 95.156 1.00 75.12 402 ALA E CA 1
ATOM 6052 C C . ALA B 2 402 ? 134.674 129.191 94.405 1.00 75.12 402 ALA E C 1
ATOM 6053 O O . ALA B 2 402 ? 134.351 129.647 93.303 1.00 75.12 402 ALA E O 1
ATOM 6055 N N . SER B 2 403 ? 135.852 129.456 94.971 1.00 78.20 403 SER E N 1
ATOM 6056 C CA . SER B 2 403 ? 136.853 130.275 94.302 1.00 78.20 403 SER E CA 1
ATOM 6057 C C . SER B 2 403 ? 137.702 129.489 93.312 1.00 78.20 403 SER E C 1
ATOM 6058 O O . SER B 2 403 ? 138.484 130.097 92.574 1.00 78.20 403 SER E O 1
ATOM 6061 N N . ASN B 2 404 ? 137.569 128.162 93.276 1.00 80.76 404 ASN E N 1
ATOM 6062 C CA . ASN B 2 404 ? 138.347 127.317 92.380 1.00 80.76 404 ASN E CA 1
ATOM 6063 C C . ASN B 2 404 ? 137.499 126.726 91.258 1.00 80.76 404 ASN E C 1
ATOM 6064 O O . ASN B 2 404 ? 137.880 125.710 90.668 1.00 80.76 404 ASN E O 1
ATOM 6069 N N . ILE B 2 405 ? 136.360 127.338 90.954 1.00 87.23 405 ILE E N 1
ATOM 6070 C CA . ILE B 2 405 ? 135.490 126.846 89.891 1.00 87.23 405 ILE E CA 1
ATOM 6071 C C . ILE B 2 405 ? 136.042 127.300 88.547 1.00 87.23 405 ILE E C 1
ATOM 6072 O O . ILE B 2 405 ? 136.301 128.490 88.338 1.00 87.23 405 ILE E O 1
ATOM 6077 N N . ASP B 2 406 ? 136.228 126.350 87.640 1.00 100.89 406 ASP E N 1
ATOM 6078 C CA . ASP B 2 406 ? 136.723 126.650 86.302 1.00 100.89 406 ASP E CA 1
ATOM 6079 C C . ASP B 2 406 ? 135.590 127.281 85.499 1.00 100.89 406 ASP E C 1
ATOM 6080 O O . ASP B 2 406 ? 134.547 126.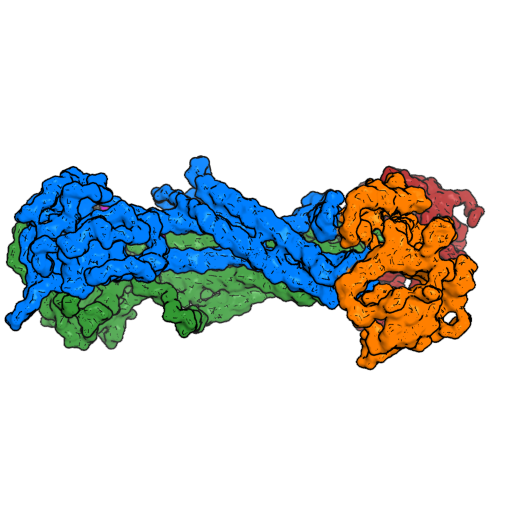640 85.313 1.00 100.89 406 ASP E O 1
ATOM 6085 N N . PRO B 2 407 ? 135.737 128.520 85.017 1.00 104.02 407 PRO E N 1
ATOM 6086 C CA . PRO B 2 407 ? 134.663 129.119 84.209 1.00 104.02 407 PRO E CA 1
ATOM 6087 C C . PRO B 2 407 ? 134.571 128.551 82.805 1.00 104.02 407 PRO E C 1
ATOM 6088 O O . PRO B 2 407 ? 133.512 128.671 82.177 1.00 104.02 407 PRO E O 1
ATOM 6092 N N . ALA B 2 408 ? 135.638 127.941 82.293 1.00 111.08 408 ALA E N 1
ATOM 6093 C CA . ALA B 2 408 ? 135.622 127.335 80.970 1.00 111.08 408 ALA E CA 1
ATOM 6094 C C . ALA B 2 408 ? 135.016 125.939 80.963 1.00 111.08 408 ALA E C 1
ATOM 6095 O O . ALA B 2 408 ? 134.709 125.421 79.884 1.00 111.08 408 ALA E O 1
ATOM 6097 N N . ARG B 2 409 ? 134.840 125.319 82.132 1.00 113.91 409 ARG E N 1
ATOM 6098 C CA . ARG B 2 409 ? 134.234 123.992 82.179 1.00 113.91 409 ARG E CA 1
ATOM 6099 C C . ARG B 2 409 ? 132.729 124.066 81.959 1.00 113.91 409 ARG E C 1
ATOM 6100 O O . ARG B 2 409 ? 132.169 123.280 81.186 1.00 113.91 409 ARG E O 1
ATOM 6108 N N . VAL B 2 410 ? 132.060 125.001 82.625 1.00 114.01 410 VAL E N 1
ATOM 6109 C CA . VAL B 2 410 ? 130.628 125.198 82.436 1.00 114.01 410 VAL E CA 1
ATOM 6110 C C . VAL B 2 410 ? 130.408 125.932 81.116 1.00 114.01 410 VAL E C 1
ATOM 6111 O O . VAL B 2 410 ? 131.299 126.627 80.611 1.00 114.01 410 VAL E O 1
ATOM 6115 N N . LEU B 2 411 ? 129.230 125.743 80.521 1.00 118.41 411 LEU E N 1
ATOM 6116 C CA . LEU B 2 411 ? 128.910 126.370 79.243 1.00 118.41 411 LEU E CA 1
ATOM 6117 C C . LEU B 2 411 ? 128.663 127.863 79.420 1.00 118.41 411 LEU E C 1
ATOM 6118 O O . LEU B 2 411 ? 127.545 128.281 79.738 1.00 118.41 411 LEU E O 1
ATOM 6123 N N . SER B 2 412 ? 129.699 128.670 79.214 1.00 116.24 412 SER E N 1
ATOM 6124 C CA . SER B 2 412 ? 129.585 130.116 79.354 1.00 116.24 412 SER E CA 1
ATOM 6125 C C . SER B 2 412 ? 129.297 130.774 78.009 1.00 116.24 412 SER E C 1
ATOM 6126 O O . SER B 2 412 ? 129.037 130.092 77.017 1.00 116.24 412 SER E O 1
ATOM 6129 N N . LYS C 3 3 ? 153.479 146.727 65.267 1.00 135.58 3 LYS F N 1
ATOM 6130 C CA . LYS C 3 3 ? 152.057 146.963 65.051 1.00 135.58 3 LYS F CA 1
ATOM 6131 C C . LYS C 3 3 ? 151.281 145.650 65.068 1.00 135.58 3 LYS F C 1
ATOM 6132 O O . LYS C 3 3 ? 150.929 145.110 64.018 1.00 135.58 3 LYS F O 1
ATOM 6138 N N . ILE C 3 4 ? 151.017 145.141 66.268 1.00 139.04 4 ILE F N 1
ATOM 6139 C CA . ILE C 3 4 ? 150.298 143.884 66.444 1.00 139.04 4 ILE F CA 1
ATOM 6140 C C . ILE C 3 4 ? 149.583 143.932 67.791 1.00 139.04 4 ILE F C 1
ATOM 6141 O O . ILE C 3 4 ? 150.109 144.465 68.773 1.00 139.04 4 ILE F O 1
ATOM 6146 N N . LEU C 3 5 ? 148.353 143.415 67.821 1.00 138.66 5 LEU F N 1
ATOM 6147 C CA . LEU C 3 5 ? 147.556 143.370 69.042 1.00 138.66 5 LEU F CA 1
ATOM 6148 C C . LEU C 3 5 ? 147.673 142.019 69.741 1.00 138.66 5 LEU F C 1
ATOM 6149 O O . LEU C 3 5 ? 148.020 141.955 70.924 1.00 138.66 5 LEU F O 1
ATOM 6154 N N . LEU C 3 6 ? 147.388 140.932 69.026 1.00 141.15 6 LEU F N 1
ATOM 6155 C CA . LEU C 3 6 ? 147.483 139.590 69.582 1.00 141.15 6 LEU F CA 1
ATOM 6156 C C . LEU C 3 6 ? 148.187 138.700 68.570 1.00 141.15 6 LEU F C 1
ATOM 6157 O O . LEU C 3 6 ? 147.769 138.624 67.411 1.00 141.15 6 LEU F O 1
ATOM 6162 N N . GLN C 3 7 ? 149.249 138.030 69.010 1.00 144.92 7 GLN F N 1
ATOM 6163 C CA . GLN C 3 7 ? 150.043 137.147 68.162 1.00 144.92 7 GLN F CA 1
ATOM 6164 C C . GLN C 3 7 ? 149.822 135.711 68.619 1.00 144.92 7 GLN F C 1
ATOM 6165 O O . GLN C 3 7 ? 150.259 135.326 69.709 1.00 144.92 7 GLN F O 1
ATOM 6171 N N . CYS C 3 8 ? 149.145 134.924 67.789 1.00 150.87 8 CYS F N 1
ATOM 6172 C CA . CYS C 3 8 ? 148.849 133.528 68.084 1.00 150.87 8 CYS F CA 1
ATOM 6173 C C . CYS C 3 8 ? 149.582 132.634 67.092 1.00 150.87 8 CYS F C 1
ATOM 6174 O O . CYS C 3 8 ? 149.383 132.753 65.878 1.00 150.87 8 CYS F O 1
ATOM 6177 N N . ASP C 3 9 ? 150.421 131.740 67.611 1.00 156.44 9 ASP F N 1
ATOM 6178 C CA . ASP C 3 9 ? 151.164 130.807 66.769 1.00 156.44 9 ASP F CA 1
ATOM 6179 C C . ASP C 3 9 ? 151.383 129.498 67.515 1.00 156.44 9 ASP F C 1
ATOM 6180 O O . ASP C 3 9 ? 151.973 129.492 68.601 1.00 156.44 9 ASP F O 1
ATOM 6185 N N . ASN C 3 10 ? 150.883 128.405 66.921 1.00 154.69 10 ASN F N 1
ATOM 6186 C CA . ASN C 3 10 ? 151.007 127.034 67.436 1.00 154.69 10 ASN F CA 1
ATOM 6187 C C . ASN C 3 10 ? 150.409 126.890 68.836 1.00 154.69 10 ASN F C 1
ATOM 6188 O O . ASN C 3 10 ? 151.056 126.412 69.770 1.00 154.69 10 ASN F O 1
ATOM 6193 N N . LEU C 3 11 ? 149.151 127.311 68.976 1.00 152.71 11 LEU F N 1
ATOM 6194 C CA . LEU C 3 11 ? 148.415 127.151 70.233 1.00 152.71 11 LEU F CA 1
ATOM 6195 C C . LEU C 3 11 ? 147.526 125.910 70.145 1.00 152.71 11 LEU F C 1
ATOM 6196 O O . LEU C 3 11 ? 146.310 125.976 69.957 1.00 152.71 11 LEU F O 1
ATOM 6201 N N . CYS C 3 12 ? 148.169 124.753 70.289 1.00 156.45 12 CYS F N 1
ATOM 6202 C CA . CYS C 3 12 ? 147.472 123.471 70.241 1.00 156.45 12 CYS F CA 1
ATOM 6203 C C . CYS C 3 12 ? 146.842 123.201 71.603 1.00 156.45 12 CYS F C 1
ATOM 6204 O O . CYS C 3 12 ? 147.549 123.039 72.602 1.00 156.45 12 CYS F O 1
ATOM 6207 N N . LYS C 3 13 ? 145.514 123.152 71.646 1.00 152.92 13 LYS F N 1
ATOM 6208 C CA . LYS C 3 13 ? 144.780 122.916 72.881 1.00 152.92 13 LYS F CA 1
ATOM 6209 C C . LYS C 3 13 ? 144.330 121.463 72.941 1.00 152.92 13 LYS F C 1
ATOM 6210 O O . LYS C 3 13 ? 143.658 120.977 72.025 1.00 152.92 13 LYS F O 1
ATOM 6216 N N . ARG C 3 14 ? 144.703 120.776 74.016 1.00 160.14 14 ARG F N 1
ATOM 6217 C CA . ARG C 3 14 ? 144.326 119.387 74.231 1.00 160.14 14 ARG F CA 1
ATOM 6218 C C . ARG C 3 14 ? 143.164 119.310 75.211 1.00 160.14 14 ARG F C 1
ATOM 6219 O O . ARG C 3 14 ? 143.164 119.985 76.245 1.00 160.14 14 ARG F O 1
ATOM 6221 N N . TYR C 3 15 ? 142.175 118.484 74.880 1.00 168.03 15 TYR F N 1
ATOM 6222 C CA . TYR C 3 15 ? 140.983 118.318 75.701 1.00 168.03 15 TYR F CA 1
ATOM 6223 C C . TYR C 3 15 ? 140.791 116.841 76.008 1.00 168.03 15 TYR F C 1
ATOM 6224 O O . TYR C 3 15 ? 140.930 115.996 75.118 1.00 168.03 15 TYR F O 1
ATOM 6233 N N . GLN C 3 16 ? 140.476 116.537 77.265 1.00 173.05 16 GLN F N 1
ATOM 6234 C CA . GLN C 3 16 ? 140.264 115.157 77.690 1.00 173.05 16 GLN F CA 1
ATOM 6235 C C . GLN C 3 16 ? 138.907 114.675 77.192 1.00 173.05 16 GLN F C 1
ATOM 6236 O O . GLN C 3 16 ? 137.865 115.080 77.716 1.00 173.05 16 GLN F O 1
ATOM 6238 N N . GLU C 3 17 ? 138.917 113.810 76.181 1.00 172.18 17 GLU F N 1
ATOM 6239 C CA . GLU C 3 17 ? 137.703 113.250 75.591 1.00 172.18 17 GLU F CA 1
ATOM 6240 C C . GLU C 3 17 ? 137.792 111.730 75.700 1.00 172.18 17 GLU F C 1
ATOM 6241 O O . GLU C 3 17 ? 138.314 111.061 74.805 1.00 172.18 17 GLU F O 1
ATOM 6247 N N . GLY C 3 18 ? 137.280 111.189 76.802 1.00 168.62 18 GLY F N 1
ATOM 6248 C CA . GLY C 3 18 ? 137.319 109.758 77.028 1.00 168.62 18 GLY F CA 1
ATOM 6249 C C . GLY C 3 18 ? 138.659 109.281 77.548 1.00 168.62 18 GLY F C 1
ATOM 6250 O O . GLY C 3 18 ? 139.240 108.340 76.993 1.00 168.62 18 GLY F O 1
ATOM 6251 N N . SER C 3 19 ? 139.146 109.941 78.609 1.00 170.98 19 SER F N 1
ATOM 6252 C CA . SER C 3 19 ? 140.428 109.654 79.269 1.00 170.98 19 SER F CA 1
ATOM 6253 C C . SER C 3 19 ? 141.611 109.738 78.305 1.00 170.98 19 SER F C 1
ATOM 6254 O O . SER C 3 19 ? 142.571 108.970 78.414 1.00 170.98 19 SER F O 1
ATOM 6256 N N . VAL C 3 20 ? 141.551 110.669 77.356 1.00 171.94 20 VAL F N 1
ATOM 6257 C CA . VAL C 3 20 ? 142.618 110.860 76.379 1.00 171.94 20 VAL F CA 1
ATOM 6258 C C . VAL C 3 20 ? 142.634 112.325 75.970 1.00 171.94 20 VAL F C 1
ATOM 6259 O O . VAL C 3 20 ? 141.608 112.874 75.558 1.00 171.94 20 VAL F O 1
ATOM 6261 N N . GLN C 3 21 ? 143.800 112.957 76.084 1.00 171.15 21 GLN F N 1
ATOM 6262 C CA . GLN C 3 21 ? 143.961 114.367 75.731 1.00 171.15 21 GLN F CA 1
ATOM 6263 C C . GLN C 3 21 ? 144.031 114.477 74.213 1.00 171.15 21 GLN F C 1
ATOM 6264 O O . GLN C 3 21 ? 145.105 114.442 73.611 1.00 171.15 21 GLN F O 1
ATOM 6266 N N . THR C 3 22 ? 142.867 114.614 73.586 1.00 170.09 22 THR F N 1
ATOM 6267 C CA . THR C 3 22 ? 142.781 114.742 72.140 1.00 170.09 22 THR F CA 1
ATOM 6268 C C . THR C 3 22 ? 143.002 116.190 71.723 1.00 170.09 22 THR F C 1
ATOM 6269 O O . THR C 3 22 ? 142.553 117.127 72.389 1.00 170.09 22 THR F O 1
ATOM 6273 N N . ASP C 3 23 ? 143.702 116.365 70.604 1.00 165.97 23 ASP F N 1
ATOM 6274 C CA . ASP C 3 23 ? 144.027 117.692 70.085 1.00 165.97 23 ASP F CA 1
ATOM 6275 C C . ASP C 3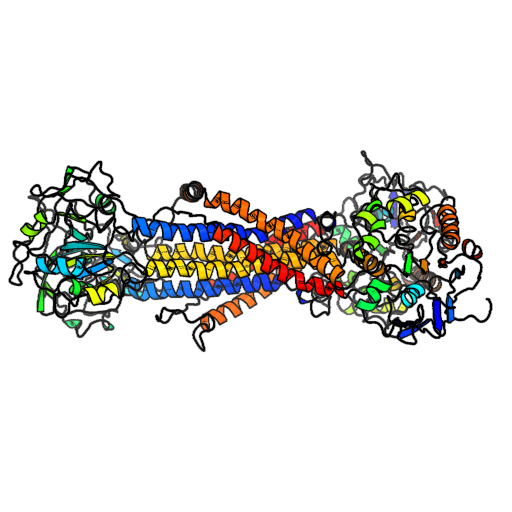 23 ? 142.897 118.140 69.166 1.00 165.97 23 ASP F C 1
ATOM 6276 O O . ASP C 3 23 ? 142.880 117.814 67.977 1.00 165.97 23 ASP F O 1
ATOM 6278 N N . VAL C 3 24 ? 141.944 118.890 69.722 1.00 161.09 24 VAL F N 1
ATOM 6279 C CA . VAL C 3 24 ? 140.861 119.424 68.905 1.00 161.09 24 VAL F CA 1
ATOM 6280 C C . VAL C 3 24 ? 141.350 120.617 68.075 1.00 161.09 24 VAL F C 1
ATOM 6281 O O . VAL C 3 24 ? 140.878 120.833 66.952 1.00 161.09 24 VAL F O 1
ATOM 6285 N N . LEU C 3 25 ? 142.323 121.375 68.580 1.00 158.10 25 LEU F N 1
ATOM 6286 C CA . LEU C 3 25 ? 142.980 122.436 67.831 1.00 158.10 25 LEU F CA 1
ATOM 6287 C C . LEU C 3 25 ? 144.472 122.148 67.761 1.00 158.10 25 LEU F C 1
ATOM 6288 O O . LEU C 3 25 ? 145.067 121.670 68.732 1.00 158.10 25 LEU F O 1
ATOM 6293 N N . HIS C 3 26 ? 145.073 122.438 66.608 1.00 159.51 26 HIS F N 1
ATOM 6294 C CA . HIS C 3 26 ? 146.496 122.204 66.407 1.00 159.51 26 HIS F CA 1
ATOM 6295 C C . HIS C 3 26 ? 147.000 123.119 65.301 1.00 159.51 26 HIS F C 1
ATOM 6296 O O . HIS C 3 26 ? 146.358 123.237 64.252 1.00 159.51 26 HIS F O 1
ATOM 6303 N N . ASN C 3 27 ? 148.152 123.757 65.560 1.00 160.01 27 ASN F N 1
ATOM 6304 C CA . ASN C 3 27 ? 148.861 124.630 64.612 1.00 160.01 27 ASN F CA 1
ATOM 6305 C C . ASN C 3 27 ? 147.989 125.788 64.128 1.00 160.01 27 ASN F C 1
ATOM 6306 O O . ASN C 3 27 ? 147.892 126.058 62.929 1.00 160.01 27 ASN F O 1
ATOM 6311 N N . VAL C 3 28 ? 147.350 126.478 65.067 1.00 154.11 28 VAL F N 1
ATOM 6312 C CA . VAL C 3 28 ? 146.497 127.612 64.731 1.00 154.11 28 VAL F CA 1
ATOM 6313 C C . VAL C 3 28 ? 147.352 128.876 64.667 1.00 154.11 28 VAL F C 1
ATOM 6314 O O . VAL C 3 28 ? 148.256 129.078 65.488 1.00 154.11 28 VAL F O 1
ATOM 6318 N N . SER C 3 29 ? 147.112 129.700 63.647 1.00 150.62 29 SER F N 1
ATOM 6319 C CA . SER C 3 29 ? 147.832 130.955 63.454 1.00 150.62 29 SER F CA 1
ATOM 6320 C C . SER C 3 29 ? 146.816 132.042 63.133 1.00 150.62 29 SER F C 1
ATOM 6321 O O . SER C 3 29 ? 146.170 132.001 62.080 1.00 150.62 29 SER F O 1
ATOM 6324 N N . PHE C 3 30 ? 146.675 133.011 64.035 1.00 149.33 30 PHE F N 1
ATOM 6325 C CA . PHE C 3 30 ? 145.706 134.090 63.874 1.00 149.33 30 PHE F CA 1
ATOM 6326 C C . PHE C 3 30 ? 146.330 135.389 64.359 1.00 149.33 30 PHE F C 1
ATOM 6327 O O . PHE C 3 30 ? 146.769 135.476 65.510 1.00 149.33 30 PHE F O 1
ATOM 6335 N N . SER C 3 31 ? 146.368 136.390 63.485 1.00 143.42 31 SER F N 1
ATOM 6336 C CA . SER C 3 31 ? 146.925 137.697 63.807 1.00 143.42 31 SER F CA 1
ATOM 6337 C C . SER C 3 31 ? 145.799 138.714 63.941 1.00 143.42 31 SER F C 1
ATOM 6338 O O . SER C 3 31 ? 144.927 138.802 63.070 1.00 143.42 31 SER F O 1
ATOM 6340 N N . VAL C 3 32 ? 145.822 139.476 65.031 1.00 142.10 32 VAL F N 1
ATOM 6341 C CA . VAL C 3 32 ? 144.825 140.504 65.309 1.00 142.10 32 VAL F CA 1
ATOM 6342 C C . VAL C 3 32 ? 145.488 141.865 65.152 1.00 142.10 32 VAL F C 1
ATOM 6343 O O . VAL C 3 32 ? 146.522 142.136 65.776 1.00 142.10 32 VAL F O 1
ATOM 6347 N N . GLY C 3 33 ? 144.897 142.718 64.317 1.00 137.47 33 GLY F N 1
ATOM 6348 C CA . GLY C 3 33 ? 145.392 144.058 64.109 1.00 137.47 33 GLY F CA 1
ATOM 6349 C C . GLY C 3 33 ? 144.549 145.097 64.826 1.00 137.47 33 GLY F C 1
ATOM 6350 O O . GLY C 3 33 ? 143.416 144.842 65.226 1.00 137.47 33 GLY F O 1
ATOM 6351 N N . GLU C 3 34 ? 145.125 146.287 64.985 1.00 135.29 34 GLU F N 1
ATOM 6352 C CA . GLU C 3 34 ? 144.444 147.389 65.655 1.00 135.29 34 GLU F CA 1
ATOM 6353 C C . GLU C 3 34 ? 143.453 148.022 64.686 1.00 135.29 34 GLU F C 1
ATOM 6354 O O . GLU C 3 34 ? 143.851 148.699 63.732 1.00 135.29 34 GLU F O 1
ATOM 6360 N N . GLY C 3 35 ? 142.161 147.805 64.929 1.00 137.77 35 GLY F N 1
ATOM 6361 C CA . GLY C 3 35 ? 141.115 148.337 64.085 1.00 137.77 35 GLY F CA 1
ATOM 6362 C C . GLY C 3 35 ? 140.715 147.455 62.922 1.00 137.77 35 GLY F C 1
ATOM 6363 O O . GLY C 3 35 ? 139.870 147.867 62.117 1.00 137.77 35 GLY F O 1
ATOM 6364 N N . GLU C 3 36 ? 141.289 146.261 62.805 1.00 138.16 36 GLU F N 1
ATOM 6365 C CA . GLU C 3 36 ? 140.973 145.371 61.698 1.00 138.16 36 GLU F CA 1
ATOM 6366 C C . GLU C 3 36 ? 139.638 144.675 61.928 1.00 138.16 36 GLU F C 1
ATOM 6367 O O . GLU C 3 36 ? 139.307 144.286 63.052 1.00 138.16 36 GLU F O 1
ATOM 6369 N N . MET C 3 37 ? 138.870 144.522 60.851 1.00 141.94 37 MET F N 1
ATOM 6370 C CA . MET C 3 37 ? 137.575 143.851 60.889 1.00 141.94 37 MET F CA 1
ATOM 6371 C C . MET C 3 37 ? 137.751 142.435 60.351 1.00 141.94 37 MET F C 1
ATOM 6372 O O . MET C 3 37 ? 137.956 142.241 59.148 1.00 141.94 37 MET F O 1
ATOM 6377 N N . MET C 3 38 ? 137.672 141.449 61.241 1.00 143.11 38 MET F N 1
ATOM 6378 C CA . MET C 3 38 ? 137.853 140.052 60.882 1.00 143.11 38 MET F CA 1
ATOM 6379 C C . MET C 3 38 ? 136.625 139.244 61.283 1.00 143.11 38 MET F C 1
ATOM 6380 O O . MET C 3 38 ? 135.779 139.698 62.058 1.00 143.11 38 MET F O 1
ATOM 6385 N N . ALA C 3 39 ? 136.539 138.031 60.739 1.00 146.52 39 ALA F N 1
ATOM 6386 C CA . ALA C 3 39 ? 135.433 137.127 61.016 1.00 146.52 39 ALA F CA 1
ATOM 6387 C C . ALA C 3 39 ? 135.949 135.697 61.067 1.00 146.52 39 ALA F C 1
ATOM 6388 O O . ALA C 3 39 ? 136.853 135.328 60.312 1.00 146.52 39 ALA F O 1
ATOM 6390 N N . ILE C 3 40 ? 135.372 134.900 61.960 1.00 146.09 40 ILE F N 1
ATOM 6391 C CA . ILE C 3 40 ? 135.729 133.496 62.126 1.00 146.09 40 ILE F CA 1
ATOM 6392 C C . ILE C 3 40 ? 134.471 132.667 61.906 1.00 146.09 40 ILE F C 1
ATOM 6393 O O . ILE C 3 40 ? 133.460 132.871 62.588 1.00 146.09 40 ILE F O 1
ATOM 6398 N N . VAL C 3 41 ? 134.529 131.743 60.951 1.00 149.56 41 VAL F N 1
ATOM 6399 C CA . VAL C 3 41 ? 133.406 130.865 60.652 1.00 149.56 41 VAL F CA 1
ATOM 6400 C C . VAL C 3 41 ? 133.879 129.422 60.791 1.00 149.56 41 VAL F C 1
ATOM 6401 O O . VAL C 3 41 ? 135.073 129.123 60.680 1.00 149.56 41 VAL F O 1
ATOM 6405 N N . GLY C 3 42 ? 132.941 128.534 61.095 1.00 147.20 42 GLY F N 1
ATOM 6406 C CA . GLY C 3 42 ? 133.267 127.133 61.264 1.00 147.20 42 GLY F CA 1
ATOM 6407 C C . GLY C 3 42 ? 132.046 126.348 61.689 1.00 147.20 42 GLY F C 1
ATOM 6408 O O . GLY C 3 42 ? 130.960 126.897 61.898 1.00 147.20 42 GLY F O 1
ATOM 6409 N N . SER C 3 43 ? 132.250 125.040 61.814 1.00 151.60 43 SER F N 1
ATOM 6410 C CA . SER C 3 43 ? 131.179 124.143 62.215 1.00 151.60 43 SER F CA 1
ATOM 6411 C C . SER C 3 43 ? 131.038 124.117 63.734 1.00 151.60 43 SER F C 1
ATOM 6412 O O . SER C 3 43 ? 131.949 124.489 64.479 1.00 151.60 43 SER F O 1
ATOM 6415 N N . SER C 3 44 ? 129.871 123.668 64.189 1.00 151.04 44 SER F N 1
ATOM 6416 C CA . SER C 3 44 ? 129.583 123.550 65.618 1.00 151.04 44 SER F CA 1
ATOM 6417 C C . SER C 3 44 ? 130.242 122.278 66.134 1.00 151.04 44 SER F C 1
ATOM 6418 O O . SER C 3 44 ? 129.656 121.195 66.124 1.00 151.04 44 SER F O 1
ATOM 6421 N N . GLY C 3 45 ? 131.484 122.413 66.593 1.00 149.78 45 GLY F N 1
ATOM 6422 C CA . GLY C 3 45 ? 132.233 121.279 67.093 1.00 149.78 45 GLY F CA 1
ATOM 6423 C C . GLY C 3 45 ? 133.683 121.297 66.658 1.00 149.78 45 GLY F C 1
ATOM 6424 O O . GLY C 3 45 ? 134.479 120.455 67.086 1.00 149.78 45 GLY F O 1
ATOM 6425 N N . SER C 3 46 ? 134.038 122.257 65.802 1.00 151.95 46 SER F N 1
ATOM 6426 C CA . SER C 3 46 ? 135.419 122.381 65.351 1.00 151.95 46 SER F CA 1
ATOM 6427 C C . SER C 3 46 ? 136.317 122.985 66.421 1.00 151.95 46 SER F C 1
ATOM 6428 O O . SER C 3 46 ? 137.531 122.753 66.407 1.00 151.95 46 SER F O 1
ATOM 6431 N N . GLY C 3 47 ? 135.749 123.754 67.346 1.00 147.25 47 GLY F N 1
ATOM 6432 C CA . GLY C 3 47 ? 136.530 124.370 68.399 1.00 147.25 47 GLY F CA 1
ATOM 6433 C C . GLY C 3 47 ? 136.552 125.882 68.319 1.00 147.25 47 GLY F C 1
ATOM 6434 O O . GLY C 3 47 ? 137.419 126.529 68.914 1.00 147.25 47 GLY F O 1
ATOM 6435 N N . LYS C 3 48 ? 135.603 126.459 67.580 1.00 143.78 48 LYS F N 1
ATOM 6436 C CA . LYS C 3 48 ? 135.530 127.908 67.457 1.00 143.78 48 LYS F CA 1
ATOM 6437 C C . LYS C 3 48 ? 134.893 128.569 68.673 1.00 143.78 48 LYS F C 1
ATOM 6438 O O . LYS C 3 48 ? 135.071 129.776 68.869 1.00 143.78 48 LYS F O 1
ATOM 6444 N N . SER C 3 49 ? 134.161 127.810 69.492 1.00 135.68 49 SER F N 1
ATOM 6445 C CA . SER C 3 49 ? 133.576 128.373 70.703 1.00 135.68 49 SER F CA 1
ATOM 6446 C C . SER C 3 49 ? 134.607 128.485 71.819 1.00 135.68 49 SER F C 1
ATOM 6447 O O . SER C 3 49 ? 134.586 129.448 72.593 1.00 135.68 49 SER F O 1
ATOM 6450 N N . THR C 3 50 ? 135.512 127.514 71.917 1.00 132.56 50 THR F N 1
ATOM 6451 C CA . THR C 3 50 ? 136.562 127.524 72.926 1.00 132.56 50 THR F CA 1
ATOM 6452 C C . THR C 3 50 ? 137.801 128.293 72.486 1.00 132.56 50 THR F C 1
ATOM 6453 O O . THR C 3 50 ? 138.764 128.375 73.254 1.00 132.56 50 THR F O 1
ATOM 6457 N N . LEU C 3 51 ? 137.800 128.850 71.271 1.00 131.21 51 LEU F N 1
ATOM 6458 C CA . LEU C 3 51 ? 138.928 129.659 70.819 1.00 131.21 51 LEU F CA 1
ATOM 6459 C C . LEU C 3 51 ? 138.995 130.989 71.560 1.00 131.21 51 LEU F C 1
ATOM 6460 O O . LEU C 3 51 ? 140.087 131.537 71.753 1.00 131.21 51 LEU F O 1
ATOM 6465 N N . LEU C 3 52 ? 137.846 131.511 71.995 1.00 124.46 52 LEU F N 1
ATOM 6466 C CA . LEU C 3 52 ? 137.835 132.765 72.740 1.00 124.46 52 LEU F CA 1
ATOM 6467 C C . LEU C 3 52 ? 138.369 132.584 74.156 1.00 124.46 52 LEU F C 1
ATOM 6468 O O . LEU C 3 52 ? 138.842 133.549 74.766 1.00 124.46 52 LEU F O 1
ATOM 6473 N N . HIS C 3 53 ? 138.303 131.364 74.692 1.00 125.00 53 HIS F N 1
ATOM 6474 C CA . HIS C 3 53 ? 138.800 131.113 76.040 1.00 125.00 53 HIS F CA 1
ATOM 6475 C C . HIS C 3 53 ? 140.320 131.032 76.083 1.00 125.00 53 HIS F C 1
ATOM 6476 O O . HIS C 3 53 ? 140.923 131.360 77.111 1.00 125.00 53 HIS F O 1
ATOM 6483 N N . LEU C 3 54 ? 140.953 130.597 74.991 1.00 128.44 54 LEU F N 1
ATOM 6484 C CA . LEU C 3 54 ? 142.412 130.564 74.944 1.00 128.44 54 LEU F CA 1
ATOM 6485 C C . LEU C 3 54 ? 142.985 131.968 74.798 1.00 128.44 54 LEU F C 1
ATOM 6486 O O . LEU C 3 54 ? 143.954 132.329 75.476 1.00 128.44 54 LEU F O 1
ATOM 6491 N N . LEU C 3 55 ? 142.396 132.778 73.915 1.00 127.35 55 LEU F N 1
ATOM 6492 C CA . LEU C 3 55 ? 142.854 134.148 73.725 1.00 127.35 55 LEU F CA 1
ATOM 6493 C C . LEU C 3 55 ? 142.439 135.068 74.865 1.00 127.35 55 LEU F C 1
ATOM 6494 O O . LEU C 3 55 ? 143.097 136.090 75.089 1.00 127.35 55 LEU F O 1
ATOM 6496 N N . GLY C 3 56 ? 141.370 134.734 75.583 1.00 122.31 56 GLY F N 1
ATOM 6497 C CA . GLY C 3 56 ? 140.932 135.537 76.707 1.00 122.31 56 GLY F CA 1
ATOM 6498 C C . GLY C 3 56 ? 141.737 135.280 77.964 1.00 122.31 56 GLY F C 1
ATOM 6499 O O . GLY C 3 56 ? 142.181 136.221 78.628 1.00 122.31 56 GLY F O 1
ATOM 6500 N N . GLY C 3 57 ? 141.933 134.008 78.299 1.00 122.26 57 GLY F N 1
ATOM 6501 C CA . GLY C 3 57 ? 142.696 133.647 79.477 1.00 122.26 57 GLY F CA 1
ATOM 6502 C C . GLY C 3 57 ? 141.979 132.670 80.385 1.00 122.26 57 GLY F C 1
ATOM 6503 O O . GLY C 3 57 ? 142.409 132.437 81.518 1.00 122.26 57 GLY F O 1
ATOM 6504 N N . LEU C 3 58 ? 140.881 132.090 79.897 1.00 119.51 58 LEU F N 1
ATOM 6505 C CA . LEU C 3 58 ? 140.119 131.146 80.706 1.00 119.51 58 LEU F CA 1
ATOM 6506 C C . LEU C 3 58 ? 140.726 129.749 80.686 1.00 119.51 58 LEU F C 1
ATOM 6507 O O . LEU C 3 58 ? 140.611 129.015 81.674 1.00 119.51 58 LEU F O 1
ATOM 6512 N N . ASP C 3 59 ? 141.367 129.364 79.587 1.00 129.67 59 ASP F N 1
ATOM 6513 C CA . ASP C 3 59 ? 141.999 128.061 79.459 1.00 129.67 59 ASP F CA 1
ATOM 6514 C C . ASP C 3 59 ? 143.513 128.194 79.570 1.00 129.67 59 ASP F C 1
ATOM 6515 O O . ASP C 3 59 ? 144.079 129.279 79.418 1.00 129.67 59 ASP F O 1
ATOM 6520 N N . THR C 3 60 ? 144.165 127.063 79.841 1.00 138.75 60 THR F N 1
ATOM 6521 C CA . THR C 3 60 ? 145.611 127.053 80.035 1.00 138.75 60 THR F CA 1
ATOM 6522 C C . THR C 3 60 ? 146.321 126.770 78.715 1.00 138.75 60 THR F C 1
ATOM 6523 O O . THR C 3 60 ? 146.047 125.745 78.080 1.00 138.75 60 THR F O 1
ATOM 6527 N N . PRO C 3 61 ? 147.227 127.647 78.274 1.00 144.94 61 PRO F N 1
ATOM 6528 C CA . PRO C 3 61 ? 148.006 127.360 77.061 1.00 144.94 61 PRO F CA 1
ATOM 6529 C C . PRO C 3 61 ? 149.106 126.338 77.310 1.00 144.94 61 PRO F C 1
ATOM 6530 O O . PRO C 3 61 ? 150.256 126.703 77.581 1.00 144.94 61 PRO F O 1
ATOM 6534 N N . THR C 3 62 ? 148.758 125.050 77.227 1.00 148.83 62 THR F N 1
ATOM 6535 C CA . THR C 3 62 ? 149.719 123.992 77.527 1.00 148.83 62 THR F CA 1
ATOM 6536 C C . THR C 3 62 ? 150.790 123.859 76.448 1.00 148.83 62 THR F C 1
ATOM 6537 O O . THR C 3 62 ? 151.862 123.302 76.711 1.00 148.83 62 THR F O 1
ATOM 6541 N N . SER C 3 63 ? 150.528 124.357 75.241 1.00 149.90 63 SER F N 1
ATOM 6542 C CA . SER C 3 63 ? 151.506 124.356 74.157 1.00 149.90 63 SER F CA 1
ATOM 6543 C C . SER C 3 63 ? 151.452 125.713 73.470 1.00 149.90 63 SER F C 1
ATOM 6544 O O . SER C 3 63 ? 150.486 126.016 72.762 1.00 149.90 63 SER F O 1
ATOM 6547 N N . GLY C 3 64 ? 152.482 126.522 73.678 1.00 146.38 64 GLY F N 1
ATOM 6548 C CA . GLY C 3 64 ? 152.528 127.863 73.135 1.00 146.38 64 GLY F CA 1
ATOM 6549 C C . GLY C 3 64 ? 152.136 128.907 74.161 1.00 146.38 64 GLY F C 1
ATOM 6550 O O . GLY C 3 64 ? 151.944 128.630 75.349 1.00 146.38 64 GLY F O 1
ATOM 6551 N N . ASP C 3 65 ? 152.011 130.139 73.675 1.00 143.88 65 ASP F N 1
ATOM 6552 C CA . ASP C 3 65 ? 151.654 131.261 74.530 1.00 143.88 65 ASP F CA 1
ATOM 6553 C C . ASP C 3 65 ? 150.998 132.340 73.683 1.00 143.88 65 ASP F C 1
ATOM 6554 O O . ASP C 3 65 ? 151.461 132.635 72.578 1.00 143.88 65 ASP F O 1
ATOM 6556 N N . VAL C 3 66 ? 149.923 132.921 74.207 1.00 139.47 66 VAL F N 1
ATOM 6557 C CA . VAL C 3 66 ? 149.230 134.008 73.526 1.00 139.47 66 VAL F CA 1
ATOM 6558 C C . VAL C 3 66 ? 149.924 135.318 73.875 1.00 139.47 66 VAL F C 1
ATOM 6559 O O . VAL C 3 66 ? 149.979 135.711 75.045 1.00 139.47 66 VAL F O 1
ATOM 6563 N N . ILE C 3 67 ? 150.453 135.996 72.862 1.00 142.83 67 ILE F N 1
ATOM 6564 C CA . ILE C 3 67 ? 151.200 137.238 73.051 1.00 142.83 67 ILE F CA 1
ATOM 6565 C C . ILE C 3 67 ? 150.223 138.376 72.783 1.00 142.83 67 ILE F C 1
ATOM 6566 O O . ILE C 3 67 ? 150.010 138.789 71.642 1.00 142.83 67 ILE F O 1
ATOM 6571 N N . PHE C 3 68 ? 149.622 138.894 73.851 1.00 137.25 68 PHE F N 1
ATOM 6572 C CA . PHE C 3 68 ? 148.684 140.005 73.764 1.00 137.25 68 PHE F CA 1
ATOM 6573 C C . PHE C 3 68 ? 149.407 141.294 74.134 1.00 137.25 68 PHE F C 1
ATOM 6574 O O . PHE C 3 68 ? 149.822 141.463 75.287 1.00 137.25 68 PHE F O 1
ATOM 6582 N N . ASN C 3 69 ? 149.559 142.185 73.142 1.00 139.34 69 ASN F N 1
ATOM 6583 C CA . ASN C 3 69 ? 150.210 143.498 73.277 1.00 139.34 69 ASN F CA 1
ATOM 6584 C C . ASN C 3 69 ? 151.651 143.378 73.774 1.00 139.34 69 ASN F C 1
ATOM 6585 O O . ASN C 3 69 ? 152.157 144.247 74.486 1.00 139.34 69 ASN F O 1
ATOM 6590 N N . GLY C 3 70 ? 152.328 142.305 73.374 1.00 140.55 70 GLY F N 1
ATOM 6591 C CA . GLY C 3 70 ? 153.701 142.085 73.774 1.00 140.55 70 GLY F CA 1
ATOM 6592 C C . GLY C 3 70 ? 153.895 141.502 75.155 1.00 140.55 70 GLY F C 1
ATOM 6593 O O . GLY C 3 70 ? 155.036 141.444 75.626 1.00 140.55 70 GLY F O 1
ATOM 6594 N N . GLN C 3 71 ? 152.829 141.066 75.822 1.00 139.74 71 GLN F N 1
ATOM 6595 C CA . GLN C 3 71 ? 152.938 140.426 77.128 1.00 139.74 71 GLN F CA 1
ATOM 6596 C C . GLN C 3 71 ? 152.347 139.026 77.050 1.00 139.74 71 GLN F C 1
ATOM 6597 O O . GLN C 3 71 ? 151.154 138.882 76.730 1.00 139.74 71 GLN F O 1
ATOM 6603 N N . PRO C 3 72 ? 153.121 137.974 77.319 1.00 137.19 72 PRO F N 1
ATOM 6604 C CA . PRO C 3 72 ? 152.552 136.619 77.317 1.00 137.19 72 PRO F CA 1
ATOM 6605 C C . PRO C 3 72 ? 151.704 136.386 78.559 1.00 137.19 72 PRO F C 1
ATOM 6606 O O . PRO C 3 72 ? 152.096 136.745 79.672 1.00 137.19 72 PRO F O 1
ATOM 6610 N N . MET C 3 73 ? 150.531 135.781 78.361 1.00 134.41 73 MET F N 1
ATOM 6611 C CA . MET C 3 73 ? 149.645 135.479 79.478 1.00 134.41 73 MET F CA 1
ATOM 6612 C C . MET C 3 73 ? 150.090 134.256 80.269 1.00 134.41 73 MET F C 1
ATOM 6613 O O . MET C 3 73 ? 149.587 134.037 81.377 1.00 134.41 73 MET F O 1
ATOM 6618 N N . SER C 3 74 ? 151.011 133.455 79.727 1.00 135.42 74 SER F N 1
ATOM 6619 C CA . SER C 3 74 ? 151.499 132.287 80.452 1.00 135.42 74 SER F CA 1
ATOM 6620 C C . SER C 3 74 ? 152.418 132.681 81.601 1.00 135.42 74 SER F C 1
ATOM 6621 O O . SER C 3 74 ? 152.447 131.999 82.632 1.00 135.42 74 SER F O 1
ATOM 6624 N N . LYS C 3 75 ? 153.173 133.770 81.445 1.00 135.23 75 LYS F N 1
ATOM 6625 C CA . LYS C 3 75 ? 154.054 134.236 82.507 1.00 135.23 75 LYS F CA 1
ATOM 6626 C C . LYS C 3 75 ? 153.301 134.953 83.619 1.00 135.23 75 LYS F C 1
ATOM 6627 O O . LYS C 3 75 ? 153.826 135.064 84.732 1.00 135.23 75 LYS F O 1
ATOM 6633 N N . LEU C 3 76 ? 152.095 135.441 83.345 1.00 130.27 76 LEU F N 1
ATOM 6634 C CA . LEU C 3 76 ? 151.302 136.126 84.354 1.00 130.27 76 LEU F CA 1
ATOM 6635 C C . LEU C 3 76 ? 150.697 135.127 85.333 1.00 130.27 76 LEU F C 1
ATOM 6636 O O . LEU C 3 76 ? 150.534 133.942 85.027 1.00 130.27 76 LEU F O 1
ATOM 6641 N N . SER C 3 77 ? 150.362 135.621 86.521 1.00 124.25 77 SER F N 1
ATOM 6642 C CA . SER C 3 77 ? 149.778 134.789 87.564 1.00 124.25 77 SER F CA 1
ATOM 6643 C C . SER C 3 77 ? 148.259 134.747 87.397 1.00 124.25 77 SER F C 1
ATOM 6644 O O . SER C 3 77 ? 147.705 135.205 86.393 1.00 124.25 77 SER F O 1
ATOM 6647 N N . SER C 3 78 ? 147.566 134.186 88.390 1.00 118.04 78 SER F N 1
ATOM 6648 C CA . SER C 3 78 ? 146.109 134.123 88.336 1.00 118.04 78 SER F CA 1
ATOM 6649 C C . SER C 3 78 ? 145.491 135.491 88.602 1.00 118.04 78 SER F C 1
ATOM 6650 O O . SER C 3 78 ? 144.517 135.882 87.949 1.00 118.04 78 SER F O 1
ATOM 6653 N N . ALA C 3 79 ? 146.046 136.233 89.562 1.00 116.72 79 ALA F N 1
ATOM 6654 C CA . ALA C 3 79 ? 145.555 137.573 89.855 1.00 116.72 79 ALA F CA 1
ATOM 6655 C C . ALA C 3 79 ? 146.027 138.605 88.841 1.00 116.72 79 ALA F C 1
ATOM 6656 O O . ALA C 3 79 ? 145.415 139.674 88.735 1.00 116.72 79 ALA F O 1
ATOM 6658 N N . ALA C 3 80 ? 147.094 138.313 88.095 1.00 117.56 80 ALA F N 1
ATOM 6659 C CA . ALA C 3 80 ? 147.587 139.240 87.086 1.00 117.56 80 ALA F CA 1
ATOM 6660 C C . ALA C 3 80 ? 146.740 139.235 85.822 1.00 117.56 80 ALA F C 1
ATOM 6661 O O . ALA C 3 80 ? 146.781 140.208 85.060 1.00 117.56 80 ALA F O 1
ATOM 6663 N N . LYS C 3 81 ? 145.981 138.169 85.579 1.00 114.36 81 LYS F N 1
ATOM 6664 C CA . LYS C 3 81 ? 145.077 138.094 84.441 1.00 114.36 81 LYS F CA 1
ATOM 6665 C C . LYS C 3 81 ? 143.663 138.542 84.783 1.00 114.36 81 LYS F C 1
ATOM 6666 O O . LYS C 3 81 ? 142.765 138.406 83.947 1.00 114.36 81 LYS F O 1
ATOM 6672 N N . ALA C 3 82 ? 143.444 139.070 85.989 1.00 109.89 82 ALA F N 1
ATOM 6673 C CA . ALA C 3 82 ? 142.104 139.483 86.389 1.00 109.89 82 ALA F CA 1
ATOM 6674 C C . ALA C 3 82 ? 141.771 140.876 85.866 1.00 109.89 82 ALA F C 1
ATOM 6675 O O . ALA C 3 82 ? 140.775 141.059 85.158 1.00 109.89 82 ALA F O 1
ATOM 6677 N N . GLU C 3 83 ? 142.598 141.869 86.196 1.00 111.77 83 GLU F N 1
ATOM 6678 C CA . GLU C 3 83 ? 142.352 143.236 85.752 1.00 111.77 83 GLU F CA 1
ATOM 6679 C C . GLU C 3 83 ? 142.728 143.463 84.293 1.00 111.77 83 GLU F C 1
ATOM 6680 O O . GLU C 3 83 ? 142.398 144.521 83.745 1.00 111.77 83 GLU F O 1
ATOM 6686 N N . LEU C 3 84 ? 143.410 142.508 83.657 1.00 111.51 84 LEU F N 1
ATOM 6687 C CA . LEU C 3 84 ? 143.711 142.634 82.235 1.00 111.51 84 LEU F CA 1
ATOM 6688 C C . LEU C 3 84 ? 142.463 142.419 81.388 1.00 111.51 84 LEU F C 1
ATOM 6689 O O . LEU C 3 84 ? 142.294 143.064 80.346 1.00 111.51 84 LEU F O 1
ATOM 6694 N N . ARG C 3 85 ? 141.569 141.533 81.826 1.00 104.32 85 ARG F N 1
ATOM 6695 C CA . ARG C 3 85 ? 140.344 141.223 81.102 1.00 104.32 85 ARG F CA 1
ATOM 6696 C C . ARG C 3 85 ? 139.175 142.115 81.508 1.00 104.32 85 ARG F C 1
ATOM 6697 O O . ARG C 3 85 ? 138.016 141.720 81.332 1.00 104.32 85 ARG F O 1
ATOM 6705 N N . ASN C 3 86 ? 139.448 143.302 82.044 1.00 105.77 86 ASN F N 1
ATOM 6706 C CA . ASN C 3 86 ? 138.411 144.230 82.475 1.00 105.77 86 ASN F CA 1
ATOM 6707 C C . ASN C 3 86 ? 138.256 145.417 81.537 1.00 105.77 86 ASN F C 1
ATOM 6708 O O . ASN C 3 86 ? 137.132 145.770 81.167 1.00 105.77 86 ASN F O 1
ATOM 6713 N N . GLN C 3 87 ? 139.361 146.045 81.137 1.00 114.53 87 GLN F N 1
ATOM 6714 C CA . GLN C 3 87 ? 139.319 147.209 80.266 1.00 114.53 87 GLN F CA 1
ATOM 6715 C C . GLN C 3 87 ? 139.994 146.984 78.921 1.00 114.53 87 GLN F C 1
ATOM 6716 O O . GLN C 3 87 ? 139.966 147.886 78.074 1.00 114.53 87 GLN F O 1
ATOM 6722 N N . LYS C 3 88 ? 140.599 145.818 78.694 1.00 115.90 88 LYS F N 1
ATOM 6723 C CA . LYS C 3 88 ? 141.280 145.532 77.439 1.00 115.90 88 LYS F CA 1
ATOM 6724 C C . LYS C 3 88 ? 140.567 144.506 76.573 1.00 115.90 88 LYS F C 1
ATOM 6725 O O . LYS C 3 88 ? 140.668 144.579 75.348 1.00 115.90 88 LYS F O 1
ATOM 6731 N N . LEU C 3 89 ? 139.854 143.554 77.171 1.00 111.17 89 LEU F N 1
ATOM 6732 C CA . LEU C 3 89 ? 139.145 142.532 76.418 1.00 111.17 89 LEU F CA 1
ATOM 6733 C C . LEU C 3 89 ? 137.680 142.506 76.832 1.00 111.17 89 LEU F C 1
ATOM 6734 O O . LEU C 3 89 ? 137.307 142.960 77.917 1.00 111.17 89 LEU F O 1
ATOM 6739 N N . GLY C 3 90 ? 136.851 141.965 75.941 1.00 113.43 90 GLY F N 1
ATOM 6740 C CA . GLY C 3 90 ? 135.434 141.840 76.204 1.00 113.43 90 GLY F CA 1
ATOM 6741 C C . GLY C 3 90 ? 134.913 140.514 75.687 1.00 113.43 90 GLY F C 1
ATOM 6742 O O . GLY C 3 90 ? 135.502 139.891 74.801 1.00 113.43 90 GLY F O 1
ATOM 6743 N N . PHE C 3 91 ? 133.789 140.091 76.260 1.00 110.28 91 PHE F N 1
ATOM 6744 C CA . PHE C 3 91 ? 133.187 138.804 75.938 1.00 110.28 91 PHE F CA 1
ATOM 6745 C C . PHE C 3 91 ? 131.699 138.984 75.686 1.00 110.28 91 PHE F C 1
ATOM 6746 O O . PHE C 3 91 ? 130.981 139.517 76.537 1.00 110.28 91 PHE F O 1
ATOM 6754 N N . ILE C 3 92 ? 131.243 138.540 74.516 1.00 117.14 92 ILE F N 1
ATOM 6755 C CA . ILE C 3 92 ? 129.832 138.563 74.146 1.00 117.14 92 ILE F CA 1
ATOM 6756 C C . ILE C 3 92 ? 129.443 137.152 73.729 1.00 117.14 92 ILE F C 1
ATOM 6757 O O . ILE C 3 92 ? 130.017 136.602 72.782 1.00 117.14 92 ILE F O 1
ATOM 6762 N N . TYR C 3 93 ? 128.478 136.569 74.432 1.00 121.13 93 TYR F N 1
ATOM 6763 C CA . TYR C 3 93 ? 128.028 135.208 74.185 1.00 121.13 93 TYR F CA 1
ATOM 6764 C C . TYR C 3 93 ? 126.620 135.221 73.594 1.00 121.13 93 TYR F C 1
ATOM 6765 O O . TYR C 3 93 ? 126.021 136.275 73.366 1.00 121.13 93 TYR F O 1
ATOM 6774 N N . GLN C 3 94 ? 126.094 134.021 73.346 1.00 128.40 94 GLN F N 1
ATOM 6775 C CA . GLN C 3 94 ? 124.768 133.856 72.772 1.00 128.40 94 GLN F CA 1
ATOM 6776 C C . GLN C 3 94 ? 123.803 133.087 73.661 1.00 128.40 94 GLN F C 1
ATOM 6777 O O . GLN C 3 94 ? 122.627 132.961 73.300 1.00 128.40 94 GLN F O 1
ATOM 6783 N N . PHE C 3 95 ? 124.254 132.573 74.803 1.00 126.32 95 PHE F N 1
ATOM 6784 C CA . PHE C 3 95 ? 123.415 131.785 75.695 1.00 126.32 95 PHE F CA 1
ATOM 6785 C C . PHE C 3 95 ? 122.690 132.632 76.734 1.00 126.32 95 PHE F C 1
ATOM 6786 O O . PHE C 3 95 ? 122.122 132.064 77.676 1.00 126.32 95 PHE F O 1
ATOM 6794 N N . HIS C 3 96 ? 122.703 133.962 76.573 1.00 122.49 96 HIS F N 1
ATOM 6795 C CA . HIS C 3 96 ? 122.055 134.935 77.464 1.00 122.49 96 HIS F CA 1
ATOM 6796 C C . HIS C 3 96 ? 122.561 134.800 78.904 1.00 122.49 96 HIS F C 1
ATOM 6797 O O . HIS C 3 96 ? 121.822 134.454 79.828 1.00 122.49 96 HIS F O 1
ATOM 6804 N N . HIS C 3 97 ? 123.853 135.073 79.074 1.00 114.43 97 HIS F N 1
ATOM 6805 C CA . HIS C 3 97 ? 124.498 134.971 80.384 1.00 114.43 97 HIS F CA 1
ATOM 6806 C C . HIS C 3 97 ? 124.465 136.331 81.081 1.00 114.43 97 HIS F C 1
ATOM 6807 O O . HIS C 3 97 ? 125.465 137.040 81.207 1.00 114.43 97 HIS F O 1
ATOM 6814 N N . LEU C 3 98 ? 123.268 136.688 81.539 1.00 110.25 98 LEU F N 1
ATOM 6815 C CA . LEU C 3 98 ? 123.041 137.909 82.296 1.00 110.25 98 LEU F CA 1
ATOM 6816 C C . LEU C 3 98 ? 122.547 137.560 83.693 1.00 110.25 98 LEU F C 1
ATOM 6817 O O . LEU C 3 98 ? 121.899 136.531 83.901 1.00 110.25 98 LEU F O 1
ATOM 6822 N N . LEU C 3 99 ? 122.861 138.428 84.647 1.00 101.09 99 LEU F N 1
ATOM 6823 C CA . LEU C 3 99 ? 122.460 138.204 86.031 1.00 101.09 99 LEU F CA 1
ATOM 6824 C C . LEU C 3 99 ? 120.998 138.594 86.212 1.00 101.09 99 LEU F C 1
ATOM 6825 O O . LEU C 3 99 ? 120.649 139.761 86.001 1.00 101.09 99 LEU F O 1
ATOM 6830 N N . PRO C 3 100 ? 120.117 137.665 86.599 1.00 104.31 100 PRO F N 1
ATOM 6831 C CA . PRO C 3 100 ? 118.698 138.012 86.754 1.00 104.31 100 PRO F CA 1
ATOM 6832 C C . PRO C 3 100 ? 118.372 138.741 88.046 1.00 104.31 100 PRO F C 1
ATOM 6833 O O . PRO C 3 100 ? 117.244 139.233 88.188 1.00 104.31 100 PRO F O 1
ATOM 6837 N N . ASP C 3 101 ? 119.312 138.827 88.989 1.00 104.86 101 ASP F N 1
ATOM 6838 C CA . ASP C 3 101 ? 119.041 139.506 90.250 1.00 104.86 101 ASP F CA 1
ATOM 6839 C C . ASP C 3 101 ? 119.121 141.020 90.115 1.00 104.86 101 ASP F C 1
ATOM 6840 O O . ASP C 3 101 ? 118.448 141.740 90.862 1.00 104.86 101 ASP F O 1
ATOM 6845 N N . PHE C 3 102 ? 119.924 141.518 89.182 1.00 106.60 102 PHE F N 1
ATOM 6846 C CA . PHE C 3 102 ? 120.097 142.947 88.976 1.00 106.60 102 PHE F CA 1
ATOM 6847 C C . PHE C 3 102 ? 119.191 143.440 87.851 1.00 106.60 102 PHE F C 1
ATOM 6848 O O . PHE C 3 102 ? 118.628 142.660 87.079 1.00 106.60 102 PHE F O 1
ATOM 6856 N N . THR C 3 103 ? 119.057 144.761 87.769 1.00 115.58 103 THR F N 1
ATOM 6857 C CA . THR C 3 103 ? 118.263 145.385 86.724 1.00 115.58 103 THR F CA 1
ATOM 6858 C C . THR C 3 103 ? 119.110 145.579 85.467 1.00 115.58 103 THR F C 1
ATOM 6859 O O . THR C 3 103 ? 120.272 145.171 85.397 1.00 115.58 103 THR F O 1
ATOM 6863 N N . ALA C 3 104 ? 118.517 146.214 84.455 1.00 114.23 104 ALA F N 1
ATOM 6864 C CA . ALA C 3 104 ? 119.222 146.454 83.203 1.00 114.23 104 ALA F CA 1
ATOM 6865 C C . ALA C 3 104 ? 120.260 147.562 83.312 1.00 114.23 104 ALA F C 1
ATOM 6866 O O . ALA C 3 104 ? 121.223 147.569 82.538 1.00 114.23 104 ALA F O 1
ATOM 6868 N N . LEU C 3 105 ? 120.088 148.495 84.251 1.00 111.83 105 LEU F N 1
ATOM 6869 C CA . LEU C 3 105 ? 121.054 149.576 84.411 1.00 111.83 105 LEU F CA 1
ATOM 6870 C C . LEU C 3 105 ? 122.280 149.111 85.190 1.00 111.83 105 LEU F C 1
ATOM 6871 O O . LEU C 3 105 ? 123.411 149.475 84.848 1.00 111.83 105 LEU F O 1
ATOM 6876 N N . GLU C 3 106 ? 122.077 148.307 86.234 1.00 109.14 106 GLU F N 1
ATOM 6877 C CA . GLU C 3 106 ? 123.181 147.826 87.054 1.00 109.14 106 GLU F CA 1
ATOM 6878 C C . GLU C 3 106 ? 123.914 146.643 86.435 1.00 109.14 106 GLU F C 1
ATOM 6879 O O . GLU C 3 106 ? 124.991 146.282 86.922 1.00 109.14 106 GLU F O 1
ATOM 6885 N N . ASN C 3 107 ? 123.366 146.033 85.383 1.00 110.20 107 ASN F N 1
ATOM 6886 C CA . ASN C 3 107 ? 124.051 144.921 84.733 1.00 110.20 107 ASN F CA 1
ATOM 6887 C C . ASN C 3 107 ? 125.184 145.409 83.840 1.00 110.20 107 ASN F C 1
ATOM 6888 O O . ASN C 3 107 ? 126.248 144.783 83.785 1.00 110.20 107 ASN F O 1
ATOM 6893 N N . VAL C 3 108 ? 124.975 146.524 83.133 1.00 112.60 108 VAL F N 1
ATOM 6894 C CA . VAL C 3 108 ? 126.019 147.078 82.273 1.00 112.60 108 VAL F CA 1
ATOM 6895 C C . VAL C 3 108 ? 127.040 147.901 83.040 1.00 112.60 108 VAL F C 1
ATOM 6896 O O . VAL C 3 108 ? 128.081 148.258 82.475 1.00 112.60 108 VAL F O 1
ATOM 6900 N N . ALA C 3 109 ? 126.776 148.212 84.308 1.00 109.35 109 ALA F N 1
ATOM 6901 C CA . ALA C 3 109 ? 127.718 148.931 85.154 1.00 109.35 109 ALA F CA 1
ATOM 6902 C C . ALA C 3 109 ? 128.539 147.996 86.031 1.00 109.35 109 ALA F C 1
ATOM 6903 O O . ALA C 3 109 ? 129.241 148.463 86.934 1.00 109.35 109 ALA F O 1
ATOM 6905 N N . MET C 3 110 ? 128.467 146.691 85.785 1.00 106.81 110 MET F N 1
ATOM 6906 C CA . MET C 3 110 ? 129.200 145.690 86.555 1.00 106.81 110 MET F CA 1
ATOM 6907 C C . MET C 3 110 ? 130.717 145.689 86.317 1.00 106.81 110 MET F C 1
ATOM 6908 O O . MET C 3 110 ? 131.454 145.494 87.292 1.00 106.81 110 MET F O 1
ATOM 6913 N N . PRO C 3 111 ? 131.257 145.884 85.095 1.00 101.45 111 PRO F N 1
ATOM 6914 C CA . PRO C 3 111 ? 132.716 146.092 85.003 1.00 101.45 111 PRO F CA 1
ATOM 6915 C C . PRO C 3 111 ? 133.187 147.416 85.581 1.00 101.45 111 PRO F C 1
ATOM 6916 O O . PRO C 3 111 ? 134.373 147.536 85.913 1.00 101.45 111 PRO F O 1
ATOM 6920 N N . LEU C 3 112 ? 132.307 148.409 85.713 1.00 107.86 112 LEU F N 1
ATOM 6921 C CA . LEU C 3 112 ? 132.692 149.680 86.314 1.00 107.86 112 LEU F CA 1
ATOM 6922 C C . LEU C 3 112 ? 132.784 149.609 87.833 1.00 107.86 112 LEU F C 1
ATOM 6923 O O . LEU C 3 112 ? 133.372 150.506 88.446 1.00 107.86 112 LEU F O 1
ATOM 6928 N N . LEU C 3 113 ? 132.219 148.571 88.451 1.00 100.29 113 LEU F N 1
ATOM 6929 C CA . LEU C 3 113 ? 132.255 148.423 89.899 1.00 100.29 113 LEU F CA 1
ATOM 6930 C C . LEU C 3 113 ? 133.370 147.509 90.388 1.00 100.29 113 LEU F C 1
ATOM 6931 O O . LEU C 3 113 ? 133.777 147.624 91.549 1.00 100.29 113 LEU F O 1
ATOM 6936 N N . ILE C 3 114 ? 133.870 146.612 89.538 1.00 97.84 114 ILE F N 1
ATOM 6937 C CA . ILE C 3 114 ? 134.925 145.695 89.957 1.00 97.84 114 ILE F CA 1
ATOM 6938 C C . ILE C 3 114 ? 136.274 146.403 90.000 1.00 97.84 114 ILE F C 1
ATOM 6939 O O . ILE C 3 114 ? 137.040 146.249 90.959 1.00 97.84 114 ILE F O 1
ATOM 6944 N N . GLY C 3 115 ? 136.575 147.216 88.988 1.00 107.83 115 GLY F N 1
ATOM 6945 C CA . GLY C 3 115 ? 137.847 147.897 88.867 1.00 107.83 115 GLY F CA 1
ATOM 6946 C C . GLY C 3 115 ? 138.053 149.110 89.746 1.00 107.83 115 GLY F C 1
ATOM 6947 O O . GLY C 3 115 ? 139.042 149.822 89.544 1.00 107.83 115 GLY F O 1
ATOM 6948 N N . LYS C 3 116 ? 137.147 149.357 90.702 1.00 111.45 116 LYS F N 1
ATOM 6949 C CA . LYS C 3 116 ? 137.207 150.459 91.671 1.00 111.45 116 LYS F CA 1
ATOM 6950 C C . LYS C 3 116 ? 137.269 151.822 90.975 1.00 111.45 116 LYS F C 1
ATOM 6951 O O . LYS C 3 116 ? 138.194 152.613 91.169 1.00 111.45 116 LYS F O 1
ATOM 6957 N N . LYS C 3 117 ? 136.256 152.082 90.154 1.00 119.31 117 LYS F N 1
ATOM 6958 C CA . LYS C 3 117 ? 136.140 153.359 89.473 1.00 119.31 117 LYS F CA 1
ATOM 6959 C C . LYS C 3 117 ? 135.500 154.387 90.402 1.00 119.31 117 LYS F C 1
ATOM 6960 O O . LYS C 3 117 ? 135.140 154.095 91.545 1.00 119.31 117 LYS F O 1
ATOM 6966 N N . LYS C 3 118 ? 135.358 155.609 89.906 1.00 126.19 118 LYS F N 1
ATOM 6967 C CA . LYS C 3 118 ? 134.778 156.671 90.712 1.00 126.19 118 LYS F CA 1
ATOM 6968 C C . LYS C 3 118 ? 133.259 156.514 90.767 1.00 126.19 118 LYS F C 1
ATOM 6969 O O . LYS C 3 118 ? 132.655 155.998 89.820 1.00 126.19 118 LYS F O 1
ATOM 6975 N N . PRO C 3 119 ? 132.616 156.925 91.867 1.00 124.15 119 PRO F N 1
ATOM 6976 C CA . PRO C 3 119 ? 131.146 156.840 91.923 1.00 124.15 119 PRO F CA 1
ATOM 6977 C C . PRO C 3 119 ? 130.449 157.803 90.980 1.00 124.15 119 PRO F C 1
ATOM 6978 O O . PRO C 3 119 ? 129.307 157.543 90.582 1.00 124.15 119 PRO F O 1
ATOM 6982 N N . ALA C 3 120 ? 131.097 158.908 90.610 1.00 124.36 120 ALA F N 1
ATOM 6983 C CA . ALA C 3 120 ? 130.531 159.811 89.618 1.00 124.36 120 ALA F CA 1
ATOM 6984 C C . ALA C 3 120 ? 130.617 159.250 88.206 1.00 124.36 120 ALA F C 1
ATOM 6985 O O . ALA C 3 120 ? 129.840 159.665 87.339 1.00 124.36 120 ALA F O 1
ATOM 6987 N N . GLU C 3 121 ? 131.542 158.323 87.956 1.00 126.66 121 GLU F N 1
ATOM 6988 C CA . GLU C 3 121 ? 131.669 157.688 86.652 1.00 126.66 121 GLU F CA 1
ATOM 6989 C C . GLU C 3 121 ? 130.783 156.459 86.501 1.00 126.66 121 GLU F C 1
ATOM 6990 O O . GLU C 3 121 ? 130.779 155.850 85.425 1.00 126.66 121 GLU F O 1
ATOM 6996 N N . ILE C 3 122 ? 130.043 156.079 87.544 1.00 124.11 122 ILE F N 1
ATOM 6997 C CA . ILE C 3 122 ? 129.157 154.921 87.452 1.00 124.11 122 ILE F CA 1
ATOM 6998 C C . ILE C 3 122 ? 127.943 155.250 86.593 1.00 124.11 122 ILE F C 1
ATOM 6999 O O . ILE C 3 122 ? 127.686 154.600 85.574 1.00 124.11 122 ILE F O 1
ATOM 7004 N N . ASN C 3 123 ? 127.180 156.265 86.991 1.00 124.52 123 ASN F N 1
ATOM 7005 C CA . ASN C 3 123 ? 126.045 156.726 86.191 1.00 124.52 123 ASN F CA 1
ATOM 7006 C C . ASN C 3 123 ? 126.453 157.854 85.246 1.00 124.52 123 ASN F C 1
ATOM 7007 O O . ASN C 3 123 ? 125.813 158.901 85.172 1.00 124.52 123 ASN F O 1
ATOM 7012 N N . SER C 3 124 ? 127.545 157.635 84.512 1.00 126.57 124 SER F N 1
ATOM 7013 C CA . SER C 3 124 ? 127.975 158.549 83.458 1.00 126.57 124 SER F CA 1
ATOM 7014 C C . SER C 3 124 ? 128.460 157.849 82.199 1.00 126.57 124 SER F C 1
ATOM 7015 O O . SER C 3 124 ? 128.557 158.506 81.156 1.00 126.57 124 SER F O 1
ATOM 7018 N N . ARG C 3 125 ? 128.766 156.550 82.245 1.00 124.25 125 ARG F N 1
ATOM 7019 C CA . ARG C 3 125 ? 129.210 155.804 81.075 1.00 124.25 125 ARG F CA 1
ATOM 7020 C C . ARG C 3 125 ? 128.423 154.514 80.884 1.00 124.25 125 ARG F C 1
ATOM 7021 O O . ARG C 3 125 ? 128.784 153.704 80.022 1.00 124.25 125 ARG F O 1
ATOM 7029 N N . ALA C 3 126 ? 127.367 154.300 81.661 1.00 122.13 126 ALA F N 1
ATOM 7030 C CA . ALA C 3 126 ? 126.534 153.109 81.555 1.00 122.13 126 ALA F CA 1
ATOM 7031 C C . ALA C 3 126 ? 125.152 153.398 80.995 1.00 122.13 126 ALA F C 1
ATOM 7032 O O . ALA C 3 126 ? 124.627 152.594 80.220 1.00 122.13 126 ALA F O 1
ATOM 7034 N N . LEU C 3 127 ? 124.545 154.526 81.368 1.00 122.56 127 LEU F N 1
ATOM 7035 C CA . LEU C 3 127 ? 123.240 154.889 80.830 1.00 122.56 127 LEU F CA 1
ATOM 7036 C C . LEU C 3 127 ? 123.328 155.436 79.412 1.00 122.56 127 LEU F C 1
ATOM 7037 O O . LEU C 3 127 ? 122.326 155.411 78.690 1.00 122.56 127 LEU F O 1
ATOM 7042 N N . GLU C 3 128 ? 124.498 155.928 78.998 1.00 123.23 128 GLU F N 1
ATOM 7043 C CA . GLU C 3 128 ? 124.669 156.415 77.636 1.00 123.23 128 GLU F CA 1
ATOM 7044 C C . GLU C 3 128 ? 124.826 155.285 76.629 1.00 123.23 128 GLU F C 1
ATOM 7045 O O . GLU C 3 128 ? 124.573 155.495 75.438 1.00 123.23 128 GLU F O 1
ATOM 7051 N N . MET C 3 129 ? 125.240 154.097 77.077 1.00 122.60 129 MET F N 1
ATOM 7052 C CA . MET C 3 129 ? 125.320 152.952 76.179 1.00 122.60 129 MET F CA 1
ATOM 7053 C C . MET C 3 129 ? 123.942 152.391 75.858 1.00 122.60 129 MET F C 1
ATOM 7054 O O . MET C 3 129 ? 123.737 151.854 74.764 1.00 122.60 129 MET F O 1
ATOM 7059 N N . LEU C 3 130 ? 122.993 152.505 76.790 1.00 124.47 130 LEU F N 1
ATOM 7060 C CA . LEU C 3 130 ? 121.624 152.084 76.518 1.00 124.47 130 LEU F CA 1
ATOM 7061 C C . LEU C 3 130 ? 120.903 153.046 75.584 1.00 124.47 130 LEU F C 1
ATOM 7062 O O . LEU C 3 130 ? 119.954 152.638 74.905 1.00 124.47 130 LEU F O 1
ATOM 7067 N N . LYS C 3 131 ? 121.329 154.312 75.537 1.00 125.09 131 LYS F N 1
ATOM 7068 C CA . LYS C 3 131 ? 120.733 155.261 74.604 1.00 125.09 131 LYS F CA 1
ATOM 7069 C C . LYS C 3 131 ? 121.176 154.992 73.172 1.00 125.09 131 LYS F C 1
ATOM 7070 O O . LYS C 3 131 ? 120.435 155.293 72.229 1.00 125.09 131 LYS F O 1
ATOM 7076 N N . ALA C 3 132 ? 122.374 154.433 72.990 1.00 124.93 132 ALA F N 1
ATOM 7077 C CA . ALA C 3 132 ? 122.851 154.112 71.649 1.00 124.93 132 ALA F CA 1
ATOM 7078 C C . ALA C 3 132 ? 122.158 152.875 71.091 1.00 124.93 132 ALA F C 1
ATOM 7079 O O . ALA C 3 132 ? 121.840 152.825 69.897 1.00 124.93 132 ALA F O 1
ATOM 7081 N N . VAL C 3 133 ? 121.920 151.870 71.935 1.00 124.42 133 VAL F N 1
ATOM 7082 C CA . VAL C 3 133 ? 121.193 150.685 71.490 1.00 124.42 133 VAL F CA 1
ATOM 7083 C C . VAL C 3 133 ? 119.703 150.988 71.377 1.00 124.42 133 VAL F C 1
ATOM 7084 O O . VAL C 3 133 ? 119.039 150.567 70.423 1.00 124.42 133 VAL F O 1
ATOM 7088 N N . GLY C 3 134 ? 119.160 151.733 72.336 1.00 124.53 134 GLY F N 1
ATOM 7089 C CA . GLY C 3 134 ? 117.750 152.071 72.327 1.00 124.53 134 GLY F CA 1
ATOM 7090 C C . GLY C 3 134 ? 116.973 151.389 73.433 1.00 124.53 134 GLY F C 1
ATOM 7091 O O . GLY C 3 134 ? 115.797 151.053 73.261 1.00 124.53 134 GLY F O 1
ATOM 7092 N N . LEU C 3 135 ? 117.624 151.179 74.581 1.00 126.85 135 LEU F N 1
ATOM 7093 C CA . LEU C 3 135 ? 116.994 150.528 75.724 1.00 126.85 135 LEU F CA 1
ATOM 7094 C C . LEU C 3 135 ? 117.123 151.360 76.995 1.00 126.85 135 LEU F C 1
ATOM 7095 O O . LEU C 3 135 ? 117.131 150.801 78.096 1.00 126.85 135 LEU F O 1
ATOM 7100 N N . ASP C 3 136 ? 117.226 152.685 76.867 1.00 128.16 136 ASP F N 1
ATOM 7101 C CA . ASP C 3 136 ? 117.333 153.542 78.042 1.00 128.16 136 ASP F CA 1
ATOM 7102 C C . ASP C 3 136 ? 116.006 153.691 78.773 1.00 128.16 136 ASP F C 1
ATOM 7103 O O . ASP C 3 136 ? 116.004 153.974 79.976 1.00 128.16 136 ASP F O 1
ATOM 7108 N N . HIS C 3 137 ? 114.882 153.509 78.078 1.00 127.78 137 HIS F N 1
ATOM 7109 C CA . HIS C 3 137 ? 113.577 153.591 78.721 1.00 127.78 137 HIS F CA 1
ATOM 7110 C C . HIS C 3 137 ? 113.209 152.313 79.465 1.00 127.78 137 HIS F C 1
ATOM 7111 O O . HIS C 3 137 ? 112.245 152.318 80.237 1.00 127.78 137 HIS F O 1
ATOM 7118 N N . ARG C 3 138 ? 113.951 151.226 79.252 1.00 127.97 138 ARG F N 1
ATOM 7119 C CA . ARG C 3 138 ? 113.746 149.972 79.965 1.00 127.97 138 ARG F CA 1
ATOM 7120 C C . ARG C 3 138 ? 114.925 149.640 80.876 1.00 127.97 138 ARG F C 1
ATOM 7121 O O . ARG C 3 138 ? 115.242 148.467 81.090 1.00 127.97 138 ARG F O 1
ATOM 7129 N N . ALA C 3 139 ? 115.586 150.667 81.416 1.00 122.32 139 ALA F N 1
ATOM 7130 C CA . ALA C 3 139 ? 116.740 150.441 82.279 1.00 122.32 139 ALA F CA 1
ATOM 7131 C C . ALA C 3 139 ? 116.323 149.953 83.662 1.00 122.32 139 ALA F C 1
ATOM 7132 O O . ALA C 3 139 ? 117.004 149.108 84.255 1.00 122.32 139 ALA F O 1
ATOM 7134 N N . ASN C 3 140 ? 115.217 150.469 84.188 1.00 122.05 140 ASN F N 1
ATOM 7135 C CA . ASN C 3 140 ? 114.709 150.055 85.496 1.00 122.05 140 ASN F CA 1
ATOM 7136 C C . ASN C 3 140 ? 113.693 148.924 85.367 1.00 122.05 140 ASN F C 1
ATOM 7137 O O . ASN C 3 140 ? 112.567 149.011 85.855 1.00 122.05 140 ASN F O 1
ATOM 7142 N N . HIS C 3 141 ? 114.094 147.844 84.701 1.00 123.87 141 HIS F N 1
ATOM 7143 C CA . HIS C 3 141 ? 113.230 146.697 84.475 1.00 123.87 141 HIS F CA 1
ATOM 7144 C C . HIS C 3 141 ? 114.013 145.412 84.707 1.00 123.87 141 HIS F C 1
ATOM 7145 O O . HIS C 3 141 ? 115.246 145.408 84.747 1.00 123.87 141 HIS F O 1
ATOM 7152 N N . ARG C 3 142 ? 113.273 144.314 84.861 1.00 124.44 142 ARG F N 1
ATOM 7153 C CA . ARG C 3 142 ? 113.867 142.998 85.059 1.00 124.44 142 ARG F CA 1
ATOM 7154 C C . ARG C 3 142 ? 113.944 142.263 83.732 1.00 124.44 142 ARG F C 1
ATOM 7155 O O . ARG C 3 142 ? 112.964 142.272 82.972 1.00 124.44 142 ARG F O 1
ATOM 7163 N N . PRO C 3 143 ? 115.073 141.624 83.407 1.00 131.63 143 PRO F N 1
ATOM 7164 C CA . PRO C 3 143 ? 115.176 140.914 82.120 1.00 131.63 143 PRO F CA 1
ATOM 7165 C C . PRO C 3 143 ? 114.379 139.620 82.056 1.00 131.63 143 PRO F C 1
ATOM 7166 O O . PRO C 3 143 ? 114.229 139.067 80.958 1.00 131.63 143 PRO F O 1
ATOM 7170 N N . SER C 3 144 ? 113.867 139.118 83.181 1.00 133.20 144 SER F N 1
ATOM 7171 C CA . SER C 3 144 ? 113.104 137.877 83.174 1.00 133.20 144 SER F CA 1
ATOM 7172 C C . SER C 3 144 ? 111.701 138.047 82.606 1.00 133.20 144 SER F C 1
ATOM 7173 O O . SER C 3 144 ? 111.122 137.069 82.121 1.00 133.20 144 SER F O 1
ATOM 7176 N N . GLU C 3 145 ? 111.144 139.256 82.652 1.00 133.39 145 GLU F N 1
ATOM 7177 C CA . GLU C 3 145 ? 109.798 139.518 82.162 1.00 133.39 145 GLU F CA 1
ATOM 7178 C C . GLU C 3 145 ? 109.786 140.179 80.788 1.00 133.39 145 GLU F C 1
ATOM 7179 O O . GLU C 3 145 ? 108.715 140.555 80.303 1.00 133.39 145 GLU F O 1
ATOM 7185 N N . LEU C 3 146 ? 110.946 140.329 80.154 1.00 131.61 146 LEU F N 1
ATOM 7186 C CA . LEU C 3 146 ? 111.022 140.955 78.843 1.00 131.61 146 LEU F CA 1
ATOM 7187 C C . LEU C 3 146 ? 110.720 139.934 77.747 1.00 131.61 146 LEU F C 1
ATOM 7188 O O . LEU C 3 146 ? 110.403 138.770 78.008 1.00 131.61 146 LEU F O 1
ATOM 7193 N N . SER C 3 147 ? 110.821 140.379 76.498 1.00 134.08 147 SER F N 1
ATOM 7194 C CA . SER C 3 147 ? 110.604 139.516 75.348 1.00 134.08 147 SER F CA 1
ATOM 7195 C C . SER C 3 147 ? 111.914 138.819 74.980 1.00 134.08 147 SER F C 1
ATOM 7196 O O . SER C 3 147 ? 112.895 138.856 75.726 1.00 134.08 147 SER F O 1
ATOM 7199 N N . GLY C 3 148 ? 111.941 138.169 73.816 1.00 134.94 148 GLY F N 1
ATOM 7200 C CA . GLY C 3 148 ? 113.140 137.449 73.415 1.00 134.94 148 GLY F CA 1
ATOM 7201 C C . GLY C 3 148 ? 114.232 138.367 72.901 1.00 134.94 148 GLY F C 1
ATOM 7202 O O . GLY C 3 148 ? 115.388 138.274 73.325 1.00 134.94 148 GLY F O 1
ATOM 7203 N N . GLY C 3 149 ? 113.881 139.269 71.986 1.00 135.19 149 GLY F N 1
ATOM 7204 C CA . GLY C 3 149 ? 114.852 140.154 71.376 1.00 135.19 149 GLY F CA 1
ATOM 7205 C C . GLY C 3 149 ? 115.181 141.410 72.146 1.00 135.19 149 GLY F C 1
ATOM 7206 O O . GLY C 3 149 ? 116.109 142.131 71.766 1.00 135.19 149 GLY F O 1
ATOM 7207 N N . GLU C 3 150 ? 114.448 141.698 73.222 1.00 131.72 150 GLU F N 1
ATOM 7208 C CA . GLU C 3 150 ? 114.712 142.911 73.990 1.00 131.72 150 GLU F CA 1
ATOM 7209 C C . GLU C 3 150 ? 115.841 142.707 74.993 1.00 131.72 150 GLU F C 1
ATOM 7210 O O . GLU C 3 150 ? 116.690 143.589 75.162 1.00 131.72 150 GLU F O 1
ATOM 7216 N N . ARG C 3 151 ? 115.870 141.555 75.664 1.00 130.64 151 ARG F N 1
ATOM 7217 C CA . ARG C 3 151 ? 116.893 141.294 76.668 1.00 130.64 151 ARG F CA 1
ATOM 7218 C C . ARG C 3 151 ? 118.223 140.866 76.063 1.00 130.64 151 ARG F C 1
ATOM 7219 O O . ARG C 3 151 ? 119.242 140.895 76.761 1.00 130.64 151 ARG F O 1
ATOM 7227 N N . GLN C 3 152 ? 118.239 140.471 74.787 1.00 129.91 152 GLN F N 1
ATOM 7228 C CA . GLN C 3 152 ? 119.489 140.057 74.158 1.00 129.91 152 GLN F CA 1
ATOM 7229 C C . GLN C 3 152 ? 120.375 141.252 73.827 1.00 129.91 152 GLN F C 1
ATOM 7230 O O . GLN C 3 152 ? 121.603 141.119 73.788 1.00 129.91 152 GLN F O 1
ATOM 7236 N N . ARG C 3 153 ? 119.778 142.423 73.605 1.00 127.61 153 ARG F N 1
ATOM 7237 C CA . ARG C 3 153 ? 120.540 143.624 73.284 1.00 127.61 153 ARG F CA 1
ATOM 7238 C C . ARG C 3 153 ? 121.204 144.254 74.502 1.00 127.61 153 ARG F C 1
ATOM 7239 O O . ARG C 3 153 ? 122.005 145.181 74.337 1.00 127.61 153 ARG F O 1
ATOM 7247 N N . VAL C 3 154 ? 120.891 143.783 75.711 1.00 121.40 154 VAL F N 1
ATOM 7248 C CA . VAL C 3 154 ? 121.519 144.328 76.910 1.00 121.40 154 VAL F CA 1
ATOM 7249 C C . VAL C 3 154 ? 122.955 143.829 77.033 1.00 121.40 154 VAL F C 1
ATOM 7250 O O . VAL C 3 154 ? 123.869 144.596 77.361 1.00 121.40 154 VAL F O 1
ATOM 7254 N N . ALA C 3 155 ? 123.183 142.548 76.738 1.00 118.83 155 ALA F N 1
ATOM 7255 C CA . ALA C 3 155 ? 124.505 141.950 76.869 1.00 118.83 155 ALA F CA 1
ATOM 7256 C C . ALA C 3 155 ? 125.460 142.341 75.748 1.00 118.83 155 ALA F C 1
ATOM 7257 O O . ALA C 3 155 ? 126.655 142.041 75.846 1.00 118.83 155 ALA F O 1
ATOM 7259 N N . ILE C 3 156 ? 124.972 142.995 74.692 1.00 120.13 156 ILE F N 1
ATOM 7260 C CA . ILE C 3 156 ? 125.855 143.434 73.615 1.00 120.13 156 ILE F CA 1
ATOM 7261 C C . ILE C 3 156 ? 126.666 144.647 74.054 1.00 120.13 156 ILE F C 1
ATOM 7262 O O . ILE C 3 156 ? 127.883 144.712 73.843 1.00 120.13 156 ILE F O 1
ATOM 7267 N N . ALA C 3 157 ? 126.004 145.625 74.674 1.00 117.00 157 ALA F N 1
ATOM 7268 C CA . ALA C 3 157 ? 126.658 146.827 75.171 1.00 117.00 157 ALA F CA 1
ATOM 7269 C C . ALA C 3 157 ? 127.038 146.716 76.644 1.00 117.00 157 ALA F C 1
ATOM 7270 O O . ALA C 3 157 ? 127.233 147.740 77.307 1.00 117.00 157 ALA F O 1
ATOM 7272 N N . ARG C 3 158 ? 127.146 145.494 77.168 1.00 114.14 158 ARG F N 1
ATOM 7273 C CA . ARG C 3 158 ? 127.507 145.310 78.569 1.00 114.14 158 ARG F CA 1
ATOM 7274 C C . ARG C 3 158 ? 128.999 145.529 78.790 1.00 114.14 158 ARG F C 1
ATOM 7275 O O . ARG C 3 158 ? 129.400 146.229 79.726 1.00 114.14 158 ARG F O 1
ATOM 7283 N N . ALA C 3 159 ? 129.835 144.939 77.936 1.00 117.07 159 ALA F N 1
ATOM 7284 C CA . ALA C 3 159 ? 131.279 145.075 78.069 1.00 117.07 159 ALA F CA 1
ATOM 7285 C C . ALA C 3 159 ? 131.825 146.333 77.408 1.00 117.07 159 ALA F C 1
ATOM 7286 O O . ALA C 3 159 ? 133.012 146.633 77.576 1.00 117.07 159 ALA F O 1
ATOM 7288 N N . LEU C 3 160 ? 130.998 147.074 76.672 1.00 116.69 160 LEU F N 1
ATOM 7289 C CA . LEU C 3 160 ? 131.444 148.284 75.979 1.00 116.69 160 LEU F CA 1
ATOM 7290 C C . LEU C 3 160 ? 131.194 149.523 76.842 1.00 116.69 160 LEU F C 1
ATOM 7291 O O . LEU C 3 160 ? 130.494 150.459 76.458 1.00 116.69 160 LEU F O 1
ATOM 7296 N N . VAL C 3 161 ? 131.786 149.512 78.034 1.00 117.27 161 VAL F N 1
ATOM 7297 C CA . VAL C 3 161 ? 131.620 150.607 78.979 1.00 117.27 161 VAL F CA 1
ATOM 7298 C C . VAL C 3 161 ? 132.941 151.186 79.465 1.00 117.27 161 VAL F C 1
ATOM 7299 O O . VAL C 3 161 ? 132.951 152.323 79.967 1.00 117.27 161 VAL F O 1
ATOM 7303 N N . ASN C 3 162 ? 134.055 150.469 79.343 1.00 118.84 162 ASN F N 1
ATOM 7304 C CA . ASN C 3 162 ? 135.335 150.911 79.887 1.00 118.84 162 ASN F CA 1
ATOM 7305 C C . ASN C 3 162 ? 136.421 150.894 78.820 1.00 118.84 162 ASN F C 1
ATOM 7306 O O . ASN C 3 162 ? 137.581 150.572 79.101 1.00 118.84 162 ASN F O 1
ATOM 7311 N N . ASN C 3 163 ? 136.049 151.263 77.581 1.00 121.45 163 ASN F N 1
ATOM 7312 C CA . ASN C 3 163 ? 136.903 151.391 76.398 1.00 121.45 163 ASN F CA 1
ATOM 7313 C C . ASN C 3 163 ? 137.708 150.126 76.106 1.00 121.45 163 ASN F C 1
ATOM 7314 O O . ASN C 3 163 ? 138.922 150.099 76.351 1.00 121.45 163 ASN F O 1
ATOM 7319 N N . PRO C 3 164 ? 137.083 149.065 75.597 1.00 119.61 164 PRO F N 1
ATOM 7320 C CA . PRO C 3 164 ? 137.823 147.826 75.335 1.00 119.61 164 PRO F CA 1
ATOM 7321 C C . PRO C 3 164 ? 138.689 147.946 74.088 1.00 119.61 164 PRO F C 1
ATOM 7322 O O . PRO C 3 164 ? 138.603 148.902 73.315 1.00 119.61 164 PRO F O 1
ATOM 7326 N N . ARG C 3 165 ? 139.539 146.940 73.900 1.00 122.16 165 ARG F N 1
ATOM 7327 C CA . ARG C 3 165 ? 140.435 146.879 72.755 1.00 122.16 165 ARG F CA 1
ATOM 7328 C C . ARG C 3 165 ? 140.176 145.697 71.835 1.00 122.16 165 ARG F C 1
ATOM 7329 O O . ARG C 3 165 ? 140.436 145.803 70.635 1.00 122.16 165 ARG F O 1
ATOM 7337 N N . LEU C 3 166 ? 139.674 144.580 72.358 1.00 120.81 166 LEU F N 1
ATOM 7338 C CA . LEU C 3 166 ? 139.408 143.399 71.540 1.00 120.81 166 LEU F CA 1
ATOM 7339 C C . LEU C 3 166 ? 138.182 142.708 72.120 1.00 120.81 166 LEU F C 1
ATOM 7340 O O . LEU C 3 166 ? 138.249 142.138 73.213 1.00 120.81 166 LEU F O 1
ATOM 7345 N N . VAL C 3 167 ? 137.068 142.769 71.399 1.00 116.87 167 VAL F N 1
ATOM 7346 C CA . VAL C 3 167 ? 135.824 142.143 71.833 1.00 116.87 167 VAL F CA 1
ATOM 7347 C C . VAL C 3 167 ? 135.718 140.774 71.174 1.00 116.87 167 VAL F C 1
ATOM 7348 O O . VAL C 3 167 ? 135.765 140.662 69.945 1.00 116.87 167 VAL F O 1
ATOM 7352 N N . LEU C 3 168 ? 135.575 139.734 71.992 1.00 118.26 168 LEU F N 1
ATOM 7353 C CA . LEU C 3 168 ? 135.479 138.357 71.509 1.00 118.26 168 LEU F CA 1
ATOM 7354 C C . LEU C 3 168 ? 134.001 137.985 71.441 1.00 118.26 168 LEU F C 1
ATOM 7355 O O . LEU C 3 168 ? 133.442 137.402 72.371 1.00 118.26 168 LEU F O 1
ATOM 7360 N N . ALA C 3 169 ? 133.366 138.329 70.324 1.00 125.64 169 ALA F N 1
ATOM 7361 C CA . ALA C 3 169 ? 131.956 138.033 70.128 1.00 125.64 169 ALA F CA 1
ATOM 7362 C C . ALA C 3 169 ? 131.756 136.565 69.771 1.00 125.64 169 ALA F C 1
ATOM 7363 O O . ALA C 3 169 ? 132.627 135.920 69.181 1.00 125.64 169 ALA F O 1
ATOM 7365 N N . ASP C 3 170 ? 130.588 136.039 70.139 1.00 132.51 170 ASP F N 1
ATOM 7366 C CA . ASP C 3 170 ? 130.232 134.647 69.865 1.00 132.51 170 ASP F CA 1
ATOM 7367 C C . ASP C 3 170 ? 128.736 134.640 69.561 1.00 132.51 170 ASP F C 1
ATOM 7368 O O . ASP C 3 170 ? 127.916 134.609 70.485 1.00 132.51 170 ASP F O 1
ATOM 7373 N N . GLU C 3 171 ? 128.399 134.654 68.260 1.00 133.02 171 GLU F N 1
ATOM 7374 C CA . GLU C 3 171 ? 127.047 134.664 67.699 1.00 133.02 171 GLU F CA 1
ATOM 7375 C C . GLU C 3 171 ? 126.195 135.795 68.268 1.00 133.02 171 GLU F C 1
ATOM 7376 O O . GLU C 3 171 ? 125.325 135.545 69.112 1.00 133.02 171 GLU F O 1
ATOM 7378 N N . PRO C 3 172 ? 126.426 137.048 67.855 1.00 136.36 172 PRO F N 1
ATOM 7379 C CA . PRO C 3 172 ? 125.647 138.158 68.429 1.00 136.36 172 PRO F CA 1
ATOM 7380 C C . PRO C 3 172 ? 124.196 138.176 67.982 1.00 136.36 172 PRO F C 1
ATOM 7381 O O . PRO C 3 172 ? 123.337 138.655 68.732 1.00 136.36 172 PRO F O 1
ATOM 7385 N N . THR C 3 173 ? 123.894 137.671 66.789 1.00 137.57 173 THR F N 1
ATOM 7386 C CA . THR C 3 173 ? 122.516 137.579 66.306 1.00 137.57 173 THR F CA 1
ATOM 7387 C C . THR C 3 173 ? 121.888 136.235 66.664 1.00 137.57 173 THR F C 1
ATOM 7388 O O . THR C 3 173 ? 121.421 135.490 65.804 1.00 137.57 173 THR F O 1
ATOM 7392 N N . GLY C 3 174 ? 121.877 135.921 67.957 1.00 138.81 174 GLY F N 1
ATOM 7393 C CA . GLY C 3 174 ? 121.397 134.636 68.423 1.00 138.81 174 GLY F CA 1
ATOM 7394 C C . GLY C 3 174 ? 119.922 134.584 68.765 1.00 138.81 174 GLY F C 1
ATOM 7395 O O . GLY C 3 174 ? 119.195 133.730 68.250 1.00 138.81 174 GLY F O 1
ATOM 7396 N N . ASN C 3 175 ? 119.464 135.484 69.632 1.00 141.44 175 ASN F N 1
ATOM 7397 C CA . ASN C 3 175 ? 118.107 135.436 70.168 1.00 141.44 175 ASN F CA 1
ATOM 7398 C C . ASN C 3 175 ? 117.438 136.804 70.006 1.00 141.44 175 ASN F C 1
ATOM 7399 O O . ASN C 3 175 ? 116.897 137.393 70.944 1.00 141.44 175 ASN F O 1
ATOM 7404 N N . LEU C 3 176 ? 117.515 137.351 68.795 1.00 142.37 176 LEU F N 1
ATOM 7405 C CA . LEU C 3 176 ? 116.793 138.570 68.455 1.00 142.37 176 LEU F CA 1
ATOM 7406 C C . LEU C 3 176 ? 116.441 138.533 66.974 1.00 142.37 176 LEU F C 1
ATOM 7407 O O . LEU C 3 176 ? 116.926 137.687 66.218 1.00 142.37 176 LEU F O 1
ATOM 7412 N N . ASP C 3 177 ? 115.582 139.465 66.570 1.00 147.28 177 ASP F N 1
ATOM 7413 C CA . ASP C 3 177 ? 115.063 139.488 65.212 1.00 147.28 177 ASP F CA 1
ATOM 7414 C C . ASP C 3 177 ? 116.117 140.006 64.233 1.00 147.28 177 ASP F C 1
ATOM 7415 O O . ASP C 3 177 ? 117.144 140.572 64.616 1.00 147.28 177 ASP F O 1
ATOM 7417 N N . ALA C 3 178 ? 115.842 139.802 62.942 1.00 148.89 178 ALA F N 1
ATOM 7418 C CA . ALA C 3 178 ? 116.761 140.262 61.907 1.00 148.89 178 ALA F CA 1
ATOM 7419 C C . ALA C 3 178 ? 116.679 141.770 61.709 1.00 148.89 178 ALA F C 1
ATOM 7420 O O . ALA C 3 178 ? 117.648 142.386 61.249 1.00 148.89 178 ALA F O 1
ATOM 7422 N N . ARG C 3 179 ? 115.537 142.379 62.042 1.00 148.92 179 ARG F N 1
ATOM 7423 C CA . ARG C 3 179 ? 115.410 143.828 61.927 1.00 148.92 179 ARG F CA 1
ATOM 7424 C C . ARG C 3 179 ? 116.201 144.547 63.013 1.00 148.92 179 ARG F C 1
ATOM 7425 O O . ARG C 3 179 ? 116.642 145.683 62.807 1.00 148.92 179 ARG F O 1
ATOM 7427 N N . ASN C 3 180 ? 116.384 143.910 64.169 1.00 148.80 180 ASN F N 1
ATOM 7428 C CA . ASN C 3 180 ? 117.210 144.469 65.229 1.00 148.80 180 ASN F CA 1
ATOM 7429 C C . ASN C 3 180 ? 118.635 143.933 65.211 1.00 148.80 180 ASN F C 1
ATOM 7430 O O . ASN C 3 180 ? 119.449 144.357 66.039 1.00 148.80 180 ASN F O 1
ATOM 7432 N N . ALA C 3 181 ? 118.954 143.016 64.294 1.00 146.19 181 ALA F N 1
ATOM 7433 C CA . ALA C 3 181 ? 120.304 142.468 64.230 1.00 146.19 181 ALA F CA 1
ATOM 7434 C C . ALA C 3 181 ? 121.286 143.458 63.617 1.00 146.19 181 ALA F C 1
ATOM 7435 O O . ALA C 3 181 ? 122.475 143.438 63.956 1.00 146.19 181 ALA F O 1
ATOM 7437 N N . ASP C 3 182 ? 120.817 144.322 62.716 1.00 145.85 182 ASP F N 1
ATOM 7438 C CA . ASP C 3 182 ? 121.690 145.316 62.105 1.00 145.85 182 ASP F CA 1
ATOM 7439 C C . ASP C 3 182 ? 121.800 146.589 62.932 1.00 145.85 182 ASP F C 1
ATOM 7440 O O . ASP C 3 182 ? 122.618 147.455 62.602 1.00 145.85 182 ASP F O 1
ATOM 7445 N N . SER C 3 183 ? 120.995 146.726 63.990 1.00 145.51 183 SER F N 1
ATOM 7446 C CA . SER C 3 183 ? 121.094 147.906 64.843 1.00 145.51 183 SER F CA 1
ATOM 7447 C C . SER C 3 183 ? 122.343 147.865 65.713 1.00 145.51 183 SER F C 1
ATOM 7448 O O . SER C 3 183 ? 122.928 148.914 66.005 1.00 145.51 183 SER F O 1
ATOM 7451 N N . ILE C 3 184 ? 122.764 146.672 66.138 1.00 144.28 184 ILE F N 1
ATOM 7452 C CA . ILE C 3 184 ? 124.002 146.551 66.899 1.00 144.28 184 ILE F CA 1
ATOM 7453 C C . ILE C 3 184 ? 125.222 146.480 65.991 1.00 144.28 184 ILE F C 1
ATOM 7454 O O . ILE C 3 184 ? 126.349 146.660 66.467 1.00 144.28 184 ILE F O 1
ATOM 7459 N N . PHE C 3 185 ? 125.029 146.224 64.697 1.00 142.01 185 PHE F N 1
ATOM 7460 C CA . PHE C 3 185 ? 126.135 146.187 63.750 1.00 142.01 185 PHE F CA 1
ATOM 7461 C C . PHE C 3 185 ? 126.492 147.559 63.199 1.00 142.01 185 PHE F C 1
ATOM 7462 O O . PHE C 3 185 ? 127.660 147.792 62.868 1.00 142.01 185 PHE F O 1
ATOM 7470 N N . GLN C 3 186 ? 125.522 148.470 63.093 1.00 139.56 186 GLN F N 1
ATOM 7471 C CA . GLN C 3 186 ? 125.842 149.839 62.704 1.00 139.56 186 GLN F CA 1
ATOM 7472 C C . GLN C 3 186 ? 126.451 150.608 63.870 1.00 139.56 186 GLN F C 1
ATOM 7473 O O . GLN C 3 186 ? 127.150 151.607 63.667 1.00 139.56 186 GLN F O 1
ATOM 7479 N N . LEU C 3 187 ? 126.194 150.154 65.100 1.00 138.76 187 LEU F N 1
ATOM 7480 C CA . LEU C 3 187 ? 126.814 150.769 66.267 1.00 138.76 187 LEU F CA 1
ATOM 7481 C C . LEU C 3 187 ? 128.275 150.353 66.391 1.00 138.76 187 LEU F C 1
ATOM 7482 O O . LEU C 3 187 ? 129.113 151.156 66.817 1.00 138.76 187 LEU F O 1
ATOM 7487 N N . LEU C 3 188 ? 128.599 149.114 66.010 1.00 138.10 188 LEU F N 1
ATOM 7488 C CA . LEU C 3 188 ? 129.968 148.620 66.110 1.00 138.10 188 LEU F CA 1
ATOM 7489 C C . LEU C 3 188 ? 130.900 149.266 65.093 1.00 138.10 188 LEU F C 1
ATOM 7490 O O . LEU C 3 188 ? 132.117 149.280 65.310 1.00 138.10 188 LEU F O 1
ATOM 7495 N N . GLY C 3 189 ? 130.363 149.799 63.993 1.00 137.05 189 GLY F N 1
ATOM 7496 C CA . GLY C 3 189 ? 131.189 150.507 63.032 1.00 137.05 189 GLY F CA 1
ATOM 7497 C C . GLY C 3 189 ? 131.574 151.908 63.452 1.00 137.05 189 GLY F C 1
ATOM 7498 O O . GLY C 3 189 ? 132.464 152.505 62.838 1.00 137.05 189 GLY F O 1
ATOM 7499 N N . GLU C 3 190 ? 130.925 152.444 64.484 1.00 137.02 190 GLU F N 1
ATOM 7500 C CA . GLU C 3 190 ? 131.220 153.776 64.991 1.00 137.02 190 GLU F CA 1
ATOM 7501 C C . GLU C 3 190 ? 132.356 153.784 66.007 1.00 137.02 190 GLU F C 1
ATOM 7502 O O . GLU C 3 190 ? 133.029 154.810 66.153 1.00 137.02 190 GLU F O 1
ATOM 7508 N N . LEU C 3 191 ? 132.592 152.665 66.699 1.00 136.46 191 LEU F N 1
ATOM 7509 C CA . LEU C 3 191 ? 133.638 152.625 67.717 1.00 136.46 191 LEU F CA 1
ATOM 7510 C C . LEU C 3 191 ? 135.031 152.621 67.099 1.00 136.46 191 LEU F C 1
ATOM 7511 O O . LEU C 3 191 ? 135.994 153.044 67.749 1.00 136.46 191 LEU F O 1
ATOM 7516 N N . ASN C 3 192 ? 135.162 152.147 65.857 1.00 137.79 192 ASN F N 1
ATOM 7517 C CA . ASN C 3 192 ? 136.449 152.230 65.174 1.00 137.79 192 ASN F CA 1
ATOM 7518 C C . ASN C 3 192 ? 136.753 153.656 64.732 1.00 137.79 192 ASN F C 1
ATOM 7519 O O . ASN C 3 192 ? 137.925 154.029 64.608 1.00 137.79 192 ASN F O 1
ATOM 7524 N N . ARG C 3 193 ? 135.719 154.462 64.492 1.00 136.95 193 ARG F N 1
ATOM 7525 C CA . ARG C 3 193 ? 135.905 155.865 64.152 1.00 136.95 193 ARG F CA 1
ATOM 7526 C C . ARG C 3 193 ? 135.922 156.771 65.374 1.00 136.95 193 ARG F C 1
ATOM 7527 O O . ARG C 3 193 ? 136.233 157.960 65.242 1.00 136.95 193 ARG F O 1
ATOM 7535 N N . LEU C 3 194 ? 135.596 156.241 66.552 1.00 135.81 194 LEU F N 1
ATOM 7536 C CA . LEU C 3 194 ? 135.615 157.004 67.795 1.00 135.81 194 LEU F CA 1
ATOM 7537 C C . LEU C 3 194 ? 136.946 156.887 68.528 1.00 135.81 194 LEU F C 1
ATOM 7538 O O . LEU C 3 194 ? 137.595 157.902 68.798 1.00 135.81 194 LEU F O 1
ATOM 7540 N N . GLN C 3 195 ? 137.368 155.665 68.856 1.00 133.64 195 GLN F N 1
ATOM 7541 C CA . GLN C 3 195 ? 138.645 155.440 69.515 1.00 133.64 195 GLN F CA 1
ATOM 7542 C C . GLN C 3 195 ? 139.529 154.422 68.809 1.00 133.64 195 GLN F C 1
ATOM 7543 O O . GLN C 3 195 ? 140.697 154.281 69.188 1.00 133.64 195 GLN F O 1
ATOM 7549 N N . GLY C 3 196 ? 139.017 153.714 67.806 1.00 136.53 196 GLY F N 1
ATOM 7550 C CA . GLY C 3 196 ? 139.825 152.770 67.059 1.00 136.53 196 GLY F CA 1
ATOM 7551 C C . GLY C 3 196 ? 140.034 151.438 67.749 1.00 136.53 196 GLY F C 1
ATOM 7552 O O . GLY C 3 196 ? 141.166 151.079 68.088 1.00 136.53 196 GLY F O 1
ATOM 7553 N N . THR C 3 197 ? 138.952 150.695 67.966 1.00 135.72 197 THR F N 1
ATOM 7554 C CA . THR C 3 197 ? 139.017 149.365 68.552 1.00 135.72 197 THR F CA 1
ATOM 7555 C C . THR C 3 197 ? 138.647 148.321 67.506 1.00 135.72 197 THR F C 1
ATOM 7556 O O . THR C 3 197 ? 138.017 148.631 66.490 1.00 135.72 197 THR F O 1
ATOM 7560 N N . ALA C 3 198 ? 139.055 147.081 67.758 1.00 133.87 198 ALA F N 1
ATOM 7561 C CA . ALA C 3 198 ? 138.804 145.970 66.854 1.00 133.87 198 ALA F CA 1
ATOM 7562 C C . ALA C 3 198 ? 138.025 144.874 67.567 1.00 133.87 198 ALA F C 1
ATOM 7563 O O . ALA C 3 198 ? 138.039 144.778 68.798 1.00 133.87 198 ALA F O 1
ATOM 7565 N N . PHE C 3 199 ? 137.341 144.047 66.779 1.00 131.96 199 PHE F N 1
ATOM 7566 C CA . PHE C 3 199 ? 136.566 142.936 67.317 1.00 131.96 199 PHE F CA 1
ATOM 7567 C C . PHE C 3 199 ? 136.438 141.855 66.255 1.00 131.96 199 PHE F C 1
ATOM 7568 O O . PHE C 3 199 ? 136.318 142.162 65.065 1.00 131.96 199 PHE F O 1
ATOM 7576 N N . LEU C 3 200 ? 136.471 140.599 66.689 1.00 128.04 200 LEU F N 1
ATOM 7577 C CA . LEU C 3 200 ? 136.276 139.456 65.809 1.00 128.04 200 LEU F CA 1
ATOM 7578 C C . LEU C 3 200 ? 134.958 138.769 66.143 1.00 128.04 200 LEU F C 1
ATOM 7579 O O . LEU C 3 200 ? 134.580 138.661 67.313 1.00 128.04 200 LEU F O 1
ATOM 7584 N N . VAL C 3 201 ? 134.261 138.309 65.109 1.00 137.46 201 VAL F N 1
ATOM 7585 C CA . VAL C 3 201 ? 132.914 137.763 65.234 1.00 137.46 201 VAL F CA 1
ATOM 7586 C C . VAL C 3 201 ? 132.975 136.285 64.871 1.00 137.46 201 VAL F C 1
ATOM 7587 O O . VAL C 3 201 ? 133.436 135.922 63.781 1.00 137.46 201 VAL F O 1
ATOM 7591 N N . VAL C 3 202 ? 132.512 135.429 65.778 1.00 139.59 202 VAL F N 1
ATOM 7592 C CA . VAL C 3 202 ? 132.556 133.982 65.598 1.00 139.59 202 VAL F CA 1
ATOM 7593 C C . VAL C 3 202 ? 131.124 133.472 65.480 1.00 139.59 202 VAL F C 1
ATOM 7594 O O . VAL C 3 202 ? 130.417 133.334 66.485 1.00 139.59 202 VAL F O 1
ATOM 7598 N N . THR C 3 203 ? 130.687 133.201 64.247 1.00 147.56 203 THR F N 1
ATOM 7599 C CA . THR C 3 203 ? 129.377 132.607 63.994 1.00 147.56 203 THR F CA 1
ATOM 7600 C C . THR C 3 203 ? 129.503 131.330 63.174 1.00 147.56 203 THR F C 1
ATOM 7601 O O . THR C 3 203 ? 130.610 130.827 62.955 1.00 147.56 203 THR F O 1
ATOM 7605 N N . HIS C 3 204 ? 128.368 130.805 62.713 1.00 149.59 204 HIS F N 1
ATOM 7606 C CA . HIS C 3 204 ? 128.324 129.579 61.928 1.00 149.59 204 HIS F CA 1
ATOM 7607 C C . HIS C 3 204 ? 127.886 129.789 60.486 1.00 149.59 204 HIS F C 1
ATOM 7608 O O . HIS C 3 204 ? 128.415 129.124 59.593 1.00 149.59 204 HIS F O 1
ATOM 7615 N N . ASP C 3 205 ? 126.944 130.692 60.235 1.00 154.68 205 ASP F N 1
ATOM 7616 C CA . ASP C 3 205 ? 126.448 130.930 58.888 1.00 154.68 205 ASP F CA 1
ATOM 7617 C C . ASP C 3 205 ? 127.351 131.909 58.142 1.00 154.68 205 ASP F C 1
ATOM 7618 O O . ASP C 3 205 ? 128.194 132.591 58.731 1.00 154.68 205 ASP F O 1
ATOM 7623 N N . LEU C 3 206 ? 127.161 131.969 56.824 1.00 154.94 206 LEU F N 1
ATOM 7624 C CA . LEU C 3 206 ? 128.010 132.765 55.947 1.00 154.94 206 LEU F CA 1
ATOM 7625 C C . LEU C 3 206 ? 127.395 134.102 55.551 1.00 154.94 206 LEU F C 1
ATOM 7626 O O . LEU C 3 206 ? 127.989 134.819 54.738 1.00 154.94 206 LEU F O 1
ATOM 7631 N N . GLN C 3 207 ? 126.229 134.457 56.093 1.00 153.19 207 GLN F N 1
ATOM 7632 C CA . GLN C 3 207 ? 125.567 135.691 55.681 1.00 153.19 207 GLN F CA 1
ATOM 7633 C C . GLN C 3 207 ? 126.187 136.910 56.357 1.00 153.19 207 GLN F C 1
ATOM 7634 O O . GLN C 3 207 ? 126.653 137.834 55.682 1.00 153.19 207 GLN F O 1
ATOM 7640 N N . LEU C 3 208 ? 126.200 136.928 57.688 1.00 152.56 208 LEU F N 1
ATOM 7641 C CA . LEU C 3 208 ? 126.701 138.069 58.447 1.00 152.56 208 LEU F CA 1
ATOM 7642 C C . LEU C 3 208 ? 128.220 138.095 58.562 1.00 152.56 208 LEU F C 1
ATOM 7643 O O . LEU C 3 208 ? 128.766 139.080 59.071 1.00 152.56 208 LEU F O 1
ATOM 7648 N N . ALA C 3 209 ? 128.914 137.055 58.103 1.00 151.30 209 ALA F N 1
ATOM 7649 C CA . ALA C 3 209 ? 130.366 137.016 58.190 1.00 151.30 209 ALA F CA 1
ATOM 7650 C C . ALA C 3 209 ? 131.052 137.812 57.090 1.00 151.30 209 ALA F C 1
ATOM 7651 O O . ALA C 3 209 ? 132.220 138.184 57.251 1.00 151.30 209 ALA F O 1
ATOM 7653 N N . LYS C 3 210 ? 130.358 138.088 55.985 1.00 150.23 210 LYS F N 1
ATOM 7654 C CA . LYS C 3 210 ? 130.949 138.809 54.865 1.00 150.23 210 LYS F CA 1
ATOM 7655 C C . LYS C 3 210 ? 130.956 140.321 55.056 1.00 150.23 210 LYS F C 1
ATOM 7656 O O . LYS C 3 210 ? 131.481 141.032 54.193 1.00 150.23 210 LYS F O 1
ATOM 7662 N N . ARG C 3 211 ? 130.390 140.829 56.154 1.00 147.49 211 ARG F N 1
ATOM 7663 C CA . ARG C 3 211 ? 130.361 142.270 56.375 1.00 147.49 211 ARG F CA 1
ATOM 7664 C C . ARG C 3 211 ? 131.702 142.814 56.849 1.00 147.49 211 ARG F C 1
ATOM 7665 O O . ARG C 3 211 ? 131.936 144.023 56.748 1.00 147.49 211 ARG F O 1
ATOM 7673 N N . MET C 3 212 ? 132.582 141.958 57.360 1.00 148.98 212 MET F N 1
ATOM 7674 C CA . MET C 3 212 ? 133.895 142.393 57.806 1.00 148.98 212 MET F CA 1
ATOM 7675 C C . MET C 3 212 ? 134.850 142.510 56.619 1.00 148.98 212 MET F C 1
ATOM 7676 O O . MET C 3 212 ? 134.540 142.118 55.491 1.00 148.98 212 MET F O 1
ATOM 7681 N N . SER C 3 213 ? 136.034 143.063 56.887 1.00 150.12 213 SER F N 1
ATOM 7682 C CA . SER C 3 213 ? 137.021 143.262 55.830 1.00 150.12 213 SER F CA 1
ATOM 7683 C C . SER C 3 213 ? 137.788 141.976 55.539 1.00 150.12 213 SER F C 1
ATOM 7684 O O . SER C 3 213 ? 137.746 141.455 54.419 1.00 150.12 213 SER F O 1
ATOM 7687 N N . ARG C 3 214 ? 138.494 141.452 56.537 1.00 149.11 214 ARG F N 1
ATOM 7688 C CA . ARG C 3 214 ? 139.275 140.233 56.365 1.00 149.11 214 ARG F CA 1
ATOM 7689 C C . ARG C 3 214 ? 138.353 139.022 56.436 1.00 149.11 214 ARG F C 1
ATOM 7690 O O . ARG C 3 214 ? 137.669 138.813 57.444 1.00 149.11 214 ARG F O 1
ATOM 7698 N N . GLN C 3 215 ? 138.335 138.227 55.369 1.00 153.34 215 GLN F N 1
ATOM 7699 C CA . GLN C 3 215 ? 137.478 137.051 55.274 1.00 153.34 215 GLN F CA 1
ATOM 7700 C C . GLN C 3 215 ? 138.346 135.801 55.358 1.00 153.34 215 GLN F C 1
ATOM 7701 O O . GLN C 3 215 ? 139.132 135.519 54.448 1.00 153.34 215 GLN F O 1
ATOM 7707 N N . LEU C 3 216 ? 138.200 135.054 56.450 1.00 153.90 216 LEU F N 1
ATOM 7708 C CA . LEU C 3 216 ? 138.920 133.802 56.628 1.00 153.90 216 LEU F CA 1
ATOM 7709 C C . LEU C 3 216 ? 138.050 132.848 57.432 1.00 153.90 216 LEU F C 1
ATOM 7710 O O . LEU C 3 216 ? 137.197 133.272 58.217 1.00 153.90 216 LEU F O 1
ATOM 7715 N N . GLU C 3 217 ? 138.270 131.555 57.223 1.00 158.08 217 GLU F N 1
ATOM 7716 C CA . GLU C 3 217 ? 137.512 130.503 57.881 1.00 158.08 217 GLU F CA 1
ATOM 7717 C C . GLU C 3 217 ? 138.358 129.839 58.961 1.00 158.08 217 GLU F C 1
ATOM 7718 O O . GLU C 3 217 ? 139.545 130.131 59.128 1.00 158.08 217 GLU F O 1
ATOM 7724 N N . MET C 3 218 ? 137.722 128.933 59.703 1.00 156.51 218 MET F N 1
ATOM 7725 C CA . MET C 3 218 ? 138.389 128.179 60.765 1.00 156.51 218 MET F CA 1
ATOM 7726 C C . MET C 3 218 ? 137.696 126.826 60.884 1.00 156.51 218 MET F C 1
ATOM 7727 O O . MET C 3 218 ? 136.646 126.714 61.524 1.00 156.51 218 MET F O 1
ATOM 7729 N N . ARG C 3 219 ? 138.286 125.803 60.269 1.00 159.74 219 ARG F N 1
ATOM 7730 C CA . ARG C 3 219 ? 137.760 124.441 60.316 1.00 159.74 219 ARG F CA 1
ATOM 7731 C C . ARG C 3 219 ? 138.873 123.517 60.790 1.00 159.74 219 ARG F C 1
ATOM 7732 O O . ARG C 3 219 ? 139.783 123.197 60.017 1.00 159.74 219 ARG F O 1
ATOM 7740 N N . ASP C 3 220 ? 138.800 123.121 62.068 1.00 160.76 220 ASP F N 1
ATOM 7741 C CA . ASP C 3 220 ? 139.741 122.205 62.731 1.00 160.76 220 ASP F CA 1
ATOM 7742 C C . ASP C 3 220 ? 141.180 122.725 62.721 1.00 160.76 220 ASP F C 1
ATOM 7743 O O . ASP C 3 220 ? 142.131 121.941 62.774 1.00 160.76 220 ASP F O 1
ATOM 7748 N N . GLY C 3 221 ? 141.351 124.046 62.663 1.00 165.81 221 GLY F N 1
ATOM 7749 C CA . GLY C 3 221 ? 142.669 124.649 62.720 1.00 165.81 221 GLY F CA 1
ATOM 7750 C C . GLY C 3 221 ? 143.554 124.408 61.518 1.00 165.81 221 GLY F C 1
ATOM 7751 O O . GLY C 3 221 ? 144.772 124.567 61.621 1.00 165.81 221 GLY F O 1
ATOM 7752 N N . ARG C 3 222 ? 142.981 124.029 60.377 1.00 167.14 222 ARG F N 1
ATOM 7753 C CA . ARG C 3 222 ? 143.748 123.714 59.178 1.00 167.14 222 ARG F CA 1
ATOM 7754 C C . ARG C 3 222 ? 143.302 124.624 58.043 1.00 167.14 222 ARG F C 1
ATOM 7755 O O . ARG C 3 222 ? 142.186 124.482 57.533 1.00 167.14 222 ARG F O 1
ATOM 7763 N N . LEU C 3 223 ? 144.178 125.546 57.647 1.00 170.72 223 LEU F N 1
ATOM 7764 C CA . LEU C 3 223 ? 143.910 126.452 56.539 1.00 170.72 223 LEU F CA 1
ATOM 7765 C C . LEU C 3 223 ? 145.237 126.971 56.006 1.00 170.72 223 LEU F C 1
ATOM 7766 O O . LEU C 3 223 ? 146.189 127.151 56.770 1.00 170.72 223 LEU F O 1
ATOM 7771 N N . THR C 3 224 ? 145.304 127.180 54.690 1.00 176.35 224 THR F N 1
ATOM 7772 C CA . THR C 3 224 ? 146.473 127.786 54.065 1.00 176.35 224 THR F CA 1
ATOM 7773 C C . THR C 3 224 ? 146.155 129.156 53.481 1.00 176.35 224 THR F C 1
ATOM 7774 O O . THR C 3 224 ? 146.756 130.155 53.886 1.00 176.35 224 THR F O 1
ATOM 7778 N N . ALA C 3 225 ? 145.218 129.236 52.534 1.00 176.98 225 ALA F N 1
ATOM 7779 C CA . ALA C 3 225 ? 144.732 130.520 52.041 1.00 176.98 225 ALA F CA 1
ATOM 7780 C C . ALA C 3 225 ? 143.230 130.677 52.236 1.00 176.98 225 ALA F C 1
ATOM 7781 O O . ALA C 3 225 ? 142.798 131.618 52.911 1.00 176.98 225 ALA F O 1
ATOM 7783 N N . GLU C 3 226 ? 142.427 129.755 51.696 1.00 172.47 226 GLU F N 1
ATOM 7784 C CA . GLU C 3 226 ? 140.969 129.827 51.732 1.00 172.47 226 GLU F CA 1
ATOM 7785 C C . GLU C 3 226 ? 140.363 128.493 51.313 1.00 172.47 226 GLU F C 1
ATOM 7786 O O . GLU C 3 226 ? 140.734 127.941 50.272 1.00 172.47 226 GLU F O 1
ATOM 7792 N N . LEU C 3 227 ? 139.432 127.971 52.106 1.00 167.20 227 LEU F N 1
ATOM 7793 C CA . LEU C 3 227 ? 138.715 126.752 51.742 1.00 167.20 227 LEU F CA 1
ATOM 7794 C C . LEU C 3 227 ? 137.320 126.753 52.361 1.00 167.20 227 LEU F C 1
ATOM 7795 O O . LEU C 3 227 ? 136.727 127.810 52.574 1.00 167.20 227 LEU F O 1
ATOM 7800 N N . LYS D 3 3 ? 93.536 92.123 70.218 1.00 159.76 3 LYS D N 1
ATOM 7801 C CA . LYS D 3 3 ? 93.137 92.765 68.970 1.00 159.76 3 LYS D CA 1
ATOM 7802 C C . LYS D 3 3 ? 93.715 94.172 68.869 1.00 159.76 3 LYS D C 1
ATOM 7803 O O . LYS D 3 3 ? 94.167 94.594 67.803 1.00 159.76 3 LYS D O 1
ATOM 7809 N N . ILE D 3 4 ? 93.695 94.897 69.986 1.00 158.56 4 ILE D N 1
ATOM 7810 C CA . ILE D 3 4 ? 94.204 96.260 70.047 1.00 158.56 4 ILE D CA 1
ATOM 7811 C C . ILE D 3 4 ? 95.118 96.375 71.261 1.00 158.56 4 ILE D C 1
ATOM 7812 O O . ILE D 3 4 ? 95.068 95.552 72.181 1.00 158.56 4 ILE D O 1
ATOM 7817 N N . LEU D 3 5 ? 95.990 97.383 71.240 1.00 156.51 5 LEU D N 1
ATOM 7818 C CA . LEU D 3 5 ? 96.917 97.617 72.342 1.00 156.51 5 LEU D CA 1
ATOM 7819 C C . LEU D 3 5 ? 96.406 98.710 73.277 1.00 156.51 5 LEU D C 1
ATOM 7820 O O . LEU D 3 5 ? 96.307 98.502 74.491 1.00 156.51 5 LEU D O 1
ATOM 7825 N N . LEU D 3 6 ? 96.081 99.879 72.727 1.00 155.70 6 LEU D N 1
ATOM 7826 C CA . LEU D 3 6 ? 95.574 100.996 73.512 1.00 155.70 6 LEU D CA 1
ATOM 7827 C C . LEU D 3 6 ? 94.480 101.689 72.714 1.00 155.70 6 LEU D C 1
ATOM 7828 O O . LEU D 3 6 ? 94.681 102.019 71.542 1.00 155.70 6 LEU D O 1
ATOM 7833 N N . GLN D 3 7 ? 93.334 101.912 73.351 1.00 159.13 7 GLN D N 1
ATOM 7834 C CA . GLN D 3 7 ? 92.186 102.562 72.723 1.00 159.13 7 GLN D CA 1
ATOM 7835 C C . GLN D 3 7 ? 91.985 103.925 73.380 1.00 159.13 7 GLN D C 1
ATOM 7836 O O . GLN D 3 7 ? 91.389 104.025 74.456 1.00 159.13 7 GLN D O 1
ATOM 7842 N N . CYS D 3 8 ? 92.484 104.972 72.728 1.00 161.65 8 CYS D N 1
ATOM 7843 C CA . CYS D 3 8 ? 92.329 106.337 73.213 1.00 161.65 8 CYS D CA 1
ATOM 7844 C C . CYS D 3 8 ? 91.068 106.955 72.623 1.00 161.65 8 CYS D C 1
ATOM 7845 O O . CYS D 3 8 ? 90.811 106.841 71.421 1.00 161.65 8 CYS D O 1
ATOM 7848 N N . ASP D 3 9 ? 90.290 107.626 73.472 1.00 162.84 9 ASP D N 1
ATOM 7849 C CA . ASP D 3 9 ? 88.973 108.112 73.068 1.00 162.84 9 ASP D CA 1
ATOM 7850 C C . ASP D 3 9 ? 88.676 109.357 73.895 1.00 162.84 9 ASP D C 1
ATOM 7851 O O . ASP D 3 9 ? 88.378 109.244 75.089 1.00 162.84 9 ASP D O 1
ATOM 7856 N N . ASN D 3 10 ? 88.761 110.528 73.249 1.00 164.08 10 ASN D N 1
ATOM 7857 C CA . ASN D 3 10 ? 88.384 111.837 73.806 1.00 164.08 10 ASN D CA 1
ATOM 7858 C C . ASN D 3 10 ? 89.165 112.179 75.079 1.00 164.08 10 ASN D C 1
ATOM 7859 O O . ASN D 3 10 ? 88.612 112.286 76.176 1.00 164.08 10 ASN D O 1
ATOM 7864 N N . LEU D 3 11 ? 90.476 112.355 74.911 1.00 165.62 11 LEU D N 1
ATOM 7865 C CA . LEU D 3 11 ? 91.355 112.762 76.010 1.00 165.62 11 LEU D CA 1
ATOM 7866 C C . LEU D 3 11 ? 91.439 114.287 76.047 1.00 165.62 11 LEU D C 1
ATOM 7867 O O . LEU D 3 11 ? 92.287 114.919 75.411 1.00 165.62 11 LEU D O 1
ATOM 7872 N N . CYS D 3 12 ? 90.528 114.885 76.812 1.00 167.40 12 CYS D N 1
ATOM 7873 C CA . CYS D 3 12 ? 90.511 116.329 77.035 1.00 167.40 12 CYS D CA 1
ATOM 7874 C C . CYS D 3 12 ? 91.175 116.618 78.379 1.00 167.40 12 CYS D C 1
ATOM 7875 O O . CYS D 3 12 ? 90.685 116.185 79.427 1.00 167.40 12 CYS D O 1
ATOM 7878 N N . LYS D 3 13 ? 92.289 117.349 78.351 1.00 165.52 13 LYS D N 1
ATOM 7879 C CA . LYS D 3 13 ? 93.086 117.603 79.544 1.00 165.52 13 LYS D CA 1
ATOM 7880 C C . LYS D 3 13 ? 93.377 119.093 79.664 1.00 165.52 13 LYS D C 1
ATOM 7881 O O . LYS D 3 13 ? 93.639 119.760 78.658 1.00 165.52 13 LYS D O 1
ATOM 7887 N N . ARG D 3 14 ? 93.333 119.606 80.895 1.00 174.04 14 ARG D N 1
ATOM 7888 C CA . ARG D 3 14 ? 93.549 121.021 81.191 1.00 174.04 14 ARG D CA 1
ATOM 7889 C C . ARG D 3 14 ? 94.392 121.127 82.460 1.00 174.04 14 ARG D C 1
ATOM 7890 O O . ARG D 3 14 ? 93.924 120.794 83.554 1.00 174.04 14 ARG D O 1
ATOM 7898 N N . TYR D 3 15 ? 95.647 121.564 82.319 1.00 167.53 15 TYR D N 1
ATOM 7899 C CA . TYR D 3 15 ? 96.583 121.403 83.427 1.00 167.53 15 TYR D CA 1
ATOM 7900 C C . TYR D 3 15 ? 96.509 122.500 84.486 1.00 167.53 15 TYR D C 1
ATOM 7901 O O . TYR D 3 15 ? 96.000 122.267 85.587 1.00 167.53 15 TYR D O 1
ATOM 7910 N N . GLN D 3 16 ? 97.010 123.697 84.171 1.00 178.83 16 GLN D N 1
ATOM 7911 C CA . GLN D 3 16 ? 97.076 124.753 85.177 1.00 178.83 16 GLN D CA 1
ATOM 7912 C C . GLN D 3 16 ? 96.802 126.153 84.637 1.00 178.83 16 GLN D C 1
ATOM 7913 O O . GLN D 3 16 ? 96.421 127.049 85.398 1.00 178.83 16 GLN D O 1
ATOM 7919 N N . GLU D 3 17 ? 97.000 126.351 83.334 1.00 184.40 17 GLU D N 1
ATOM 7920 C CA . GLU D 3 17 ? 97.227 127.688 82.797 1.00 184.40 17 GLU D CA 1
ATOM 7921 C C . GLU D 3 17 ? 95.946 128.511 82.727 1.00 184.40 17 GLU D C 1
ATOM 7922 O O . GLU D 3 17 ? 94.842 127.972 82.607 1.00 184.40 17 GLU D O 1
ATOM 7928 N N . GLY D 3 18 ? 96.106 129.825 82.808 1.00 189.33 18 GLY D N 1
ATOM 7929 C CA . GLY D 3 18 ? 95.009 130.778 82.729 1.00 189.33 18 GLY D CA 1
ATOM 7930 C C . GLY D 3 18 ? 94.304 130.964 84.057 1.00 189.33 18 GLY D C 1
ATOM 7931 O O . GLY D 3 18 ? 94.576 130.283 85.045 1.00 189.33 18 GLY D O 1
ATOM 7932 N N . SER D 3 19 ? 93.384 131.934 84.079 1.00 192.32 19 SER D N 1
ATOM 7933 C CA . SER D 3 19 ? 92.504 132.091 85.234 1.00 192.32 19 SER D CA 1
ATOM 7934 C C . SER D 3 19 ? 91.554 130.908 85.348 1.00 192.32 19 SER D C 1
ATOM 7935 O O . SER D 3 19 ? 91.382 130.338 86.432 1.00 192.32 19 SER D O 1
ATOM 7938 N N . VAL D 3 20 ? 90.929 130.528 84.240 1.00 189.11 20 VAL D N 1
ATOM 7939 C CA . VAL D 3 20 ? 90.267 129.238 84.104 1.00 189.11 20 VAL D CA 1
ATOM 7940 C C . VAL D 3 20 ? 91.208 128.334 83.317 1.00 189.11 20 VAL D C 1
ATOM 7941 O O . VAL D 3 20 ? 92.024 128.814 82.517 1.00 189.11 20 VAL D O 1
ATOM 7945 N N . GLN D 3 21 ? 91.154 127.033 83.589 1.00 183.28 21 GLN D N 1
ATOM 7946 C CA . GLN D 3 21 ? 92.072 126.097 82.956 1.00 183.28 21 GLN D CA 1
ATOM 7947 C C . GLN D 3 21 ? 91.667 125.854 81.506 1.00 183.28 21 GLN D C 1
ATOM 7948 O O . GLN D 3 21 ? 90.494 125.608 81.210 1.00 183.28 21 GLN D O 1
ATOM 7954 N N . THR D 3 22 ? 92.640 125.945 80.604 1.00 182.51 22 THR D N 1
ATOM 7955 C CA . THR D 3 22 ? 92.422 125.760 79.178 1.00 182.51 22 THR D CA 1
ATOM 7956 C C . THR D 3 22 ? 92.991 124.421 78.724 1.00 182.51 22 THR D C 1
ATOM 7957 O O . THR D 3 22 ? 93.884 123.851 79.355 1.00 182.51 22 THR D O 1
ATOM 7961 N N . ASP D 3 23 ? 92.467 123.930 77.605 1.00 179.69 23 ASP D N 1
ATOM 7962 C CA . ASP D 3 23 ? 92.813 122.607 77.100 1.00 179.69 23 ASP D CA 1
ATOM 7963 C C . ASP D 3 23 ? 93.988 122.684 76.127 1.00 179.69 23 ASP D C 1
ATOM 7964 O O . ASP D 3 23 ? 94.023 123.543 75.239 1.00 179.69 23 ASP D O 1
ATOM 7969 N N . VAL D 3 24 ? 94.971 121.803 76.324 1.00 172.94 24 VAL D N 1
ATOM 7970 C CA . VAL D 3 24 ? 96.053 121.673 75.354 1.00 172.94 24 VAL D CA 1
ATOM 7971 C C . VAL D 3 24 ? 95.841 120.451 74.463 1.00 172.94 24 VAL D C 1
ATOM 7972 O O . VAL D 3 24 ? 96.403 120.373 73.364 1.00 172.94 24 VAL D O 1
ATOM 7976 N N . LEU D 3 25 ? 95.040 119.485 74.913 1.00 169.39 25 LEU D N 1
ATOM 7977 C CA . LEU D 3 25 ? 94.627 118.342 74.113 1.00 169.39 25 LEU D CA 1
ATOM 7978 C C . LEU D 3 25 ? 93.118 118.195 74.235 1.00 169.39 25 LEU D C 1
ATOM 7979 O O . LEU D 3 25 ? 92.565 118.323 75.332 1.00 169.39 25 LEU D O 1
ATOM 7984 N N . HIS D 3 26 ? 92.453 117.931 73.111 1.00 168.38 26 HIS D N 1
ATOM 7985 C CA . HIS D 3 26 ? 91.003 117.797 73.108 1.00 168.38 26 HIS D CA 1
ATOM 7986 C C . HIS D 3 26 ? 90.576 116.958 71.913 1.00 168.38 26 HIS D C 1
ATOM 7987 O O . HIS D 3 26 ? 91.117 117.122 70.815 1.00 168.38 26 HIS D O 1
ATOM 7994 N N . ASN D 3 27 ? 89.600 116.069 72.153 1.00 166.88 27 ASN D N 1
ATOM 7995 C CA . ASN D 3 27 ? 89.004 115.181 71.143 1.00 166.88 27 ASN D CA 1
ATOM 7996 C C . ASN D 3 27 ? 90.060 114.315 70.457 1.00 166.88 27 ASN D C 1
ATOM 7997 O O . ASN D 3 27 ? 90.107 114.200 69.230 1.00 166.88 27 ASN D O 1
ATOM 8002 N N . VAL D 3 28 ? 90.918 113.704 71.267 1.00 165.03 28 VAL D N 1
ATOM 8003 C CA . VAL D 3 28 ? 92.023 112.896 70.768 1.00 165.03 28 VAL D CA 1
ATOM 8004 C C . VAL D 3 28 ? 91.557 111.446 70.714 1.00 165.03 28 VAL D C 1
ATOM 8005 O O . VAL D 3 28 ? 91.335 110.816 71.751 1.00 165.03 28 VAL D O 1
ATOM 8009 N N . SER D 3 29 ? 91.402 110.919 69.504 1.00 163.74 29 SER D N 1
ATOM 8010 C CA . SER D 3 29 ? 90.991 109.534 69.281 1.00 163.74 29 SER D CA 1
ATOM 8011 C C . SER D 3 29 ? 92.159 108.810 68.616 1.00 163.74 29 SER D C 1
ATOM 8012 O O . SER D 3 29 ? 92.251 108.741 67.389 1.00 163.74 29 SER D O 1
ATOM 8015 N N . PHE D 3 30 ? 93.053 108.273 69.437 1.00 162.09 30 PHE D N 1
ATOM 8016 C CA . PHE D 3 30 ? 94.227 107.558 68.962 1.00 162.09 30 PHE D CA 1
ATOM 8017 C C . PHE D 3 30 ? 94.009 106.053 69.062 1.00 162.09 30 PHE D C 1
ATOM 8018 O O . PHE D 3 30 ? 93.226 105.566 69.881 1.00 162.09 30 PHE D O 1
ATOM 8026 N N . SER D 3 31 ? 94.718 105.316 68.209 1.00 160.70 31 SER D N 1
ATOM 8027 C CA . SER D 3 31 ? 94.599 103.861 68.151 1.00 160.70 31 SER D CA 1
ATOM 8028 C C . SER D 3 31 ? 95.992 103.270 67.988 1.00 160.70 31 SER D C 1
ATOM 8029 O O . SER D 3 31 ? 96.659 103.515 66.978 1.00 160.70 31 SER D O 1
ATOM 8032 N N . VAL D 3 32 ? 96.427 102.496 68.978 1.00 159.94 32 VAL D N 1
ATOM 8033 C CA . VAL D 3 32 ? 97.721 101.826 68.951 1.00 159.94 32 VAL D CA 1
ATOM 8034 C C . VAL D 3 32 ? 97.485 100.341 68.712 1.00 159.94 32 VAL D C 1
ATOM 8035 O O . VAL D 3 32 ? 96.702 99.705 69.428 1.00 159.94 32 VAL D O 1
ATOM 8039 N N . GLY D 3 33 ? 98.157 99.791 67.701 1.00 160.87 33 GLY D N 1
ATOM 8040 C CA . GLY D 3 33 ? 98.064 98.384 67.389 1.00 160.87 33 GLY D CA 1
ATOM 8041 C C . GLY D 3 33 ? 99.356 97.646 67.694 1.00 160.87 33 GLY D C 1
ATOM 8042 O O . GLY D 3 33 ? 100.416 98.246 67.855 1.00 160.87 33 GLY D O 1
ATOM 8043 N N . GLU D 3 34 ? 99.251 96.321 67.774 1.00 159.41 34 GLU D N 1
ATOM 8044 C CA . GLU D 3 34 ? 100.393 95.473 68.100 1.00 159.41 34 GLU D CA 1
ATOM 8045 C C . GLU D 3 34 ? 101.297 95.350 66.879 1.00 159.41 34 GLU D C 1
ATOM 8046 O O . GLU D 3 34 ? 100.934 94.704 65.890 1.00 159.41 34 GLU D O 1
ATOM 8052 N N . GLY D 3 35 ? 102.477 95.968 66.945 1.00 157.18 35 GLY D N 1
ATOM 8053 C CA . GLY D 3 35 ? 103.474 95.848 65.904 1.00 157.18 35 GLY D CA 1
ATOM 8054 C C . GLY D 3 35 ? 103.447 96.923 64.839 1.00 157.18 35 GLY D C 1
ATOM 8055 O O . GLY D 3 35 ? 104.341 96.943 63.983 1.00 157.18 35 GLY D O 1
ATOM 8056 N N . GLU D 3 36 ? 102.460 97.815 64.855 1.00 159.59 36 GLU D N 1
ATOM 8057 C CA . GLU D 3 36 ? 102.400 98.869 63.856 1.00 159.59 36 GLU D CA 1
ATOM 8058 C C . GLU D 3 36 ? 103.340 100.015 64.223 1.00 159.59 36 GLU D C 1
ATOM 8059 O O . GLU D 3 36 ? 103.676 100.233 65.390 1.00 159.59 36 GLU D O 1
ATOM 8065 N N . MET D 3 37 ? 103.769 100.748 63.198 1.00 161.05 37 MET D N 1
ATOM 8066 C CA . MET D 3 37 ? 104.731 101.833 63.341 1.00 161.05 37 MET D CA 1
ATOM 8067 C C . MET D 3 37 ? 104.023 103.159 63.108 1.00 161.05 37 MET D C 1
ATOM 8068 O O . MET D 3 37 ? 103.396 103.356 62.062 1.00 161.05 37 MET D O 1
ATOM 8073 N N . MET D 3 38 ? 104.121 104.063 64.081 1.00 158.03 38 MET D N 1
ATOM 8074 C CA . MET D 3 38 ? 103.501 105.376 63.994 1.00 158.03 38 MET D CA 1
ATOM 8075 C C . MET D 3 38 ? 104.524 106.457 64.317 1.00 158.03 38 MET D C 1
ATOM 8076 O O . MET D 3 38 ? 105.607 106.184 64.841 1.00 158.03 38 MET D O 1
ATOM 8081 N N . ALA D 3 39 ? 104.162 107.697 63.994 1.00 158.40 39 ALA D N 1
ATOM 8082 C CA . ALA D 3 39 ? 105.019 108.846 64.242 1.00 158.40 39 ALA D CA 1
ATOM 8083 C C . ALA D 3 39 ? 104.150 110.065 64.509 1.00 158.40 39 ALA D C 1
ATOM 8084 O O . ALA D 3 39 ? 103.088 110.222 63.902 1.00 158.40 39 ALA D O 1
ATOM 8086 N N . ILE D 3 40 ? 104.606 110.920 65.421 1.00 158.53 40 ILE D N 1
ATOM 8087 C CA . ILE D 3 40 ? 103.888 112.128 65.812 1.00 158.53 40 ILE D CA 1
ATOM 8088 C C . ILE D 3 40 ? 104.815 113.316 65.597 1.00 158.53 40 ILE D C 1
ATOM 8089 O O . ILE D 3 40 ? 105.923 113.352 66.146 1.00 158.53 40 ILE D O 1
ATOM 8094 N N . VAL D 3 41 ? 104.367 114.282 64.798 1.00 161.34 41 VAL D N 1
ATOM 8095 C CA . VAL D 3 41 ? 105.134 115.491 64.527 1.00 161.34 41 VAL D CA 1
ATOM 8096 C C . VAL D 3 41 ? 104.288 116.695 64.928 1.00 161.34 41 VAL D C 1
ATOM 8097 O O . VAL D 3 41 ? 103.056 116.615 65.006 1.00 161.34 41 VAL D O 1
ATOM 8101 N N . GLY D 3 42 ? 104.957 117.798 65.237 1.00 164.10 42 GLY D N 1
ATOM 8102 C CA . GLY D 3 42 ? 104.263 119.013 65.610 1.00 164.10 42 GLY D CA 1
ATOM 8103 C C . GLY D 3 42 ? 105.232 120.042 66.147 1.00 164.10 42 GLY D C 1
ATOM 8104 O O . GLY D 3 42 ? 106.437 119.799 66.267 1.00 164.10 42 GLY D O 1
ATOM 8105 N N . SER D 3 43 ? 104.676 121.207 66.469 1.00 165.53 43 SER D N 1
ATOM 8106 C CA . SER D 3 43 ? 105.469 122.294 67.021 1.00 165.53 43 SER D CA 1
ATOM 8107 C C . SER D 3 43 ? 105.698 122.086 68.513 1.00 165.53 43 SER D C 1
ATOM 8108 O O . SER D 3 43 ? 104.830 121.585 69.234 1.00 165.53 43 SER D O 1
ATOM 8111 N N . SER D 3 44 ? 106.880 122.494 68.976 1.00 167.80 44 SER D N 1
ATOM 8112 C CA . SER D 3 44 ? 107.276 122.293 70.365 1.00 167.80 44 SER D CA 1
ATOM 8113 C C . SER D 3 44 ? 106.526 123.237 71.295 1.00 167.80 44 SER D C 1
ATOM 8114 O O . SER D 3 44 ? 106.915 124.397 71.462 1.00 167.80 44 SER D O 1
ATOM 8117 N N . GLY D 3 45 ? 105.449 122.746 71.903 1.00 167.01 45 GLY D N 1
ATOM 8118 C CA . GLY D 3 45 ? 104.648 123.553 72.801 1.00 167.01 45 GLY D CA 1
ATOM 8119 C C . GLY D 3 45 ? 103.163 123.388 72.559 1.00 167.01 45 GLY D C 1
ATOM 8120 O O . GLY D 3 45 ? 102.338 123.894 73.326 1.00 167.01 45 GLY D O 1
ATOM 8121 N N . SER D 3 46 ? 102.812 122.674 71.489 1.00 163.46 46 SER D N 1
ATOM 8122 C CA . SER D 3 46 ? 101.413 122.437 71.159 1.00 163.46 46 SER D CA 1
ATOM 8123 C C . SER D 3 46 ? 100.773 121.373 72.039 1.00 163.46 46 SER D C 1
ATOM 8124 O O . SER D 3 46 ? 99.543 121.335 72.147 1.00 163.46 46 SER D O 1
ATOM 8127 N N . GLY D 3 47 ? 101.573 120.515 72.665 1.00 157.44 47 GLY D N 1
ATOM 8128 C CA . GLY D 3 47 ? 101.046 119.437 73.475 1.00 157.44 47 GLY D CA 1
ATOM 8129 C C . GLY D 3 47 ? 101.571 118.087 73.036 1.00 157.44 47 GLY D C 1
ATOM 8130 O O . GLY D 3 47 ? 101.054 117.043 73.446 1.00 157.44 47 GLY D O 1
ATOM 8131 N N . LYS D 3 48 ? 102.608 118.099 72.196 1.00 154.88 48 LYS D N 1
ATOM 8132 C CA . LYS D 3 48 ? 103.198 116.848 71.734 1.00 154.88 48 LYS D CA 1
ATOM 8133 C C . LYS D 3 48 ? 104.055 116.199 72.813 1.00 154.88 48 LYS D C 1
ATOM 8134 O O . LYS D 3 48 ? 104.219 114.975 72.817 1.00 154.88 48 LYS D O 1
ATOM 8140 N N . SER D 3 49 ? 104.611 116.995 73.728 1.00 150.09 49 SER D N 1
ATOM 8141 C CA . SER D 3 49 ? 105.402 116.431 74.816 1.00 150.09 49 SER D CA 1
ATOM 8142 C C . SER D 3 49 ? 104.547 116.096 76.030 1.00 150.09 49 SER D C 1
ATOM 8143 O O . SER D 3 49 ? 104.883 115.175 76.783 1.00 150.09 49 SER D O 1
ATOM 8146 N N . THR D 3 50 ? 103.448 116.822 76.236 1.00 147.82 50 THR D N 1
ATOM 8147 C CA . THR D 3 50 ? 102.566 116.571 77.368 1.00 147.82 50 THR D CA 1
ATOM 8148 C C . THR D 3 50 ? 101.540 115.482 77.090 1.00 147.82 50 THR D C 1
ATOM 8149 O O . THR D 3 50 ? 100.799 115.105 78.004 1.00 147.82 50 THR D O 1
ATOM 8153 N N . LEU D 3 51 ? 101.474 114.977 75.856 1.00 142.76 51 LEU D N 1
ATOM 8154 C CA . LEU D 3 51 ? 100.534 113.907 75.543 1.00 142.76 51 LEU D CA 1
ATOM 8155 C C . LEU D 3 51 ? 101.010 112.573 76.101 1.00 142.76 51 LEU D C 1
ATOM 8156 O O . LEU D 3 51 ? 100.192 111.768 76.559 1.00 142.76 51 LEU D O 1
ATOM 8161 N N . LEU D 3 52 ? 102.327 112.342 76.107 1.00 139.42 52 LEU D N 1
ATOM 8162 C CA . LEU D 3 52 ? 102.918 111.063 76.494 1.00 139.42 52 LEU D CA 1
ATOM 8163 C C . LEU D 3 52 ? 102.747 110.739 77.972 1.00 139.42 52 LEU D C 1
ATOM 8164 O O . LEU D 3 52 ? 102.938 109.580 78.358 1.00 139.42 52 LEU D O 1
ATOM 8169 N N . HIS D 3 53 ? 102.400 111.721 78.804 1.00 138.06 53 HIS D N 1
ATOM 8170 C CA . HIS D 3 53 ? 102.187 111.456 80.220 1.00 138.06 53 HIS D CA 1
ATOM 8171 C C . HIS D 3 53 ? 100.847 110.782 80.489 1.00 138.06 53 HIS D C 1
ATOM 8172 O O . HIS D 3 53 ? 100.643 110.259 81.589 1.00 138.06 53 HIS D O 1
ATOM 8179 N N . LEU D 3 54 ? 99.938 110.772 79.513 1.00 139.84 54 LEU D N 1
ATOM 8180 C CA . LEU D 3 54 ? 98.600 110.233 79.721 1.00 139.84 54 LEU D CA 1
ATOM 8181 C C . LEU D 3 54 ? 98.461 108.784 79.275 1.00 139.84 54 LEU D C 1
ATOM 8182 O O . LEU D 3 54 ? 97.645 108.048 79.843 1.00 139.84 54 LEU D O 1
ATOM 8187 N N . LEU D 3 55 ? 99.231 108.351 78.272 1.00 139.36 55 LEU D N 1
ATOM 8188 C CA . LEU D 3 55 ? 99.162 106.954 77.852 1.00 139.36 55 LEU D CA 1
ATOM 8189 C C . LEU D 3 55 ? 99.867 106.044 78.849 1.00 139.36 55 LEU D C 1
ATOM 8190 O O . LEU D 3 55 ? 99.455 104.895 79.048 1.00 139.36 55 LEU D O 1
ATOM 8195 N N . GLY D 3 56 ? 100.934 106.537 79.482 1.00 135.26 56 GLY D N 1
ATOM 8196 C CA . GLY D 3 56 ? 101.631 105.738 80.472 1.00 135.26 56 GLY D CA 1
ATOM 8197 C C . GLY D 3 56 ? 100.918 105.664 81.804 1.00 135.26 56 GLY D C 1
ATOM 8198 O O . GLY D 3 56 ? 101.042 104.665 82.518 1.00 135.26 56 GLY D O 1
ATOM 8199 N N . GLY D 3 57 ? 100.163 106.699 82.154 1.00 131.77 57 GLY D N 1
ATOM 8200 C CA . GLY D 3 57 ? 99.410 106.715 83.389 1.00 131.77 57 GLY D CA 1
ATOM 8201 C C . GLY D 3 57 ? 99.968 107.585 84.493 1.00 131.77 57 GLY D C 1
ATOM 8202 O O . GLY D 3 57 ? 99.683 107.316 85.666 1.00 131.77 57 GLY D O 1
ATOM 8203 N N . LEU D 3 58 ? 100.750 108.613 84.162 1.00 129.73 58 LEU D N 1
ATOM 8204 C CA . LEU D 3 58 ? 101.360 109.454 85.183 1.00 129.73 58 LEU D CA 1
ATOM 8205 C C . LEU D 3 58 ? 100.400 110.487 85.759 1.00 129.73 58 LEU D C 1
ATOM 8206 O O . LEU D 3 58 ? 100.638 110.980 86.866 1.00 129.73 58 LEU D O 1
ATOM 8211 N N . ASP D 3 59 ? 99.327 110.822 85.045 1.00 137.28 59 ASP D N 1
ATOM 8212 C CA . ASP D 3 59 ? 98.427 111.895 85.443 1.00 137.28 59 ASP D CA 1
ATOM 8213 C C . ASP D 3 59 ? 96.983 111.411 85.400 1.00 137.28 59 ASP D C 1
ATOM 8214 O O . ASP D 3 59 ? 96.677 110.330 84.889 1.00 137.28 59 ASP D O 1
ATOM 8219 N N . THR D 3 60 ? 96.084 112.242 85.951 1.00 147.44 60 THR D N 1
ATOM 8220 C CA . THR D 3 60 ? 94.650 111.980 85.946 1.00 147.44 60 THR D CA 1
ATOM 8221 C C . THR D 3 60 ? 94.005 112.679 84.761 1.00 147.44 60 THR D C 1
ATOM 8222 O O . THR D 3 60 ? 94.100 113.910 84.652 1.00 147.44 60 THR D O 1
ATOM 8226 N N . PRO D 3 61 ? 93.350 111.947 83.857 1.00 150.76 61 PRO D N 1
ATOM 8227 C CA . PRO D 3 61 ? 92.809 112.582 82.647 1.00 150.76 61 PRO D CA 1
ATOM 8228 C C . PRO D 3 61 ? 91.518 113.353 82.876 1.00 150.76 61 PRO D C 1
ATOM 8229 O O . PRO D 3 61 ? 91.212 114.263 82.100 1.00 150.76 61 PRO D O 1
ATOM 8233 N N . THR D 3 62 ? 90.711 112.908 83.853 1.00 156.99 62 THR D N 1
ATOM 8234 C CA . THR D 3 62 ? 89.474 113.484 84.412 1.00 156.99 62 THR D CA 1
ATOM 8235 C C . THR D 3 62 ? 88.350 113.707 83.392 1.00 156.99 62 THR D C 1
ATOM 8236 O O . THR D 3 62 ? 87.274 114.198 83.751 1.00 156.99 62 THR D O 1
ATOM 8240 N N . SER D 3 63 ? 88.561 113.301 82.136 1.00 158.17 63 SER D N 1
ATOM 8241 C CA . SER D 3 63 ? 87.526 113.371 81.105 1.00 158.17 63 SER D CA 1
ATOM 8242 C C . SER D 3 63 ? 87.887 112.320 80.055 1.00 158.17 63 SER D C 1
ATOM 8243 O O . SER D 3 63 ? 88.754 112.561 79.212 1.00 158.17 63 SER D O 1
ATOM 8246 N N . GLY D 3 64 ? 87.219 111.174 80.115 1.00 157.43 64 GLY D N 1
ATOM 8247 C CA . GLY D 3 64 ? 87.550 110.041 79.277 1.00 157.43 64 GLY D CA 1
ATOM 8248 C C . GLY D 3 64 ? 88.308 108.970 80.043 1.00 157.43 64 GLY D C 1
ATOM 8249 O O . GLY D 3 64 ? 88.666 109.122 81.214 1.00 157.43 64 GLY D O 1
ATOM 8250 N N . ASP D 3 65 ? 88.554 107.857 79.355 1.00 155.05 65 ASP D N 1
ATOM 8251 C CA . ASP D 3 65 ? 89.216 106.707 79.954 1.00 155.05 65 ASP D CA 1
ATOM 8252 C C . ASP D 3 65 ? 90.288 106.173 79.015 1.00 155.05 65 ASP D C 1
ATOM 8253 O O . ASP D 3 65 ? 90.064 106.046 77.808 1.00 155.05 65 ASP D O 1
ATOM 8258 N N . VAL D 3 66 ? 91.451 105.865 79.581 1.00 153.40 66 VAL D N 1
ATOM 8259 C CA . VAL D 3 66 ? 92.546 105.250 78.841 1.00 153.40 66 VAL D CA 1
ATOM 8260 C C . VAL D 3 66 ? 92.546 103.757 79.146 1.00 153.40 66 VAL D C 1
ATOM 8261 O O . VAL D 3 66 ? 92.779 103.350 80.290 1.00 153.40 66 VAL D O 1
ATOM 8265 N N . ILE D 3 67 ? 92.278 102.942 78.129 1.00 152.36 67 ILE D N 1
ATOM 8266 C CA . ILE D 3 67 ? 92.236 101.490 78.269 1.00 152.36 67 ILE D CA 1
ATOM 8267 C C . ILE D 3 67 ? 93.433 100.902 77.527 1.00 152.36 67 ILE D C 1
ATOM 8268 O O . ILE D 3 67 ? 93.495 100.934 76.290 1.00 152.36 67 ILE D O 1
ATOM 8273 N N . PHE D 3 68 ? 94.396 100.383 78.285 1.00 149.49 68 PHE D N 1
ATOM 8274 C CA . PHE D 3 68 ? 95.598 99.770 77.734 1.00 149.49 68 PHE D CA 1
ATOM 8275 C C . PHE D 3 68 ? 95.514 98.266 77.946 1.00 149.49 68 PHE D C 1
ATOM 8276 O O . PHE D 3 68 ? 95.474 97.806 79.093 1.00 149.49 68 PHE D O 1
ATOM 8284 N N . ASN D 3 69 ? 95.481 97.517 76.834 1.00 152.67 69 ASN D N 1
ATOM 8285 C CA . ASN D 3 69 ? 95.382 96.051 76.805 1.00 152.67 69 ASN D CA 1
ATOM 8286 C C . ASN D 3 69 ? 94.148 95.535 77.544 1.00 152.67 69 ASN D C 1
ATOM 8287 O O . ASN D 3 69 ? 94.180 94.466 78.158 1.00 152.67 69 ASN D O 1
ATOM 8292 N N . GLY D 3 70 ? 93.049 96.285 77.486 1.00 151.39 70 GLY D N 1
ATOM 8293 C CA . GLY D 3 70 ? 91.821 95.884 78.140 1.00 151.39 70 GLY D CA 1
ATOM 8294 C C . GLY D 3 70 ? 91.715 96.244 79.604 1.00 151.39 70 GLY D C 1
ATOM 8295 O O . GLY D 3 70 ? 90.785 95.777 80.271 1.00 151.39 70 GLY D O 1
ATOM 8296 N N . GLN D 3 71 ? 92.628 97.054 80.126 1.00 151.63 71 GLN D N 1
ATOM 8297 C CA . GLN D 3 71 ? 92.617 97.436 81.539 1.00 151.63 71 GLN D CA 1
ATOM 8298 C C . GLN D 3 71 ? 92.606 98.951 81.673 1.00 151.63 71 GLN D C 1
ATOM 8299 O O . GLN D 3 71 ? 93.603 99.608 81.315 1.00 151.63 71 GLN D O 1
ATOM 8305 N N . PRO D 3 72 ? 91.524 99.553 82.169 1.00 148.57 72 PRO D N 1
ATOM 8306 C CA . PRO D 3 72 ? 91.511 101.011 82.360 1.00 148.57 72 PRO D CA 1
ATOM 8307 C C . PRO D 3 72 ? 92.365 101.418 83.552 1.00 148.57 72 PRO D C 1
ATOM 8308 O O . PRO D 3 72 ? 92.296 100.811 84.622 1.00 148.57 72 PRO D O 1
ATOM 8312 N N . MET D 3 73 ? 93.179 102.457 83.355 1.00 145.61 73 MET D N 1
ATOM 8313 C CA . MET D 3 73 ? 94.050 102.963 84.408 1.00 145.61 73 MET D CA 1
ATOM 8314 C C . MET D 3 73 ? 93.314 103.785 85.459 1.00 145.61 73 MET D C 1
ATOM 8315 O O . MET D 3 73 ? 93.885 104.046 86.524 1.00 145.61 73 MET D O 1
ATOM 8320 N N . SER D 3 74 ? 92.075 104.201 85.187 1.00 144.71 74 SER D N 1
ATOM 8321 C CA . SER D 3 74 ? 91.331 104.990 86.163 1.00 144.71 74 SER D CA 1
ATOM 8322 C C . SER D 3 74 ? 90.841 104.123 87.316 1.00 144.71 74 SER D C 1
ATOM 8323 O O . SER D 3 74 ? 90.732 104.596 88.453 1.00 144.71 74 SER D O 1
ATOM 8326 N N . LYS D 3 75 ? 90.538 102.854 87.042 1.00 142.97 75 LYS D N 1
ATOM 8327 C CA . LYS D 3 75 ? 90.112 101.938 88.091 1.00 142.97 75 LYS D CA 1
ATOM 8328 C C . LYS D 3 75 ? 91.281 101.387 88.897 1.00 142.97 75 LYS D C 1
ATOM 8329 O O . LYS D 3 75 ? 91.096 101.032 90.067 1.00 142.97 75 LYS D O 1
ATOM 8335 N N . LEU D 3 76 ? 92.469 101.308 88.306 1.00 138.04 76 LEU D N 1
ATOM 8336 C CA . LEU D 3 76 ? 93.649 100.861 89.030 1.00 138.04 76 LEU D CA 1
ATOM 8337 C C . LEU D 3 76 ? 94.190 101.976 89.916 1.00 138.04 76 LEU D C 1
ATOM 8338 O O . LEU D 3 76 ? 94.024 103.166 89.629 1.00 138.04 76 LEU D O 1
ATOM 8343 N N . SER D 3 77 ? 94.843 101.578 91.004 1.00 127.37 77 SER D N 1
ATOM 8344 C CA . SER D 3 77 ? 95.422 102.529 91.939 1.00 127.37 77 SER D CA 1
ATOM 8345 C C . SER D 3 77 ? 96.822 102.937 91.481 1.00 127.37 77 SER D C 1
ATOM 8346 O O . SER D 3 77 ? 97.271 102.604 90.380 1.00 127.37 77 SER D O 1
ATOM 8349 N N . SER D 3 78 ? 97.522 103.678 92.343 1.00 118.91 78 SER D N 1
ATOM 8350 C CA . SER D 3 78 ? 98.880 104.103 92.020 1.00 118.91 78 SER D CA 1
ATOM 8351 C C . SER D 3 78 ? 99.871 102.951 92.126 1.00 118.91 78 SER D C 1
ATOM 8352 O O . SER D 3 78 ? 100.867 102.923 91.394 1.00 118.91 78 SER D O 1
ATOM 8355 N N . ALA D 3 79 ? 99.619 101.997 93.024 1.00 117.75 79 ALA D N 1
ATOM 8356 C CA . ALA D 3 79 ? 100.503 100.845 93.154 1.00 117.75 79 ALA D CA 1
ATOM 8357 C C . ALA D 3 79 ? 100.311 99.848 92.019 1.00 117.75 79 ALA D C 1
ATOM 8358 O O . ALA D 3 79 ? 101.249 99.120 91.675 1.00 117.75 79 ALA D O 1
ATOM 8360 N N . ALA D 3 80 ? 99.115 99.800 91.429 1.00 121.75 80 ALA D N 1
ATOM 8361 C CA . ALA D 3 80 ? 98.862 98.902 90.311 1.00 121.75 80 ALA D CA 1
ATOM 8362 C C . ALA D 3 80 ? 99.457 99.411 89.006 1.00 121.75 80 ALA D C 1
ATOM 8363 O O . ALA D 3 80 ? 99.753 98.603 88.119 1.00 121.75 80 ALA D O 1
ATOM 8365 N N . LYS D 3 81 ? 99.635 100.726 88.867 1.00 121.73 81 LYS D N 1
ATOM 8366 C CA . LYS D 3 81 ? 100.254 101.280 87.670 1.00 121.73 81 LYS D CA 1
ATOM 8367 C C . LYS D 3 81 ? 101.771 101.147 87.680 1.00 121.73 81 LYS D C 1
ATOM 8368 O O . LYS D 3 81 ? 102.401 101.327 86.632 1.00 121.73 81 LYS D O 1
ATOM 8374 N N . ALA D 3 82 ? 102.368 100.846 88.836 1.00 119.44 82 ALA D N 1
ATOM 8375 C CA . ALA D 3 82 ? 103.810 100.628 88.891 1.00 119.44 82 ALA D CA 1
ATOM 8376 C C . ALA D 3 82 ? 104.193 99.309 88.233 1.00 119.44 82 ALA D C 1
ATOM 8377 O O . ALA D 3 82 ? 105.247 99.209 87.595 1.00 119.44 82 ALA D O 1
ATOM 8379 N N . GLU D 3 83 ? 103.349 98.284 88.382 1.00 124.77 83 GLU D N 1
ATOM 8380 C CA . GLU D 3 83 ? 103.591 97.017 87.701 1.00 124.77 83 GLU D CA 1
ATOM 8381 C C . GLU D 3 83 ? 103.313 97.134 86.207 1.00 124.77 83 GLU D C 1
ATOM 8382 O O . GLU D 3 83 ? 103.955 96.450 85.399 1.00 124.77 83 GLU D O 1
ATOM 8388 N N . LEU D 3 84 ? 102.387 98.015 85.820 1.00 123.28 84 LEU D N 1
ATOM 8389 C CA . LEU D 3 84 ? 102.073 98.191 84.406 1.00 123.28 84 LEU D CA 1
ATOM 8390 C C . LEU D 3 84 ? 103.174 98.960 83.685 1.00 123.28 84 LEU D C 1
ATOM 8391 O O . LEU D 3 84 ? 103.499 98.653 82.533 1.00 123.28 84 LEU D O 1
ATOM 8396 N N . ARG D 3 85 ? 103.771 99.950 84.349 1.00 119.13 85 ARG D N 1
ATOM 8397 C CA . ARG D 3 85 ? 104.815 100.776 83.756 1.00 119.13 85 ARG D CA 1
ATOM 8398 C C . ARG D 3 85 ? 106.210 100.176 83.907 1.00 119.13 85 ARG D C 1
ATOM 8399 O O . ARG D 3 85 ? 107.202 100.904 83.785 1.00 119.13 85 ARG D O 1
ATOM 8407 N N . ASN D 3 86 ? 106.311 98.874 84.165 1.00 120.71 86 ASN D N 1
ATOM 8408 C CA . ASN D 3 86 ? 107.593 98.205 84.341 1.00 120.71 86 ASN D CA 1
ATOM 8409 C C . ASN D 3 86 ? 107.971 97.328 83.158 1.00 120.71 86 ASN D C 1
ATOM 8410 O O . ASN D 3 86 ? 109.096 97.418 82.657 1.00 120.71 86 ASN D O 1
ATOM 8415 N N . GLN D 3 87 ? 107.055 96.480 82.689 1.00 127.15 87 GLN D N 1
ATOM 8416 C CA . GLN D 3 87 ? 107.346 95.549 81.608 1.00 127.15 87 GLN D CA 1
ATOM 8417 C C . GLN D 3 87 ? 106.449 95.725 80.390 1.00 127.15 87 GLN D C 1
ATOM 8418 O O . GLN D 3 87 ? 106.631 95.005 79.401 1.00 127.15 87 GLN D O 1
ATOM 8424 N N . LYS D 3 88 ? 105.495 96.655 80.423 1.00 130.08 88 LYS D N 1
ATOM 8425 C CA . LYS D 3 88 ? 104.594 96.872 79.299 1.00 130.08 88 LYS D CA 1
ATOM 8426 C C . LYS D 3 88 ? 104.850 98.168 78.549 1.00 130.08 88 LYS D C 1
ATOM 8427 O O . LYS D 3 88 ? 104.588 98.228 77.346 1.00 130.08 88 LYS D O 1
ATOM 8433 N N . LEU D 3 89 ? 105.350 99.203 79.220 1.00 129.04 89 LEU D N 1
ATOM 8434 C CA . LEU D 3 89 ? 105.648 100.474 78.577 1.00 129.04 89 LEU D CA 1
ATOM 8435 C C . LEU D 3 89 ? 107.070 100.903 78.911 1.00 129.04 89 LEU D C 1
ATOM 8436 O O . LEU D 3 89 ? 107.672 100.444 79.885 1.00 129.04 89 LEU D O 1
ATOM 8441 N N . GLY D 3 90 ? 107.597 101.792 78.082 1.00 128.54 90 GLY D N 1
ATOM 8442 C CA . GLY D 3 90 ? 108.917 102.351 78.302 1.00 128.54 90 GLY D CA 1
ATOM 8443 C C . GLY D 3 90 ? 108.935 103.812 77.913 1.00 128.54 90 GLY D C 1
ATOM 8444 O O . GLY D 3 90 ? 108.165 104.258 77.060 1.00 128.54 90 GLY D O 1
ATOM 8445 N N . PHE D 3 91 ? 109.831 104.562 78.551 1.00 123.27 91 PHE D N 1
ATOM 8446 C CA . PHE D 3 91 ? 109.904 106.007 78.375 1.00 123.27 91 PHE D CA 1
ATOM 8447 C C . PHE D 3 91 ? 111.328 106.401 78.014 1.00 123.27 91 PHE D C 1
ATOM 8448 O O . PHE D 3 91 ? 112.271 106.060 78.735 1.00 123.27 91 PHE D O 1
ATOM 8456 N N . ILE D 3 92 ? 111.478 107.115 76.900 1.00 123.92 92 ILE D N 1
ATOM 8457 C CA . ILE D 3 92 ? 112.766 107.615 76.432 1.00 123.92 92 ILE D CA 1
ATOM 8458 C C . ILE D 3 92 ? 112.627 109.114 76.212 1.00 123.92 92 ILE D C 1
ATOM 8459 O O . ILE D 3 92 ? 111.783 109.553 75.422 1.00 123.92 92 ILE D O 1
ATOM 8464 N N . TYR D 3 93 ? 113.448 109.897 76.906 1.00 122.73 93 TYR D N 1
ATOM 8465 C CA . TYR D 3 93 ? 113.406 111.350 76.838 1.00 122.73 93 TYR D CA 1
ATOM 8466 C C . TYR D 3 93 ? 114.643 111.878 76.116 1.00 122.73 93 TYR D C 1
ATOM 8467 O O . TYR D 3 93 ? 115.483 111.119 75.626 1.00 122.73 93 TYR D O 1
ATOM 8476 N N . GLN D 3 94 ? 114.746 113.208 76.053 1.00 127.17 94 GLN D N 1
ATOM 8477 C CA . GLN D 3 94 ? 115.833 113.872 75.350 1.00 127.17 94 GLN D CA 1
ATOM 8478 C C . GLN D 3 94 ? 116.664 114.800 76.224 1.00 127.17 94 GLN D C 1
ATOM 8479 O O . GLN D 3 94 ? 117.720 115.258 75.773 1.00 127.17 94 GLN D O 1
ATOM 8485 N N . PHE D 3 95 ? 116.230 115.090 77.448 1.00 126.53 95 PHE D N 1
ATOM 8486 C CA . PHE D 3 95 ? 116.916 116.039 78.315 1.00 126.53 95 PHE D CA 1
ATOM 8487 C C . PHE D 3 95 ? 117.992 115.390 79.178 1.00 126.53 95 PHE D C 1
ATOM 8488 O O . PHE D 3 95 ? 118.461 116.028 80.128 1.00 126.53 95 PHE D O 1
ATOM 8496 N N . HIS D 3 96 ? 118.380 114.148 78.859 1.00 128.05 96 HIS D N 1
ATOM 8497 C CA . HIS D 3 96 ? 119.430 113.380 79.543 1.00 128.05 96 HIS D CA 1
ATOM 8498 C C . HIS D 3 96 ? 119.129 113.218 81.036 1.00 128.05 96 HIS D C 1
ATOM 8499 O O . HIS D 3 96 ? 119.849 113.711 81.908 1.00 128.05 96 HIS D O 1
ATOM 8506 N N . HIS D 3 97 ? 118.031 112.515 81.316 1.00 121.35 97 HIS D N 1
ATOM 8507 C CA . HIS D 3 97 ? 117.617 112.243 82.692 1.00 121.35 97 HIS D CA 1
ATOM 8508 C C . HIS D 3 97 ? 118.158 110.875 83.098 1.00 121.35 97 HIS D C 1
ATOM 8509 O O . HIS D 3 97 ? 117.447 109.870 83.142 1.00 121.35 97 HIS D O 1
ATOM 8516 N N . LEU D 3 98 ? 119.454 110.846 83.394 1.00 116.62 98 LEU D N 1
ATOM 8517 C CA . LEU D 3 98 ? 120.130 109.642 83.851 1.00 116.62 98 LEU D CA 1
ATOM 8518 C C . LEU D 3 98 ? 120.678 109.861 85.254 1.00 116.62 98 LEU D C 1
ATOM 8519 O O . LEU D 3 98 ? 120.970 110.991 85.656 1.00 116.62 98 LEU D O 1
ATOM 8524 N N . LEU D 3 99 ? 120.812 108.768 85.995 1.00 109.88 99 LEU D N 1
ATOM 8525 C CA . LEU D 3 99 ? 121.315 108.838 87.361 1.00 109.88 99 LEU D CA 1
ATOM 8526 C C . LEU D 3 99 ? 122.835 108.959 87.344 1.00 109.88 99 LEU D C 1
ATOM 8527 O O . LEU D 3 99 ? 123.512 108.042 86.865 1.00 109.88 99 LEU D O 1
ATOM 8532 N N . PRO D 3 100 ? 123.409 110.057 87.848 1.00 109.47 100 PRO D N 1
ATOM 8533 C CA . PRO D 3 100 ? 124.869 110.210 87.809 1.00 109.47 100 PRO D CA 1
ATOM 8534 C C . PRO D 3 100 ? 125.603 109.434 88.889 1.00 109.47 100 PRO D C 1
ATOM 8535 O O . PRO D 3 100 ? 126.833 109.312 88.808 1.00 109.47 100 PRO D O 1
ATOM 8539 N N . ASP D 3 101 ? 124.898 108.909 89.892 1.00 109.06 101 ASP D N 1
ATOM 8540 C CA . ASP D 3 101 ? 125.558 108.167 90.959 1.00 109.06 101 ASP D CA 1
ATOM 8541 C C . ASP D 3 101 ? 125.938 106.757 90.527 1.00 109.06 101 ASP D C 1
ATOM 8542 O O . ASP D 3 101 ? 126.891 106.185 91.067 1.00 109.06 101 ASP D O 1
ATOM 8547 N N . PHE D 3 102 ? 125.216 106.187 89.569 1.00 114.27 102 PHE D N 1
ATOM 8548 C CA . PHE D 3 102 ? 125.474 104.833 89.108 1.00 114.27 102 PHE D CA 1
ATOM 8549 C C . PHE D 3 102 ? 126.322 104.846 87.839 1.00 114.27 102 PHE D C 1
ATOM 8550 O O . PHE D 3 102 ? 126.508 105.877 87.189 1.00 114.27 102 PHE D O 1
ATOM 8558 N N . THR D 3 103 ? 126.840 103.672 87.490 1.00 122.33 103 THR D N 1
ATOM 8559 C CA . THR D 3 103 ? 127.611 103.501 86.270 1.00 122.33 103 THR D CA 1
ATOM 8560 C C . THR D 3 103 ? 126.673 103.222 85.097 1.00 122.33 103 THR D C 1
ATOM 8561 O O . THR D 3 103 ? 125.447 103.255 85.225 1.00 122.33 103 THR D O 1
ATOM 8565 N N . ALA D 3 104 ? 127.258 102.941 83.932 1.00 123.77 104 ALA D N 1
ATOM 8566 C CA . ALA D 3 104 ? 126.453 102.659 82.749 1.00 123.77 104 ALA D CA 1
ATOM 8567 C C . ALA D 3 104 ? 125.865 101.255 82.775 1.00 123.77 104 ALA D C 1
ATOM 8568 O O . ALA D 3 104 ? 124.829 101.011 82.147 1.00 123.77 104 ALA D O 1
ATOM 8570 N N . LEU D 3 105 ? 126.503 100.326 83.489 1.00 116.52 105 LEU D N 1
ATOM 8571 C CA . LEU D 3 105 ? 125.989 98.962 83.562 1.00 116.52 105 LEU D CA 1
ATOM 8572 C C . LEU D 3 105 ? 124.814 98.857 84.527 1.00 116.52 105 LEU D C 1
ATOM 8573 O O . LEU D 3 105 ? 123.824 98.177 84.232 1.00 116.52 105 LEU D O 1
ATOM 8578 N N . GLU D 3 106 ? 124.901 99.524 85.678 1.00 117.06 106 GLU D N 1
ATOM 8579 C CA . GLU D 3 106 ? 123.842 99.468 86.676 1.00 117.06 106 GLU D CA 1
ATOM 8580 C C . GLU D 3 106 ? 122.683 100.408 86.372 1.00 117.06 106 GLU D C 1
ATOM 8581 O O . GLU D 3 106 ? 121.652 100.328 87.049 1.00 117.06 106 GLU D O 1
ATOM 8587 N N . ASN D 3 107 ? 122.822 101.291 85.381 1.00 116.68 107 ASN D N 1
ATOM 8588 C CA . ASN D 3 107 ? 121.727 102.189 85.032 1.00 116.68 107 ASN D CA 1
ATOM 8589 C C . ASN D 3 107 ? 120.655 101.473 84.220 1.00 116.68 107 ASN D C 1
ATOM 8590 O O . ASN D 3 107 ? 119.459 101.727 84.406 1.00 116.68 107 ASN D O 1
ATOM 8595 N N . VAL D 3 108 ? 121.061 100.576 83.316 1.00 117.40 108 VAL D N 1
ATOM 8596 C CA . VAL D 3 108 ? 120.097 99.831 82.508 1.00 117.40 108 VAL D CA 1
ATOM 8597 C C . VAL D 3 108 ? 119.500 98.646 83.246 1.00 117.40 108 VAL D C 1
ATOM 8598 O O . VAL D 3 108 ? 118.529 98.052 82.758 1.00 117.40 108 VAL D O 1
ATOM 8602 N N . ALA D 3 109 ? 120.046 98.282 84.405 1.00 116.33 109 ALA D N 1
ATOM 8603 C CA . ALA D 3 109 ? 119.514 97.201 85.221 1.00 116.33 109 ALA D CA 1
ATOM 8604 C C . ALA D 3 109 ? 118.569 97.702 86.304 1.00 116.33 109 ALA D C 1
ATOM 8605 O O . ALA D 3 109 ? 118.173 96.923 87.177 1.00 116.33 109 ALA D O 1
ATOM 8607 N N . MET D 3 110 ? 118.202 98.980 86.267 1.00 115.51 110 MET D N 1
ATOM 8608 C CA . MET D 3 110 ? 117.310 99.574 87.259 1.00 115.51 110 MET D CA 1
ATOM 8609 C C . MET D 3 110 ? 115.846 99.128 87.135 1.00 115.51 110 MET D C 1
ATOM 8610 O O . MET D 3 110 ? 115.215 98.923 88.180 1.00 115.51 110 MET D O 1
ATOM 8615 N N . PRO D 3 111 ? 115.241 98.959 85.940 1.00 113.79 111 PRO D N 1
ATOM 8616 C CA . PRO D 3 111 ? 113.920 98.303 85.916 1.00 113.79 111 PRO D CA 1
ATOM 8617 C C . PRO D 3 111 ? 113.961 96.820 86.247 1.00 113.79 111 PRO D C 1
ATOM 8618 O O . PRO D 3 111 ? 112.918 96.256 86.601 1.00 113.79 111 PRO D O 1
ATOM 8622 N N . LEU D 3 112 ? 115.121 96.170 86.144 1.00 117.63 112 LEU D N 1
ATOM 8623 C CA . LEU D 3 112 ? 115.234 94.756 86.475 1.00 117.63 112 LEU D CA 1
ATOM 8624 C C . LEU D 3 112 ? 115.330 94.499 87.974 1.00 117.63 112 LEU D C 1
ATOM 8625 O O . LEU D 3 112 ? 115.237 93.339 88.391 1.00 117.63 112 LEU D O 1
ATOM 8630 N N . LEU D 3 113 ? 115.511 95.538 88.787 1.00 111.46 113 LEU D N 1
ATOM 8631 C CA . LEU D 3 113 ? 115.638 95.379 90.230 1.00 111.46 113 LEU D CA 1
ATOM 8632 C C . LEU D 3 113 ? 114.348 95.661 90.987 1.00 111.46 113 LEU D C 1
ATOM 8633 O O . LEU D 3 113 ? 114.116 95.050 92.035 1.00 111.46 113 LEU D O 1
ATOM 8638 N N . ILE D 3 114 ? 113.507 96.568 90.486 1.00 107.63 114 ILE D N 1
ATOM 8639 C CA . ILE D 3 114 ? 112.262 96.887 91.178 1.00 107.63 114 ILE D CA 1
ATOM 8640 C C . ILE D 3 114 ? 111.237 95.771 90.999 1.00 107.63 114 ILE D C 1
ATOM 8641 O O . ILE D 3 114 ? 110.384 95.558 91.870 1.00 107.63 114 ILE D O 1
ATOM 8646 N N . GLY D 3 115 ? 111.312 95.027 89.896 1.00 113.81 115 GLY D N 1
ATOM 8647 C CA . GLY D 3 115 ? 110.388 93.938 89.640 1.00 113.81 115 GLY D CA 1
ATOM 8648 C C . GLY D 3 115 ? 110.659 92.656 90.399 1.00 113.81 115 GLY D C 1
ATOM 8649 O O . GLY D 3 115 ? 109.942 91.675 90.169 1.00 113.81 115 GLY D O 1
ATOM 8650 N N . LYS D 3 116 ? 111.669 92.647 91.280 1.00 115.02 116 LYS D N 1
ATOM 8651 C CA . LYS D 3 116 ? 112.054 91.510 92.126 1.00 115.02 116 LYS D CA 1
ATOM 8652 C C . LYS D 3 116 ? 112.398 90.277 91.286 1.00 115.02 116 LYS D C 1
ATOM 8653 O O . LYS D 3 116 ? 111.805 89.205 91.424 1.00 115.02 116 LYS D O 1
ATOM 8659 N N . LYS D 3 117 ? 113.377 90.454 90.404 1.00 117.17 117 LYS D N 1
ATOM 8660 C CA . LYS D 3 117 ? 113.831 89.382 89.535 1.00 117.17 117 LYS D CA 1
ATOM 8661 C C . LYS D 3 117 ? 114.988 88.627 90.187 1.00 117.17 117 LYS D C 1
ATOM 8662 O O . LYS D 3 117 ? 115.543 89.042 91.207 1.00 117.17 117 LYS D O 1
ATOM 8668 N N . LYS D 3 118 ? 115.356 87.501 89.585 1.00 121.16 118 LYS D N 1
ATOM 8669 C CA . LYS D 3 118 ? 116.466 86.700 90.071 1.00 121.16 118 LYS D CA 1
ATOM 8670 C C . LYS D 3 118 ? 117.796 87.358 89.699 1.00 121.16 118 LYS D C 1
ATOM 8671 O O . LYS D 3 118 ? 117.873 88.100 88.716 1.00 121.16 118 LYS D O 1
ATOM 8677 N N . PRO D 3 119 ? 118.858 87.116 90.479 1.00 120.62 119 PRO D N 1
ATOM 8678 C CA . PRO D 3 119 ? 120.172 87.687 90.133 1.00 120.62 119 PRO D CA 1
ATOM 8679 C C . PRO D 3 119 ? 120.811 87.093 88.883 1.00 120.62 119 PRO D C 1
ATOM 8680 O O . PRO D 3 119 ? 121.798 87.660 88.395 1.00 120.62 119 PRO D O 1
ATOM 8684 N N . ALA D 3 120 ? 120.294 85.981 88.354 1.00 126.48 120 ALA D N 1
ATOM 8685 C CA . ALA D 3 120 ? 120.825 85.441 87.107 1.00 126.48 120 ALA D CA 1
ATOM 8686 C C . ALA D 3 120 ? 120.431 86.297 85.910 1.00 126.48 120 ALA D C 1
ATOM 8687 O O . ALA D 3 120 ? 121.166 86.347 84.917 1.00 126.48 120 ALA D O 1
ATOM 8689 N N . GLU D 3 121 ? 119.285 86.976 85.983 1.00 129.84 121 GLU D N 1
ATOM 8690 C CA . GLU D 3 121 ? 118.855 87.871 84.916 1.00 129.84 121 GLU D CA 1
ATOM 8691 C C . GLU D 3 121 ? 119.470 89.260 85.022 1.00 129.84 121 GLU D C 1
ATOM 8692 O O . GLU D 3 121 ? 119.320 90.057 84.089 1.00 129.84 121 GLU D O 1
ATOM 8698 N N . ILE D 3 122 ? 120.150 89.568 86.126 1.00 126.41 122 ILE D N 1
ATOM 8699 C CA . ILE D 3 122 ? 120.768 90.881 86.278 1.00 126.41 122 ILE D CA 1
ATOM 8700 C C . ILE D 3 122 ? 122.088 90.949 85.519 1.00 126.41 122 ILE D C 1
ATOM 8701 O O . ILE D 3 122 ? 122.376 91.940 84.841 1.00 126.41 122 ILE D O 1
ATOM 8706 N N . ASN D 3 123 ? 122.901 89.899 85.605 1.00 132.21 123 ASN D N 1
ATOM 8707 C CA . ASN D 3 123 ? 124.211 89.871 84.970 1.00 132.21 123 ASN D CA 1
ATOM 8708 C C . ASN D 3 123 ? 124.179 89.276 83.568 1.00 132.21 123 ASN D C 1
ATOM 8709 O O . ASN D 3 123 ? 125.241 89.021 82.992 1.00 132.21 123 ASN D O 1
ATOM 8714 N N . SER D 3 124 ? 122.994 89.038 83.010 1.00 132.70 124 SER D N 1
ATOM 8715 C CA . SER D 3 124 ? 122.868 88.512 81.657 1.00 132.70 124 SER D CA 1
ATOM 8716 C C . SER D 3 124 ? 122.082 89.432 80.738 1.00 132.70 124 SER D C 1
ATOM 8717 O O . SER D 3 124 ? 122.514 89.688 79.608 1.00 132.70 124 SER D O 1
ATOM 8720 N N . ARG D 3 125 ? 120.932 89.938 81.187 1.00 130.75 125 ARG D N 1
ATOM 8721 C CA . ARG D 3 125 ? 120.093 90.772 80.335 1.00 130.75 125 ARG D CA 1
ATOM 8722 C C . ARG D 3 125 ? 120.539 92.228 80.294 1.00 130.75 125 ARG D C 1
ATOM 8723 O O . ARG D 3 125 ? 120.078 92.976 79.425 1.00 130.75 125 ARG D O 1
ATOM 8731 N N . ALA D 3 126 ? 121.416 92.649 81.207 1.00 130.00 126 ALA D N 1
ATOM 8732 C CA . ALA D 3 126 ? 121.817 94.051 81.246 1.00 130.00 126 ALA D CA 1
ATOM 8733 C C . ALA D 3 126 ? 122.906 94.354 80.223 1.00 130.00 126 ALA D C 1
ATOM 8734 O O . ALA D 3 126 ? 122.761 95.273 79.409 1.00 130.00 126 ALA D O 1
ATOM 8736 N N . LEU D 3 127 ? 124.000 93.586 80.242 1.00 133.24 127 LEU D N 1
ATOM 8737 C CA . LEU D 3 127 ? 125.151 93.888 79.397 1.00 133.24 127 LEU D CA 1
ATOM 8738 C C . LEU D 3 127 ? 124.921 93.541 77.932 1.00 133.24 127 LEU D C 1
ATOM 8739 O O . LEU D 3 127 ? 125.682 94.006 77.076 1.00 133.24 127 LEU D O 1
ATOM 8744 N N . GLU D 3 128 ? 123.901 92.738 77.621 1.00 131.86 128 GLU D N 1
ATOM 8745 C CA . GLU D 3 128 ? 123.599 92.422 76.231 1.00 131.86 128 GLU D CA 1
ATOM 8746 C C . GLU D 3 128 ? 122.955 93.587 75.492 1.00 131.86 128 GLU D C 1
ATOM 8747 O O . GLU D 3 128 ? 122.965 93.599 74.256 1.00 131.86 128 GLU D O 1
ATOM 8753 N N . MET D 3 129 ? 122.397 94.560 76.213 1.00 132.58 129 MET D N 1
ATOM 8754 C CA . MET D 3 129 ? 121.848 95.751 75.580 1.00 132.58 129 MET D CA 1
ATOM 8755 C C . MET D 3 129 ? 122.924 96.756 75.198 1.00 132.58 129 MET D C 1
ATOM 8756 O O . MET D 3 129 ? 122.796 97.426 74.167 1.00 132.58 129 MET D O 1
ATOM 8761 N N . LEU D 3 130 ? 123.984 96.878 76.003 1.00 133.71 130 LEU D N 1
ATOM 8762 C CA . LEU D 3 130 ? 125.111 97.713 75.603 1.00 133.71 130 LEU D CA 1
ATOM 8763 C C . LEU D 3 130 ? 125.983 97.010 74.571 1.00 133.71 130 LEU D C 1
ATOM 8764 O O . LEU D 3 130 ? 126.760 97.665 73.868 1.00 133.71 130 LEU D O 1
ATOM 8769 N N . LYS D 3 131 ? 125.873 95.682 74.473 1.00 133.30 131 LYS D N 1
ATOM 8770 C CA . LYS D 3 131 ? 126.561 94.952 73.413 1.00 133.30 131 LYS D CA 1
ATOM 8771 C C . LYS D 3 131 ? 125.932 95.239 72.054 1.00 133.30 131 LYS D C 1
ATOM 8772 O O . LYS D 3 131 ? 126.639 95.355 71.046 1.00 133.30 131 LYS D O 1
ATOM 8778 N N . ALA D 3 132 ? 124.605 95.379 72.013 1.00 134.66 132 ALA D N 1
ATOM 8779 C CA . ALA D 3 132 ? 123.926 95.646 70.749 1.00 134.66 132 ALA D CA 1
ATOM 8780 C C . ALA D 3 132 ? 124.108 97.095 70.314 1.00 134.66 132 ALA D C 1
ATOM 8781 O O . ALA D 3 132 ? 124.301 97.371 69.124 1.00 134.66 132 ALA D O 1
ATOM 8783 N N . VAL D 3 133 ? 124.050 98.035 71.260 1.00 134.70 133 VAL D N 1
ATOM 8784 C CA . VAL D 3 133 ? 124.211 99.442 70.909 1.00 134.70 133 VAL D CA 1
ATOM 8785 C C . VAL D 3 133 ? 125.684 99.815 70.749 1.00 134.70 133 VAL D C 1
ATOM 8786 O O . VAL D 3 133 ? 125.995 100.849 70.146 1.00 134.70 133 VAL D O 1
ATOM 8790 N N . GLY D 3 134 ? 126.601 98.986 71.243 1.00 134.01 134 GLY D N 1
ATOM 8791 C CA . GLY D 3 134 ? 128.015 99.259 71.102 1.00 134.01 134 GLY D CA 1
ATOM 8792 C C . GLY D 3 134 ? 128.647 99.997 72.258 1.00 134.01 134 GLY D C 1
ATOM 8793 O O . GLY D 3 134 ? 129.570 100.791 72.043 1.00 134.01 134 GLY D O 1
ATOM 8794 N N . LEU D 3 135 ? 128.181 99.762 73.486 1.00 133.62 135 LEU D N 1
ATOM 8795 C CA . LEU D 3 135 ? 128.725 100.416 74.670 1.00 133.62 135 LEU D CA 1
ATOM 8796 C C . LEU D 3 135 ? 129.100 99.395 75.738 1.00 133.62 135 LEU D C 1
ATOM 8797 O O . LEU D 3 135 ? 129.012 99.681 76.936 1.00 133.62 135 LEU D O 1
ATOM 8802 N N . ASP D 3 136 ? 129.515 98.197 75.319 1.00 136.56 136 ASP D N 1
ATOM 8803 C CA . ASP D 3 136 ? 129.863 97.155 76.280 1.00 136.56 136 ASP D CA 1
ATOM 8804 C C . ASP D 3 136 ? 131.200 97.432 76.956 1.00 136.56 136 ASP D C 1
ATOM 8805 O O . ASP D 3 136 ? 131.392 97.065 78.121 1.00 136.56 136 ASP D O 1
ATOM 8810 N N . HIS D 3 137 ? 132.128 98.084 76.253 1.00 134.12 137 HIS D N 1
ATOM 8811 C CA . HIS D 3 137 ? 133.425 98.405 76.836 1.00 134.12 137 HIS D CA 1
ATOM 8812 C C . HIS D 3 137 ? 133.378 99.626 77.745 1.00 134.12 137 HIS D C 1
ATOM 8813 O O . HIS D 3 137 ? 134.354 99.888 78.456 1.00 134.12 137 HIS D O 1
ATOM 8820 N N . ARG D 3 138 ? 132.276 100.373 77.741 1.00 135.42 138 ARG D N 1
ATOM 8821 C CA . ARG D 3 138 ? 132.086 101.523 78.617 1.00 135.42 138 ARG D CA 1
ATOM 8822 C C . ARG D 3 138 ? 131.029 101.240 79.681 1.00 135.42 138 ARG D C 1
ATOM 8823 O O . ARG D 3 138 ? 130.282 102.131 80.090 1.00 135.42 138 ARG D O 1
ATOM 8831 N N . ALA D 3 139 ? 130.954 99.987 80.135 1.00 132.24 139 ALA D N 1
ATOM 8832 C CA . ALA D 3 139 ? 129.953 99.620 81.133 1.00 132.24 139 ALA D CA 1
ATOM 8833 C C . ALA D 3 139 ? 130.338 100.123 82.518 1.00 132.24 139 ALA D C 1
ATOM 8834 O O . ALA D 3 139 ? 129.497 100.669 83.242 1.00 132.24 139 ALA D O 1
ATOM 8836 N N . ASN D 3 140 ? 131.600 99.950 82.905 1.00 133.55 140 ASN D N 1
ATOM 8837 C CA . ASN D 3 140 ? 132.082 100.401 84.211 1.00 133.55 140 ASN D CA 1
ATOM 8838 C C . ASN D 3 140 ? 132.696 101.798 84.101 1.00 133.55 140 ASN D C 1
ATOM 8839 O O . ASN D 3 140 ? 133.869 102.027 84.397 1.00 133.55 140 ASN D O 1
ATOM 8844 N N . HIS D 3 141 ? 131.868 102.743 83.662 1.00 136.07 141 HIS D N 1
ATOM 8845 C CA . HIS D 3 141 ? 132.283 104.124 83.480 1.00 136.07 141 HIS D CA 1
ATOM 8846 C C . HIS D 3 141 ? 131.202 105.058 84.007 1.00 136.07 141 HIS D C 1
ATOM 8847 O O . HIS D 3 141 ? 130.052 104.661 84.213 1.00 136.07 141 HIS D O 1
ATOM 8854 N N . ARG D 3 142 ? 131.591 106.315 84.223 1.00 136.48 142 ARG D N 1
ATOM 8855 C CA . ARG D 3 142 ? 130.680 107.340 84.715 1.00 136.48 142 ARG D CA 1
ATOM 8856 C C . ARG D 3 142 ? 130.139 108.153 83.551 1.00 136.48 142 ARG D C 1
ATOM 8857 O O . ARG D 3 142 ? 130.913 108.535 82.661 1.00 136.48 142 ARG D O 1
ATOM 8865 N N . PRO D 3 143 ? 128.831 108.433 83.506 1.00 138.89 143 PRO D N 1
ATOM 8866 C CA . PRO D 3 143 ? 128.287 109.236 82.398 1.00 138.89 143 PRO D CA 1
ATOM 8867 C C . PRO D 3 143 ? 128.639 110.715 82.470 1.00 138.89 143 PRO D C 1
ATOM 8868 O O . PRO D 3 143 ? 128.418 111.428 81.483 1.00 138.89 143 PRO D O 1
ATOM 8872 N N . SER D 3 144 ? 129.174 111.199 83.593 1.00 140.55 144 SER D N 1
ATOM 8873 C CA . SER D 3 144 ? 129.512 112.610 83.721 1.00 140.55 144 SER D CA 1
ATOM 8874 C C . SER D 3 144 ? 130.777 112.990 82.962 1.00 140.55 144 SER D C 1
ATOM 8875 O O . SER D 3 144 ? 130.968 114.173 82.660 1.00 140.55 144 SER D O 1
ATOM 8878 N N . GLU D 3 145 ? 131.639 112.024 82.649 1.00 142.24 145 GLU D N 1
ATOM 8879 C CA . GLU D 3 145 ? 132.892 112.288 81.954 1.00 142.24 145 GLU D CA 1
ATOM 8880 C C . GLU D 3 145 ? 132.858 111.865 80.491 1.00 142.24 145 GLU D C 1
ATOM 8881 O O . GLU D 3 145 ? 133.896 111.899 79.823 1.00 142.24 145 GLU D O 1
ATOM 8887 N N . LEU D 3 146 ? 131.695 111.470 79.978 1.00 140.57 146 LEU D N 1
ATOM 8888 C CA . LEU D 3 146 ? 131.580 111.046 78.592 1.00 140.57 146 LEU D CA 1
ATOM 8889 C C . LEU D 3 146 ? 131.407 112.258 77.678 1.00 140.57 146 LEU D C 1
ATOM 8890 O O . LEU D 3 146 ? 131.387 113.410 78.119 1.00 140.57 146 LEU D O 1
ATOM 8895 N N . SER D 3 147 ? 131.277 111.992 76.381 1.00 142.37 147 SER D N 1
ATOM 8896 C CA . SER D 3 147 ? 131.088 113.039 75.389 1.00 142.37 147 SER D CA 1
ATOM 8897 C C . SER D 3 147 ? 129.598 113.352 75.253 1.00 142.37 147 SER D C 1
ATOM 8898 O O . SER D 3 147 ? 128.773 112.926 76.066 1.00 142.37 147 SER D O 1
ATOM 8901 N N . GLY D 3 148 ? 129.237 114.110 74.217 1.00 140.46 148 GLY D N 1
ATOM 8902 C CA . GLY D 3 148 ? 127.845 114.501 74.051 1.00 140.46 148 GLY D CA 1
ATOM 8903 C C . GLY D 3 148 ? 126.980 113.378 73.509 1.00 140.46 148 GLY D C 1
ATOM 8904 O O . GLY D 3 148 ? 125.855 113.166 73.972 1.00 140.46 148 GLY D O 1
ATOM 8905 N N . GLY D 3 149 ? 127.491 112.643 72.522 1.00 141.96 149 GLY D N 1
ATOM 8906 C CA . GLY D 3 149 ? 126.727 111.585 71.891 1.00 141.96 149 GLY D CA 1
ATOM 8907 C C . GLY D 3 149 ? 126.913 110.201 72.465 1.00 141.96 149 GLY D C 1
ATOM 8908 O O . GLY D 3 149 ? 126.170 109.286 72.097 1.00 141.96 149 GLY D O 1
ATOM 8909 N N . GLU D 3 150 ? 127.884 110.015 73.361 1.00 138.65 150 GLU D N 1
ATOM 8910 C CA . GLU D 3 150 ? 128.124 108.693 73.928 1.00 138.65 150 GLU D CA 1
ATOM 8911 C C . GLU D 3 150 ? 127.134 108.367 75.040 1.00 138.65 150 GLU D C 1
ATOM 8912 O O . GLU D 3 150 ? 126.588 107.259 75.083 1.00 138.65 150 GLU D O 1
ATOM 8918 N N . ARG D 3 151 ? 126.888 109.317 75.943 1.00 138.67 151 ARG D N 1
ATOM 8919 C CA . ARG D 3 151 ? 125.985 109.093 77.064 1.00 138.67 151 ARG D CA 1
ATOM 8920 C C . ARG D 3 151 ? 124.515 109.160 76.671 1.00 138.67 151 ARG D C 1
ATOM 8921 O O . ARG D 3 151 ? 123.662 108.736 77.459 1.00 138.67 151 ARG D O 1
ATOM 8929 N N . GLN D 3 152 ? 124.197 109.682 75.483 1.00 137.85 152 GLN D N 1
ATOM 8930 C CA . GLN D 3 152 ? 122.804 109.746 75.053 1.00 137.85 152 GLN D CA 1
ATOM 8931 C C . GLN D 3 152 ? 122.285 108.379 74.625 1.00 137.85 152 GLN D C 1
ATOM 8932 O O . GLN D 3 152 ? 121.076 108.128 74.687 1.00 137.85 152 GLN D O 1
ATOM 8938 N N . ARG D 3 153 ? 123.177 107.481 74.202 1.00 137.15 153 ARG D N 1
ATOM 8939 C CA . ARG D 3 153 ? 122.781 106.147 73.770 1.00 137.15 153 ARG D CA 1
ATOM 8940 C C . ARG D 3 153 ? 122.524 105.194 74.930 1.00 137.15 153 ARG D C 1
ATOM 8941 O O . ARG D 3 153 ? 122.066 104.070 74.693 1.00 137.15 153 ARG D O 1
ATOM 8949 N N . VAL D 3 154 ? 122.808 105.607 76.166 1.00 129.07 154 VAL D N 1
ATOM 8950 C CA . VAL D 3 154 ? 122.564 104.742 77.316 1.00 129.07 154 VAL D CA 1
ATOM 8951 C C . VAL D 3 154 ? 121.073 104.681 77.628 1.00 129.07 154 VAL D C 1
ATOM 8952 O O . VAL D 3 154 ? 120.524 103.607 77.907 1.00 129.07 154 VAL D O 1
ATOM 8956 N N . ALA D 3 155 ? 120.386 105.822 77.552 1.00 126.16 155 ALA D N 1
ATOM 8957 C CA . ALA D 3 155 ? 118.964 105.886 77.859 1.00 126.16 155 ALA D CA 1
ATOM 8958 C C . ALA D 3 155 ? 118.082 105.318 76.754 1.00 126.16 155 ALA D C 1
ATOM 8959 O O . ALA D 3 155 ? 116.883 105.126 76.983 1.00 126.16 155 ALA D O 1
ATOM 8961 N N . ILE D 3 156 ? 118.636 105.049 75.570 1.00 128.25 156 ILE D N 1
ATOM 8962 C CA . ILE D 3 156 ? 117.843 104.462 74.493 1.00 128.25 156 ILE D CA 1
ATOM 8963 C C . ILE D 3 156 ? 117.588 102.985 74.768 1.00 128.25 156 ILE D C 1
ATOM 8964 O O . ILE D 3 156 ? 116.457 102.499 74.650 1.00 128.25 156 ILE D O 1
ATOM 8969 N N . ALA D 3 157 ? 118.636 102.249 75.141 1.00 124.67 157 ALA D N 1
ATOM 8970 C CA . ALA D 3 157 ? 118.527 100.837 75.477 1.00 124.67 157 ALA D CA 1
ATOM 8971 C C . ALA D 3 157 ? 118.332 100.604 76.971 1.00 124.67 157 ALA D C 1
ATOM 8972 O O . ALA D 3 157 ? 118.630 99.510 77.463 1.00 124.67 157 ALA D O 1
ATOM 8974 N N . ARG D 3 158 ? 117.839 101.606 77.700 1.00 121.70 158 ARG D N 1
ATOM 8975 C CA . ARG D 3 158 ? 117.655 101.466 79.140 1.00 121.70 158 ARG D CA 1
ATOM 8976 C C . ARG D 3 158 ? 116.329 100.789 79.467 1.00 121.70 158 ARG D C 1
ATOM 8977 O O . ARG D 3 158 ? 116.270 99.909 80.332 1.00 121.70 158 ARG D O 1
ATOM 8985 N N . ALA D 3 159 ? 115.256 101.188 78.787 1.00 125.67 159 ALA D N 1
ATOM 8986 C CA . ALA D 3 159 ? 113.932 100.639 79.047 1.00 125.67 159 ALA D CA 1
ATOM 8987 C C . ALA D 3 159 ? 113.657 99.345 78.292 1.00 125.67 159 ALA D C 1
ATOM 8988 O O . ALA D 3 159 ? 112.653 98.684 78.579 1.00 125.67 159 ALA D O 1
ATOM 8990 N N . LEU D 3 160 ? 114.513 98.966 77.347 1.00 128.33 160 LEU D N 1
ATOM 8991 C CA . LEU D 3 160 ? 114.312 97.752 76.554 1.00 128.33 160 LEU D CA 1
ATOM 8992 C C . LEU D 3 160 ? 115.023 96.551 77.173 1.00 128.33 160 LEU D C 1
ATOM 8993 O O . LEU D 3 160 ? 115.782 95.846 76.510 1.00 128.33 160 LEU D O 1
ATOM 8998 N N . VAL D 3 161 ? 114.773 96.302 78.456 1.00 127.22 161 VAL D N 1
ATOM 8999 C CA . VAL D 3 161 ? 115.439 95.219 79.166 1.00 127.22 161 VAL D CA 1
ATOM 9000 C C . VAL D 3 161 ? 114.480 94.147 79.666 1.00 127.22 161 VAL D C 1
ATOM 9001 O O . VAL D 3 161 ? 114.941 93.053 80.035 1.00 127.22 161 VAL D O 1
ATOM 9005 N N . ASN D 3 162 ? 113.173 94.396 79.697 1.00 130.36 162 ASN D N 1
ATOM 9006 C CA . ASN D 3 162 ? 112.213 93.449 80.251 1.00 130.36 162 ASN D CA 1
ATOM 9007 C C . ASN D 3 162 ? 111.040 93.239 79.303 1.00 130.36 162 ASN D C 1
ATOM 9008 O O . ASN D 3 162 ? 109.886 93.138 79.733 1.00 130.36 162 ASN D O 1
ATOM 9013 N N . ASN D 3 163 ? 111.337 93.151 77.994 1.00 136.00 163 ASN D N 1
ATOM 9014 C CA . ASN D 3 163 ? 110.413 92.912 76.884 1.00 136.00 163 ASN D CA 1
ATOM 9015 C C . ASN D 3 163 ? 109.244 93.897 76.873 1.00 136.00 163 ASN D C 1
ATOM 9016 O O . ASN D 3 163 ? 108.123 93.529 77.249 1.00 136.00 163 ASN D O 1
ATOM 9021 N N . PRO D 3 164 ? 109.463 95.152 76.485 1.00 136.68 164 PRO D N 1
ATOM 9022 C CA . PRO D 3 164 ? 108.365 96.124 76.486 1.00 136.68 164 PRO D CA 1
ATOM 9023 C C . PRO D 3 164 ? 107.405 95.886 75.329 1.00 136.68 164 PRO D C 1
ATOM 9024 O O . PRO D 3 164 ? 107.701 95.173 74.368 1.00 136.68 164 PRO D O 1
ATOM 9028 N N . ARG D 3 165 ? 106.233 96.502 75.440 1.00 140.50 165 ARG D N 1
ATOM 9029 C CA . ARG D 3 165 ? 105.183 96.377 74.437 1.00 140.50 165 ARG D CA 1
ATOM 9030 C C . ARG D 3 165 ? 104.871 97.682 73.726 1.00 140.50 165 ARG D C 1
ATOM 9031 O O . ARG D 3 165 ? 104.607 97.673 72.521 1.00 140.50 165 ARG D O 1
ATOM 9039 N N . LEU D 3 166 ? 104.895 98.808 74.436 1.00 137.26 166 LEU D N 1
ATOM 9040 C CA . LEU D 3 166 ? 104.623 100.121 73.853 1.00 137.26 166 LEU D CA 1
ATOM 9041 C C . LEU D 3 166 ? 105.763 101.041 74.281 1.00 137.26 166 LEU D C 1
ATOM 9042 O O . LEU D 3 166 ? 105.754 101.578 75.393 1.00 137.26 166 LEU D O 1
ATOM 9047 N N . VAL D 3 167 ? 106.744 101.219 73.399 1.00 133.51 167 VAL D N 1
ATOM 9048 C CA . VAL D 3 167 ? 107.942 102.004 73.709 1.00 133.51 167 VAL D CA 1
ATOM 9049 C C . VAL D 3 167 ? 107.622 103.454 73.359 1.00 133.51 167 VAL D C 1
ATOM 9050 O O . VAL D 3 167 ? 107.716 103.879 72.207 1.00 133.51 167 VAL D O 1
ATOM 9054 N N . LEU D 3 168 ? 107.237 104.225 74.373 1.00 129.06 168 LEU D N 1
ATOM 9055 C CA . LEU D 3 168 ? 106.964 105.644 74.185 1.00 129.06 168 LEU D CA 1
ATOM 9056 C C . LEU D 3 168 ? 108.276 106.417 74.133 1.00 129.06 168 LEU D C 1
ATOM 9057 O O . LEU D 3 168 ? 109.048 106.409 75.098 1.00 129.06 168 LEU D O 1
ATOM 9062 N N . ALA D 3 169 ? 108.531 107.080 73.007 1.00 134.46 169 ALA D N 1
ATOM 9063 C CA . ALA D 3 169 ? 109.783 107.790 72.769 1.00 134.46 169 ALA D CA 1
ATOM 9064 C C . ALA D 3 169 ? 109.496 109.273 72.586 1.00 134.46 169 ALA D C 1
ATOM 9065 O O . ALA D 3 169 ? 108.641 109.648 71.776 1.00 134.46 169 ALA D O 1
ATOM 9067 N N . ASP D 3 170 ? 110.213 110.109 73.334 1.00 137.05 170 ASP D N 1
ATOM 9068 C CA . ASP D 3 170 ? 110.076 111.562 73.262 1.00 137.05 170 ASP D CA 1
ATOM 9069 C C . ASP D 3 170 ? 111.428 112.097 72.794 1.00 137.05 170 ASP D C 1
ATOM 9070 O O . ASP D 3 170 ? 112.340 112.290 73.603 1.00 137.05 170 ASP D O 1
ATOM 9075 N N . GLU D 3 171 ? 111.531 112.366 71.481 1.00 142.16 171 GLU D N 1
ATOM 9076 C CA . GLU D 3 171 ? 112.701 112.878 70.765 1.00 142.16 171 GLU D CA 1
ATOM 9077 C C . GLU D 3 171 ? 113.923 111.998 71.034 1.00 142.16 171 GLU D C 1
ATOM 9078 O O . GLU D 3 171 ? 114.762 112.335 71.881 1.00 142.16 171 GLU D O 1
ATOM 9084 N N . PRO D 3 172 ? 114.012 110.821 70.404 1.00 142.03 172 PRO D N 1
ATOM 9085 C CA . PRO D 3 172 ? 115.199 109.978 70.616 1.00 142.03 172 PRO D CA 1
ATOM 9086 C C . PRO D 3 172 ? 116.460 110.560 70.004 1.00 142.03 172 PRO D C 1
ATOM 9087 O O . PRO D 3 172 ? 117.561 110.259 70.480 1.00 142.03 172 PRO D O 1
ATOM 9091 N N . THR D 3 173 ? 116.334 111.389 68.969 1.00 145.53 173 THR D N 1
ATOM 9092 C CA . THR D 3 173 ? 117.488 111.991 68.302 1.00 145.53 173 THR D CA 1
ATOM 9093 C C . THR D 3 173 ? 117.787 113.374 68.889 1.00 145.53 173 THR D C 1
ATOM 9094 O O . THR D 3 173 ? 117.929 114.369 68.179 1.00 145.53 173 THR D O 1
ATOM 9098 N N . GLY D 3 174 ? 117.882 113.419 70.216 1.00 146.70 174 GLY D N 1
ATOM 9099 C CA . GLY D 3 174 ? 118.014 114.682 70.917 1.00 146.70 174 GLY D CA 1
ATOM 9100 C C . GLY D 3 174 ? 119.353 115.384 70.811 1.00 146.70 174 GLY D C 1
ATOM 9101 O O . GLY D 3 174 ? 119.465 116.411 70.136 1.00 146.70 174 GLY D O 1
ATOM 9102 N N . ASN D 3 175 ? 120.380 114.843 71.467 1.00 149.63 175 ASN D N 1
ATOM 9103 C CA . ASN D 3 175 ? 121.677 115.511 71.583 1.00 149.63 175 ASN D CA 1
ATOM 9104 C C . ASN D 3 175 ? 122.811 114.568 71.202 1.00 149.63 175 ASN D C 1
ATOM 9105 O O . ASN D 3 175 ? 123.837 114.498 71.886 1.00 149.63 175 ASN D O 1
ATOM 9110 N N . LEU D 3 176 ? 122.649 113.829 70.107 1.00 152.47 176 LEU D N 1
ATOM 9111 C CA . LEU D 3 176 ? 123.676 112.907 69.641 1.00 152.47 176 LEU D CA 1
ATOM 9112 C C . LEU D 3 176 ? 123.894 113.098 68.143 1.00 152.47 176 LEU D C 1
ATOM 9113 O O . LEU D 3 176 ? 123.271 113.951 67.503 1.00 152.47 176 LEU D O 1
ATOM 9118 N N . ASP D 3 177 ? 124.799 112.294 67.589 1.00 161.26 177 ASP D N 1
ATOM 9119 C CA . ASP D 3 177 ? 125.166 112.400 66.185 1.00 161.26 177 ASP D CA 1
ATOM 9120 C C . ASP D 3 177 ? 124.050 111.858 65.296 1.00 161.26 177 ASP D C 1
ATOM 9121 O O . ASP D 3 177 ? 123.312 110.942 65.672 1.00 161.26 177 ASP D O 1
ATOM 9126 N N . ALA D 3 178 ? 123.927 112.445 64.101 1.00 164.48 178 ALA D N 1
ATOM 9127 C CA . ALA D 3 178 ? 122.916 111.994 63.150 1.00 164.48 178 ALA D CA 1
ATOM 9128 C C . ALA D 3 178 ? 123.267 110.638 62.552 1.00 164.48 178 ALA D C 1
ATOM 9129 O O . ALA D 3 178 ? 122.367 109.884 62.163 1.00 164.48 178 ALA D O 1
ATOM 9131 N N . ARG D 3 179 ? 124.561 110.313 62.462 1.00 164.60 179 ARG D N 1
ATOM 9132 C CA . ARG D 3 179 ? 124.959 108.980 62.022 1.00 164.60 179 ARG D CA 1
ATOM 9133 C C . ARG D 3 179 ? 124.649 107.932 63.082 1.00 164.60 179 ARG D C 1
ATOM 9134 O O . ARG D 3 179 ? 124.368 106.775 62.748 1.00 164.60 179 ARG D O 1
ATOM 9142 N N . ASN D 3 180 ? 124.696 108.315 64.359 1.00 162.58 180 ASN D N 1
ATOM 9143 C CA . ASN D 3 180 ? 124.285 107.423 65.434 1.00 162.58 180 ASN D CA 1
ATOM 9144 C C . ASN D 3 180 ? 122.785 107.470 65.687 1.00 162.58 180 ASN D C 1
ATOM 9145 O O . ASN D 3 180 ? 122.276 106.659 66.468 1.00 162.58 180 ASN D O 1
ATOM 9150 N N . ALA D 3 181 ? 122.072 108.400 65.048 1.00 160.15 181 ALA D N 1
ATOM 9151 C CA . ALA D 3 181 ? 120.645 108.566 65.298 1.00 160.15 181 ALA D CA 1
ATOM 9152 C C . ALA D 3 181 ? 119.805 107.476 64.646 1.00 160.15 181 ALA D C 1
ATOM 9153 O O . ALA D 3 181 ? 118.788 107.064 65.214 1.00 160.15 181 ALA D O 1
ATOM 9155 N N . ASP D 3 182 ? 120.200 107.005 63.464 1.00 158.73 182 ASP D N 1
ATOM 9156 C CA . ASP D 3 182 ? 119.433 105.982 62.766 1.00 158.73 182 ASP D CA 1
ATOM 9157 C C . ASP D 3 182 ? 119.940 104.569 63.022 1.00 158.73 182 ASP D C 1
ATOM 9158 O O . ASP D 3 182 ? 119.226 103.609 62.708 1.00 158.73 182 ASP D O 1
ATOM 9163 N N . SER D 3 183 ? 121.149 104.417 63.573 1.00 157.15 183 SER D N 1
ATOM 9164 C CA . SER D 3 183 ? 121.654 103.083 63.886 1.00 157.15 183 SER D CA 1
ATOM 9165 C C . SER D 3 183 ? 120.904 102.461 65.056 1.00 157.15 183 SER D C 1
ATOM 9166 O O . SER D 3 183 ? 120.746 101.236 65.108 1.00 157.15 183 SER D O 1
ATOM 9169 N N . ILE D 3 184 ? 120.437 103.281 66.000 1.00 155.52 184 ILE D N 1
ATOM 9170 C CA . ILE D 3 184 ? 119.563 102.775 67.052 1.00 155.52 184 ILE D CA 1
ATOM 9171 C C . ILE D 3 184 ? 118.133 102.612 66.557 1.00 155.52 184 ILE D C 1
ATOM 9172 O O . ILE D 3 184 ? 117.343 101.900 67.190 1.00 155.52 184 ILE D O 1
ATOM 9177 N N . PHE D 3 185 ? 117.778 103.253 65.441 1.00 153.95 185 PHE D N 1
ATOM 9178 C CA . PHE D 3 185 ? 116.472 103.035 64.833 1.00 153.95 185 PHE D CA 1
ATOM 9179 C C . PHE D 3 185 ? 116.431 101.734 64.044 1.00 153.95 185 PHE D C 1
ATOM 9180 O O . PHE D 3 185 ? 115.368 101.111 63.940 1.00 153.95 185 PHE D O 1
ATOM 9188 N N . GLN D 3 186 ? 117.567 101.316 63.478 1.00 152.19 186 GLN D N 1
ATOM 9189 C CA . GLN D 3 186 ? 117.648 99.987 62.881 1.00 152.19 186 GLN D CA 1
ATOM 9190 C C . GLN D 3 186 ? 117.608 98.906 63.953 1.00 152.19 186 GLN D C 1
ATOM 9191 O O . GLN D 3 186 ? 117.049 97.826 63.731 1.00 152.19 186 GLN D O 1
ATOM 9197 N N . LEU D 3 187 ? 118.199 99.179 65.121 1.00 152.15 187 LEU D N 1
ATOM 9198 C CA . LEU D 3 187 ? 118.071 98.267 66.252 1.00 152.15 187 LEU D CA 1
ATOM 9199 C C . LEU D 3 187 ? 116.646 98.272 66.791 1.00 152.15 187 LEU D C 1
ATOM 9200 O O . LEU D 3 187 ? 116.154 97.237 67.256 1.00 152.15 187 LEU D O 1
ATOM 9205 N N . LEU D 3 188 ? 115.970 99.423 66.730 1.00 151.32 188 LEU D N 1
ATOM 9206 C CA . LEU D 3 188 ? 114.553 99.476 67.073 1.00 151.32 188 LEU D CA 1
ATOM 9207 C C . LEU D 3 188 ? 113.700 98.767 66.029 1.00 151.32 188 LEU D C 1
ATOM 9208 O O . LEU D 3 188 ? 112.639 98.225 66.359 1.00 151.32 188 LEU D O 1
ATOM 9213 N N . GLY D 3 189 ? 114.149 98.747 64.774 1.00 154.55 189 GLY D N 1
ATOM 9214 C CA . GLY D 3 189 ? 113.449 98.089 63.693 1.00 154.55 189 GLY D CA 1
ATOM 9215 C C . GLY D 3 189 ? 113.665 96.598 63.589 1.00 154.55 189 GLY D C 1
ATOM 9216 O O . GLY D 3 189 ? 113.144 95.972 62.663 1.00 154.55 189 GLY D O 1
ATOM 9217 N N . GLU D 3 190 ? 114.426 96.004 64.510 1.00 155.96 190 GLU D N 1
ATOM 9218 C CA . GLU D 3 190 ? 114.623 94.562 64.542 1.00 155.96 190 GLU D CA 1
ATOM 9219 C C . GLU D 3 190 ? 113.878 93.871 65.673 1.00 155.96 190 GLU D C 1
ATOM 9220 O O . GLU D 3 190 ? 113.821 92.639 65.688 1.00 155.96 190 GLU D O 1
ATOM 9226 N N . LEU D 3 191 ? 113.305 94.625 66.613 1.00 153.96 191 LEU D N 1
ATOM 9227 C CA . LEU D 3 191 ? 112.585 94.023 67.729 1.00 153.96 191 LEU D CA 1
ATOM 9228 C C . LEU D 3 191 ? 111.211 93.498 67.332 1.00 153.96 191 LEU D C 1
ATOM 9229 O O . LEU D 3 191 ? 110.607 92.744 68.101 1.00 153.96 191 LEU D O 1
ATOM 9234 N N . ASN D 3 192 ? 110.705 93.879 66.156 1.00 156.91 192 ASN D N 1
ATOM 9235 C CA . ASN D 3 192 ? 109.393 93.406 65.730 1.00 156.91 192 ASN D CA 1
ATOM 9236 C C . ASN D 3 192 ? 109.445 91.972 65.216 1.00 156.91 192 ASN D C 1
ATOM 9237 O O . ASN D 3 192 ? 108.456 91.240 65.330 1.00 156.91 192 ASN D O 1
ATOM 9242 N N . ARG D 3 193 ? 110.579 91.554 64.652 1.00 159.34 193 ARG D N 1
ATOM 9243 C CA . ARG D 3 193 ? 110.697 90.219 64.079 1.00 159.34 193 ARG D CA 1
ATOM 9244 C C . ARG D 3 193 ? 111.274 89.191 65.045 1.00 159.34 193 ARG D C 1
ATOM 9245 O O . ARG D 3 193 ? 111.098 87.989 64.819 1.00 159.34 193 ARG D O 1
ATOM 9253 N N . LEU D 3 194 ? 111.953 89.624 66.109 1.00 158.71 194 LEU D N 1
ATOM 9254 C CA . LEU D 3 194 ? 112.424 88.701 67.139 1.00 158.71 194 LEU D CA 1
ATOM 9255 C C . LEU D 3 194 ? 111.378 88.514 68.237 1.00 158.71 194 LEU D C 1
ATOM 9256 O O . LEU D 3 194 ? 110.987 87.384 68.544 1.00 158.71 194 LEU D O 1
ATOM 9261 N N . GLN D 3 195 ? 110.918 89.613 68.832 1.00 157.40 195 GLN D N 1
ATOM 9262 C CA . GLN D 3 195 ? 109.923 89.574 69.897 1.00 157.40 195 GLN D CA 1
ATOM 9263 C C . GLN D 3 195 ? 108.574 90.126 69.466 1.00 157.40 195 GLN D C 1
ATOM 9264 O O . GLN D 3 195 ? 107.552 89.451 69.617 1.00 157.40 195 GLN D O 1
ATOM 9270 N N . GLY D 3 196 ? 108.543 91.345 68.934 1.00 152.80 196 GLY D N 1
ATOM 9271 C CA . GLY D 3 196 ? 107.299 91.947 68.500 1.00 152.80 196 GLY D CA 1
ATOM 9272 C C . GLY D 3 196 ? 106.809 93.024 69.443 1.00 152.80 196 GLY D C 1
ATOM 9273 O O . GLY D 3 196 ? 106.238 92.724 70.496 1.00 152.80 196 GLY D O 1
ATOM 9274 N N . THR D 3 197 ? 107.026 94.286 69.078 1.00 150.74 197 THR D N 1
ATOM 9275 C CA . THR D 3 197 ? 106.615 95.402 69.916 1.00 150.74 197 THR D CA 1
ATOM 9276 C C . THR D 3 197 ? 106.229 96.576 69.030 1.00 150.74 197 THR D C 1
ATOM 9277 O O . THR D 3 197 ? 106.537 96.610 67.835 1.00 150.74 197 THR D O 1
ATOM 9281 N N . ALA D 3 198 ? 105.541 97.540 69.633 1.00 149.16 198 ALA D N 1
ATOM 9282 C CA . ALA D 3 198 ? 105.125 98.757 68.956 1.00 149.16 198 ALA D CA 1
ATOM 9283 C C . ALA D 3 198 ? 105.788 99.963 69.608 1.00 149.16 198 ALA D C 1
ATOM 9284 O O . ALA D 3 198 ? 106.067 99.964 70.810 1.00 149.16 198 ALA D O 1
ATOM 9286 N N . PHE D 3 199 ? 106.042 100.990 68.801 1.00 149.47 199 PHE D N 1
ATOM 9287 C CA . PHE D 3 199 ? 106.678 102.199 69.301 1.00 149.47 199 PHE D CA 1
ATOM 9288 C C . PHE D 3 199 ? 106.277 103.369 68.418 1.00 149.47 199 PHE D C 1
ATOM 9289 O O . PHE D 3 199 ? 105.993 103.200 67.229 1.00 149.47 199 PHE D O 1
ATOM 9297 N N . LEU D 3 200 ? 106.260 104.556 69.016 1.00 142.30 200 LEU D N 1
ATOM 9298 C CA . LEU D 3 200 ? 105.974 105.795 68.313 1.00 142.30 200 LEU D CA 1
ATOM 9299 C C . LEU D 3 200 ? 107.080 106.801 68.600 1.00 142.30 200 LEU D C 1
ATOM 9300 O O . LEU D 3 200 ? 107.549 106.915 69.737 1.00 142.30 200 LEU D O 1
ATOM 9305 N N . VAL D 3 201 ? 107.498 107.521 67.564 1.00 146.97 201 VAL D N 1
ATOM 9306 C CA . VAL D 3 201 ? 108.596 108.475 67.650 1.00 146.97 201 VAL D CA 1
ATOM 9307 C C . VAL D 3 201 ? 107.998 109.872 67.566 1.00 146.97 201 VAL D C 1
ATOM 9308 O O . VAL D 3 201 ? 107.388 110.238 66.553 1.00 146.97 201 VAL D O 1
ATOM 9312 N N . VAL D 3 202 ? 108.170 110.651 68.628 1.00 150.65 202 VAL D N 1
ATOM 9313 C CA . VAL D 3 202 ? 107.649 112.011 68.706 1.00 150.65 202 VAL D CA 1
ATOM 9314 C C . VAL D 3 202 ? 108.800 112.975 68.458 1.00 150.65 202 VAL D C 1
ATOM 9315 O O . VAL D 3 202 ? 109.791 112.976 69.196 1.00 150.65 202 VAL D O 1
ATOM 9319 N N . THR D 3 203 ? 108.670 113.796 67.419 1.00 157.62 203 THR D N 1
ATOM 9320 C CA . THR D 3 203 ? 109.716 114.730 67.029 1.00 157.62 203 THR D CA 1
ATOM 9321 C C . THR D 3 203 ? 109.061 115.969 66.428 1.00 157.62 203 THR D C 1
ATOM 9322 O O . THR D 3 203 ? 107.834 116.094 66.401 1.00 157.62 203 THR D O 1
ATOM 9326 N N . HIS D 3 204 ? 109.893 116.898 65.953 1.00 160.59 204 HIS D N 1
ATOM 9327 C CA . HIS D 3 204 ? 109.411 118.154 65.390 1.00 160.59 204 HIS D CA 1
ATOM 9328 C C . HIS D 3 204 ? 109.773 118.326 63.920 1.00 160.59 204 HIS D C 1
ATOM 9329 O O . HIS D 3 204 ? 109.595 119.422 63.376 1.00 160.59 204 HIS D O 1
ATOM 9336 N N . ASP D 3 205 ? 110.275 117.284 63.262 1.00 164.92 205 ASP D N 1
ATOM 9337 C CA . ASP D 3 205 ? 110.637 117.357 61.854 1.00 164.92 205 ASP D CA 1
ATOM 9338 C C . ASP D 3 205 ? 110.080 116.152 61.111 1.00 164.92 205 ASP D C 1
ATOM 9339 O O . ASP D 3 205 ? 109.985 115.055 61.667 1.00 164.92 205 ASP D O 1
ATOM 9344 N N . LEU D 3 206 ? 109.701 116.372 59.851 1.00 165.88 206 LEU D N 1
ATOM 9345 C CA . LEU D 3 206 ? 109.114 115.320 59.030 1.00 165.88 206 LEU D CA 1
ATOM 9346 C C . LEU D 3 206 ? 110.173 114.440 58.377 1.00 165.88 206 LEU D C 1
ATOM 9347 O O . LEU D 3 206 ? 109.883 113.282 58.054 1.00 165.88 206 LEU D O 1
ATOM 9352 N N . GLN D 3 207 ? 111.398 114.949 58.210 1.00 164.99 207 GLN D N 1
ATOM 9353 C CA . GLN D 3 207 ? 112.438 114.198 57.513 1.00 164.99 207 GLN D CA 1
ATOM 9354 C C . GLN D 3 207 ? 112.942 113.016 58.333 1.00 164.99 207 GLN D C 1
ATOM 9355 O O . GLN D 3 207 ? 113.385 112.014 57.760 1.00 164.99 207 GLN D O 1
ATOM 9361 N N . LEU D 3 208 ? 112.889 113.109 59.659 1.00 164.23 208 LEU D N 1
ATOM 9362 C CA . LEU D 3 208 ? 113.307 112.017 60.527 1.00 164.23 208 LEU D CA 1
ATOM 9363 C C . LEU D 3 208 ? 112.158 111.098 60.919 1.00 164.23 208 LEU D C 1
ATOM 9364 O O . LEU D 3 208 ? 112.386 110.116 61.633 1.00 164.23 208 LEU D O 1
ATOM 9369 N N . ALA D 3 209 ? 110.937 111.388 60.474 1.00 161.04 209 ALA D N 1
ATOM 9370 C CA . ALA D 3 209 ? 109.773 110.570 60.784 1.00 161.04 209 ALA D CA 1
ATOM 9371 C C . ALA D 3 209 ? 109.251 109.811 59.571 1.00 161.04 209 ALA D C 1
ATOM 9372 O O . ALA D 3 209 ? 108.145 109.262 59.623 1.00 161.04 209 ALA D O 1
ATOM 9374 N N . LYS D 3 210 ? 110.017 109.765 58.482 1.00 161.65 210 LYS D N 1
ATOM 9375 C CA . LYS D 3 210 ? 109.585 109.094 57.263 1.00 161.65 210 LYS D CA 1
ATOM 9376 C C . LYS D 3 210 ? 109.868 107.597 57.270 1.00 161.65 210 LYS D C 1
ATOM 9377 O O . LYS D 3 210 ? 109.500 106.911 56.310 1.00 161.65 210 LYS D O 1
ATOM 9383 N N . ARG D 3 211 ? 110.504 107.074 58.316 1.00 157.50 211 ARG D N 1
ATOM 9384 C CA . ARG D 3 211 ? 110.829 105.657 58.407 1.00 157.50 211 ARG D CA 1
ATOM 9385 C C . ARG D 3 211 ? 109.745 104.843 59.102 1.00 157.50 211 ARG D C 1
ATOM 9386 O O . ARG D 3 211 ? 109.979 103.675 59.430 1.00 157.50 211 ARG D O 1
ATOM 9394 N N . MET D 3 212 ? 108.573 105.425 59.333 1.00 159.00 212 MET D N 1
ATOM 9395 C CA . MET D 3 212 ? 107.466 104.744 59.986 1.00 159.00 212 MET D CA 1
ATOM 9396 C C . MET D 3 212 ? 106.342 104.496 58.988 1.00 159.00 212 MET D C 1
ATOM 9397 O O . MET D 3 212 ? 106.355 104.993 57.859 1.00 159.00 212 MET D O 1
ATOM 9402 N N . SER D 3 213 ? 105.356 103.713 59.424 1.00 160.30 213 SER D N 1
ATOM 9403 C CA . SER D 3 213 ? 104.241 103.333 58.560 1.00 160.30 213 SER D CA 1
ATOM 9404 C C . SER D 3 213 ? 103.137 104.389 58.564 1.00 160.30 213 SER D C 1
ATOM 9405 O O . SER D 3 213 ? 102.792 104.939 57.514 1.00 160.30 213 SER D O 1
ATOM 9408 N N . ARG D 3 214 ? 102.577 104.680 59.739 1.00 161.44 214 ARG D N 1
ATOM 9409 C CA . ARG D 3 214 ? 101.478 105.636 59.864 1.00 161.44 214 ARG D CA 1
ATOM 9410 C C . ARG D 3 214 ? 102.039 106.957 60.385 1.00 161.44 214 ARG D C 1
ATOM 9411 O O . ARG D 3 214 ? 102.039 107.242 61.582 1.00 161.44 214 ARG D O 1
ATOM 9419 N N . GLN D 3 215 ? 102.525 107.774 59.454 1.00 161.97 215 GLN D N 1
ATOM 9420 C CA . GLN D 3 215 ? 103.085 109.082 59.788 1.00 161.97 215 GLN D CA 1
ATOM 9421 C C . GLN D 3 215 ? 101.946 110.050 60.081 1.00 161.97 215 GLN D C 1
ATOM 9422 O O . GLN D 3 215 ? 101.326 110.597 59.167 1.00 161.97 215 GLN D O 1
ATOM 9428 N N . LEU D 3 216 ? 101.668 110.266 61.362 1.00 164.01 216 LEU D N 1
ATOM 9429 C CA . LEU D 3 216 ? 100.625 111.172 61.812 1.00 164.01 216 LEU D CA 1
ATOM 9430 C C . LEU D 3 216 ? 101.255 112.469 62.317 1.00 164.01 216 LEU D C 1
ATOM 9431 O O . LEU D 3 216 ? 102.471 112.675 62.222 1.00 164.01 216 LEU D O 1
ATOM 9436 N N . GLU D 3 217 ? 100.419 113.352 62.860 1.00 167.31 217 GLU D N 1
ATOM 9437 C CA . GLU D 3 217 ? 100.869 114.650 63.340 1.00 167.31 217 GLU D CA 1
ATOM 9438 C C . GLU D 3 217 ? 100.093 115.016 64.599 1.00 167.31 217 GLU D C 1
ATOM 9439 O O . GLU D 3 217 ? 99.217 114.274 65.055 1.00 167.31 217 GLU D O 1
ATOM 9445 N N . MET D 3 218 ? 100.422 116.181 65.160 1.00 167.70 218 MET D N 1
ATOM 9446 C CA . MET D 3 218 ? 99.713 116.712 66.324 1.00 167.70 218 MET D CA 1
ATOM 9447 C C . MET D 3 218 ? 99.856 118.231 66.287 1.00 167.70 218 MET D C 1
ATOM 9448 O O . MET D 3 218 ? 100.898 118.768 66.675 1.00 167.70 218 MET D O 1
ATOM 9450 N N . ARG D 3 219 ? 98.810 118.911 65.825 1.00 168.40 219 ARG D N 1
ATOM 9451 C CA . ARG D 3 219 ? 98.780 120.369 65.733 1.00 168.40 219 ARG D CA 1
ATOM 9452 C C . ARG D 3 219 ? 97.665 120.872 66.644 1.00 168.40 219 ARG D C 1
ATOM 9453 O O . ARG D 3 219 ? 96.496 120.900 66.243 1.00 168.40 219 ARG D O 1
ATOM 9461 N N . ASP D 3 220 ? 98.048 121.256 67.871 1.00 169.36 220 ASP D N 1
ATOM 9462 C CA . ASP D 3 220 ? 97.146 121.755 68.920 1.00 169.36 220 ASP D CA 1
ATOM 9463 C C . ASP D 3 220 ? 96.044 120.750 69.253 1.00 169.36 220 ASP D C 1
ATOM 9464 O O . ASP D 3 220 ? 94.901 121.121 69.529 1.00 169.36 220 ASP D O 1
ATOM 9469 N N . GLY D 3 221 ? 96.392 119.464 69.229 1.00 168.58 221 GLY D N 1
ATOM 9470 C CA . GLY D 3 221 ? 95.449 118.423 69.581 1.00 168.58 221 GLY D CA 1
ATOM 9471 C C . GLY D 3 221 ? 94.353 118.174 68.571 1.00 168.58 221 GLY D C 1
ATOM 9472 O O . GLY D 3 221 ? 93.290 117.673 68.941 1.00 168.58 221 GLY D O 1
ATOM 9473 N N . ARG D 3 222 ? 94.578 118.508 67.301 1.00 167.98 222 ARG D N 1
ATOM 9474 C CA . ARG D 3 222 ? 93.581 118.332 66.243 1.00 167.98 222 ARG D CA 1
ATOM 9475 C C . ARG D 3 222 ? 94.241 117.573 65.095 1.00 167.98 222 ARG D C 1
ATOM 9476 O O . ARG D 3 222 ? 94.862 118.173 64.215 1.00 167.98 222 ARG D O 1
ATOM 9484 N N . LEU D 3 223 ? 94.107 116.250 65.112 1.00 169.88 223 LEU D N 1
ATOM 9485 C CA . LEU D 3 223 ? 94.666 115.379 64.087 1.00 169.88 223 LEU D CA 1
ATOM 9486 C C . LEU D 3 223 ? 93.536 114.629 63.396 1.00 169.88 223 LEU D C 1
ATOM 9487 O O . LEU D 3 223 ? 92.764 113.921 64.053 1.00 169.88 223 LEU D O 1
ATOM 9492 N N . THR D 3 224 ? 93.420 114.804 62.077 1.00 174.59 224 THR D N 1
ATOM 9493 C CA . THR D 3 224 ? 92.499 113.989 61.288 1.00 174.59 224 THR D CA 1
ATOM 9494 C C . THR D 3 224 ? 93.259 113.107 60.307 1.00 174.59 224 THR D C 1
ATOM 9495 O O . THR D 3 224 ? 93.193 111.881 60.426 1.00 174.59 224 THR D O 1
ATOM 9499 N N . ALA D 3 225 ? 93.983 113.677 59.340 1.00 172.96 225 ALA D N 1
ATOM 9500 C CA . ALA D 3 225 ? 94.930 112.876 58.575 1.00 172.96 225 ALA D CA 1
ATOM 9501 C C . ALA D 3 225 ? 96.340 113.457 58.599 1.00 172.96 225 ALA D C 1
ATOM 9502 O O . ALA D 3 225 ? 97.278 112.810 59.077 1.00 172.96 225 ALA D O 1
ATOM 9504 N N . GLU D 3 226 ? 96.495 114.679 58.085 1.00 172.24 226 GLU D N 1
ATOM 9505 C CA . GLU D 3 226 ? 97.797 115.333 57.989 1.00 172.24 226 GLU D CA 1
ATOM 9506 C C . GLU D 3 226 ? 97.679 116.832 58.240 1.00 172.24 226 GLU D C 1
ATOM 9507 O O . GLU D 3 226 ? 98.283 117.641 57.529 1.00 172.24 226 GLU D O 1
ATOM 9513 N N . LEU D 3 227 ? 96.898 117.232 59.239 1.00 169.52 227 LEU D N 1
ATOM 9514 C CA . LEU D 3 227 ? 96.679 118.660 59.473 1.00 169.52 227 LEU D CA 1
ATOM 9515 C C . LEU D 3 227 ? 97.867 119.250 60.230 1.00 169.52 227 LEU D C 1
ATOM 9516 O O . LEU D 3 227 ? 98.908 119.544 59.644 1.00 169.52 227 LEU D O 1
ATOM 9521 N N . CYS E 4 1 ? 123.464 123.932 145.531 1.00 67.29 1 CYS V N 1
ATOM 9522 C CA . CYS E 4 1 ? 122.987 122.930 144.558 1.00 67.29 1 CYS V CA 1
ATOM 9523 C C . CYS E 4 1 ? 122.916 121.565 145.211 1.00 67.29 1 CYS V C 1
ATOM 9524 O O . CYS E 4 1 ? 122.232 121.396 146.208 1.00 67.29 1 CYS V O 1
ATOM 9527 N N . SER E 4 2 ? 123.626 120.589 144.645 1.00 72.99 2 SER V N 1
ATOM 9528 C CA . SER E 4 2 ? 123.643 119.234 145.177 1.00 72.99 2 SER V CA 1
ATOM 9529 C C . SER E 4 2 ? 125.043 118.733 145.502 1.00 72.99 2 SER V C 1
ATOM 9530 O O . SER E 4 2 ? 125.189 117.577 145.915 1.00 72.99 2 SER V O 1
ATOM 9533 N N . SER E 4 3 ? 126.072 119.560 145.329 1.00 81.38 3 SER V N 1
ATOM 9534 C CA . SER E 4 3 ? 127.454 119.174 145.612 1.00 81.38 3 SER V CA 1
ATOM 9535 C C . SER E 4 3 ? 127.876 119.859 146.908 1.00 81.38 3 SER V C 1
ATOM 9536 O O . SER E 4 3 ? 128.403 120.972 146.903 1.00 81.38 3 SER V O 1
ATOM 9539 N N . ASN E 4 4 ? 127.639 119.182 148.028 1.00 93.97 4 ASN V N 1
ATOM 9540 C CA . ASN E 4 4 ? 127.975 119.700 149.345 1.00 93.97 4 ASN V CA 1
ATOM 9541 C C . ASN E 4 4 ? 129.015 118.806 150.005 1.00 93.97 4 ASN V C 1
ATOM 9542 O O . ASN E 4 4 ? 129.068 117.597 149.757 1.00 93.97 4 ASN V O 1
ATOM 9547 N N . ALA E 4 5 ? 129.840 119.411 150.847 1.00 106.99 5 ALA V N 1
ATOM 9548 C CA . ALA E 4 5 ? 130.893 118.696 151.560 1.00 106.99 5 ALA V CA 1
ATOM 9549 C C . ALA E 4 5 ? 130.837 118.904 153.065 1.00 106.99 5 ALA V C 1
ATOM 9550 O O . ALA E 4 5 ? 131.149 117.968 153.810 1.00 106.99 5 ALA V O 1
ATOM 9552 N N . LYS E 4 6 ? 130.446 120.103 153.518 1.00 114.24 6 LYS V N 1
ATOM 9553 C CA . LYS E 4 6 ? 130.336 120.491 154.932 1.00 114.24 6 LYS V CA 1
ATOM 9554 C C . LYS E 4 6 ? 131.664 120.303 155.672 1.00 114.24 6 LYS V C 1
ATOM 9555 O O . LYS E 4 6 ? 131.774 119.544 156.637 1.00 114.24 6 LYS V O 1
ATOM 9561 N N . ILE E 4 7 ? 132.679 121.019 155.196 1.00 118.02 7 ILE V N 1
ATOM 9562 C CA . ILE E 4 7 ? 134.024 120.975 155.759 1.00 118.02 7 ILE V CA 1
ATOM 9563 C C . ILE E 4 7 ? 134.317 122.320 156.407 1.00 118.02 7 ILE V C 1
ATOM 9564 O O . ILE E 4 7 ? 134.243 123.364 155.747 1.00 118.02 7 ILE V O 1
ATOM 9569 N N . ASP E 4 8 ? 134.648 122.295 157.694 1.00 124.86 8 ASP V N 1
ATOM 9570 C CA . ASP E 4 8 ? 134.942 123.496 158.462 1.00 124.86 8 ASP V CA 1
ATOM 9571 C C . ASP E 4 8 ? 136.441 123.623 158.710 1.00 124.86 8 ASP V C 1
ATOM 9572 O O . ASP E 4 8 ? 137.220 122.696 158.472 1.00 124.86 8 ASP V O 1
ATOM 9577 N N . GLN E 4 9 ? 136.838 124.797 159.198 1.00 128.04 9 GLN V N 1
ATOM 9578 C CA . GLN E 4 9 ? 138.238 125.089 159.488 1.00 128.04 9 GLN V CA 1
ATOM 9579 C C . GLN E 4 9 ? 138.314 125.847 160.803 1.00 128.04 9 GLN V C 1
ATOM 9580 O O . GLN E 4 9 ? 137.725 126.924 160.935 1.00 128.04 9 GLN V O 1
ATOM 9586 N N . LEU E 4 10 ? 139.037 125.287 161.768 1.00 122.24 10 LEU V N 1
ATOM 9587 C CA . LEU E 4 10 ? 139.189 125.916 163.074 1.00 122.24 10 LEU V CA 1
ATOM 9588 C C . LEU E 4 10 ? 140.425 126.808 163.112 1.00 122.24 10 LEU V C 1
ATOM 9589 O O . LEU E 4 10 ? 141.417 126.485 163.767 1.00 122.24 10 LEU V O 1
#

Radius of gyration: 45.65 Å; Cα contacts (8 Å, |Δi|>4): 2181; chains: 5; bounding box: 66×75×136 Å

GO terms:
  GO:0089705 protein localization to outer membrane (P, IMP)
  GO:0005515 protein binding (F, IPI)
  GO:0005886 plasma membrane (C, IDA)
  GO:0030288 outer membrane-bounded periplasmic space (C, IDA)
  GO:0044874 lipoprotein localization to outer membrane (P, IDA)
  GO:0098797 plasma membrane protein complex (C, IDA)
  GO:0140306 lipoprotein releasing activity (F, IDA)
  GO:0044874 lipoprotein localization to outer membrane (P, IMP)
  GO:0140306 lipoprotein releasing activity (F, IMP)

Foldseek 3Di:
DDPDPQVPVCPCVQPVDPDPVVNVVLLVLLVLLLVLLLLQQQVVFLLVVVLVVQCCFPVVQDFFKWKFFPVFADACVVPDPVPFDAPQFDDKFFWAWAWKKKFDPADIATAMEIAHALVDDDPCVVQADPDHSVVQDPPQWEKAAEDQQCVVVVDAAFAKIKMWGQPQADPDPVDGDTFIDIHHYHHYGYDPHDNRNHYMYHHQQDDRHDDRGGGTIGTDGPDSPCPVVRLPDDDDPRIDMGGPCVPCVCPSVVSVVVCVVVSVVSNVSLVVSLVVLLVSLLVVCVVPLVVLLVCVVVDDALVSQLVNQLCSLQVSLVSSLVSSLVSSVVCNVVCPPPHHPPDDDPPPPPRHTHRDPVVSVVSSVVSNPSSRVSRNVSSVVSRVDDSPVPPD/DDDQLQPDCPVVVPDDDDCVVVLLVVLLVLLLVLQLVVLLVVQLLVVLVVQCVVFPVQADFFKKFFADPDWDPPVVVLLVLLCPDVFFPHKWFKAWFQWWFDADNDTFGATEMATAPVCPVRAHPHVVFFPDPDDVPQDADDAEKEAFQQQCVRRVDAAFDKTWMWGDEQDPDPDDDDTDIDIYGYHGHGYGFFERRRHYMYHYNNNVCVSHVHDDTGTMMGTHGDDNVDSPVSRVVSNVPPDNDTDIDGCCVPPVCVVVVSVVCVVPSVVVSLVSLLVSLVSLLVVLLVSCPVCVLVLLVVVVVPDDLSNLLSNQLSVSVVSQVSSSVVSVVSNCVCQVPVQVVQVVVCVPPPHHDQHSHPHRGRGGHGHRDPVVSVVSSVSSSVSNSVSRNVSSVVSSPDDSVVDDD/DFFKWDFFQFAFDQDPNDGHGLAGGFTDTDDFQAFAEEAEDDRSCLVVVCCQQLPVDARPDDFMQGPNDTPNPDDPVRSPVCCLQAEAEAEQPLPFDQVDFLQVRLLVSVVPVPHDPVLSVPQRLVLCVLLVCNVRRRDGLVPDDFANSLSSRLNSSVRNHYAEYEHECSVRGHDPVSVCSSVVVVVVSCVVPGHYYYYYYHDDPVRVVGDHYAYQGSSDDDPHD/DFFKWDAFQWAFDDDDPDTDTLATGFTDTHHWQAWEEAAEDDPSCLVVVVCPQLQNDDSPPGWIAGPNRTSVPDDPVVSVVCNQAAEAEAEQPLPFDQVDFLQVRLCVSVVVVPDDVVLSVPLRLVLCVLLVCNVRRRDGLVPDDQAPSLVSRLSSRPRRHYAEYEYYASVHGHDPVSSCSVVVVVVVCCVPPTHYYYYYDHDDVVRPVGDQYWYQYSNDTDHHD/DPDDDPDDDD